Protein 7O7A (pdb70)

CATH classification: 2.160.20.10

B-factor: mean 33.19, std 10.13, range [16.26, 86.51]

Structure (mmCIF, N/CA/C/O backbone):
data_7O7A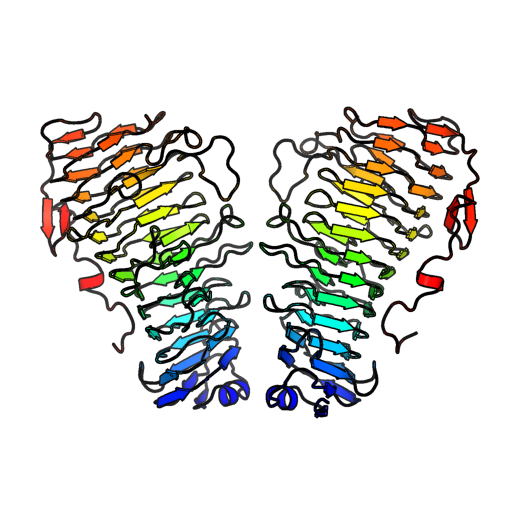
#
_entry.id   7O7A
#
_cell.length_a   81.290
_cell.length_b   47.290
_cell.length_c   116.730
_cell.angle_alpha   90.000
_cell.angle_beta   98.030
_cell.angle_gamma   90.000
#
_symmetry.space_group_name_H-M   'P 1 21 1'
#
loop_
_entity.id
_entity.type
_entity.pdbx_description
1 polymer 'Aliginate lyase'
2 water water
#
loop_
_atom_site.group_PDB
_atom_site.id
_atom_site.type_symbol
_atom_site.label_atom_id
_atom_site.label_alt_id
_atom_site.label_comp_id
_atom_site.label_asym_id
_atom_site.label_entity_id
_atom_site.label_seq_id
_atom_site.pdbx_PDB_ins_code
_atom_site.Cartn_x
_atom_site.Cartn_y
_atom_site.Cartn_z
_atom_site.occupancy
_atom_site.B_iso_or_equiv
_atom_site.auth_seq_id
_atom_site.auth_comp_id
_atom_site.auth_asym_id
_atom_site.auth_atom_id
_atom_site.pdbx_PDB_model_num
ATOM 1 N N . THR A 1 15 ? 123.694 22.794 39.350 1.00 56.81 37 THR A N 1
ATOM 2 C CA . THR A 1 15 ? 124.276 21.659 38.634 1.00 57.02 37 THR A CA 1
ATOM 3 C C . THR A 1 15 ? 123.725 20.311 39.210 1.00 56.77 37 THR A C 1
ATOM 4 O O . THR A 1 15 ? 122.895 20.325 40.128 1.00 57.15 37 THR A O 1
ATOM 8 N N . GLY A 1 16 ? 124.157 19.176 38.648 1.00 55.67 38 GLY A N 1
ATOM 9 C CA . GLY A 1 16 ? 123.711 17.860 39.099 1.00 54.91 38 GLY A CA 1
ATOM 10 C C . GLY A 1 16 ? 124.811 16.940 39.604 1.00 53.60 38 GLY A C 1
ATOM 11 O O . GLY A 1 16 ? 125.979 17.081 39.223 1.00 53.65 38 GLY A O 1
ATOM 12 N N . ASN A 1 17 ? 124.437 15.981 40.470 1.00 52.17 39 ASN A N 1
ATOM 13 C CA . ASN A 1 17 ? 125.364 15.009 41.047 1.00 51.14 39 ASN A CA 1
ATOM 14 C C . ASN A 1 17 ? 125.749 13.938 40.027 1.00 49.51 39 ASN A C 1
ATOM 15 O O . ASN A 1 17 ? 124.933 13.558 39.188 1.00 49.46 39 ASN A O 1
ATOM 20 N N . ILE A 1 18 ? 126.990 13.447 40.100 1.00 47.68 40 ILE A N 1
ATOM 21 C CA . ILE A 1 18 ? 127.456 12.409 39.190 1.00 46.44 40 ILE A CA 1
ATOM 22 C C . ILE A 1 18 ? 127.826 11.209 40.018 1.00 45.44 40 ILE A C 1
ATOM 23 O O . ILE A 1 18 ? 128.672 11.332 40.891 1.00 46.12 40 ILE A O 1
ATOM 28 N N . TYR A 1 19 ? 127.174 10.063 39.792 1.00 43.77 41 TYR A N 1
ATOM 29 C CA . TYR A 1 19 ? 127.444 8.840 40.542 1.00 42.58 41 TYR A CA 1
ATOM 30 C C . TYR A 1 19 ? 128.122 7.799 39.678 1.00 41.62 41 TYR A C 1
ATOM 31 O O . TYR A 1 19 ? 127.574 7.399 38.664 1.00 41.64 41 TYR A O 1
ATOM 40 N N . ASN A 1 20 ? 129.293 7.329 40.097 1.00 40.62 42 ASN A N 1
ATOM 41 C CA . ASN A 1 20 ? 130.035 6.310 39.365 1.00 39.84 42 ASN A CA 1
ATOM 42 C C . ASN A 1 20 ? 129.755 4.964 39.988 1.00 38.73 42 ASN A C 1
ATOM 43 O O . ASN A 1 20 ? 130.010 4.769 41.177 1.00 39.42 42 ASN A O 1
ATOM 48 N N . ILE A 1 21 ? 129.140 4.057 39.213 1.00 36.74 43 ILE A N 1
ATOM 49 C CA . ILE A 1 21 ? 128.742 2.740 39.699 1.00 35.40 43 ILE A CA 1
ATOM 50 C C . ILE A 1 21 ? 129.190 1.628 38.745 1.00 34.53 43 ILE A C 1
ATOM 51 O O . ILE A 1 21 ? 129.541 1.887 37.605 1.00 34.65 43 ILE A O 1
ATOM 56 N N . SER A 1 22 ? 129.133 0.387 39.201 1.00 34.05 44 SER A N 1
ATOM 57 C CA . SER A 1 22 ? 129.394 -0.797 38.389 1.00 34.61 44 SER A CA 1
ATOM 58 C C . SER A 1 22 ? 128.441 -1.941 38.780 1.00 35.45 44 SER A C 1
ATOM 59 O O . SER A 1 22 ? 128.727 -3.101 38.482 1.00 35.62 44 SER A O 1
ATOM 62 N N . SER A 1 23 ? 127.296 -1.623 39.422 1.00 35.97 45 SER A N 1
ATOM 63 C CA . SER A 1 23 ? 126.360 -2.638 39.852 1.00 37.66 45 SER A CA 1
ATOM 64 C C . SER A 1 23 ? 124.938 -2.119 39.945 1.00 39.33 45 SER A C 1
ATOM 65 O O . SER A 1 23 ? 124.701 -0.952 40.271 1.00 38.63 45 SER A O 1
ATOM 68 N N . ALA A 1 24 ? 123.985 -3.025 39.719 1.00 41.06 46 ALA A N 1
ATOM 69 C CA . ALA A 1 24 ? 122.565 -2.730 39.869 1.00 43.05 46 ALA A CA 1
ATOM 70 C C . ALA A 1 24 ? 122.250 -2.346 41.316 1.00 44.44 46 ALA A C 1
ATOM 71 O O . ALA A 1 24 ? 121.401 -1.499 41.552 1.00 45.32 46 ALA A O 1
ATOM 73 N N . ASN A 1 25 ? 122.973 -2.940 42.277 1.00 44.71 47 ASN A N 1
ATOM 74 C CA . ASN A 1 25 ? 122.861 -2.743 43.716 1.00 44.91 47 ASN A CA 1
ATOM 75 C C . ASN A 1 25 ? 123.267 -1.311 44.121 1.00 44.04 47 ASN A C 1
ATOM 76 O O . ASN A 1 25 ? 122.655 -0.730 45.021 1.00 44.35 47 ASN A O 1
ATOM 81 N N . GLU A 1 26 ? 124.284 -0.735 43.448 1.00 42.23 48 GLU A N 1
ATOM 82 C CA . GLU A 1 26 ? 124.685 0.644 43.709 1.00 40.73 48 GLU A CA 1
ATOM 83 C C . GLU A 1 26 ? 123.599 1.579 43.155 1.00 39.20 48 GLU A C 1
ATOM 84 O O . GLU A 1 26 ? 123.237 2.551 43.818 1.00 39.26 48 GLU A O 1
ATOM 90 N N . LEU A 1 27 ? 123.061 1.281 41.957 1.00 37.82 49 LEU A N 1
ATOM 91 C CA . LEU A 1 27 ? 121.986 2.080 41.367 1.00 37.24 49 LEU A CA 1
ATOM 92 C C . LEU A 1 27 ? 120.753 2.081 42.283 1.00 37.62 49 LEU A C 1
ATOM 93 O O . LEU A 1 27 ? 120.163 3.131 42.523 1.00 37.48 49 LEU A O 1
ATOM 98 N N . ASN A 1 28 ? 120.402 0.907 42.822 1.00 38.04 50 ASN A N 1
ATOM 99 C CA . ASN A 1 28 ? 119.264 0.728 43.713 1.00 38.87 50 ASN A CA 1
ATOM 100 C C . ASN A 1 28 ? 119.380 1.535 44.996 1.00 39.85 50 ASN A C 1
ATOM 101 O O . ASN A 1 28 ? 118.360 1.942 45.549 1.00 40.20 50 ASN A O 1
ATOM 106 N N . ALA A 1 29 ? 120.611 1.778 45.470 1.00 39.87 51 ALA A N 1
ATOM 107 C CA . ALA A 1 29 ? 120.823 2.544 46.690 1.00 40.57 51 ALA A CA 1
ATOM 108 C C . ALA A 1 29 ? 120.834 4.069 46.466 1.00 40.78 51 ALA A C 1
ATOM 109 O O . ALA A 1 29 ? 120.795 4.821 47.441 1.00 41.00 51 ALA A O 1
ATOM 111 N N . LEU A 1 30 ? 120.857 4.532 45.200 1.00 40.22 52 LEU A N 1
ATOM 112 C CA . LEU A 1 30 ? 120.858 5.961 44.924 1.00 40.02 52 LEU A CA 1
ATOM 113 C C . LEU A 1 30 ? 119.476 6.563 45.018 1.00 40.58 52 LEU A C 1
ATOM 114 O O . LEU A 1 30 ? 118.494 5.939 44.637 1.00 40.90 52 LEU A O 1
ATOM 119 N N . LYS A 1 31 ? 119.403 7.782 45.517 1.00 40.63 53 LYS A N 1
ATOM 120 C CA . LYS A 1 31 ? 118.169 8.543 45.586 1.00 41.12 53 LYS A CA 1
ATOM 121 C C . LYS A 1 31 ? 118.415 9.617 44.537 1.00 40.80 53 LYS A C 1
ATOM 122 O O . LYS A 1 31 ? 119.114 10.602 44.800 1.00 40.61 53 LYS A O 1
ATOM 124 N N . LEU A 1 32 ? 117.950 9.356 43.306 1.00 40.17 54 LEU A N 1
ATOM 125 C CA . LEU A 1 32 ? 118.196 10.253 42.193 1.00 40.21 54 LEU A CA 1
ATOM 126 C C . LEU A 1 32 ? 117.246 11.448 42.136 1.00 40.23 54 LEU A C 1
ATOM 127 O O . LEU A 1 32 ? 116.052 11.328 42.393 1.00 40.65 54 LEU A O 1
ATOM 132 N N . GLN A 1 33 ? 117.797 12.601 41.797 1.00 39.93 55 GLN A N 1
ATOM 133 C CA . GLN A 1 33 ? 117.073 13.863 41.681 1.00 40.58 55 GLN A CA 1
ATOM 134 C C . GLN A 1 33 ? 117.228 14.403 40.257 1.00 39.67 55 GLN A C 1
ATOM 135 O O . GLN A 1 33 ? 118.230 14.114 39.612 1.00 39.18 55 GLN A O 1
ATOM 141 N N . PRO A 1 34 ? 116.290 15.233 39.754 1.00 39.25 56 PRO A N 1
ATOM 142 C CA . PRO A 1 34 ? 116.459 15.803 38.404 1.00 38.93 56 PRO A CA 1
ATOM 143 C C . PRO A 1 34 ? 117.819 16.463 38.178 1.00 39.14 56 PRO A C 1
ATOM 144 O O . PRO A 1 34 ? 118.272 17.238 39.019 1.00 40.01 56 PRO A O 1
ATOM 148 N N . GLY A 1 35 ? 118.476 16.103 37.080 1.00 37.90 57 GLY A N 1
ATOM 149 C CA . GLY A 1 35 ? 119.785 16.642 36.734 1.00 37.78 57 GLY A CA 1
ATOM 150 C C . GLY A 1 35 ? 120.943 15.704 37.030 1.00 37.38 57 GLY A C 1
ATOM 151 O O . GLY A 1 35 ? 122.065 15.957 36.587 1.00 37.21 57 GLY A O 1
ATOM 152 N N . ASP A 1 36 ? 120.688 14.618 37.790 1.00 37.04 58 ASP A N 1
ATOM 153 C CA . ASP A 1 36 ? 121.724 13.641 38.140 1.00 37.68 58 ASP A CA 1
ATOM 154 C C . ASP A 1 36 ? 122.186 12.816 36.943 1.00 37.61 58 ASP A C 1
ATOM 155 O O . ASP A 1 36 ? 121.416 12.571 36.014 1.00 37.91 58 ASP A O 1
ATOM 160 N N . LYS A 1 37 ? 123.434 12.358 36.988 1.00 37.06 59 LYS A N 1
ATOM 161 C CA . LYS A 1 37 ? 123.964 11.484 35.953 1.00 37.17 59 LYS A CA 1
ATOM 162 C C . LYS A 1 37 ? 124.585 10.292 36.645 1.00 37.33 59 LYS A C 1
ATOM 163 O O . LYS A 1 37 ? 125.363 10.456 37.586 1.00 37.96 59 LYS A O 1
ATOM 169 N N . VAL A 1 38 ? 124.207 9.093 36.226 1.00 36.05 60 VAL A N 1
ATOM 170 C CA . VAL A 1 38 ? 124.745 7.874 36.787 1.00 35.12 60 VAL A CA 1
ATOM 171 C C . VAL A 1 38 ? 125.607 7.236 35.730 1.00 34.73 60 VAL A C 1
ATOM 172 O O . VAL A 1 38 ? 125.098 6.853 34.687 1.00 34.92 60 VAL A O 1
ATOM 176 N N . ILE A 1 39 ? 126.906 7.156 35.970 1.00 34.06 61 ILE A N 1
ATOM 177 C CA . ILE A 1 39 ? 127.836 6.584 35.014 1.00 34.54 61 ILE A CA 1
ATOM 178 C C . ILE A 1 39 ? 128.152 5.142 35.353 1.00 34.26 61 ILE A C 1
ATOM 179 O O . ILE A 1 39 ? 128.659 4.872 36.430 1.00 34.78 61 ILE A O 1
ATOM 184 N N . PHE A 1 40 ? 127.859 4.212 34.434 1.00 32.87 62 PHE A N 1
ATOM 185 C CA . PHE A 1 40 ? 128.136 2.809 34.646 1.00 31.76 62 PHE A CA 1
ATOM 186 C C . PHE A 1 40 ? 129.483 2.528 34.041 1.00 31.49 62 PHE A C 1
ATOM 187 O O . PHE A 1 40 ? 129.688 2.731 32.846 1.00 31.50 62 PHE A O 1
ATOM 195 N N . LYS A 1 41 ? 130.411 2.092 34.888 1.00 30.97 63 LYS A N 1
ATOM 196 C CA . LYS A 1 41 ? 131.787 1.853 34.530 1.00 31.31 63 LYS A CA 1
ATOM 197 C C . LYS A 1 41 ? 131.986 0.847 33.401 1.00 30.93 63 LYS A C 1
ATOM 198 O O . LYS A 1 41 ? 131.237 -0.114 33.247 1.00 31.06 63 LYS A O 1
ATOM 204 N N . LYS A 1 42 ? 133.015 1.094 32.617 1.00 30.60 64 LYS A N 1
ATOM 205 C CA . LYS A 1 42 ? 133.452 0.284 31.477 1.00 30.49 64 LYS A CA 1
ATOM 206 C C . LYS A 1 42 ? 133.746 -1.129 31.939 1.00 30.42 64 LYS A C 1
ATOM 207 O O . LYS A 1 42 ? 134.303 -1.310 33.017 1.00 30.40 64 LYS A O 1
ATOM 213 N N . GLY A 1 43 ? 133.346 -2.116 31.148 1.00 30.27 65 GLY A N 1
ATOM 214 C CA . GLY A 1 43 ? 133.587 -3.515 31.462 1.00 30.30 65 GLY A CA 1
ATOM 215 C C . GLY A 1 43 ? 132.476 -4.450 31.036 1.00 30.52 65 GLY A C 1
ATOM 216 O O . GLY A 1 43 ? 131.493 -4.015 30.436 1.00 30.72 65 GLY A O 1
ATOM 217 N N . ASN A 1 44 ? 132.640 -5.754 31.323 1.00 30.05 66 ASN A N 1
ATOM 218 C CA . ASN A 1 44 ? 131.665 -6.782 30.993 1.00 29.94 66 ASN A CA 1
ATOM 219 C C . ASN A 1 44 ? 131.079 -7.273 32.297 1.00 29.25 66 ASN A C 1
ATOM 220 O O . ASN A 1 44 ? 131.785 -7.879 33.106 1.00 29.47 66 ASN A O 1
ATOM 225 N N . TRP A 1 45 ? 129.794 -7.009 32.498 1.00 27.72 67 TRP A N 1
ATOM 226 C CA . TRP A 1 45 ? 129.099 -7.288 33.738 1.00 27.60 67 TRP A CA 1
ATOM 227 C C . TRP A 1 45 ? 128.003 -8.280 33.489 1.00 28.08 67 TRP A C 1
ATOM 228 O O . TRP A 1 45 ? 127.209 -8.081 32.571 1.00 28.43 67 TRP A O 1
ATOM 239 N N . LYS A 1 46 ? 127.966 -9.375 34.265 1.00 28.12 68 LYS A N 1
ATOM 240 C CA . LYS A 1 46 ? 126.972 -10.413 34.012 1.00 29.72 68 LYS A CA 1
ATOM 241 C C . LYS A 1 46 ? 125.831 -10.419 35.006 1.00 30.55 68 LYS A C 1
ATOM 242 O O . LYS A 1 46 ? 125.963 -9.873 36.107 1.00 31.16 68 LYS A O 1
ATOM 248 N N . ASN A 1 47 ? 124.676 -10.984 34.568 1.00 30.28 69 ASN A N 1
ATOM 249 C CA . ASN A 1 47 ? 123.446 -11.132 35.346 1.00 30.32 69 ASN A CA 1
ATOM 250 C C . ASN A 1 47 ? 123.009 -9.814 36.011 1.00 30.47 69 ASN A C 1
ATOM 251 O O . ASN A 1 47 ? 122.612 -9.803 37.176 1.00 30.65 69 ASN A O 1
ATOM 256 N N . GLN A 1 48 ? 123.094 -8.709 35.268 1.00 29.62 70 GLN A N 1
ATOM 257 C CA . GLN A 1 48 ? 122.739 -7.396 35.789 1.00 29.31 70 GLN A CA 1
ATOM 258 C C . GLN A 1 48 ? 121.245 -7.127 35.662 1.00 29.13 70 GLN A C 1
ATOM 259 O O . GLN A 1 48 ? 120.735 -7.053 34.549 1.00 29.35 70 GLN A O 1
ATOM 265 N N . GLN A 1 49 ? 120.558 -6.906 36.782 1.00 28.55 71 GLN A N 1
ATOM 266 C CA . GLN A 1 49 ? 119.136 -6.587 36.751 1.00 29.15 71 GLN A CA 1
ATOM 267 C C . GLN A 1 49 ? 118.970 -5.113 37.040 1.00 29.91 71 GLN A C 1
ATOM 268 O O . GLN A 1 49 ? 118.829 -4.719 38.194 1.00 30.07 71 GLN A O 1
ATOM 274 N N . ILE A 1 50 ? 119.036 -4.296 35.989 1.00 30.12 72 ILE A N 1
ATOM 275 C CA . ILE A 1 50 ? 119.029 -2.843 36.091 1.00 31.15 72 ILE A CA 1
ATOM 276 C C . ILE A 1 50 ? 117.641 -2.217 36.166 1.00 31.98 72 ILE A C 1
ATOM 277 O O . ILE A 1 50 ? 116.905 -2.256 35.189 1.00 32.20 72 ILE A O 1
ATOM 282 N N . ASN A 1 51 ? 117.317 -1.569 37.282 1.00 32.11 73 ASN A N 1
ATOM 283 C CA . ASN A 1 51 ? 116.022 -0.895 37.448 1.00 32.95 73 ASN A CA 1
ATOM 284 C C . ASN A 1 51 ? 116.277 0.602 37.537 1.00 32.67 73 ASN A C 1
ATOM 285 O O . ASN A 1 51 ? 116.661 1.112 38.594 1.00 33.08 73 ASN A O 1
ATOM 290 N N . PHE A 1 52 ? 116.122 1.301 36.420 1.00 31.57 74 PHE A N 1
ATOM 291 C CA . PHE A 1 52 ? 116.362 2.734 36.369 1.00 31.69 74 PHE A CA 1
ATOM 292 C C . PHE A 1 52 ? 115.042 3.418 36.741 1.00 32.50 74 PHE A C 1
ATOM 293 O O . PHE A 1 52 ? 114.231 3.742 35.883 1.00 31.45 74 PHE A O 1
ATOM 301 N N . LYS A 1 53 ? 114.797 3.542 38.046 1.00 33.66 75 LYS A N 1
ATOM 302 C CA . LYS A 1 53 ? 113.567 4.107 38.564 1.00 35.06 75 LYS A CA 1
ATOM 303 C C . LYS A 1 53 ? 113.906 5.413 39.210 1.00 36.24 75 LYS A C 1
ATOM 304 O O . LYS A 1 53 ? 114.522 5.449 40.274 1.00 36.46 75 LYS A O 1
ATOM 310 N N . ALA A 1 54 ? 113.552 6.495 38.525 1.00 36.47 76 ALA A N 1
ATOM 311 C CA . ALA A 1 54 ? 113.807 7.866 38.948 1.00 36.70 76 ALA A CA 1
ATOM 312 C C . ALA A 1 54 ? 112.844 8.800 38.176 1.00 36.97 76 ALA A C 1
ATOM 313 O O . ALA A 1 54 ? 112.173 8.362 37.237 1.00 37.27 76 ALA A O 1
ATOM 315 N N . ASN A 1 55 ? 112.735 10.063 38.592 1.00 36.60 77 ASN A N 1
ATOM 316 C CA . ASN A 1 55 ? 111.919 11.036 37.894 1.00 36.72 77 ASN A CA 1
ATOM 317 C C . ASN A 1 55 ? 112.723 12.317 37.695 1.00 36.03 77 ASN A C 1
ATOM 318 O O . ASN A 1 55 ? 113.177 12.930 38.649 1.00 36.77 77 ASN A O 1
ATOM 323 N N . GLY A 1 56 ? 112.949 12.667 36.448 1.00 34.52 78 GLY A N 1
ATOM 324 C CA . GLY A 1 56 ? 113.603 13.912 36.097 1.00 33.86 78 GLY A CA 1
ATOM 325 C C . GLY A 1 56 ? 112.551 14.932 35.702 1.00 32.80 78 GLY A C 1
ATOM 326 O O . GLY A 1 56 ? 111.356 14.749 35.948 1.00 32.20 78 GLY A O 1
ATOM 327 N N . THR A 1 57 ? 112.983 16.013 35.096 1.00 32.51 79 THR A N 1
ATOM 328 C CA . THR A 1 57 ? 112.101 17.056 34.572 1.00 33.56 79 THR A CA 1
ATOM 329 C C . THR A 1 57 ? 112.557 17.382 33.140 1.00 34.14 79 THR A C 1
ATOM 330 O O . THR A 1 57 ? 113.662 17.003 32.744 1.00 33.73 79 THR A O 1
ATOM 334 N N . LYS A 1 58 ? 111.732 18.115 32.368 1.00 35.24 80 LYS A N 1
ATOM 335 C CA . LYS A 1 58 ? 112.073 18.546 31.004 1.00 36.91 80 LYS A CA 1
ATOM 336 C C . LYS A 1 58 ? 113.416 19.265 30.957 1.00 38.50 80 LYS A C 1
ATOM 337 O O . LYS A 1 58 ? 114.279 18.970 30.124 1.00 39.19 80 LYS A O 1
ATOM 343 N N . GLU A 1 59 ? 113.605 20.156 31.924 1.00 38.84 81 GLU A N 1
ATOM 344 C CA . GLU A 1 59 ? 114.760 21.006 32.077 1.00 39.42 81 GLU A CA 1
ATOM 345 C C . GLU A 1 59 ? 115.969 20.223 32.572 1.00 39.27 81 GLU A C 1
ATOM 346 O O . GLU A 1 59 ? 117.073 20.427 32.081 1.00 39.38 81 GLU A O 1
ATOM 352 N N . LYS A 1 60 ? 115.754 19.305 33.518 1.00 39.10 82 LYS A N 1
ATOM 353 C CA . LYS A 1 60 ? 116.811 18.514 34.147 1.00 39.27 82 LYS A CA 1
ATOM 354 C C . LYS A 1 60 ? 116.559 16.996 34.075 1.00 39.26 82 LYS A C 1
ATOM 355 O O . LYS A 1 60 ? 116.073 16.395 35.041 1.00 39.20 82 LYS A O 1
ATOM 361 N N . PRO A 1 61 ? 116.912 16.349 32.957 1.00 38.67 83 PRO A N 1
ATOM 362 C CA . PRO A 1 61 ? 116.690 14.901 32.856 1.00 38.06 83 PRO A CA 1
ATOM 363 C C . PRO A 1 61 ? 117.654 14.091 33.719 1.00 37.55 83 PRO A C 1
ATOM 364 O O . PRO A 1 61 ? 118.747 14.563 34.038 1.00 38.04 83 PRO A O 1
ATOM 368 N N . VAL A 1 62 ? 117.250 12.868 34.107 1.00 36.16 84 VAL A N 1
ATOM 369 C CA . VAL A 1 62 ? 118.134 11.987 34.855 1.00 35.25 84 VAL A CA 1
ATOM 370 C C . VAL A 1 62 ? 118.759 11.029 33.837 1.00 34.25 84 VAL A C 1
ATOM 371 O O . VAL A 1 62 ? 118.027 10.345 33.125 1.00 33.53 84 VAL A O 1
ATOM 375 N N . VAL A 1 63 ? 120.103 11.011 33.740 1.00 33.65 85 VAL A N 1
ATOM 376 C CA . VAL A 1 63 ? 120.832 10.182 32.784 1.00 33.16 85 VAL A CA 1
ATOM 377 C C . VAL A 1 63 ? 121.505 8.990 33.462 1.00 32.87 85 VAL A C 1
ATOM 378 O O . VAL A 1 63 ? 121.955 9.098 34.596 1.00 33.53 85 VAL A O 1
ATOM 382 N N . LEU A 1 64 ? 121.538 7.845 32.766 1.00 31.06 86 LEU A N 1
ATOM 383 C CA . LEU A 1 64 ? 122.204 6.614 33.140 1.00 30.11 86 LEU A CA 1
ATOM 384 C C . LEU A 1 64 ? 123.012 6.333 31.884 1.00 29.99 86 LEU A C 1
ATOM 385 O O . LEU A 1 64 ? 122.446 6.035 30.826 1.00 29.56 86 LEU A O 1
ATOM 390 N N . ALA A 1 65 ? 124.318 6.563 31.959 1.00 30.03 87 ALA A N 1
ATOM 391 C CA . ALA A 1 65 ? 125.176 6.456 30.800 1.00 30.18 87 ALA A CA 1
ATOM 392 C C . ALA A 1 65 ? 126.346 5.536 31.003 1.00 30.90 87 ALA A C 1
ATOM 393 O O . ALA A 1 65 ? 126.878 5.448 32.097 1.00 30.98 87 ALA A O 1
ATOM 395 N N . ALA A 1 66 ? 126.769 4.872 29.931 1.00 30.91 88 ALA A N 1
ATOM 396 C CA . ALA A 1 66 ? 127.966 4.056 29.960 1.00 31.64 88 ALA A CA 1
ATOM 397 C C . ALA A 1 66 ? 129.161 5.023 30.015 1.00 31.93 88 ALA A C 1
ATOM 398 O O . ALA A 1 66 ? 129.148 6.066 29.342 1.00 32.08 88 ALA A O 1
ATOM 400 N N . GLU A 1 67 ? 130.220 4.651 30.763 1.00 31.64 89 GLU A N 1
ATOM 401 C CA . GLU A 1 67 ? 131.458 5.430 30.903 1.00 31.54 89 GLU A CA 1
ATOM 402 C C . GLU A 1 67 ? 132.014 5.831 29.533 1.00 31.70 89 GLU A C 1
ATOM 403 O O . GLU A 1 67 ? 132.356 6.988 29.292 1.00 32.32 89 GLU A O 1
ATOM 409 N N . LYS A 1 68 ? 132.008 4.877 28.619 1.00 31.10 90 LYS A N 1
ATOM 410 C CA . LYS A 1 68 ? 132.404 5.025 27.232 1.00 30.96 90 LYS A CA 1
ATOM 411 C C . LYS A 1 68 ? 131.380 4.195 26.475 1.00 31.06 90 LYS A C 1
ATOM 412 O O . LYS A 1 68 ? 131.216 3.011 26.761 1.00 31.20 90 LYS A O 1
ATOM 415 N N . GLY A 1 69 ? 130.647 4.818 25.565 1.00 30.98 91 GLY A N 1
ATOM 416 C CA . GLY A 1 69 ? 129.612 4.152 24.783 1.00 31.13 91 GLY A CA 1
ATOM 417 C C . GLY A 1 69 ? 130.076 2.878 24.106 1.00 31.01 91 GLY A C 1
ATOM 418 O O . GLY A 1 69 ? 131.176 2.831 23.552 1.00 31.01 91 GLY A O 1
ATOM 419 N N . GLY A 1 70 ? 129.287 1.821 24.257 1.00 30.69 92 GLY A N 1
ATOM 420 C CA . GLY A 1 70 ? 129.615 0.517 23.694 1.00 31.03 92 GLY A CA 1
ATOM 421 C C . GLY A 1 70 ? 130.679 -0.272 24.422 1.00 31.42 92 GLY A C 1
ATOM 422 O O . GLY A 1 70 ? 131.048 -1.366 23.986 1.00 31.34 92 GLY A O 1
ATOM 423 N N . GLU A 1 71 ? 131.165 0.253 25.553 1.00 31.34 93 GLU A N 1
ATOM 424 C CA . GLU A 1 71 ? 132.189 -0.436 26.334 1.00 31.33 93 GLU A CA 1
ATOM 425 C C . GLU A 1 71 ? 131.676 -0.960 27.688 1.00 30.71 93 GLU A C 1
ATOM 426 O O . GLU A 1 71 ? 132.452 -1.543 28.447 1.00 30.86 93 GLU A O 1
ATOM 432 N N . THR A 1 72 ? 130.386 -0.741 27.998 1.00 29.44 94 THR A N 1
ATOM 433 C CA . THR A 1 72 ? 129.737 -1.263 29.183 1.00 29.03 94 THR A CA 1
ATOM 434 C C . THR A 1 72 ? 128.803 -2.315 28.621 1.00 28.82 94 THR A C 1
ATOM 435 O O . THR A 1 72 ? 127.793 -1.976 27.998 1.00 28.87 94 THR A O 1
ATOM 439 N N . ILE A 1 73 ? 129.188 -3.579 28.765 1.00 28.39 95 ILE A N 1
ATOM 440 C CA . ILE A 1 73 ? 128.496 -4.728 28.216 1.00 29.09 95 ILE A CA 1
ATOM 441 C C . ILE A 1 73 ? 127.780 -5.483 29.319 1.00 29.63 95 ILE A C 1
ATOM 442 O O . ILE A 1 73 ? 128.390 -5.772 30.346 1.00 29.39 95 ILE A O 1
ATOM 447 N N . PHE A 1 74 ? 126.503 -5.816 29.101 1.00 29.35 96 PHE A N 1
ATOM 448 C CA . PHE A 1 74 ? 125.692 -6.601 30.016 1.00 29.42 96 PHE A CA 1
ATOM 449 C C . PHE A 1 74 ? 125.508 -7.953 29.370 1.00 28.95 96 PHE A C 1
ATOM 450 O O . PHE A 1 74 ? 124.890 -8.076 28.312 1.00 28.25 96 PHE A O 1
ATOM 458 N N . SER A 1 75 ? 126.100 -8.965 29.985 1.00 28.54 97 SER A N 1
ATOM 459 C CA . SER A 1 75 ? 126.058 -10.327 29.488 1.00 28.11 97 SER A CA 1
ATOM 460 C C . SER A 1 75 ? 125.242 -11.237 30.436 1.00 27.18 97 SER A C 1
ATOM 461 O O . SER A 1 75 ? 124.704 -10.767 31.446 1.00 26.47 97 SER A O 1
ATOM 464 N N . GLY A 1 76 ? 125.138 -12.518 30.093 1.00 26.50 98 GLY A N 1
ATOM 465 C CA . GLY A 1 76 ? 124.374 -13.462 30.893 1.00 27.09 98 GLY A CA 1
ATOM 466 C C . GLY A 1 76 ? 122.908 -13.106 30.911 1.00 27.40 98 GLY A C 1
ATOM 467 O O . GLY A 1 76 ? 122.380 -12.656 29.895 1.00 28.03 98 GLY A O 1
ATOM 468 N N . ASN A 1 77 ? 122.267 -13.220 32.067 1.00 26.56 99 ASN A N 1
ATOM 469 C CA . ASN A 1 77 ? 120.860 -12.872 32.185 1.00 26.98 99 ASN A CA 1
ATOM 470 C C . ASN A 1 77 ? 120.706 -11.472 32.732 1.00 26.44 99 ASN A C 1
ATOM 471 O O . ASN A 1 77 ? 120.445 -11.287 33.919 1.00 26.82 99 ASN A O 1
ATOM 476 N N . SER A 1 78 ? 120.878 -10.484 31.848 1.00 25.18 100 SER A N 1
ATOM 477 C CA . SER A 1 78 ? 120.753 -9.070 32.166 1.00 24.60 100 SER A CA 1
ATOM 478 C C . SER A 1 78 ? 119.501 -8.482 31.490 1.00 24.51 100 SER A C 1
ATOM 479 O O . SER A 1 78 ? 119.140 -8.861 30.364 1.00 23.90 100 SER A O 1
ATOM 482 N N . ASN A 1 79 ? 118.833 -7.573 32.201 1.00 24.16 101 ASN A N 1
ATOM 483 C CA . ASN A 1 79 ? 117.636 -6.894 31.723 1.00 25.15 101 ASN A CA 1
ATOM 484 C C . ASN A 1 79 ? 117.657 -5.444 32.238 1.00 25.93 101 ASN A C 1
ATOM 485 O O . ASN A 1 79 ? 118.239 -5.153 33.280 1.00 26.07 101 ASN A O 1
ATOM 490 N N . LEU A 1 80 ? 116.993 -4.551 31.517 1.00 25.91 102 LEU A N 1
ATOM 491 C CA . LEU A 1 80 ? 116.910 -3.149 31.881 1.00 26.29 102 LEU A CA 1
ATOM 492 C C . LEU A 1 80 ? 115.460 -2.736 31.924 1.00 26.06 102 LEU A C 1
ATOM 493 O O . LEU A 1 80 ? 114.688 -3.063 31.024 1.00 25.93 102 LEU A O 1
ATOM 498 N N . LYS A 1 81 ? 115.099 -1.984 32.957 1.00 25.62 103 LYS A N 1
ATOM 499 C CA . LYS A 1 81 ? 113.780 -1.419 33.113 1.00 25.78 103 LYS A CA 1
ATOM 500 C C . LYS A 1 81 ? 113.944 0.089 33.285 1.00 26.07 103 LYS A C 1
ATOM 501 O O . LYS A 1 81 ? 114.735 0.530 34.115 1.00 26.56 103 LYS A O 1
ATOM 507 N N . ILE A 1 82 ? 113.231 0.876 32.487 1.00 25.49 104 ILE A N 1
ATOM 508 C CA . ILE A 1 82 ? 113.230 2.330 32.570 1.00 26.30 104 ILE A CA 1
ATOM 509 C C . ILE A 1 82 ? 111.867 2.660 33.159 1.00 27.57 104 ILE A C 1
ATOM 510 O O . ILE A 1 82 ? 110.851 2.317 32.566 1.00 27.19 104 ILE A O 1
ATOM 515 N N . ASP A 1 83 ? 111.841 3.256 34.361 1.00 28.59 105 ASP A N 1
ATOM 516 C CA . ASP A 1 83 ? 110.595 3.478 35.070 1.00 29.50 105 ASP A CA 1
ATOM 517 C C . ASP A 1 83 ? 110.499 4.879 35.661 1.00 31.02 105 ASP A C 1
ATOM 518 O O . ASP A 1 83 ? 110.848 5.087 36.822 1.00 31.59 105 ASP A O 1
ATOM 523 N N . GLY A 1 84 ? 110.014 5.824 34.867 1.00 31.35 106 GLY A N 1
ATOM 524 C CA . GLY A 1 84 ? 109.861 7.193 35.333 1.00 32.52 106 GLY A CA 1
ATOM 525 C C . GLY A 1 84 ? 109.731 8.207 34.226 1.00 33.69 106 GLY A C 1
ATOM 526 O O . GLY A 1 84 ? 109.555 7.846 33.065 1.00 34.45 106 GLY A O 1
ATOM 527 N N . ASN A 1 85 ? 109.839 9.478 34.573 1.00 33.36 107 ASN A N 1
ATOM 528 C CA . ASN A 1 85 ? 109.708 10.541 33.595 1.00 33.57 107 ASN A CA 1
ATOM 529 C C . ASN A 1 85 ? 111.020 11.233 33.345 1.00 32.70 107 ASN A C 1
ATOM 530 O O . ASN A 1 85 ? 111.850 11.317 34.234 1.00 33.26 107 ASN A O 1
ATOM 535 N N . TRP A 1 86 ? 111.227 11.679 32.125 1.00 31.67 108 TRP A N 1
ATOM 536 C CA . TRP A 1 86 ? 112.425 12.412 31.747 1.00 31.40 108 TRP A CA 1
ATOM 537 C C . TRP A 1 86 ? 113.738 11.710 32.102 1.00 31.21 108 TRP A C 1
ATOM 538 O O . TRP A 1 86 ? 114.646 12.329 32.670 1.00 31.16 108 TRP A O 1
ATOM 549 N N . LEU A 1 87 ? 113.829 10.414 31.745 1.00 30.59 109 LEU A N 1
ATOM 550 C CA . LEU A 1 87 ? 115.004 9.566 31.953 1.00 30.22 109 LEU A CA 1
ATOM 551 C C . LEU A 1 87 ? 115.721 9.342 30.625 1.00 29.90 109 LEU A C 1
ATOM 552 O O . LEU A 1 87 ? 115.077 9.309 29.581 1.00 30.26 109 LEU A O 1
ATOM 557 N N . VAL A 1 88 ? 117.047 9.181 30.654 1.00 28.98 110 VAL A N 1
ATOM 558 C CA . VAL A 1 88 ? 117.821 8.915 29.457 1.00 28.84 110 VAL A CA 1
ATOM 559 C C . VAL A 1 88 ? 118.829 7.797 29.738 1.00 28.30 110 VAL A C 1
ATOM 560 O O . VAL A 1 88 ? 119.639 7.906 30.660 1.00 28.21 110 VAL A O 1
ATOM 564 N N . VAL A 1 89 ? 118.788 6.737 28.933 1.00 27.26 111 VAL A N 1
ATOM 565 C CA . VAL A 1 89 ? 119.737 5.637 28.999 1.00 27.47 111 VAL A CA 1
ATOM 566 C C . VAL A 1 89 ? 120.631 5.766 27.759 1.00 27.61 111 VAL A C 1
ATOM 567 O O . VAL A 1 89 ? 120.126 5.981 26.664 1.00 27.26 111 VAL A O 1
ATOM 571 N N . ASP A 1 90 ? 121.947 5.715 27.941 1.00 27.75 112 ASP A N 1
ATOM 572 C CA . ASP A 1 90 ? 122.866 5.973 26.850 1.00 28.00 112 ASP A CA 1
ATOM 573 C C . ASP A 1 90 ? 124.144 5.128 26.863 1.00 27.77 112 ASP A C 1
ATOM 574 O O . ASP A 1 90 ? 124.848 5.114 27.858 1.00 27.16 112 ASP A O 1
ATOM 579 N N . GLY A 1 91 ? 124.434 4.469 25.739 1.00 27.47 113 GLY A N 1
ATOM 580 C CA . GLY A 1 91 ? 125.673 3.727 25.520 1.00 27.74 113 GLY A CA 1
ATOM 581 C C . GLY A 1 91 ? 125.818 2.296 25.993 1.00 28.11 113 GLY A C 1
ATOM 582 O O . GLY A 1 91 ? 126.950 1.803 26.069 1.00 28.80 113 GLY A O 1
ATOM 583 N N . PHE A 1 92 ? 124.713 1.593 26.257 1.00 27.61 114 PHE A N 1
ATOM 584 C CA . PHE A 1 92 ? 124.791 0.220 26.774 1.00 28.11 114 PHE A CA 1
ATOM 585 C C . PHE A 1 92 ? 124.709 -0.874 25.727 1.00 26.96 114 PHE A C 1
ATOM 586 O O . PHE A 1 92 ? 124.083 -0.680 24.701 1.00 26.72 114 PHE A O 1
ATOM 594 N N . VAL A 1 93 ? 125.324 -2.031 25.983 1.00 26.05 115 VAL A N 1
ATOM 595 C CA . VAL A 1 93 ? 125.276 -3.154 25.031 1.00 25.78 115 VAL A CA 1
ATOM 596 C C . VAL A 1 93 ? 124.832 -4.419 25.741 1.00 25.88 115 VAL A C 1
ATOM 597 O O . VAL A 1 93 ? 125.390 -4.760 26.770 1.00 26.51 115 VAL A O 1
ATOM 601 N N . PHE A 1 94 ? 123.852 -5.129 25.193 1.00 25.26 116 PHE A N 1
ATOM 602 C CA . PHE A 1 94 ? 123.441 -6.425 25.710 1.00 25.22 116 PHE A CA 1
ATOM 603 C C . PHE A 1 94 ? 123.886 -7.457 24.663 1.00 25.44 116 PHE A C 1
ATOM 604 O O . PHE A 1 94 ? 123.485 -7.385 23.512 1.00 25.28 116 PHE A O 1
ATOM 612 N N . LYS A 1 95 ? 124.737 -8.380 25.048 1.00 25.32 117 LYS A N 1
ATOM 613 C CA . LYS A 1 95 ? 125.200 -9.463 24.175 1.00 25.77 117 LYS A CA 1
ATOM 614 C C . LYS A 1 95 ? 125.726 -10.603 25.069 1.00 27.00 117 LYS A C 1
ATOM 615 O O . LYS A 1 95 ? 125.837 -10.420 26.286 1.00 26.72 117 LYS A O 1
ATOM 621 N N . ASP A 1 96 ? 126.049 -11.770 24.469 1.00 27.83 118 ASP A N 1
ATOM 622 C CA . ASP A 1 96 ? 126.604 -12.941 25.147 1.00 28.54 118 ASP A CA 1
ATOM 623 C C . ASP A 1 96 ? 125.730 -13.370 26.323 1.00 28.98 118 ASP A C 1
ATOM 624 O O . ASP A 1 96 ? 126.205 -13.651 27.416 1.00 28.89 118 ASP A O 1
ATOM 629 N N . GLY A 1 97 ? 124.438 -13.367 26.084 1.00 28.75 119 GLY A N 1
ATOM 630 C CA . GLY A 1 97 ? 123.462 -13.735 27.088 1.00 27.97 119 GLY A CA 1
ATOM 631 C C . GLY A 1 97 ? 122.075 -13.798 26.515 1.00 27.10 119 GLY A C 1
ATOM 632 O O . GLY A 1 97 ? 121.896 -13.857 25.297 1.00 27.03 119 GLY A O 1
ATOM 633 N N . PHE A 1 98 ? 121.095 -13.786 27.400 1.00 26.32 120 PHE A N 1
ATOM 634 C CA . PHE A 1 98 ? 119.682 -13.884 27.060 1.00 26.69 120 PHE A CA 1
ATOM 635 C C . PHE A 1 98 ? 118.844 -13.557 28.309 1.00 26.46 120 PHE A C 1
ATOM 636 O O . PHE A 1 98 ? 119.369 -13.532 29.431 1.00 26.12 120 PHE A O 1
ATOM 644 N N . SER A 1 99 ? 117.552 -13.310 28.113 1.00 25.75 121 SER A N 1
ATOM 645 C CA . SER A 1 99 ? 116.664 -13.061 29.228 1.00 25.82 121 SER A CA 1
ATOM 646 C C . SER A 1 99 ? 116.024 -14.376 29.630 1.00 25.64 121 SER A C 1
ATOM 647 O O . SER A 1 99 ? 115.607 -15.148 28.774 1.00 24.76 121 SER A O 1
ATOM 650 N N . GLU A 1 100 ? 115.888 -14.605 30.939 1.00 26.02 122 GLU A N 1
ATOM 651 C CA . GLU A 1 100 ? 115.203 -15.792 31.424 1.00 26.98 122 GLU A CA 1
ATOM 652 C C . GLU A 1 100 ? 113.679 -15.641 31.351 1.00 28.15 122 GLU A C 1
ATOM 653 O O . GLU A 1 100 ? 112.980 -16.654 31.390 1.00 28.14 122 GLU A O 1
ATOM 659 N N . LYS A 1 101 ? 113.154 -14.395 31.255 1.00 28.35 123 LYS A N 1
ATOM 660 C CA . LYS A 1 101 ? 111.708 -14.199 31.208 1.00 29.04 123 LYS A CA 1
ATOM 661 C C . LYS A 1 101 ? 111.284 -12.837 30.654 1.00 28.69 123 LYS A C 1
ATOM 662 O O . LYS A 1 101 ? 110.520 -12.785 29.698 1.00 29.40 123 LYS A O 1
ATOM 668 N N . ALA A 1 102 ? 111.714 -11.748 31.290 1.00 27.55 124 ALA A N 1
ATOM 669 C CA . ALA A 1 102 ? 111.291 -10.397 30.921 1.00 27.45 124 ALA A CA 1
ATOM 670 C C . ALA A 1 102 ? 111.824 -9.941 29.561 1.00 26.43 124 ALA A C 1
ATOM 671 O O . ALA A 1 102 ? 112.805 -10.489 29.074 1.00 26.77 124 ALA A O 1
ATOM 673 N N . ASP A 1 103 ? 111.201 -8.919 28.959 1.00 25.19 125 ASP A N 1
ATOM 674 C CA . ASP A 1 103 ? 111.723 -8.300 27.741 1.00 25.26 125 ASP A CA 1
ATOM 675 C C . ASP A 1 103 ? 113.078 -7.654 28.091 1.00 25.43 125 ASP A C 1
ATOM 676 O O . ASP A 1 103 ? 113.275 -7.218 29.239 1.00 25.76 125 ASP A O 1
ATOM 681 N N . VAL A 1 104 ? 114.058 -7.728 27.176 1.00 24.94 126 VAL A N 1
ATOM 682 C CA . VAL A 1 104 ? 115.412 -7.233 27.472 1.00 24.44 126 VAL A CA 1
ATOM 683 C C . VAL A 1 104 ? 115.425 -5.786 28.011 1.00 24.45 126 VAL A C 1
ATOM 684 O O . VAL A 1 104 ? 115.991 -5.527 29.067 1.00 24.00 126 VAL A O 1
ATOM 688 N N . ILE A 1 105 ? 114.734 -4.881 27.318 1.00 24.26 127 ILE A N 1
ATOM 689 C CA . ILE A 1 105 ? 114.626 -3.470 27.706 1.00 23.95 127 ILE A CA 1
ATOM 690 C C . ILE A 1 105 ? 113.166 -3.147 27.754 1.00 24.73 127 ILE A C 1
ATOM 691 O O . ILE A 1 105 ? 112.452 -3.410 26.791 1.00 25.23 127 ILE A O 1
ATOM 696 N N . LEU A 1 106 ? 112.712 -2.570 28.854 1.00 24.76 128 LEU A N 1
ATOM 697 C CA . LEU A 1 106 ? 111.309 -2.272 29.031 1.00 24.91 128 LEU A CA 1
ATOM 698 C C . LEU A 1 106 ? 111.104 -0.871 29.505 1.00 24.07 128 LEU A C 1
ATOM 699 O O . LEU A 1 106 ? 111.779 -0.427 30.441 1.00 24.64 128 LEU A O 1
ATOM 704 N N . PHE A 1 107 ? 110.149 -0.188 28.891 1.00 22.48 129 PHE A N 1
ATOM 705 C CA . PHE A 1 107 ? 109.694 1.122 29.318 1.00 22.08 129 PHE A CA 1
ATOM 706 C C . PHE A 1 107 ? 108.381 0.808 29.998 1.00 23.36 129 PHE A C 1
ATOM 707 O O . PHE A 1 107 ? 107.517 0.171 29.389 1.00 23.48 129 PHE A O 1
ATOM 715 N N . THR A 1 108 ? 108.229 1.199 31.258 1.00 24.27 130 THR A N 1
ATOM 716 C CA . THR A 1 108 ? 107.000 0.911 31.997 1.00 25.67 130 THR A CA 1
ATOM 717 C C . THR A 1 108 ? 105.838 1.787 31.540 1.00 27.47 130 THR A C 1
ATOM 718 O O . THR A 1 108 ? 106.050 2.824 30.907 1.00 27.70 130 THR A O 1
ATOM 722 N N . LYS A 1 109 ? 104.606 1.375 31.868 1.00 28.30 131 LYS A N 1
ATOM 723 C CA . LYS A 1 109 ? 103.396 2.123 31.525 1.00 29.78 131 LYS A CA 1
ATOM 724 C C . LYS A 1 109 ? 103.363 3.500 32.189 1.00 30.55 131 LYS A C 1
ATOM 725 O O . LYS A 1 109 ? 102.687 4.390 31.684 1.00 30.75 131 LYS A O 1
ATOM 731 N N . SER A 1 110 ? 104.091 3.665 33.313 1.00 30.49 132 SER A N 1
ATOM 732 C CA . SER A 1 110 ? 104.227 4.919 34.061 1.00 31.04 132 SER A CA 1
ATOM 733 C C . SER A 1 110 ? 105.418 5.755 33.575 1.00 30.09 132 SER A C 1
ATOM 734 O O . SER A 1 110 ? 105.823 6.680 34.274 1.00 30.42 132 SER A O 1
ATOM 737 N N . THR A 1 111 ? 105.982 5.430 32.411 1.00 28.69 133 THR A N 1
ATOM 738 C CA . THR A 1 111 ? 107.142 6.104 31.868 1.00 28.87 133 THR A CA 1
ATOM 739 C C . THR A 1 111 ? 106.755 7.084 30.798 1.00 29.45 133 THR A C 1
ATOM 740 O O . THR A 1 111 ? 106.023 6.728 29.884 1.00 30.08 133 THR A O 1
ATOM 744 N N . SER A 1 112 ? 107.239 8.322 30.904 1.00 29.12 134 SER A N 1
ATOM 745 C CA . SER A 1 112 ? 106.955 9.340 29.909 1.00 29.54 134 SER A CA 1
ATOM 746 C C . SER A 1 112 ? 108.146 10.190 29.636 1.00 29.61 134 SER A C 1
ATOM 747 O O . SER A 1 112 ? 108.974 10.376 30.518 1.00 31.00 134 SER A O 1
ATOM 750 N N . ASN A 1 113 ? 108.253 10.703 28.406 1.00 29.05 135 ASN A N 1
ATOM 751 C CA . ASN A 1 113 ? 109.343 11.574 27.972 1.00 29.12 135 ASN A CA 1
ATOM 752 C C . ASN A 1 113 ? 110.711 11.001 28.260 1.00 29.11 135 ASN A C 1
ATOM 753 O O . ASN A 1 113 ? 111.639 11.728 28.610 1.00 29.66 135 ASN A O 1
ATOM 758 N N . SER A 1 114 ? 110.830 9.681 28.128 1.00 28.06 136 SER A N 1
ATOM 759 C CA . SER A 1 114 ? 112.074 8.998 28.396 1.00 27.09 136 SER A CA 1
ATOM 760 C C . SER A 1 114 ? 112.687 8.462 27.126 1.00 26.42 136 SER A C 1
ATOM 761 O O . SER A 1 114 ? 112.012 8.374 26.094 1.00 26.00 136 SER A O 1
ATOM 764 N N . ARG A 1 115 ? 113.986 8.168 27.176 1.00 26.27 137 ARG A N 1
ATOM 765 C CA . ARG A 1 115 ? 114.702 7.826 25.976 1.00 27.03 137 ARG A CA 1
ATOM 766 C C . ARG A 1 115 ? 115.826 6.869 26.206 1.00 27.55 137 ARG A C 1
ATOM 767 O O . ARG A 1 115 ? 116.511 6.958 27.209 1.00 28.00 137 ARG A O 1
ATOM 775 N N . ILE A 1 116 ? 116.037 5.962 25.252 1.00 27.58 138 ILE A N 1
ATOM 776 C CA . ILE A 1 116 ? 117.205 5.093 25.239 1.00 27.29 138 ILE A CA 1
ATOM 777 C C . ILE A 1 116 ? 117.937 5.396 23.927 1.00 27.00 138 ILE A C 1
ATOM 778 O O . ILE A 1 116 ? 117.320 5.453 22.860 1.00 26.92 138 ILE A O 1
ATOM 783 N N . THR A 1 117 ? 119.231 5.676 24.021 1.00 26.53 139 THR A N 1
ATOM 784 C CA . THR A 1 117 ? 120.032 6.052 22.872 1.00 26.68 139 THR A CA 1
ATOM 785 C C . THR A 1 117 ? 121.396 5.372 22.888 1.00 25.88 139 THR A C 1
ATOM 786 O O . THR A 1 117 ? 121.858 4.927 23.937 1.00 25.71 139 THR A O 1
ATOM 790 N N . ASN A 1 118 ? 122.020 5.238 21.709 1.00 25.37 140 ASN A N 1
ATOM 791 C CA . ASN A 1 118 ? 123.346 4.633 21.574 1.00 24.98 140 ASN A CA 1
ATOM 792 C C . ASN A 1 118 ? 123.477 3.261 22.248 1.00 24.44 140 ASN A C 1
ATOM 793 O O . ASN A 1 118 ? 124.519 2.959 22.825 1.00 25.11 140 ASN A O 1
ATOM 798 N N . SER A 1 119 ? 122.432 2.448 22.186 1.00 22.94 141 SER A N 1
ATOM 799 C CA . SER A 1 119 ? 122.435 1.158 22.857 1.00 23.49 141 SER A CA 1
ATOM 800 C C . SER A 1 119 ? 122.251 -0.019 21.897 1.00 23.72 141 SER A C 1
ATOM 801 O O . SER A 1 119 ? 121.734 0.167 20.807 1.00 24.36 141 SER A O 1
ATOM 804 N N . SER A 1 120 ? 122.702 -1.215 22.276 1.00 23.10 142 SER A N 1
ATOM 805 C CA . SER A 1 120 ? 122.601 -2.370 21.386 1.00 23.37 142 SER A CA 1
ATOM 806 C C . SER A 1 120 ? 122.120 -3.611 22.070 1.00 23.21 142 SER A C 1
ATOM 807 O O . SER A 1 120 ? 122.383 -3.807 23.246 1.00 22.91 142 SER A O 1
ATOM 810 N N . ILE A 1 121 ? 121.408 -4.458 21.322 1.00 22.85 143 ILE A N 1
ATOM 811 C CA . ILE A 1 121 ? 121.035 -5.787 21.752 1.00 22.92 143 ILE A CA 1
ATOM 812 C C . ILE A 1 121 ? 121.506 -6.660 20.593 1.00 22.96 143 ILE A C 1
ATOM 813 O O . ILE A 1 121 ? 121.055 -6.471 19.457 1.00 23.31 143 ILE A O 1
ATOM 818 N N . ILE A 1 122 ? 122.482 -7.536 20.845 1.00 22.36 144 ILE A N 1
ATOM 819 C CA . ILE A 1 122 ? 123.083 -8.334 19.783 1.00 23.78 144 ILE A CA 1
ATOM 820 C C . ILE A 1 122 ? 123.055 -9.811 20.095 1.00 25.29 144 ILE A C 1
ATOM 821 O O . ILE A 1 122 ? 123.658 -10.220 21.081 1.00 27.68 144 ILE A O 1
ATOM 826 N N . ASN A 1 123 ? 122.361 -10.617 19.266 1.00 24.23 145 ASN A N 1
ATOM 827 C CA . ASN A 1 123 ? 122.245 -12.075 19.384 1.00 23.82 145 ASN A CA 1
ATOM 828 C C . ASN A 1 123 ? 121.944 -12.516 20.831 1.00 23.40 145 ASN A C 1
ATOM 829 O O . ASN A 1 123 ? 122.447 -13.534 21.290 1.00 23.10 145 ASN A O 1
ATOM 834 N N . TYR A 1 124 ? 121.100 -11.755 21.529 1.00 22.58 146 TYR A N 1
ATOM 835 C CA . TYR A 1 124 ? 120.746 -11.989 22.923 1.00 22.35 146 TYR A CA 1
ATOM 836 C C . TYR A 1 124 ? 119.592 -13.006 22.995 1.00 22.14 146 TYR A C 1
ATOM 837 O O . TYR A 1 124 ? 118.493 -12.735 23.485 1.00 21.64 146 TYR A O 1
ATOM 846 N N . ASN A 1 125 ? 119.868 -14.172 22.439 1.00 22.41 147 ASN A N 1
ATOM 847 C CA . ASN A 1 125 ? 118.921 -15.220 22.181 1.00 23.12 147 ASN A CA 1
ATOM 848 C C . ASN A 1 125 ? 118.793 -16.273 23.233 1.00 24.44 147 ASN A C 1
ATOM 849 O O . ASN A 1 125 ? 119.779 -16.855 23.694 1.00 24.09 147 ASN A O 1
ATOM 854 N N . HIS A 1 126 ? 117.546 -16.615 23.524 1.00 25.71 148 HIS A N 1
ATOM 855 C CA . HIS A 1 126 ? 117.251 -17.682 24.460 1.00 27.17 148 HIS A CA 1
ATOM 856 C C . HIS A 1 126 ? 117.664 -19.001 23.800 1.00 29.08 148 HIS A C 1
ATOM 857 O O . HIS A 1 126 ? 117.391 -19.192 22.607 1.00 29.14 148 HIS A O 1
ATOM 864 N N . PRO A 1 127 ? 118.322 -19.917 24.539 1.00 30.24 149 PRO A N 1
ATOM 865 C CA . PRO A 1 127 ? 118.653 -21.233 23.954 1.00 31.03 149 PRO A CA 1
ATOM 866 C C . PRO A 1 127 ? 117.435 -21.938 23.334 1.00 31.33 149 PRO A C 1
ATOM 867 O O . PRO A 1 127 ? 117.601 -22.702 22.402 1.00 32.25 149 PRO A O 1
ATOM 871 N N . ASP A 1 128 ? 116.216 -21.659 23.831 1.00 30.59 150 ASP A N 1
ATOM 872 C CA . ASP A 1 128 ? 114.972 -22.229 23.294 1.00 30.31 150 ASP A CA 1
ATOM 873 C C . ASP A 1 128 ? 114.313 -21.251 22.302 1.00 29.64 150 ASP A C 1
ATOM 874 O O . ASP A 1 128 ? 113.773 -20.215 22.693 1.00 29.06 150 ASP A O 1
ATOM 879 N N . LYS A 1 129 ? 114.316 -21.627 21.025 1.00 29.13 151 LYS A N 1
ATOM 880 C CA . LYS A 1 129 ? 113.754 -20.852 19.923 1.00 29.08 151 LYS A CA 1
ATOM 881 C C . LYS A 1 129 ? 112.276 -20.501 20.125 1.00 29.47 151 LYS A C 1
ATOM 882 O O . LYS A 1 129 ? 111.802 -19.516 19.574 1.00 29.31 151 LYS A O 1
ATOM 884 N N . THR A 1 130 ? 111.539 -21.336 20.866 1.00 29.11 152 THR A N 1
ATOM 885 C CA . THR A 1 130 ? 110.113 -21.145 21.097 1.00 29.07 152 THR A CA 1
ATOM 886 C C . THR A 1 130 ? 109.803 -20.265 22.335 1.00 28.69 152 THR A C 1
ATOM 887 O O . THR A 1 130 ? 108.640 -20.020 22.624 1.00 29.21 152 THR A O 1
ATOM 891 N N . PHE A 1 131 ? 110.821 -19.821 23.063 1.00 28.33 153 PHE A N 1
ATOM 892 C CA . PHE A 1 131 ? 110.666 -18.997 24.264 1.00 28.48 153 PHE A CA 1
ATOM 893 C C . PHE A 1 131 ? 110.458 -17.527 23.889 1.00 27.56 153 PHE A C 1
ATOM 894 O O . PHE A 1 131 ? 111.356 -16.892 23.336 1.00 26.72 153 PHE A O 1
ATOM 902 N N . ASP A 1 132 ? 109.313 -16.969 24.269 1.00 27.52 154 ASP A N 1
ATOM 903 C CA . ASP A 1 132 ? 108.960 -15.608 23.891 1.00 27.53 154 ASP A CA 1
ATOM 904 C C . A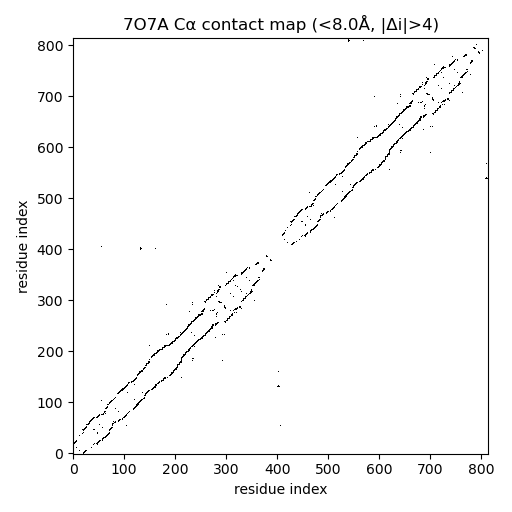SP A 1 132 ? 109.341 -14.501 24.865 1.00 26.45 154 ASP A C 1
ATOM 905 O O . ASP A 1 132 ? 108.840 -14.438 25.974 1.00 27.08 154 ASP A O 1
ATOM 910 N N . TYR A 1 133 ? 110.121 -13.550 24.368 1.00 24.26 155 TYR A N 1
ATOM 911 C CA . TYR A 1 133 ? 110.372 -12.259 24.977 1.00 22.62 155 TYR A CA 1
ATOM 912 C C . TYR A 1 133 ? 110.720 -11.274 23.858 1.00 22.13 155 TYR A C 1
ATOM 913 O O . TYR A 1 133 ? 111.172 -11.670 22.769 1.00 22.35 155 TYR A O 1
ATOM 922 N N . LYS A 1 134 ? 110.432 -10.009 24.087 1.00 21.35 156 LYS A N 1
ATOM 923 C CA . LYS A 1 134 ? 110.770 -8.972 23.106 1.00 20.14 156 LYS A CA 1
ATOM 924 C C . LYS A 1 134 ? 112.106 -8.369 23.531 1.00 20.77 156 LYS A C 1
ATOM 925 O O . LYS A 1 134 ? 112.520 -8.499 24.689 1.00 20.78 156 LYS A O 1
ATOM 931 N N . TRP A 1 135 ? 112.802 -7.735 22.596 1.00 20.72 157 TRP A N 1
ATOM 932 C CA . TRP A 1 135 ? 114.064 -7.090 22.912 1.00 20.79 157 TRP A CA 1
ATOM 933 C C . TRP A 1 135 ? 113.794 -5.689 23.447 1.00 22.14 157 TRP A C 1
ATOM 934 O O . TRP A 1 135 ? 114.440 -5.284 24.397 1.00 22.56 157 TRP A O 1
ATOM 945 N N . LEU A 1 136 ? 112.774 -4.989 22.907 1.00 22.30 158 LEU A N 1
ATOM 946 C CA . LEU A 1 136 ? 112.427 -3.684 23.450 1.00 22.38 158 LEU A CA 1
ATOM 947 C C . LEU A 1 136 ? 110.938 -3.529 23.443 1.00 22.64 158 LEU A C 1
ATOM 948 O O . LEU A 1 136 ? 110.303 -3.781 22.418 1.00 22.78 158 LEU A O 1
ATOM 953 N N . SER A 1 137 ? 110.375 -3.146 24.598 1.00 22.00 159 SER A N 1
ATOM 954 C CA . SER A 1 137 ? 108.950 -2.946 24.746 1.00 22.35 159 SER A CA 1
ATOM 955 C C . SER A 1 137 ? 108.704 -1.537 25.177 1.00 22.51 159 SER A C 1
ATOM 956 O O . SER A 1 137 ? 109.257 -1.088 26.177 1.00 21.69 159 SER A O 1
ATOM 959 N N . LEU A 1 138 ? 107.849 -0.846 24.440 1.00 22.65 160 LEU A N 1
ATOM 960 C CA . LEU A 1 138 ? 107.484 0.528 24.751 1.00 22.91 160 LEU A CA 1
ATOM 961 C C . LEU A 1 138 ? 106.094 0.577 25.326 1.00 23.46 160 LEU A C 1
ATOM 962 O O . LEU A 1 138 ? 105.138 0.068 24.740 1.00 23.11 160 LEU A O 1
ATOM 967 N N . ASN A 1 139 ? 105.981 1.211 26.477 1.00 23.73 161 ASN A N 1
ATOM 968 C CA . ASN A 1 139 ? 104.717 1.521 27.115 1.00 23.55 161 ASN A CA 1
ATOM 969 C C . ASN A 1 139 ? 104.753 3.044 27.471 1.00 23.86 161 ASN A C 1
ATOM 970 O O . ASN A 1 139 ? 105.766 3.711 27.221 1.00 23.71 161 ASN A O 1
ATOM 975 N N . GLY A 1 140 ? 103.667 3.589 28.028 1.00 23.95 162 GLY A N 1
ATOM 976 C CA . GLY A 1 140 ? 103.647 4.991 28.440 1.00 24.02 162 GLY A CA 1
ATOM 977 C C . GLY A 1 140 ? 103.528 5.959 27.286 1.00 25.11 162 GLY A C 1
ATOM 978 O O . GLY A 1 140 ? 102.906 5.633 26.274 1.00 24.76 162 GLY A O 1
ATOM 979 N N . GLU A 1 141 ? 104.060 7.187 27.443 1.00 26.45 163 GLU A N 1
ATOM 980 C CA . GLU A 1 141 ? 103.899 8.207 26.404 1.00 28.02 163 GLU A CA 1
ATOM 981 C C . GLU A 1 141 ? 105.146 9.006 26.117 1.00 28.33 163 GLU A C 1
ATOM 982 O O . GLU A 1 141 ? 105.951 9.251 26.999 1.00 28.67 163 GLU A O 1
ATOM 988 N N . ASN A 1 142 ? 105.266 9.476 24.883 1.00 28.29 164 ASN A N 1
ATOM 989 C CA . ASN A 1 142 ? 106.354 10.310 24.395 1.00 27.74 164 ASN A CA 1
ATOM 990 C C . ASN A 1 142 ? 107.718 9.747 24.708 1.00 27.38 164 ASN A C 1
ATOM 991 O O . ASN A 1 142 ? 108.627 10.492 25.043 1.00 27.62 164 ASN A O 1
ATOM 996 N N . ASN A 1 143 ? 107.875 8.428 24.553 1.00 26.19 165 ASN A N 1
ATOM 997 C CA . ASN A 1 143 ? 109.170 7.789 24.764 1.00 24.51 165 ASN A CA 1
ATOM 998 C C . ASN A 1 143 ? 109.892 7.649 23.428 1.00 23.73 165 ASN A C 1
ATOM 999 O O . ASN A 1 143 ? 109.260 7.591 22.383 1.00 24.06 165 ASN A O 1
ATOM 1004 N N . ARG A 1 144 ? 111.209 7.588 23.468 1.00 23.12 166 ARG A N 1
ATOM 1005 C CA . ARG A 1 144 ? 112.013 7.565 22.262 1.00 22.94 166 ARG A CA 1
ATOM 1006 C C . ARG A 1 144 ? 113.088 6.483 22.259 1.00 22.54 166 ARG A C 1
ATOM 1007 O O . ARG A 1 144 ? 113.819 6.297 23.226 1.00 22.44 166 ARG A O 1
ATOM 1015 N N . VAL A 1 145 ? 113.190 5.776 21.148 1.00 22.33 167 VAL A N 1
ATOM 1016 C CA . VAL A 1 145 ? 114.239 4.788 20.924 1.00 21.80 167 VAL A CA 1
ATOM 1017 C C . VAL A 1 145 ? 115.048 5.320 19.728 1.00 21.90 167 VAL A C 1
ATOM 1018 O O . VAL A 1 14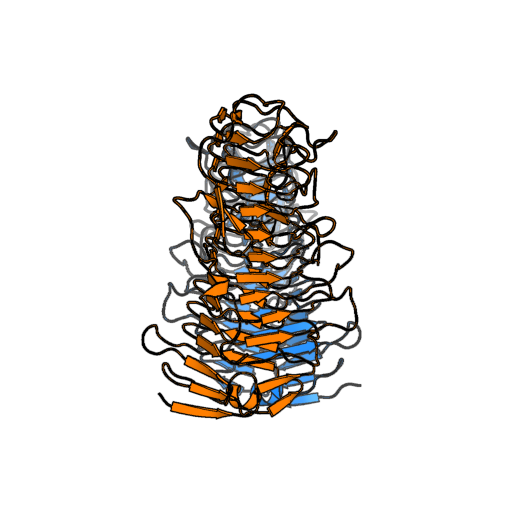5 ? 114.519 5.357 18.620 1.00 21.64 167 VAL A O 1
ATOM 1022 N N . ASP A 1 146 ? 116.299 5.763 19.951 1.00 22.42 168 ASP A N 1
ATOM 1023 C CA . ASP A 1 146 ? 117.082 6.301 18.845 1.00 23.88 168 ASP A CA 1
ATOM 1024 C C . ASP A 1 146 ? 118.535 5.904 18.847 1.00 24.72 168 ASP A C 1
ATOM 1025 O O . ASP A 1 146 ? 119.097 5.624 19.891 1.00 25.69 168 ASP A O 1
ATOM 1030 N N . HIS A 1 147 ? 119.138 5.835 17.662 1.00 24.70 169 HIS A N 1
ATOM 1031 C CA . HIS A 1 147 ? 120.556 5.495 17.516 1.00 24.98 169 HIS A CA 1
ATOM 1032 C C . HIS A 1 147 ? 120.919 4.178 18.222 1.00 24.09 169 HIS A C 1
ATOM 1033 O O . HIS A 1 147 ? 121.944 4.068 18.876 1.00 24.36 169 HIS A O 1
ATOM 1040 N N . CYS A 1 148 ? 120.030 3.204 18.131 1.00 23.43 170 CYS A N 1
ATOM 1041 C CA . CYS A 1 148 ? 120.257 1.892 18.723 1.00 23.27 170 CYS A CA 1
ATOM 1042 C C . CYS A 1 148 ? 120.467 0.835 17.635 1.00 23.71 170 CYS A C 1
ATOM 1043 O O . CYS A 1 148 ? 120.204 1.093 16.460 1.00 23.73 170 CYS A O 1
ATOM 1046 N N . ASP A 1 149 ? 120.991 -0.337 18.028 1.00 23.89 171 ASP A N 1
ATOM 1047 C CA . ASP A 1 149 ? 121.272 -1.459 17.138 1.00 23.88 171 ASP A CA 1
ATOM 1048 C C . ASP A 1 149 ? 120.581 -2.679 17.722 1.00 24.34 171 ASP A C 1
ATOM 1049 O O . ASP A 1 149 ? 120.916 -3.068 18.830 1.00 24.91 171 ASP A O 1
ATOM 1054 N N . PHE A 1 150 ? 119.626 -3.287 16.993 1.00 23.14 172 PHE A N 1
ATOM 1055 C CA . PHE A 1 150 ? 118.981 -4.499 17.460 1.00 23.35 172 PHE A CA 1
ATOM 1056 C C . PHE A 1 150 ? 119.219 -5.528 16.367 1.00 23.17 172 PHE A C 1
ATOM 1057 O O . PHE A 1 150 ? 118.606 -5.426 15.290 1.00 23.06 172 PHE A O 1
ATOM 1065 N N . THR A 1 151 ? 120.084 -6.529 16.631 1.00 22.32 173 THR A N 1
ATOM 1066 C CA . THR A 1 151 ? 120.418 -7.505 15.582 1.00 22.40 173 THR A CA 1
ATOM 1067 C C . THR A 1 151 ? 120.519 -8.978 16.011 1.00 23.08 173 THR A C 1
ATOM 1068 O O . THR A 1 151 ? 121.166 -9.285 17.007 1.00 23.64 173 THR A O 1
ATOM 1072 N N . GLY A 1 152 ? 119.949 -9.868 15.188 1.00 22.66 174 GLY A N 1
ATOM 1073 C CA . GLY A 1 152 ? 120.131 -11.309 15.272 1.00 22.46 174 GLY A CA 1
ATOM 1074 C C . GLY A 1 152 ? 119.203 -12.139 16.128 1.00 22.23 174 GLY A C 1
ATOM 1075 O O . GLY A 1 152 ? 119.623 -13.196 16.606 1.00 21.57 174 GLY A O 1
ATOM 1076 N N . LYS A 1 153 ? 117.939 -11.700 16.299 1.00 21.85 175 LYS A N 1
ATOM 1077 C CA . LYS A 1 153 ? 116.966 -12.413 17.125 1.00 21.64 175 LYS A CA 1
ATOM 1078 C C . LYS A 1 153 ? 116.545 -13.695 16.457 1.00 23.11 175 LYS A C 1
ATOM 1079 O O . LYS A 1 153 ? 116.084 -13.678 15.318 1.00 23.18 175 LYS A O 1
ATOM 1085 N N . THR A 1 154 ? 116.736 -14.821 17.147 1.00 23.69 176 THR A N 1
ATOM 1086 C CA . THR A 1 154 ? 116.407 -16.148 16.600 1.00 24.96 176 THR A CA 1
ATOM 1087 C C . THR A 1 154 ? 115.236 -16.835 17.296 1.00 25.46 176 THR A C 1
ATOM 1088 O O . THR A 1 154 ? 114.760 -17.869 16.819 1.00 26.59 176 THR A O 1
ATOM 1092 N N . HIS A 1 155 ? 114.768 -16.269 18.408 1.00 23.99 177 HIS A N 1
ATOM 1093 C CA . HIS A 1 155 ? 113.712 -16.873 19.184 1.00 23.23 177 HIS A CA 1
ATOM 1094 C C . HIS A 1 155 ? 112.378 -16.100 19.067 1.00 23.38 177 HIS A C 1
ATOM 1095 O O . HIS A 1 155 ? 112.334 -14.958 18.608 1.00 23.81 177 HIS A O 1
ATOM 1102 N N . GLN A 1 156 ? 111.292 -16.765 19.432 1.00 23.04 178 GLN A N 1
ATOM 1103 C CA . GLN A 1 156 ? 109.926 -16.271 19.416 1.00 23.56 178 GLN A CA 1
ATOM 1104 C C . GLN A 1 156 ? 109.767 -14.845 19.945 1.00 24.36 178 GLN A C 1
ATOM 1105 O O . GLN A 1 156 ? 110.364 -14.500 20.961 1.00 24.83 178 GLN A O 1
ATOM 1111 N N . GLY A 1 157 ? 108.963 -14.032 19.259 1.00 24.09 179 GLY A N 1
ATOM 1112 C CA . GLY A 1 157 ? 108.694 -12.680 19.721 1.00 24.29 179 GLY A CA 1
ATOM 1113 C C . GLY A 1 157 ? 109.212 -11.576 18.827 1.00 23.91 179 GLY A C 1
ATOM 1114 O O . GLY A 1 157 ? 110.330 -11.643 18.311 1.00 23.94 179 GLY A O 1
ATOM 1115 N N . THR A 1 158 ? 108.387 -10.548 18.641 1.00 23.02 180 THR A N 1
ATOM 1116 C CA . THR A 1 158 ? 108.735 -9.361 17.850 1.00 22.59 180 THR A CA 1
ATOM 1117 C C . THR A 1 158 ? 109.982 -8.679 18.488 1.00 21.27 180 THR A C 1
ATOM 1118 O O . THR A 1 158 ? 110.111 -8.670 19.715 1.00 21.88 180 THR A O 1
ATOM 1122 N N . THR A 1 159 ? 110.906 -8.157 17.683 1.00 20.69 181 THR A N 1
ATOM 1123 C CA . THR A 1 159 ? 112.099 -7.496 18.221 1.00 19.76 181 THR A CA 1
ATOM 1124 C C . THR A 1 159 ? 111.717 -6.278 19.110 1.00 19.82 181 THR A C 1
ATOM 1125 O O . THR A 1 159 ? 112.088 -6.226 20.275 1.00 20.44 181 THR A O 1
ATOM 1129 N N . LEU A 1 160 ? 110.951 -5.349 18.567 1.00 19.23 182 LEU A N 1
ATOM 1130 C CA . LEU A 1 160 ? 110.553 -4.142 19.263 1.00 18.99 182 LEU A CA 1
ATOM 1131 C C . LEU A 1 160 ? 109.074 -4.036 19.165 1.00 18.44 182 LEU A C 1
ATOM 1132 O O . LEU A 1 160 ? 108.558 -4.057 18.054 1.00 18.68 182 LEU A O 1
ATOM 1137 N N . VAL A 1 161 ? 108.370 -3.876 20.307 1.00 17.89 183 VAL A N 1
ATOM 1138 C CA . VAL A 1 161 ? 106.921 -3.748 20.320 1.00 18.36 183 VAL A CA 1
ATOM 1139 C C . VAL A 1 161 ? 106.461 -2.423 20.957 1.00 18.67 183 VAL A C 1
ATOM 1140 O O . VAL A 1 161 ? 106.975 -2.016 21.995 1.00 17.64 183 VAL A O 1
ATOM 1144 N N . VAL A 1 162 ? 105.415 -1.814 20.395 1.00 19.53 184 VAL A N 1
ATOM 1145 C CA . VAL A 1 162 ? 104.757 -0.682 21.041 1.00 19.91 184 VAL A CA 1
ATOM 1146 C C . VAL A 1 162 ? 103.473 -1.276 21.616 1.00 20.50 184 VAL A C 1
ATOM 1147 O O . VAL A 1 162 ? 102.658 -1.782 20.851 1.00 19.79 184 VAL A O 1
ATOM 1151 N N . TRP A 1 163 ? 103.339 -1.319 22.946 1.00 22.37 185 TRP A N 1
ATOM 1152 C CA . TRP A 1 163 ? 102.117 -1.854 23.555 1.00 25.39 185 TRP A CA 1
ATOM 1153 C C . TRP A 1 163 ? 101.109 -0.716 23.651 1.00 25.00 185 TRP A C 1
ATOM 1154 O O . TRP A 1 163 ? 101.414 0.318 24.223 1.00 26.13 185 TRP A O 1
ATOM 1165 N N . LEU A 1 164 ? 99.952 -0.870 23.030 1.00 23.95 186 LEU A N 1
ATOM 1166 C CA . LEU A 1 164 ? 98.922 0.146 23.042 1.00 23.73 186 LEU A CA 1
ATOM 1167 C C . LEU A 1 164 ? 98.190 0.198 24.371 1.00 25.00 186 LEU A C 1
ATOM 1168 O O . LEU A 1 164 ? 98.067 -0.811 25.070 1.00 25.28 186 LEU A O 1
ATOM 1173 N N . ASP A 1 165 ? 97.671 1.372 24.700 1.00 25.79 187 ASP A N 1
ATOM 1174 C CA . ASP A 1 165 ? 96.857 1.612 25.888 1.00 27.47 187 ASP A CA 1
ATOM 1175 C C . ASP A 1 165 ? 95.684 2.564 25.472 1.00 27.42 187 ASP A C 1
ATOM 1176 O O . ASP A 1 165 ? 95.524 2.852 24.269 1.00 27.13 187 ASP A O 1
ATOM 1181 N N . GLU A 1 166 ? 94.847 3.029 26.434 1.00 26.75 188 GLU A N 1
ATOM 1182 C CA . GLU A 1 166 ? 93.685 3.859 26.113 1.00 26.50 188 GLU A CA 1
ATOM 1183 C C . GLU A 1 166 ? 94.004 5.241 25.525 1.00 27.14 188 GLU A C 1
ATOM 1184 O O . GLU A 1 166 ? 93.127 5.847 24.912 1.00 28.34 188 GLU A O 1
ATOM 1190 N N . LYS A 1 167 ? 95.219 5.743 25.702 1.00 26.20 189 LYS A N 1
ATOM 1191 C CA . LYS A 1 167 ? 95.615 7.035 25.152 1.00 26.53 189 LYS A CA 1
ATOM 1192 C C . LYS A 1 167 ? 96.732 6.819 24.126 1.00 26.04 189 LYS A C 1
ATOM 1193 O O . LYS A 1 167 ? 97.541 5.896 24.283 1.00 25.23 189 LYS A O 1
ATOM 1196 N N . PRO A 1 168 ? 96.821 7.670 23.078 1.00 25.62 190 PRO A N 1
ATOM 1197 C CA . PRO A 1 168 ? 97.923 7.506 22.113 1.00 25.23 190 PRO A CA 1
ATOM 1198 C C . PRO A 1 168 ? 99.282 7.687 22.809 1.00 25.36 190 PRO A C 1
ATOM 1199 O O . PRO A 1 168 ? 99.400 8.377 23.853 1.00 25.13 190 PRO A O 1
ATOM 1203 N N . ASN A 1 169 ? 100.294 7.001 22.286 1.00 24.91 191 ASN A N 1
ATOM 1204 C CA . ASN A 1 169 ? 101.609 7.047 22.910 1.00 24.81 191 ASN A CA 1
ATOM 1205 C C . ASN A 1 169 ? 102.479 8.135 22.375 1.00 25.13 191 ASN A C 1
ATOM 1206 O O . ASN A 1 169 ? 103.308 8.656 23.117 1.00 26.04 191 ASN A O 1
ATOM 1211 N N . HIS A 1 170 ? 102.384 8.424 21.084 1.00 24.65 192 HIS A N 1
ATOM 1212 C CA . HIS A 1 170 ? 103.268 9.407 20.449 1.00 24.75 192 HIS A CA 1
ATOM 1213 C C . HIS A 1 170 ? 104.744 9.030 20.600 1.00 24.77 192 HIS A C 1
ATOM 1214 O O . HIS A 1 170 ? 105.582 9.919 20.730 1.00 25.96 192 HIS A O 1
ATOM 1221 N N . HIS A 1 171 ? 105.062 7.724 20.610 1.00 23.63 193 HIS A N 1
ATOM 1222 C CA . HIS A 1 171 ? 106.455 7.289 20.706 1.00 23.18 193 HIS A CA 1
ATOM 1223 C C . HIS A 1 171 ? 107.229 7.610 19.423 1.00 23.11 193 HIS A C 1
ATOM 1224 O O . HIS A 1 171 ? 106.634 7.754 18.348 1.00 23.81 193 HIS A O 1
ATOM 1231 N N . GLN A 1 172 ? 108.548 7.696 19.533 1.00 22.18 194 GLN A N 1
ATOM 1232 C CA . GLN A 1 172 ? 109.392 7.955 18.384 1.00 22.47 194 GLN A CA 1
ATOM 1233 C C . GLN A 1 172 ? 110.509 6.924 18.282 1.00 22.08 194 GLN A C 1
ATOM 1234 O O . GLN A 1 172 ? 111.284 6.744 19.217 1.00 22.19 194 GLN A O 1
ATOM 1240 N N . ILE A 1 173 ? 110.557 6.211 17.163 1.00 21.62 195 ILE A N 1
ATOM 1241 C CA . ILE A 1 173 ? 111.571 5.193 16.919 1.00 21.62 195 ILE A CA 1
ATOM 1242 C C . ILE A 1 173 ? 112.366 5.722 15.728 1.00 22.57 195 ILE A C 1
ATOM 1243 O O . ILE A 1 173 ? 111.841 5.759 14.617 1.00 23.19 195 ILE A O 1
ATOM 1248 N N . ASP A 1 174 ? 113.579 6.265 15.981 1.00 22.87 196 ASP A N 1
ATOM 1249 C CA . ASP A 1 174 ? 114.325 6.916 14.900 1.00 23.79 196 ASP A CA 1
ATOM 1250 C C . ASP A 1 174 ? 115.816 6.645 14.869 1.00 24.58 196 ASP A C 1
ATOM 1251 O O . ASP A 1 174 ? 116.434 6.421 15.902 1.00 25.04 196 ASP A O 1
ATOM 1256 N N . HIS A 1 175 ? 116.392 6.648 13.678 1.00 24.57 197 HIS A N 1
ATOM 1257 C CA . HIS A 1 175 ? 117.836 6.486 13.479 1.00 24.42 197 HIS A CA 1
ATOM 1258 C C . HIS A 1 175 ? 118.419 5.212 14.056 1.00 22.74 197 HIS A C 1
ATOM 1259 O O . HIS A 1 175 ? 119.598 5.182 14.403 1.00 22.83 197 HIS A O 1
ATOM 1266 N N . ASN A 1 176 ? 117.615 4.150 14.114 1.00 20.98 198 ASN A N 1
ATOM 1267 C CA . ASN A 1 176 ? 118.103 2.878 14.634 1.00 20.59 198 ASN A CA 1
ATOM 1268 C C . ASN A 1 176 ? 118.495 1.960 13.485 1.00 20.32 198 ASN A C 1
ATOM 1269 O O . ASN A 1 176 ? 117.948 2.059 12.388 1.00 21.43 198 ASN A O 1
ATOM 1274 N N . TYR A 1 177 ? 119.399 1.046 13.751 1.00 20.21 199 TYR A N 1
ATOM 1275 C CA . TYR A 1 177 ? 119.784 -0.019 12.831 1.00 21.29 199 TYR A CA 1
ATOM 1276 C C . TYR A 1 177 ? 119.181 -1.329 13.361 1.00 22.58 199 TYR A C 1
ATOM 1277 O O . TYR A 1 177 ? 119.603 -1.824 14.416 1.00 22.73 199 TYR A O 1
ATOM 1286 N N . PHE A 1 178 ? 118.239 -1.916 12.616 1.00 21.81 200 PHE A N 1
ATOM 1287 C CA . PHE A 1 178 ? 117.695 -3.234 12.931 1.00 21.60 200 PHE A CA 1
ATOM 1288 C C . PHE A 1 178 ? 118.416 -4.169 11.936 1.00 21.76 200 PHE A C 1
ATOM 1289 O O . PHE A 1 178 ? 118.085 -4.185 10.758 1.00 21.81 200 PHE A O 1
ATOM 1297 N N . GLY A 1 179 ? 119.414 -4.888 12.411 1.00 21.86 201 GLY A N 1
ATOM 1298 C CA . GLY A 1 179 ? 120.205 -5.773 11.571 1.00 22.49 201 GLY A CA 1
ATOM 1299 C C . GLY A 1 179 ? 119.596 -7.120 11.294 1.00 23.91 201 GLY A C 1
ATOM 1300 O O . GLY A 1 179 ? 118.431 -7.382 11.616 1.00 23.94 201 GLY A O 1
ATOM 1301 N N . PRO A 1 180 ? 120.382 -7.976 10.618 1.00 24.41 202 PRO A N 1
ATOM 1302 C CA . PRO A 1 180 ? 119.870 -9.278 10.202 1.00 24.95 202 PRO A CA 1
ATOM 1303 C C . PRO A 1 180 ? 119.074 -10.050 11.242 1.00 26.27 202 PRO A C 1
ATOM 1304 O O . PRO A 1 180 ? 119.519 -10.208 12.365 1.00 27.20 202 PRO A O 1
ATOM 1308 N N . ARG A 1 181 ? 117.866 -10.447 10.885 1.00 26.37 203 ARG A N 1
ATOM 1309 C CA . ARG A 1 181 ? 117.019 -11.242 11.755 1.00 26.32 203 ARG A CA 1
ATOM 1310 C C . ARG A 1 181 ? 116.663 -12.463 10.931 1.00 26.99 203 ARG A C 1
ATOM 1311 O O . ARG A 1 181 ? 115.951 -12.343 9.934 1.00 26.39 203 ARG A O 1
ATOM 1319 N N . PRO A 1 182 ? 117.120 -13.650 11.347 1.00 27.71 204 PRO A N 1
ATOM 1320 C CA . PRO A 1 182 ? 116.812 -14.852 10.560 1.00 27.96 204 PRO A CA 1
ATOM 1321 C C . PRO A 1 182 ? 115.346 -15.247 10.622 1.00 28.15 204 PRO A C 1
ATOM 1322 O O . PRO A 1 182 ? 114.627 -14.891 11.567 1.00 27.87 204 PRO A O 1
ATOM 1326 N N . ALA A 1 183 ? 114.911 -16.023 9.618 1.00 28.39 205 ALA A N 1
ATOM 1327 C CA . ALA A 1 183 ? 113.552 -16.559 9.500 1.00 29.17 205 ALA A CA 1
ATOM 1328 C C . ALA A 1 183 ? 113.202 -17.350 10.753 1.00 30.17 205 ALA A C 1
ATOM 1329 O O . ALA A 1 183 ? 113.956 -18.245 11.138 1.00 29.88 205 ALA A O 1
ATOM 1331 N N . LEU A 1 184 ? 112.109 -16.970 11.428 1.00 30.36 206 LEU A N 1
ATOM 1332 C CA . LEU A 1 184 ? 111.691 -17.642 12.651 1.00 31.16 206 LEU A CA 1
ATOM 1333 C C . LEU A 1 184 ? 110.994 -18.974 12.351 1.00 32.66 206 LEU A C 1
ATOM 1334 O O . LEU A 1 184 ? 111.160 -19.930 13.098 1.00 33.32 206 LEU A O 1
ATOM 1339 N N . GLY A 1 185 ? 110.259 -19.049 11.246 1.00 33.22 207 GLY A N 1
ATOM 1340 C CA . GLY A 1 185 ? 109.555 -20.273 10.877 1.00 33.91 207 GLY A CA 1
ATOM 1341 C C . GLY A 1 185 ? 108.104 -20.307 11.315 1.00 34.92 207 GLY A C 1
ATOM 1342 O O . GLY A 1 185 ? 107.336 -21.172 10.887 1.00 35.53 207 GLY A O 1
ATOM 1343 N N . VAL A 1 186 ? 107.726 -19.390 12.213 1.00 34.78 208 VAL A N 1
ATOM 1344 C CA . VAL A 1 186 ? 106.372 -19.234 12.717 1.00 34.62 208 VAL A CA 1
ATOM 1345 C C . VAL A 1 186 ? 106.085 -17.725 12.838 1.00 34.17 208 VAL A C 1
ATOM 1346 O O 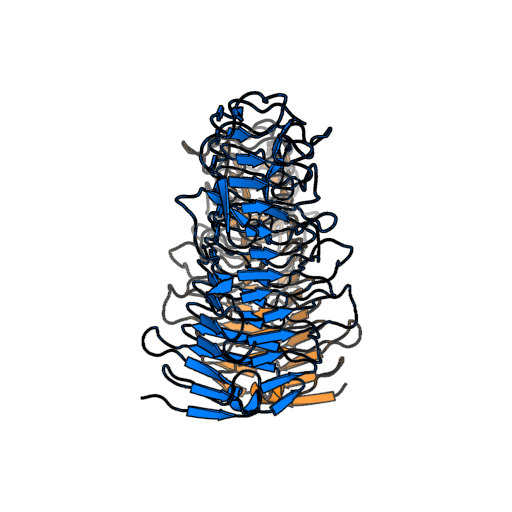. VAL A 1 186 ? 106.993 -16.896 12.672 1.00 34.59 208 VAL A O 1
ATOM 1350 N N . ASN A 1 187 ? 104.822 -17.359 13.089 1.00 32.95 209 ASN A N 1
ATOM 1351 C CA . ASN A 1 187 ? 104.435 -15.968 13.273 1.00 31.93 209 ASN A CA 1
ATOM 1352 C C . ASN A 1 187 ? 105.002 -15.433 14.604 1.00 30.76 209 ASN A C 1
ATOM 1353 O O . ASN A 1 187 ? 105.242 -16.198 15.547 1.00 30.97 209 ASN A O 1
ATOM 1355 N N . GLY A 1 188 ? 105.219 -14.123 14.664 1.00 29.12 210 GLY A N 1
ATOM 1356 C CA . GLY A 1 188 ? 105.822 -13.480 15.825 1.00 28.23 210 GLY A CA 1
ATOM 1357 C C . GLY A 1 188 ? 107.304 -13.204 15.623 1.00 27.45 210 GLY A C 1
ATOM 1358 O O . GLY A 1 188 ? 108.085 -13.224 16.569 1.00 28.06 210 GLY A O 1
ATOM 1359 N N . GLY A 1 189 ? 107.699 -12.943 14.383 1.00 25.76 211 GLY A N 1
ATOM 1360 C CA . GLY A 1 189 ? 109.082 -12.643 14.053 1.00 25.16 211 GLY A CA 1
ATOM 1361 C C . GLY A 1 189 ? 109.223 -11.272 13.425 1.00 24.09 211 GLY A C 1
ATOM 1362 O O . GLY A 1 189 ? 110.158 -11.029 12.668 1.00 24.61 211 GLY A O 1
ATOM 1363 N N . GLU A 1 190 ? 108.298 -10.352 13.742 1.00 22.67 212 GLU A N 1
ATOM 1364 C CA . GLU A 1 190 ? 108.337 -8.993 13.217 1.00 21.58 212 GLU A CA 1
ATOM 1365 C C . GLU A 1 190 ? 109.500 -8.229 13.825 1.00 21.17 212 GLU A C 1
ATOM 1366 O O . GLU A 1 190 ? 109.972 -8.557 14.922 1.00 21.32 212 GLU A O 1
ATOM 1372 N N . THR A 1 191 ? 109.956 -7.188 13.120 1.00 20.28 213 THR A N 1
ATOM 1373 C CA . THR A 1 191 ? 110.965 -6.315 13.680 1.00 20.33 213 THR A CA 1
ATOM 1374 C C . THR A 1 191 ? 110.263 -5.285 14.573 1.00 19.89 213 THR A C 1
ATOM 1375 O O . THR A 1 191 ? 110.692 -5.024 15.700 1.00 19.65 213 THR A O 1
ATOM 1379 N N . ILE A 1 192 ? 109.181 -4.686 14.070 1.00 19.82 214 ILE A N 1
ATOM 1380 C CA . ILE A 1 192 ? 108.410 -3.706 14.848 1.00 20.75 214 ILE A CA 1
ATOM 1381 C C . ILE A 1 192 ? 106.944 -4.064 14.736 1.00 20.65 214 ILE A C 1
ATOM 1382 O O . ILE A 1 192 ? 106.463 -4.225 13.627 1.00 20.42 214 ILE A O 1
ATOM 1387 N N . ARG A 1 193 ? 106.226 -4.172 15.868 1.00 20.67 215 ARG A N 1
ATOM 1388 C CA . ARG A 1 193 ? 104.775 -4.401 15.896 1.00 20.55 215 ARG A CA 1
ATOM 1389 C C . ARG A 1 193 ? 104.216 -3.260 16.718 1.00 20.79 215 ARG A C 1
ATOM 1390 O O . ARG A 1 193 ? 104.699 -3.037 17.827 1.00 20.44 215 ARG A O 1
ATOM 1398 N N . ILE A 1 194 ? 103.263 -2.497 16.150 1.00 20.75 216 ILE A N 1
ATOM 1399 C CA . ILE A 1 194 ? 102.643 -1.367 16.829 1.00 21.32 216 ILE A CA 1
ATOM 1400 C C . ILE A 1 194 ? 101.201 -1.694 17.098 1.00 21.98 216 ILE A C 1
ATOM 1401 O O . ILE A 1 194 ? 100.341 -1.484 16.245 1.00 22.32 216 ILE A O 1
ATOM 1406 N N . GLY A 1 195 ? 100.942 -2.244 18.273 1.00 22.33 217 GLY A N 1
ATOM 1407 C CA . GLY A 1 195 ? 99.591 -2.630 18.640 1.00 22.74 217 GLY A CA 1
ATOM 1408 C C . GLY A 1 195 ? 99.325 -4.106 18.404 1.00 23.82 217 GLY A C 1
ATOM 1409 O O . GLY A 1 195 ? 100.216 -4.874 18.025 1.00 24.27 217 GLY A O 1
ATOM 1410 N N . THR A 1 196 ? 98.115 -4.515 18.737 1.00 23.38 218 THR A N 1
ATOM 1411 C CA . THR A 1 196 ? 97.588 -5.865 18.589 1.00 23.70 218 THR A CA 1
ATOM 1412 C C . THR A 1 196 ? 96.125 -5.697 18.111 1.00 24.38 218 THR A C 1
ATOM 1413 O O . THR A 1 196 ? 95.569 -4.583 18.175 1.00 24.96 218 THR A O 1
ATOM 1417 N N . SER A 1 197 ? 95.495 -6.776 17.644 1.00 24.06 219 SER A N 1
ATOM 1418 C CA A SER A 1 197 ? 94.119 -6.723 17.156 0.84 24.88 219 SER A CA 1
ATOM 1419 C CA B SER A 1 197 ? 94.113 -6.726 17.163 0.16 24.73 219 SER A CA 1
ATOM 1420 C C . SER A 1 197 ? 93.145 -6.116 18.183 1.00 25.17 219 SER A C 1
ATOM 1421 O O . SER A 1 197 ? 92.297 -5.303 17.812 1.00 25.61 219 SER A O 1
ATOM 1426 N N . THR A 1 198 ? 93.290 -6.476 19.467 1.00 24.92 220 THR A N 1
ATOM 1427 C CA . THR A 1 198 ? 92.434 -5.944 20.532 1.00 24.91 220 THR A CA 1
ATOM 1428 C C . THR A 1 198 ? 92.464 -4.417 20.602 1.00 24.44 220 THR A C 1
ATOM 1429 O O . THR A 1 198 ? 91.417 -3.790 20.769 1.00 23.73 220 THR A O 1
ATOM 1433 N N . TRP A 1 199 ? 93.662 -3.824 20.410 1.00 24.23 221 TRP A N 1
ATOM 1434 C CA . TRP A 1 199 ? 93.865 -2.382 20.446 1.00 24.44 221 TRP A CA 1
ATOM 1435 C C . TRP A 1 199 ? 93.923 -1.713 19.060 1.00 25.02 221 TRP A C 1
ATOM 1436 O O . TRP A 1 199 ? 94.311 -0.547 18.978 1.00 25.86 221 TRP A O 1
ATOM 1447 N N . SER A 1 200 ? 93.553 -2.428 17.989 1.00 24.31 222 SER A N 1
ATOM 1448 C CA . SER A 1 200 ? 93.694 -1.932 16.628 1.00 24.89 222 SER A CA 1
ATOM 1449 C C . SER A 1 200 ? 92.832 -0.746 16.282 1.00 25.47 222 SER A C 1
ATOM 1450 O O . SER A 1 200 ? 93.258 0.068 15.465 1.00 25.92 222 SER A O 1
ATOM 1453 N N . MET A 1 201 ? 91.673 -0.590 16.927 1.00 25.57 223 MET A N 1
ATOM 1454 C CA . MET A 1 201 ? 90.836 0.589 16.688 1.00 26.22 223 MET A CA 1
ATOM 1455 C C . MET A 1 201 ? 91.246 1.816 17.536 1.00 27.10 223 MET A C 1
ATOM 1456 O O . MET A 1 201 ? 90.638 2.880 17.409 1.00 28.25 223 MET A O 1
ATOM 1461 N N . HIS A 1 202 ? 92.290 1.692 18.366 1.00 26.68 224 HIS A N 1
ATOM 1462 C CA . HIS A 1 202 ? 92.778 2.817 19.167 1.00 26.54 224 HIS A CA 1
ATOM 1463 C C . HIS A 1 202 ? 93.856 3.610 18.407 1.00 26.52 224 HIS A C 1
ATOM 1464 O O . HIS A 1 202 ? 94.564 3.047 17.561 1.00 26.45 224 HIS A O 1
ATOM 1471 N N . ASP A 1 203 ? 93.991 4.906 18.718 1.00 26.10 225 ASP A N 1
ATOM 1472 C CA . ASP A 1 203 ? 95.027 5.740 18.118 1.00 26.58 225 ASP A CA 1
ATOM 1473 C C . ASP A 1 203 ? 96.332 5.514 18.853 1.00 26.00 225 ASP A C 1
ATOM 1474 O O . ASP A 1 203 ? 96.345 5.400 20.071 1.00 25.88 225 ASP A O 1
ATOM 1479 N N . SER A 1 204 ? 97.432 5.411 18.109 1.00 25.16 226 SER A N 1
ATOM 1480 C CA . SER A 1 204 ? 98.733 5.176 18.693 1.00 24.05 226 SER A CA 1
ATOM 1481 C C . SER A 1 204 ? 99.626 6.382 18.456 1.00 24.10 226 SER A C 1
ATOM 1482 O O . SER A 1 204 ? 100.323 6.835 19.373 1.00 24.70 226 SER A O 1
ATOM 1485 N N . TYR A 1 205 ? 99.631 6.893 17.213 1.00 23.81 227 TYR A N 1
ATOM 1486 C CA . TYR A 1 205 ? 100.454 8.032 16.816 1.00 24.06 227 TYR A CA 1
ATOM 1487 C C . TYR A 1 205 ? 101.934 7.777 16.966 1.00 24.03 227 TYR A C 1
ATOM 1488 O O . TYR A 1 205 ? 102.666 8.669 17.372 1.00 25.51 227 TYR A O 1
ATOM 1497 N N . THR A 1 206 ? 102.400 6.566 16.634 1.00 23.28 228 THR A N 1
ATOM 1498 C CA . THR A 1 206 ? 103.831 6.246 16.739 1.00 22.72 228 THR A CA 1
ATOM 1499 C C . THR A 1 206 ? 104.557 6.697 15.497 1.00 22.72 228 THR A C 1
ATOM 1500 O O . THR A 1 206 ? 104.047 6.495 14.409 1.00 23.05 228 THR A O 1
ATOM 1504 N N . LEU A 1 207 ? 105.761 7.273 15.642 1.00 22.42 229 LEU A N 1
ATOM 1505 C CA . LEU A 1 207 ? 106.532 7.678 14.494 1.00 22.13 229 LEU A CA 1
ATOM 1506 C C . LEU A 1 207 ? 107.715 6.748 14.358 1.00 21.81 229 LEU A C 1
ATOM 1507 O O . LEU A 1 207 ? 108.439 6.556 15.332 1.00 22.45 229 LEU A O 1
ATOM 1512 N N . VAL A 1 208 ? 107.870 6.106 13.169 1.00 20.84 230 VAL A N 1
ATOM 1513 C CA . VAL A 1 208 ? 108.986 5.207 12.843 1.00 19.86 230 VAL A CA 1
ATOM 1514 C C . VAL A 1 208 ? 109.699 5.917 11.699 1.00 19.99 230 VAL A C 1
ATOM 1515 O O . VAL A 1 208 ? 109.172 5.959 10.601 1.00 20.60 230 VAL A O 1
ATOM 1519 N N . GLU A 1 209 ? 110.865 6.527 11.965 1.00 20.65 231 GLU A N 1
ATOM 1520 C CA . GLU A 1 209 ? 111.523 7.373 10.986 1.00 22.43 231 GLU A CA 1
ATOM 1521 C C . GLU A 1 209 ? 113.030 7.195 10.856 1.00 23.46 231 GLU A C 1
ATOM 1522 O O . GLU A 1 209 ? 113.718 7.046 11.850 1.00 24.10 231 GLU A O 1
ATOM 1528 N N . ASN A 1 210 ? 113.548 7.223 9.626 1.00 23.55 232 ASN A N 1
ATOM 1529 C CA . ASN A 1 210 ? 114.983 7.178 9.393 1.00 24.33 232 ASN A CA 1
ATOM 1530 C C . ASN A 1 210 ? 115.704 5.983 10.012 1.00 23.35 232 ASN A C 1
ATOM 1531 O O . ASN A 1 210 ? 116.837 6.112 10.482 1.00 23.31 232 ASN A O 1
ATOM 1536 N N . ASN A 1 211 ? 115.045 4.833 10.042 1.00 21.88 233 ASN A N 1
ATOM 1537 C CA . ASN A 1 211 ? 115.666 3.620 10.554 1.00 21.17 233 ASN A CA 1
ATOM 1538 C C . ASN A 1 211 ? 116.142 2.790 9.360 1.00 20.79 233 ASN A C 1
ATOM 1539 O O . ASN A 1 211 ? 115.683 2.967 8.230 1.00 20.85 233 ASN A O 1
ATOM 1544 N N . ILE A 1 212 ? 117.073 1.884 9.610 1.00 20.54 234 ILE A N 1
ATOM 1545 C CA . ILE A 1 212 ? 117.510 0.926 8.608 1.00 20.40 234 ILE A CA 1
ATOM 1546 C C . ILE A 1 212 ? 117.037 -0.432 9.122 1.00 20.73 234 ILE A C 1
ATOM 1547 O O . ILE A 1 212 ? 117.216 -0.732 10.305 1.00 21.09 234 ILE A O 1
ATOM 1552 N N . PHE A 1 213 ? 116.394 -1.211 8.260 1.00 19.64 235 PHE A N 1
ATOM 1553 C CA . PHE A 1 213 ? 115.966 -2.577 8.519 1.00 20.03 235 PHE A CA 1
ATOM 1554 C C . PHE A 1 213 ? 116.790 -3.340 7.492 1.00 21.36 235 PHE A C 1
ATOM 1555 O O . PHE A 1 213 ? 116.565 -3.179 6.296 1.00 22.13 235 PHE A O 1
ATOM 1563 N N . ASP A 1 214 ? 117.843 -4.028 7.932 1.00 22.03 236 ASP A N 1
ATOM 1564 C CA . ASP A 1 214 ? 118.778 -4.715 7.020 1.00 22.35 236 ASP A CA 1
ATOM 1565 C C . ASP A 1 214 ? 118.657 -6.222 7.164 1.00 23.72 236 ASP A C 1
ATOM 1566 O O . ASP A 1 214 ? 119.143 -6.766 8.146 1.00 24.19 236 ASP A O 1
ATOM 1571 N N . LYS A 1 215 ? 118.073 -6.897 6.168 1.00 23.49 237 LYS A N 1
ATOM 1572 C CA . LYS A 1 215 ? 117.913 -8.341 6.159 1.00 22.83 237 LYS A CA 1
ATOM 1573 C C . LYS A 1 215 ? 117.033 -8.827 7.317 1.00 22.89 237 LYS A C 1
ATOM 1574 O O . LYS A 1 215 ? 117.319 -9.853 7.946 1.00 22.16 237 LYS A O 1
ATOM 1580 N N . CYS A 1 216 ? 115.949 -8.069 7.593 1.00 22.78 238 CYS A N 1
ATOM 1581 C CA . CYS A 1 216 ? 114.996 -8.433 8.617 1.00 22.98 238 CYS A CA 1
ATOM 1582 C C . CYS A 1 216 ? 114.067 -9.415 7.971 1.00 23.37 238 CYS A C 1
ATOM 1583 O O . CYS A 1 216 ? 113.164 -9.023 7.235 1.00 23.78 238 CYS A O 1
ATOM 1586 N N . ASP A 1 217 ? 114.337 -10.705 8.191 1.00 23.43 239 ASP A N 1
ATOM 1587 C CA . ASP A 1 217 ? 113.647 -11.825 7.548 1.00 23.89 239 ASP A CA 1
ATOM 1588 C C . ASP A 1 217 ? 112.866 -12.707 8.517 1.00 24.38 239 ASP A C 1
ATOM 1589 O O . ASP A 1 217 ? 112.603 -13.868 8.182 1.00 25.00 239 ASP A O 1
ATOM 1594 N N . GLY A 1 218 ? 112.568 -12.203 9.717 1.00 23.92 240 GLY A N 1
ATOM 1595 C CA . GLY A 1 218 ? 111.891 -12.973 10.758 1.00 24.21 240 GLY A CA 1
ATOM 1596 C C . GLY A 1 218 ? 110.573 -13.584 10.352 1.00 25.14 240 GLY A C 1
ATOM 1597 O O . GLY A 1 218 ? 110.244 -14.705 10.754 1.00 25.99 240 GLY A O 1
ATOM 1598 N N . GLU A 1 219 ? 109.811 -12.864 9.535 1.00 25.03 241 GLU A N 1
ATOM 1599 C CA . GLU A 1 219 ? 108.530 -13.353 9.046 1.00 25.32 241 GLU A CA 1
ATOM 1600 C C . GLU A 1 219 ? 107.993 -12.430 7.940 1.00 26.39 241 GLU A C 1
ATOM 1601 O O . GLU A 1 219 ? 108.698 -11.527 7.486 1.00 26.78 241 GLU A O 1
ATOM 1607 N N . MET A 1 220 ? 106.744 -12.693 7.501 1.00 26.57 242 MET A N 1
ATOM 1608 C CA . MET A 1 220 ? 105.980 -11.998 6.493 1.00 27.06 242 MET A CA 1
ATOM 1609 C C . MET A 1 220 ? 105.947 -10.514 6.749 1.00 25.55 242 MET A C 1
ATOM 1610 O O . MET A 1 220 ? 106.098 -9.738 5.819 1.00 25.93 242 MET A O 1
ATOM 1615 N N . GLU A 1 221 ? 105.759 -10.105 7.998 1.00 24.56 243 GLU A N 1
ATOM 1616 C CA . GLU A 1 221 ? 105.719 -8.689 8.334 1.00 24.12 243 GLU A CA 1
ATOM 1617 C C . GLU A 1 221 ? 107.019 -8.223 8.964 1.00 23.87 243 GLU A C 1
ATOM 1618 O O . GLU A 1 221 ? 107.424 -8.750 9.999 1.00 24.45 243 GLU A O 1
ATOM 1624 N N . ILE A 1 222 ? 107.665 -7.219 8.357 1.00 22.56 244 ILE A N 1
ATOM 1625 C CA . ILE A 1 222 ? 108.841 -6.596 8.935 1.00 22.28 244 ILE A CA 1
ATOM 1626 C C . ILE A 1 222 ? 108.287 -5.590 9.975 1.00 22.66 244 ILE A C 1
ATOM 1627 O O . ILE A 1 222 ? 108.772 -5.537 11.107 1.00 22.57 244 ILE A O 1
ATOM 1632 N N . ILE A 1 223 ? 107.306 -4.755 9.546 1.00 21.60 245 ILE A N 1
ATOM 1633 C CA . ILE A 1 223 ? 106.589 -3.829 10.385 1.00 21.63 245 ILE A CA 1
ATOM 1634 C C . ILE A 1 223 ? 105.139 -4.249 10.280 1.00 22.17 245 ILE A C 1
ATOM 1635 O O . ILE A 1 223 ? 104.595 -4.373 9.168 1.00 22.04 245 ILE A O 1
ATOM 1640 N N . SER A 1 224 ? 104.521 -4.517 11.431 1.00 21.42 246 SER A N 1
ATOM 1641 C CA . SER A 1 224 ? 103.114 -4.851 11.474 1.00 20.46 246 SER A CA 1
ATOM 1642 C C . SER A 1 224 ? 102.384 -3.729 12.226 1.00 20.32 246 SER A C 1
ATOM 1643 O O . SER A 1 224 ? 102.537 -3.588 13.455 1.00 20.20 246 SER A O 1
ATOM 1646 N N . LEU A 1 225 ? 101.600 -2.942 11.508 1.00 20.15 247 LEU A N 1
ATOM 1647 C CA . LEU A 1 225 ? 100.790 -1.886 12.108 1.00 21.12 247 LEU A CA 1
ATOM 1648 C C . LEU A 1 225 ? 99.463 -2.490 12.519 1.00 21.64 247 LEU A C 1
ATOM 1649 O O . LEU A 1 225 ? 98.797 -3.101 11.698 1.00 21.49 247 LEU A O 1
ATOM 1654 N N . LYS A 1 226 ? 99.075 -2.329 13.784 1.00 21.80 248 LYS A N 1
ATOM 1655 C CA . LYS A 1 226 ? 97.854 -2.925 14.352 1.00 22.16 248 LYS A CA 1
ATOM 1656 C C . LYS A 1 226 ? 97.208 -1.940 15.345 1.00 22.75 248 LYS A C 1
ATOM 1657 O O . LYS A 1 226 ? 96.865 -2.303 16.465 1.00 23.46 248 LYS A O 1
ATOM 1663 N N . SER A 1 227 ? 97.113 -0.684 14.928 1.00 22.76 249 SER A N 1
ATOM 1664 C CA . SER A 1 227 ? 96.545 0.475 15.645 1.00 22.72 249 SER A CA 1
ATOM 1665 C C . SER A 1 227 ? 96.476 1.651 14.618 1.00 23.12 249 SER A C 1
ATOM 1666 O O . SER A 1 227 ? 96.897 1.477 13.467 1.00 22.75 249 SER A O 1
ATOM 1669 N N . GLY A 1 228 ? 95.934 2.810 15.012 1.00 22.82 250 GLY A N 1
ATOM 1670 C CA . GLY A 1 228 ? 95.764 3.910 14.074 1.00 23.14 250 GLY A CA 1
ATOM 1671 C C . GLY A 1 228 ? 96.680 5.099 14.225 1.00 23.30 250 GLY A C 1
ATOM 1672 O O . GLY A 1 228 ? 97.406 5.215 15.213 1.00 23.51 250 GLY A O 1
ATOM 1673 N N . HIS A 1 229 ? 96.671 5.975 13.203 1.00 23.06 251 HIS A N 1
ATOM 1674 C CA . HIS A 1 229 ? 97.423 7.236 13.154 1.00 22.34 251 HIS A CA 1
ATOM 1675 C C . HIS A 1 229 ? 98.933 7.097 13.364 1.00 21.85 251 HIS A C 1
ATOM 1676 O O . HIS A 1 229 ? 99.573 7.990 13.914 1.00 21.14 251 HIS A O 1
ATOM 1683 N N . ASN A 1 230 ? 99.511 6.008 12.857 1.00 21.58 252 ASN A N 1
ATOM 1684 C CA . ASN A 1 230 ? 100.946 5.766 12.927 1.00 21.41 252 ASN A CA 1
ATOM 1685 C C . ASN A 1 230 ? 101.592 6.264 11.626 1.00 21.93 252 ASN A C 1
ATOM 1686 O O . ASN A 1 230 ? 100.948 6.255 10.577 1.00 21.35 252 ASN A O 1
ATOM 1691 N N . THR A 1 231 ? 102.858 6.685 11.692 1.00 22.46 253 THR A N 1
ATOM 1692 C CA . THR A 1 231 ? 103.571 7.104 10.491 1.00 23.51 253 THR A CA 1
ATOM 1693 C C . THR A 1 231 ? 104.880 6.366 10.360 1.00 23.27 253 THR A C 1
ATOM 1694 O O . THR A 1 231 ? 105.697 6.421 11.268 1.00 24.20 253 THR A O 1
ATOM 1698 N N . VAL A 1 232 ? 105.078 5.664 9.240 1.00 22.16 254 VAL A N 1
ATOM 1699 C CA . VAL A 1 232 ? 106.329 4.978 8.893 1.00 21.21 254 VAL A CA 1
ATOM 1700 C C . VAL A 1 232 ? 106.930 5.834 7.758 1.00 22.18 254 VAL A C 1
ATOM 1701 O O . VAL A 1 232 ? 106.488 5.750 6.615 1.00 22.68 254 VAL A O 1
ATOM 1705 N N . ASN A 1 233 ? 107.897 6.698 8.100 1.00 22.51 255 ASN A N 1
ATOM 1706 C CA . ASN A 1 233 ? 108.451 7.682 7.177 1.00 23.07 255 ASN A CA 1
ATOM 1707 C C . ASN A 1 233 ? 109.948 7.649 6.971 1.00 23.38 255 ASN A C 1
ATOM 1708 O O . ASN A 1 233 ? 110.701 7.672 7.924 1.00 23.56 255 ASN A O 1
ATOM 1713 N N . ASN A 1 234 ? 110.374 7.694 5.719 1.00 24.02 256 ASN A N 1
ATOM 1714 C CA . ASN A 1 234 ? 111.784 7.832 5.376 1.00 24.33 256 ASN A CA 1
ATOM 1715 C C . ASN A 1 234 ? 112.719 6.776 6.004 1.00 24.46 256 ASN A C 1
ATOM 1716 O O . ASN A 1 234 ? 113.770 7.125 6.501 1.00 25.65 256 ASN A O 1
ATOM 1721 N N . ASN A 1 235 ? 112.346 5.496 5.973 1.00 23.38 257 ASN A N 1
ATOM 1722 C CA . ASN A 1 235 ? 113.183 4.391 6.450 1.00 22.60 257 ASN A CA 1
ATOM 1723 C C . ASN A 1 235 ? 113.730 3.613 5.238 1.00 21.88 257 ASN A C 1
ATOM 1724 O O . ASN A 1 235 ? 113.161 3.684 4.161 1.00 21.42 257 ASN A O 1
ATOM 1729 N N . LEU A 1 236 ? 114.760 2.784 5.450 1.00 22.02 258 LEU A N 1
ATOM 1730 C CA . LEU A 1 236 ? 115.304 1.897 4.418 1.00 21.77 258 LEU A CA 1
ATOM 1731 C C . LEU A 1 236 ? 115.035 0.466 4.882 1.00 22.95 258 LEU A C 1
ATOM 1732 O O . LEU A 1 236 ? 115.384 0.122 6.004 1.00 22.60 258 LEU A O 1
ATOM 1737 N N . PHE A 1 237 ? 114.478 -0.367 3.986 1.00 23.33 259 PHE A N 1
ATOM 1738 C CA . PHE A 1 237 ? 114.228 -1.789 4.164 1.00 23.51 259 PHE A CA 1
ATOM 1739 C C . PHE A 1 237 ? 115.078 -2.460 3.074 1.00 24.53 259 PHE A C 1
ATOM 1740 O O . PHE A 1 237 ? 114.645 -2.596 1.936 1.00 25.00 259 PHE A O 1
ATOM 1748 N N . TYR A 1 238 ? 116.307 -2.822 3.418 1.00 24.67 260 TYR A N 1
ATOM 1749 C CA . TYR A 1 238 ? 117.271 -3.383 2.475 1.00 24.80 260 TYR A CA 1
ATOM 1750 C C . TYR A 1 238 ? 117.366 -4.897 2.562 1.00 24.51 260 TYR A C 1
ATOM 1751 O O . TYR A 1 238 ? 117.737 -5.437 3.615 1.00 25.50 260 TYR A O 1
ATOM 1760 N N . GLU A 1 239 ? 117.061 -5.571 1.454 1.00 23.01 261 GLU A N 1
ATOM 1761 C CA . GLU A 1 239 ? 117.080 -7.022 1.332 1.00 23.00 261 GLU A CA 1
ATOM 1762 C C . GLU A 1 239 ? 116.291 -7.728 2.443 1.00 23.32 261 GLU A C 1
ATOM 1763 O O . GLU A 1 239 ? 116.753 -8.722 2.998 1.00 23.08 261 GLU A O 1
ATOM 1769 N N . CYS A 1 240 ? 115.083 -7.219 2.737 1.00 23.87 262 CYS A N 1
ATOM 1770 C CA . CYS A 1 240 ? 114.205 -7.764 3.769 1.00 25.02 262 CYS A CA 1
ATOM 1771 C C . CYS A 1 240 ? 113.230 -8.750 3.202 1.00 26.38 262 CYS A C 1
ATOM 1772 O O . CYS A 1 240 ? 112.421 -8.409 2.335 1.00 26.79 262 CYS A O 1
ATOM 1775 N N . ASP A 1 241 ? 113.267 -9.975 3.725 1.00 26.82 263 ASP A N 1
ATOM 1776 C CA . ASP A 1 241 ? 112.368 -11.028 3.314 1.00 27.20 263 ASP A CA 1
ATOM 1777 C C . ASP A 1 241 ? 111.097 -10.806 4.128 1.00 27.10 263 ASP A C 1
ATOM 1778 O O . ASP A 1 241 ? 110.905 -11.394 5.187 1.00 27.30 263 ASP A O 1
ATOM 1783 N N . GLY A 1 242 ? 110.242 -9.948 3.601 1.00 26.55 264 GLY A N 1
ATOM 1784 C CA . GLY A 1 242 ? 108.994 -9.561 4.241 1.00 26.20 264 GLY A CA 1
ATOM 1785 C C . GLY A 1 242 ? 108.386 -8.333 3.592 1.00 26.43 264 GLY A C 1
ATOM 1786 O O . GLY A 1 242 ? 108.821 -7.897 2.518 1.00 26.31 264 GLY A O 1
ATOM 1787 N N . THR A 1 243 ? 107.384 -7.749 4.262 1.00 25.68 265 THR A N 1
ATOM 1788 C CA . THR A 1 243 ? 106.620 -6.606 3.774 1.00 25.68 265 THR A CA 1
ATOM 1789 C C . THR A 1 243 ? 106.402 -5.572 4.913 1.00 24.75 265 THR A C 1
ATOM 1790 O O . THR A 1 243 ? 106.643 -5.870 6.083 1.00 24.50 265 THR A O 1
ATOM 1794 N N . VAL A 1 244 ? 105.940 -4.369 4.566 1.00 24.40 266 VAL A N 1
ATOM 1795 C CA . VAL A 1 244 ? 105.524 -3.377 5.532 1.00 24.37 266 VAL A CA 1
ATOM 1796 C C . VAL A 1 244 ? 104.018 -3.515 5.474 1.00 25.13 266 VAL A C 1
ATOM 1797 O O . VAL A 1 244 ? 103.407 -3.153 4.460 1.00 25.36 266 VAL A O 1
ATOM 1801 N N . THR A 1 245 ? 103.424 -4.123 6.503 1.00 24.44 267 THR A N 1
ATOM 1802 C CA . THR A 1 245 ? 101.992 -4.386 6.500 1.00 24.75 267 THR A CA 1
ATOM 1803 C C . THR A 1 245 ? 101.115 -3.457 7.379 1.00 25.44 267 THR A C 1
ATOM 1804 O O . THR A 1 245 ? 101.302 -3.369 8.603 1.00 25.30 267 THR A O 1
ATOM 1808 N N . PHE A 1 246 ? 100.080 -2.858 6.748 1.00 24.72 268 PHE A N 1
ATOM 1809 C CA . PHE A 1 246 ? 99.033 -2.112 7.432 1.00 23.76 268 PHE A CA 1
ATOM 1810 C C . PHE A 1 246 ? 98.132 -3.304 7.854 1.00 23.54 268 PHE A C 1
ATOM 1811 O O . PHE A 1 246 ? 97.296 -3.721 7.053 1.00 23.64 268 PHE A O 1
ATOM 1819 N N . ARG A 1 247 ? 98.385 -3.953 9.014 1.00 22.54 269 ARG A N 1
ATOM 1820 C CA . ARG A 1 247 ? 97.658 -5.190 9.361 1.00 22.03 269 ARG A CA 1
ATOM 1821 C C . ARG A 1 247 ? 96.282 -4.949 9.926 1.00 22.13 269 ARG A C 1
ATOM 1822 O O . ARG A 1 247 ? 95.294 -5.464 9.392 1.00 22.23 269 ARG A O 1
ATOM 1830 N N . HIS A 1 248 ? 96.194 -4.142 10.992 1.00 21.90 270 HIS A N 1
ATOM 1831 C CA . HIS A 1 248 ? 94.911 -3.764 11.568 1.00 21.99 270 HIS A CA 1
ATOM 1832 C C . HIS A 1 248 ? 94.939 -2.268 11.864 1.00 21.65 270 HIS A C 1
ATOM 1833 O O . HIS A 1 248 ? 96.000 -1.718 12.084 1.00 21.73 270 HIS A O 1
ATOM 1840 N N . GLY A 1 249 ? 93.780 -1.623 11.857 1.00 21.47 271 GLY A N 1
ATOM 1841 C CA . GLY A 1 249 ? 93.701 -0.205 12.149 1.00 22.56 271 GLY A CA 1
ATOM 1842 C C . GLY A 1 249 ? 93.564 0.662 10.918 1.00 23.66 271 GLY A C 1
ATOM 1843 O O . GLY A 1 249 ? 93.682 0.189 9.782 1.00 23.89 271 GLY A O 1
ATOM 1844 N N . ASN A 1 250 ? 93.294 1.935 11.150 1.00 23.88 272 ASN A N 1
ATOM 1845 C CA . ASN A 1 250 ? 92.994 2.911 10.111 1.00 24.70 272 ASN A CA 1
ATOM 1846 C C . ASN A 1 250 ? 93.840 4.169 10.216 1.00 24.92 272 ASN A C 1
ATOM 1847 O O . ASN A 1 250 ? 94.487 4.368 11.224 1.00 25.35 272 ASN A O 1
ATOM 1852 N N . TYR A 1 251 ? 93.839 5.025 9.169 1.00 25.46 273 TYR A N 1
ATOM 1853 C CA . TYR A 1 251 ? 94.566 6.295 9.163 1.00 26.00 273 TYR A CA 1
ATOM 1854 C C . TYR A 1 251 ? 96.078 6.169 9.384 1.00 24.59 273 TYR A C 1
ATOM 1855 O O . TYR A 1 251 ? 96.692 7.059 9.985 1.00 23.55 273 TYR A O 1
ATOM 1864 N N . ASN A 1 252 ? 96.692 5.095 8.869 1.00 24.20 274 ASN A N 1
ATOM 1865 C CA . ASN A 1 252 ? 98.147 4.953 8.954 1.00 23.86 274 ASN A CA 1
ATOM 1866 C C . ASN A 1 252 ? 98.796 5.536 7.699 1.00 25.32 274 ASN A C 1
ATOM 1867 O O . ASN A 1 252 ? 98.156 5.648 6.651 1.00 26.10 274 ASN A O 1
ATOM 1872 N N . THR A 1 253 ? 100.058 5.936 7.808 1.00 25.17 275 THR A N 1
ATOM 1873 C CA . THR A 1 253 ? 100.798 6.491 6.687 1.00 24.87 275 THR A CA 1
ATOM 1874 C C . THR A 1 253 ? 102.118 5.745 6.510 1.00 24.46 275 THR A C 1
ATOM 1875 O O . THR A 1 253 ? 102.855 5.545 7.477 1.00 24.05 275 THR A O 1
ATOM 1879 N N . VAL A 1 254 ? 102.406 5.317 5.272 1.00 23.82 276 VAL A N 1
ATOM 1880 C CA . VAL A 1 254 ? 103.684 4.689 4.933 1.00 23.34 276 VAL A CA 1
ATOM 1881 C C . VAL A 1 254 ? 104.210 5.527 3.791 1.00 24.19 276 VAL A C 1
ATOM 1882 O O . VAL A 1 254 ? 103.707 5.446 2.667 1.00 25.14 276 VAL A O 1
ATOM 1886 N N . SER A 1 255 ? 105.151 6.399 4.109 1.00 23.54 277 SER A N 1
ATOM 1887 C CA . SER A 1 255 ? 105.638 7.377 3.174 1.00 24.06 277 SER A CA 1
ATOM 1888 C C . SER A 1 255 ? 107.146 7.571 3.096 1.00 23.86 277 SER A C 1
ATOM 1889 O O . SER A 1 255 ? 107.840 7.519 4.091 1.00 23.40 277 SER A O 1
ATOM 1892 N N . ASN A 1 256 ? 107.640 7.868 1.888 1.00 24.64 278 ASN A N 1
ATOM 1893 C CA . ASN A 1 256 ? 109.036 8.242 1.627 1.00 24.48 278 ASN A CA 1
ATOM 1894 C C . ASN A 1 256 ? 110.066 7.174 1.984 1.00 24.53 278 ASN A C 1
ATOM 1895 O O . ASN A 1 256 ? 111.237 7.499 2.151 1.00 25.65 278 ASN A O 1
ATOM 1900 N N . ASN A 1 257 ? 109.648 5.908 2.096 1.00 23.78 279 ASN A N 1
ATOM 1901 C CA . ASN A 1 257 ? 110.565 4.823 2.444 1.00 23.33 279 ASN A CA 1
ATOM 1902 C C . ASN A 1 257 ? 111.226 4.211 1.211 1.00 24.49 279 ASN A C 1
ATOM 1903 O O . ASN A 1 257 ? 110.647 4.191 0.137 1.00 25.69 279 ASN A O 1
ATOM 1908 N N . TYR A 1 258 ? 112.387 3.621 1.397 1.00 24.53 280 TYR A N 1
ATOM 1909 C CA . TYR A 1 258 ? 113.116 2.951 0.333 1.00 25.04 280 TYR A CA 1
ATOM 1910 C C . TYR A 1 258 ? 113.069 1.501 0.686 1.00 25.87 280 TYR A C 1
ATOM 1911 O O . TYR A 1 258 ? 113.690 1.106 1.670 1.00 25.83 280 TYR A O 1
ATOM 1920 N N . ILE A 1 259 ? 112.299 0.715 -0.064 1.00 25.91 281 ILE A N 1
ATOM 1921 C CA . ILE A 1 259 ? 112.239 -0.721 0.112 1.00 26.08 281 ILE A CA 1
ATOM 1922 C C . ILE A 1 259 ? 113.052 -1.276 -1.036 1.00 26.83 281 ILE A C 1
ATOM 1923 O O . ILE A 1 259 ? 112.569 -1.396 -2.164 1.00 27.23 281 ILE A O 1
ATOM 1928 N N . LEU A 1 260 ? 114.325 -1.513 -0.772 1.00 26.81 282 LEU A N 1
ATOM 1929 C CA . LEU A 1 260 ? 115.249 -1.974 -1.804 1.00 26.46 282 LEU A CA 1
ATOM 1930 C C . LEU A 1 260 ? 115.535 -3.460 -1.644 1.00 27.12 282 LEU A C 1
ATOM 1931 O O . LEU A 1 260 ? 116.306 -3.848 -0.776 1.00 27.20 282 LEU A O 1
ATOM 1936 N N . GLY A 1 261 ? 114.855 -4.276 -2.439 1.00 27.64 283 GLY A N 1
ATOM 1937 C CA . GLY A 1 261 ? 114.997 -5.718 -2.370 1.00 28.37 283 GLY A CA 1
ATOM 1938 C C . GLY A 1 261 ? 116.304 -6.234 -2.932 1.00 29.21 283 GLY A C 1
ATOM 1939 O O . GLY A 1 261 ? 116.739 -7.311 -2.540 1.00 29.82 283 GLY A O 1
ATOM 1940 N N . ASN A 1 262 ? 116.922 -5.488 -3.879 1.00 28.54 284 ASN A N 1
ATOM 1941 C CA . ASN A 1 262 ? 118.158 -5.887 -4.550 1.00 29.00 284 ASN A CA 1
ATOM 1942 C C . ASN A 1 262 ? 118.051 -7.251 -5.265 1.00 29.27 284 ASN A C 1
ATOM 1943 O O . ASN A 1 262 ? 119.056 -7.962 -5.417 1.00 29.55 284 ASN A O 1
ATOM 1948 N N . GLY A 1 263 ? 116.835 -7.608 -5.689 1.00 28.33 285 GLY A N 1
ATOM 1949 C CA . GLY A 1 263 ? 116.560 -8.870 -6.371 1.00 28.29 285 GLY A CA 1
ATOM 1950 C C . GLY A 1 263 ? 116.414 -10.075 -5.456 1.00 28.57 285 GLY A C 1
ATOM 1951 O O . GLY A 1 263 ? 116.177 -11.190 -5.929 1.00 28.74 285 GLY A O 1
ATOM 1952 N N . LYS A 1 264 ? 116.552 -9.871 -4.138 1.00 28.22 286 LYS A N 1
ATOM 1953 C CA . LYS A 1 264 ? 116.529 -10.957 -3.170 1.00 27.91 286 LYS A CA 1
ATOM 1954 C C . LYS A 1 264 ? 115.183 -11.679 -3.128 1.00 28.55 286 LYS A C 1
ATOM 1955 O O . LYS A 1 264 ? 114.127 -11.050 -3.129 1.00 27.90 286 LYS A O 1
ATOM 1961 N N . LYS A 1 265 ? 115.251 -13.015 -3.127 1.00 28.67 287 LYS A N 1
ATOM 1962 C CA . LYS A 1 265 ? 114.106 -13.911 -3.078 1.00 29.84 287 LYS A CA 1
ATOM 1963 C C . LYS A 1 265 ? 113.060 -13.520 -2.020 1.00 29.88 287 LYS A C 1
ATOM 1964 O O . LYS A 1 265 ? 113.391 -13.351 -0.853 1.00 29.73 287 LYS A O 1
ATOM 1970 N N . ASN A 1 266 ? 111.810 -13.381 -2.465 1.00 29.89 288 ASN A N 1
ATOM 1971 C CA . ASN A 1 266 ? 110.621 -13.070 -1.685 1.00 30.47 288 ASN A CA 1
ATOM 1972 C C . ASN A 1 266 ? 110.636 -11.726 -0.970 1.00 29.74 288 ASN A C 1
ATOM 1973 O O . ASN A 1 2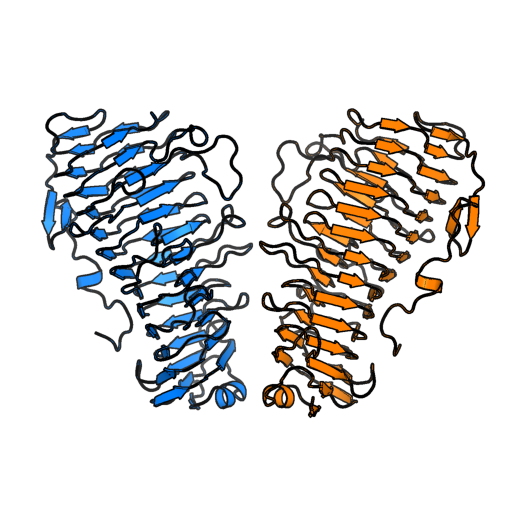66 ? 109.854 -11.550 -0.036 1.00 30.52 288 ASN A O 1
ATOM 1978 N N . THR A 1 267 ? 111.425 -10.740 -1.443 1.00 28.21 289 THR A N 1
ATOM 1979 C CA . THR A 1 267 ? 111.375 -9.394 -0.860 1.00 27.45 289 THR A CA 1
ATOM 1980 C C . THR A 1 267 ? 110.024 -8.793 -1.298 1.00 27.11 289 THR A C 1
ATOM 1981 O O . THR A 1 267 ? 109.695 -8.849 -2.480 1.00 26.50 289 THR A O 1
ATOM 1985 N N . GLY A 1 268 ? 109.233 -8.307 -0.346 1.00 26.57 290 GLY A N 1
ATOM 1986 C CA . GLY A 1 268 ? 107.922 -7.743 -0.647 1.00 26.52 290 GLY A CA 1
ATOM 1987 C C . GLY A 1 268 ? 107.839 -6.251 -0.394 1.00 26.70 290 GLY A C 1
ATOM 1988 O O . GLY A 1 268 ? 108.787 -5.648 0.123 1.00 26.92 290 GLY A O 1
ATOM 1989 N N . GLY A 1 269 ? 106.703 -5.655 -0.738 1.00 25.91 291 GLY A N 1
ATOM 1990 C CA . GLY A 1 269 ? 106.548 -4.213 -0.599 1.00 25.70 291 GLY A CA 1
ATOM 1991 C C . GLY A 1 269 ? 105.648 -3.787 0.533 1.00 25.02 291 GLY A C 1
ATOM 1992 O O . GLY A 1 269 ? 105.800 -4.238 1.670 1.00 24.11 291 GLY A O 1
ATOM 1993 N N . ILE A 1 270 ? 104.682 -2.929 0.210 1.00 24.85 292 ILE A N 1
ATOM 1994 C CA . ILE A 1 270 ? 103.706 -2.399 1.162 1.00 24.38 292 ILE A CA 1
ATOM 1995 C C . ILE A 1 270 ? 102.336 -3.067 0.994 1.00 25.01 292 ILE A C 1
ATOM 1996 O O . ILE A 1 270 ? 101.693 -2.908 -0.044 1.00 25.93 292 ILE A O 1
ATOM 2001 N N . ARG A 1 271 ? 101.884 -3.805 2.010 1.00 23.93 293 ARG A N 1
ATOM 2002 C CA . ARG A 1 271 ? 100.591 -4.462 1.973 1.00 23.53 293 ARG A CA 1
ATOM 2003 C C . ARG A 1 271 ? 99.549 -3.634 2.760 1.00 23.84 293 ARG A C 1
ATOM 2004 O O . ARG A 1 271 ? 99.733 -3.345 3.935 1.00 23.07 293 ARG A O 1
ATOM 2012 N N . ILE A 1 272 ? 98.448 -3.301 2.098 1.00 24.81 294 ILE A N 1
ATOM 2013 C CA . ILE A 1 272 ? 97.368 -2.460 2.590 1.00 25.82 294 ILE A CA 1
ATOM 2014 C C . ILE A 1 272 ? 96.118 -3.228 2.977 1.00 26.95 294 ILE A C 1
ATOM 2015 O O . ILE A 1 272 ? 95.540 -3.961 2.166 1.00 27.26 294 ILE A O 1
ATOM 2020 N N . ILE A 1 273 ? 95.705 -3.062 4.246 1.00 26.89 295 ILE A N 1
ATOM 2021 C CA . ILE A 1 273 ? 94.479 -3.599 4.799 1.00 27.47 295 ILE A CA 1
ATOM 2022 C C . ILE A 1 273 ? 93.835 -2.452 5.609 1.00 27.95 295 ILE A C 1
ATOM 2023 O O . ILE A 1 273 ? 94.555 -1.709 6.279 1.00 27.91 295 ILE A O 1
ATOM 2028 N N . GLY A 1 274 ? 92.509 -2.322 5.566 1.00 27.54 296 GLY A N 1
ATOM 2029 C CA . GLY A 1 274 ? 91.840 -1.291 6.357 1.00 27.75 296 GLY A CA 1
ATOM 2030 C C . GLY A 1 274 ? 91.619 0.042 5.683 1.00 27.11 296 GLY A C 1
ATOM 2031 O O . GLY A 1 274 ? 91.887 0.213 4.488 1.00 27.27 296 GLY A O 1
ATOM 2032 N N . GLU A 1 275 ? 91.169 1.016 6.476 1.00 26.35 297 GLU A N 1
ATOM 2033 C CA . GLU A 1 275 ? 90.670 2.295 5.986 1.00 26.02 297 GLU A CA 1
ATOM 2034 C C . GLU A 1 275 ? 91.556 3.516 6.095 1.00 26.17 297 GLU A C 1
ATOM 2035 O O . GLU A 1 275 ? 92.393 3.632 6.996 1.00 26.82 297 GLU A O 1
ATOM 2041 N N . ASN A 1 276 ? 91.323 4.462 5.166 1.00 25.27 298 ASN A N 1
ATOM 2042 C CA . ASN A 1 276 ? 91.954 5.779 5.141 1.00 25.55 298 ASN A CA 1
ATOM 2043 C C . ASN A 1 276 ? 93.487 5.766 5.286 1.00 25.36 298 ASN A C 1
ATOM 2044 O O . ASN A 1 276 ? 94.059 6.640 5.934 1.00 25.74 298 ASN A O 1
ATOM 2049 N N . HIS A 1 277 ? 94.152 4.825 4.611 1.00 24.99 299 HIS A N 1
ATOM 2050 C CA . HIS A 1 277 ? 95.602 4.736 4.640 1.00 25.02 299 HIS A CA 1
ATOM 2051 C C . HIS A 1 277 ? 96.232 5.522 3.506 1.00 26.09 299 HIS A C 1
ATOM 2052 O O . HIS A 1 277 ? 95.682 5.556 2.404 1.00 26.46 299 HIS A O 1
ATOM 2059 N N . LYS A 1 278 ? 97.392 6.140 3.767 1.00 26.38 300 LYS A N 1
ATOM 2060 C CA . LYS A 1 278 ? 98.158 6.901 2.780 1.00 26.92 300 LYS A CA 1
ATOM 2061 C C . LYS A 1 278 ? 99.503 6.213 2.521 1.00 28.16 300 LYS A C 1
ATOM 2062 O O . LYS A 1 278 ? 100.243 5.904 3.459 1.00 28.55 300 LYS A O 1
ATOM 2068 N N . VAL A 1 279 ? 99.783 5.922 1.249 1.00 28.05 301 VAL A N 1
ATOM 2069 C CA . VAL A 1 279 ? 101.022 5.309 0.801 1.00 27.52 301 VAL A CA 1
ATOM 2070 C C . VAL A 1 279 ? 101.575 6.271 -0.255 1.00 27.80 301 VAL A C 1
ATOM 2071 O O . VAL A 1 279 ? 101.054 6.306 -1.376 1.00 27.62 301 VAL A O 1
ATOM 2075 N N . PHE A 1 280 ? 102.610 7.060 0.098 1.00 27.69 302 PHE A N 1
ATOM 2076 C CA . PHE A 1 280 ? 103.115 8.036 -0.846 1.00 28.41 302 PHE A CA 1
ATOM 2077 C C . PHE A 1 280 ? 104.615 8.254 -0.803 1.00 28.50 302 PHE A C 1
ATOM 2078 O O . PHE A 1 280 ? 105.237 8.174 0.248 1.00 28.85 302 PHE A O 1
ATOM 2086 N N . GLY A 1 281 ? 105.179 8.591 -1.953 1.00 27.96 303 GLY A N 1
ATOM 2087 C CA . GLY A 1 281 ? 106.595 8.903 -2.061 1.00 27.97 303 GLY A CA 1
ATOM 2088 C C . GLY A 1 281 ? 107.568 7.759 -1.823 1.00 27.30 303 GLY A C 1
ATOM 2089 O O . GLY A 1 281 ? 108.757 8.016 -1.661 1.00 27.58 303 GLY A O 1
ATOM 2090 N N . ASN A 1 282 ? 107.094 6.503 -1.758 1.00 26.80 304 ASN A N 1
ATOM 2091 C CA . ASN A 1 282 ? 107.998 5.364 -1.529 1.00 27.12 304 ASN A CA 1
ATOM 2092 C C . ASN A 1 282 ? 108.755 4.924 -2.803 1.00 28.17 304 ASN A C 1
ATOM 2093 O O . ASN A 1 282 ? 108.211 4.999 -3.904 1.00 28.19 304 ASN A O 1
ATOM 2098 N N . TYR A 1 283 ? 109.986 4.422 -2.633 1.00 28.02 305 TYR A N 1
ATOM 2099 C CA . TYR A 1 283 ? 110.809 3.857 -3.704 1.00 28.61 305 TYR A CA 1
ATOM 2100 C C . TYR A 1 283 ? 110.789 2.346 -3.448 1.00 28.61 305 TYR A C 1
ATOM 2101 O O . TYR A 1 283 ? 111.390 1.883 -2.483 1.00 28.51 305 TYR A O 1
ATOM 2110 N N . LEU A 1 284 ? 110.038 1.601 -4.256 1.00 28.81 306 LEU A N 1
ATOM 2111 C CA . LEU A 1 284 ? 109.786 0.167 -4.113 1.00 29.63 306 LEU A CA 1
ATOM 2112 C C . LEU A 1 284 ? 110.479 -0.563 -5.257 1.00 32.14 306 LEU A C 1
ATOM 2113 O O . LEU A 1 284 ? 109.864 -0.840 -6.301 1.00 32.84 306 LEU A O 1
ATOM 2118 N N . GLN A 1 285 ? 111.776 -0.862 -5.071 1.00 32.38 307 GLN A N 1
ATOM 2119 C CA . GLN A 1 285 ? 112.570 -1.397 -6.158 1.00 33.19 307 GLN A CA 1
ATOM 2120 C C . GLN A 1 285 ? 113.327 -2.709 -5.853 1.00 33.00 307 GLN A C 1
ATOM 2121 O O . GLN A 1 285 ? 113.690 -2.965 -4.711 1.00 34.19 307 GLN A O 1
ATOM 2127 N N . GLY A 1 286 ? 113.525 -3.531 -6.891 1.00 31.36 308 GLY A N 1
ATOM 2128 C CA . GLY A 1 286 ? 114.237 -4.807 -6.813 1.00 30.47 308 GLY A CA 1
ATOM 2129 C C . GLY A 1 286 ? 113.503 -5.869 -6.027 1.00 29.84 308 GLY A C 1
ATOM 2130 O O . GLY A 1 286 ? 114.119 -6.728 -5.395 1.00 29.69 308 GLY A O 1
ATOM 2131 N N . LEU A 1 287 ? 112.189 -5.798 -6.033 1.00 29.07 309 LEU A N 1
ATOM 2132 C CA . LEU A 1 287 ? 111.348 -6.683 -5.268 1.00 29.55 309 LEU A CA 1
ATOM 2133 C C . LEU A 1 287 ? 111.023 -7.941 -6.013 1.00 30.69 309 LEU A C 1
ATOM 2134 O O . LEU A 1 287 ? 110.674 -7.894 -7.188 1.00 31.35 309 LEU A O 1
ATOM 2139 N N . ASP A 1 288 ? 111.150 -9.074 -5.339 1.00 30.47 310 ASP A N 1
ATOM 2140 C CA . ASP A 1 288 ? 110.886 -10.374 -5.927 1.00 31.13 310 ASP A CA 1
ATOM 2141 C C . ASP A 1 288 ? 109.484 -10.955 -5.594 1.00 31.52 310 ASP A C 1
ATOM 2142 O O . ASP A 1 288 ? 109.118 -12.023 -6.100 1.00 32.25 310 ASP A O 1
ATOM 2147 N N . GLY A 1 289 ? 108.715 -10.267 -4.761 1.00 30.82 311 GLY A N 1
ATOM 2148 C CA . GLY A 1 289 ? 107.406 -10.750 -4.341 1.00 31.00 311 GLY A CA 1
ATOM 2149 C C . GLY A 1 289 ? 106.237 -10.527 -5.274 1.00 30.92 311 GLY A C 1
ATOM 2150 O O . GLY A 1 289 ? 106.251 -9.632 -6.119 1.00 31.94 311 GLY A O 1
ATOM 2151 N N . SER A 1 290 ? 105.214 -11.344 -5.109 1.00 30.89 312 SER A N 1
ATOM 2152 C CA . SER A 1 290 ? 103.978 -11.269 -5.878 1.00 31.57 312 SER A CA 1
ATOM 2153 C C . SER A 1 290 ? 102.769 -11.538 -4.955 1.00 31.39 312 SER A C 1
ATOM 2154 O O . SER A 1 290 ? 102.938 -12.050 -3.841 1.00 31.36 312 SER A O 1
ATOM 2157 N N . GLY A 1 291 ? 101.570 -11.160 -5.399 1.00 30.62 313 GLY A N 1
ATOM 2158 C CA . GLY A 1 291 ? 100.360 -11.319 -4.605 1.00 30.48 313 GLY A CA 1
ATOM 2159 C C . GLY A 1 291 ? 100.427 -10.464 -3.353 1.00 29.89 313 GLY A C 1
ATOM 2160 O O . GLY A 1 291 ? 100.559 -9.237 -3.431 1.00 29.38 313 GLY A O 1
ATOM 2161 N N . LEU A 1 292 ? 100.415 -11.123 -2.193 1.00 29.58 314 LEU A N 1
ATOM 2162 C CA . LEU A 1 292 ? 100.538 -10.434 -0.905 1.00 29.96 314 LEU A CA 1
ATOM 2163 C C . LEU A 1 292 ? 101.888 -9.725 -0.730 1.00 29.05 314 LEU A C 1
ATOM 2164 O O . LEU A 1 292 ? 101.999 -8.820 0.094 1.00 29.52 314 LEU A O 1
ATOM 2169 N N . ARG A 1 293 ? 102.899 -10.109 -1.526 1.00 27.85 315 ARG A N 1
ATOM 2170 C CA . ARG A 1 293 ? 104.238 -9.527 -1.487 1.00 27.25 315 ARG A CA 1
ATOM 2171 C C . ARG A 1 293 ? 104.524 -8.599 -2.670 1.00 27.95 315 ARG A C 1
ATOM 2172 O O . ARG A 1 293 ? 105.666 -8.240 -2.873 1.00 27.71 315 ARG A O 1
ATOM 2180 N N . ALA A 1 294 ? 103.494 -8.170 -3.441 1.00 28.20 316 ALA A N 1
ATOM 2181 C CA . ALA A 1 294 ? 103.690 -7.215 -4.547 1.00 28.36 316 ALA A CA 1
ATOM 2182 C C . ALA A 1 294 ? 104.225 -5.898 -3.982 1.00 28.67 316 ALA A C 1
ATOM 2183 O O . ALA A 1 294 ? 104.062 -5.648 -2.779 1.00 29.44 316 ALA A O 1
ATOM 2185 N N . ALA A 1 295 ? 104.837 -5.037 -4.817 1.00 28.01 317 ALA A N 1
ATOM 2186 C CA . ALA A 1 295 ? 105.369 -3.755 -4.343 1.00 28.62 317 ALA A CA 1
ATOM 2187 C C . ALA A 1 295 ? 104.284 -2.907 -3.639 1.00 29.22 317 ALA A C 1
ATOM 2188 O O . ALA A 1 295 ? 104.551 -2.272 -2.618 1.00 29.72 317 ALA A O 1
ATOM 2190 N N . ILE A 1 296 ? 103.060 -2.946 -4.163 1.00 29.11 318 ILE A N 1
ATOM 2191 C CA . ILE A 1 296 ? 101.889 -2.341 -3.532 1.00 29.64 318 ILE A CA 1
ATOM 2192 C C . ILE A 1 296 ? 100.806 -3.389 -3.593 1.00 30.28 318 ILE A C 1
ATOM 2193 O O . ILE A 1 296 ? 100.340 -3.733 -4.674 1.00 30.83 318 ILE A O 1
ATOM 2198 N N . SER A 1 297 ? 100.450 -3.955 -2.448 1.00 30.05 319 SER A N 1
ATOM 2199 C CA . SER A 1 297 ? 99.450 -5.007 -2.384 1.00 30.89 319 SER A CA 1
ATOM 2200 C C . SER A 1 297 ? 98.196 -4.483 -1.662 1.00 31.36 319 SER A C 1
ATOM 2201 O O . SER A 1 297 ? 98.309 -4.010 -0.546 1.00 31.93 319 SER A O 1
ATOM 2204 N N . ILE A 1 298 ? 97.023 -4.494 -2.309 1.00 30.72 320 ILE A N 1
ATOM 2205 C CA . ILE A 1 298 ? 95.805 -3.945 -1.720 1.00 31.01 320 ILE A CA 1
ATOM 2206 C C . ILE A 1 298 ? 94.862 -5.093 -1.504 1.00 32.02 320 ILE A C 1
ATOM 2207 O O . ILE A 1 298 ? 94.165 -5.482 -2.428 1.00 32.53 320 ILE A O 1
ATOM 2212 N N . MET A 1 299 ? 94.826 -5.634 -0.293 1.00 31.55 321 MET A N 1
ATOM 2213 C CA . MET A 1 299 ? 94.095 -6.836 0.038 1.00 32.45 321 MET A CA 1
ATOM 2214 C C . MET A 1 299 ? 92.576 -6.832 -0.131 1.00 33.43 321 MET A C 1
ATOM 2215 O O . MET A 1 299 ? 91.898 -5.813 0.016 1.00 33.18 321 MET A O 1
ATOM 2220 N N . SER A 1 300 ? 92.060 -8.034 -0.378 1.00 33.98 322 SER A N 1
ATOM 2221 C CA . SER A 1 300 ? 90.648 -8.371 -0.316 1.00 35.21 322 SER A CA 1
ATOM 2222 C C . SER A 1 300 ? 90.360 -8.571 1.192 1.00 36.03 322 SER A C 1
ATOM 2223 O O . SER A 1 300 ? 91.294 -8.777 1.991 1.00 35.56 322 SER A O 1
ATOM 2226 N N . ALA A 1 301 ? 89.071 -8.563 1.581 1.00 36.50 323 ALA A N 1
ATOM 2227 C CA . ALA A 1 301 ? 88.726 -8.688 2.990 1.00 37.32 323 ALA A CA 1
ATOM 2228 C C . ALA A 1 301 ? 87.391 -9.426 3.267 1.00 38.18 323 ALA A C 1
ATOM 2229 O O . ALA A 1 301 ? 86.657 -9.710 2.326 1.00 38.63 323 ALA A O 1
ATOM 2231 N N . LEU A 1 302 ? 87.101 -9.774 4.546 1.00 37.94 324 LEU A N 1
ATOM 2232 C CA . LEU A 1 302 ? 85.853 -10.410 4.966 1.00 38.80 324 LEU A CA 1
ATOM 2233 C C . LEU A 1 302 ? 84.740 -9.352 5.031 1.00 39.32 324 LEU A C 1
ATOM 2234 O O . LEU A 1 302 ? 85.027 -8.162 5.174 1.00 39.64 324 LEU A O 1
ATOM 2239 N N . GLU A 1 303 ? 83.468 -9.795 5.005 1.00 39.23 325 GLU A N 1
ATOM 2240 C CA . GLU A 1 303 ? 82.307 -8.915 5.074 1.00 39.48 325 GLU A CA 1
ATOM 2241 C C . GLU A 1 303 ? 82.024 -8.389 6.481 1.00 38.97 325 GLU A C 1
ATOM 2242 O O . GLU A 1 303 ? 81.715 -7.202 6.644 1.00 39.46 325 GLU A O 1
ATOM 2248 N N . LYS A 1 304 ? 82.052 -9.272 7.491 1.00 37.83 326 LYS A N 1
ATOM 2249 C CA . LYS A 1 304 ? 81.782 -8.858 8.873 1.00 37.51 326 LYS A CA 1
ATOM 2250 C C . LYS A 1 304 ? 82.950 -9.345 9.733 1.00 36.97 326 LYS A C 1
ATOM 2251 O O . LYS A 1 304 ? 82.827 -10.358 10.427 1.00 37.55 326 LYS A O 1
ATOM 2254 N N . PRO A 1 305 ? 84.132 -8.712 9.617 1.00 35.69 327 PRO A N 1
ATOM 2255 C CA . PRO A 1 305 ? 85.295 -9.246 10.322 1.00 35.16 327 PRO A CA 1
ATOM 2256 C C . PRO A 1 305 ? 85.363 -8.950 11.801 1.00 34.42 327 PRO A C 1
ATOM 2257 O O . PRO A 1 305 ? 84.865 -7.933 12.276 1.00 34.48 327 PRO A O 1
ATOM 2261 N N . GLN A 1 306 ? 85.990 -9.868 12.524 1.00 33.43 328 GLN A N 1
ATOM 2262 C CA . GLN A 1 306 ? 86.361 -9.683 13.917 1.00 33.17 328 GLN A CA 1
ATOM 2263 C C . GLN A 1 306 ? 87.694 -8.866 13.835 1.00 32.22 328 GLN A C 1
ATOM 2264 O O . GLN A 1 306 ? 88.340 -8.860 12.781 1.00 31.79 328 GLN A O 1
ATOM 2270 N N . LEU A 1 307 ? 88.107 -8.183 14.925 1.00 31.74 329 LEU A N 1
ATOM 2271 C CA . LEU A 1 307 ? 89.310 -7.331 14.915 1.00 31.65 329 LEU A CA 1
ATOM 2272 C C . LEU A 1 307 ? 90.601 -8.025 14.444 1.00 31.75 329 LEU A C 1
ATOM 2273 O O . LEU A 1 307 ? 91.471 -7.372 13.858 1.00 31.93 329 LEU A O 1
ATOM 2278 N N . HIS A 1 308 ? 90.713 -9.334 14.652 1.00 31.49 330 HIS A N 1
ATOM 2279 C CA . HIS A 1 308 ? 91.918 -10.073 14.252 1.00 31.52 330 HIS A CA 1
ATOM 2280 C C . HIS A 1 308 ? 91.900 -10.602 12.830 1.00 31.52 330 HIS A C 1
ATOM 2281 O O . HIS A 1 308 ? 92.823 -11.320 12.460 1.00 32.13 330 HIS A O 1
ATOM 2288 N N . GLU A 1 309 ? 90.857 -10.307 12.049 1.00 30.91 331 GLU A N 1
ATOM 2289 C CA . GLU A 1 309 ? 90.721 -10.831 10.696 1.00 30.72 331 GLU A CA 1
ATOM 2290 C C . GLU A 1 309 ? 91.197 -9.813 9.632 1.00 31.11 331 GLU A C 1
ATOM 2291 O O . GLU A 1 309 ? 92.317 -9.340 9.759 1.00 30.90 331 GLU A O 1
ATOM 2297 N N . TYR A 1 310 ? 90.420 -9.519 8.568 1.00 30.94 332 TYR A N 1
ATOM 2298 C CA . TYR A 1 310 ? 90.862 -8.599 7.516 1.00 31.07 332 TYR A CA 1
ATOM 2299 C C . TYR A 1 310 ? 89.739 -7.601 7.240 1.00 31.07 332 TYR A C 1
ATOM 2300 O O . TYR A 1 310 ? 88.617 -8.012 6.954 1.00 31.71 332 TYR A O 1
ATOM 2309 N N . PHE A 1 311 ? 90.017 -6.300 7.392 1.00 30.33 333 PHE A N 1
ATOM 2310 C CA . PHE A 1 311 ? 89.023 -5.248 7.190 1.00 30.40 333 PHE A CA 1
ATOM 2311 C C . PHE A 1 311 ? 89.158 -4.662 5.804 1.00 31.20 333 PHE A C 1
ATOM 2312 O O . PHE A 1 311 ? 90.275 -4.507 5.315 1.00 31.02 333 PHE A O 1
ATOM 2320 N N . GLN A 1 312 ? 88.021 -4.413 5.137 1.00 31.74 334 GLN A N 1
ATOM 2321 C CA . GLN A 1 312 ? 87.979 -3.925 3.756 1.00 32.26 334 GLN A CA 1
ATOM 2322 C C . GLN A 1 312 ? 88.794 -2.673 3.557 1.00 32.71 334 GLN A C 1
ATOM 2323 O O . GLN A 1 312 ? 88.723 -1.762 4.379 1.00 33.68 334 GLN A O 1
ATOM 2329 N N . VAL A 1 313 ? 89.591 -2.640 2.489 1.00 31.88 335 VAL A N 1
ATOM 2330 C CA . VAL A 1 313 ? 90.392 -1.479 2.151 1.00 31.89 335 VAL A CA 1
ATOM 2331 C C . VAL A 1 313 ? 89.457 -0.417 1.623 1.00 32.05 335 VAL A C 1
ATOM 2332 O O . VAL A 1 313 ? 88.812 -0.619 0.604 1.00 31.94 335 VAL A O 1
ATOM 2336 N N . ILE A 1 314 ? 89.317 0.681 2.363 1.00 31.74 336 ILE A N 1
ATOM 2337 C CA . ILE A 1 314 ? 88.455 1.780 1.995 1.00 31.28 336 ILE A CA 1
ATOM 2338 C C . ILE A 1 314 ? 89.313 3.035 1.909 1.00 31.74 336 ILE A C 1
ATOM 2339 O O . ILE A 1 314 ? 90.167 3.274 2.775 1.00 32.81 336 ILE A O 1
ATOM 2344 N N . ASN A 1 315 ? 89.107 3.826 0.859 1.00 30.57 337 ASN A N 1
ATOM 2345 C CA . ASN A 1 315 ? 89.806 5.086 0.646 1.00 30.29 337 ASN A CA 1
ATOM 2346 C C . ASN A 1 315 ? 91.356 5.019 0.785 1.00 29.97 337 ASN A C 1
ATOM 2347 O O . ASN A 1 315 ? 91.950 5.879 1.456 1.00 29.65 337 ASN A O 1
ATOM 2352 N N . PRO A 1 316 ? 92.047 4.050 0.133 1.00 29.62 338 PRO A N 1
ATOM 2353 C CA . PRO A 1 316 ? 93.517 4.099 0.150 1.00 30.01 338 PRO A CA 1
ATOM 2354 C C . PRO A 1 316 ? 93.968 5.249 -0.758 1.00 30.90 338 PRO A C 1
ATOM 2355 O O . PRO A 1 316 ? 93.391 5.453 -1.817 1.00 31.20 338 PRO A O 1
ATOM 2359 N N . GLN A 1 317 ? 94.959 6.029 -0.335 1.00 31.04 339 GLN A N 1
ATOM 2360 C CA . GLN A 1 317 ? 95.478 7.136 -1.132 1.00 31.39 339 GLN A CA 1
ATOM 2361 C C . GLN A 1 317 ? 96.932 6.843 -1.494 1.00 30.78 339 GLN A C 1
ATOM 2362 O O . GLN A 1 317 ? 97.852 7.125 -0.716 1.00 30.36 339 GLN A O 1
ATOM 2368 N N . ILE A 1 318 ? 97.118 6.217 -2.666 1.00 30.52 340 ILE A N 1
ATOM 2369 C CA . ILE A 1 318 ? 98.401 5.710 -3.167 1.00 30.75 340 ILE A CA 1
ATOM 2370 C C . ILE A 1 318 ? 98.939 6.625 -4.267 1.00 32.19 340 ILE A C 1
ATOM 2371 O O . ILE A 1 318 ? 98.478 6.548 -5.414 1.00 32.75 340 ILE A O 1
ATOM 2376 N N . VAL A 1 319 ? 99.901 7.502 -3.914 1.00 32.28 341 VAL A N 1
ATOM 2377 C CA . VAL A 1 319 ? 100.413 8.550 -4.795 1.00 33.34 341 VAL A CA 1
ATOM 2378 C C . VAL A 1 319 ? 101.940 8.685 -4.823 1.00 33.61 341 VAL A C 1
ATOM 2379 O O . VAL A 1 319 ? 102.566 8.702 -3.782 1.00 33.26 341 VAL A O 1
ATOM 2383 N N . GLY A 1 320 ? 102.510 8.942 -5.998 1.00 33.75 342 GLY A N 1
ATOM 2384 C CA . GLY A 1 320 ? 103.926 9.264 -6.123 1.00 33.57 342 GLY A CA 1
ATOM 2385 C C . GLY A 1 320 ? 104.928 8.198 -5.732 1.00 33.09 342 GLY A C 1
ATOM 2386 O O . GLY A 1 320 ? 106.044 8.527 -5.333 1.00 33.26 342 GLY A O 1
ATOM 2387 N N . ASN A 1 321 ? 104.552 6.930 -5.845 1.00 32.44 343 ASN A N 1
ATOM 2388 C CA . ASN A 1 321 ? 105.459 5.835 -5.512 1.00 31.67 343 ASN A CA 1
ATOM 2389 C C . ASN A 1 321 ? 106.189 5.393 -6.761 1.00 32.93 343 ASN A C 1
ATOM 2390 O O . ASN A 1 321 ? 105.565 5.233 -7.807 1.00 33.21 343 ASN A O 1
ATOM 2395 N N . ILE A 1 322 ? 107.507 5.176 -6.654 1.00 33.18 344 ILE A N 1
ATOM 2396 C CA . ILE A 1 322 ? 108.293 4.722 -7.786 1.00 33.74 344 ILE A CA 1
ATOM 2397 C C . ILE A 1 322 ? 108.630 3.259 -7.630 1.00 34.19 344 ILE A C 1
ATOM 2398 O O . ILE A 1 322 ? 109.420 2.876 -6.763 1.00 34.83 344 ILE A O 1
ATOM 2403 N N . ILE A 1 323 ? 107.995 2.441 -8.449 1.00 33.50 345 ILE A N 1
ATOM 2404 C CA . ILE A 1 323 ? 108.190 1.011 -8.483 1.00 33.39 345 ILE A CA 1
ATOM 2405 C C . ILE A 1 323 ? 109.099 0.696 -9.672 1.00 35.10 345 ILE A C 1
ATOM 2406 O O . ILE A 1 323 ? 108.857 1.183 -10.779 1.00 34.98 345 ILE A O 1
ATOM 2411 N N . ALA A 1 324 ? 110.179 -0.069 -9.435 1.00 35.59 346 ALA A N 1
ATOM 2412 C CA . ALA A 1 324 ? 111.116 -0.423 -10.497 1.00 35.78 346 ALA A CA 1
ATOM 2413 C C . ALA A 1 324 ? 111.765 -1.776 -10.269 1.00 36.38 346 ALA A C 1
ATOM 2414 O O . ALA A 1 324 ? 111.867 -2.230 -9.128 1.00 36.54 346 ALA A O 1
ATOM 2416 N N . ASP A 1 325 ? 112.199 -2.432 -11.362 1.00 36.52 347 ASP A N 1
ATOM 2417 C CA . ASP A 1 325 ? 112.971 -3.679 -11.323 1.00 36.66 347 ASP A CA 1
ATOM 2418 C C . ASP A 1 325 ? 112.374 -4.738 -10.414 1.00 36.23 347 ASP A C 1
ATOM 2419 O O . ASP A 1 325 ? 113.097 -5.432 -9.689 1.00 36.11 347 ASP A O 1
ATOM 2424 N N . SER A 1 326 ? 111.054 -4.866 -10.454 1.00 35.22 348 SER A N 1
ATOM 2425 C CA . SER A 1 326 ? 110.366 -5.793 -9.584 1.00 35.32 348 SER A CA 1
ATOM 2426 C C . SER A 1 326 ? 109.599 -6.859 -10.342 1.00 36.24 348 SER A C 1
ATOM 2427 O O . SER A 1 326 ? 109.418 -6.755 -11.554 1.00 37.09 348 SER A O 1
ATOM 2430 N N . LYS A 1 327 ? 109.206 -7.920 -9.650 1.00 36.11 349 LYS A N 1
ATOM 2431 C CA . LYS A 1 327 ? 108.436 -8.993 -10.248 1.00 37.11 349 LYS A CA 1
ATOM 2432 C C . LYS A 1 327 ? 106.986 -8.546 -10.457 1.00 38.10 349 LYS A C 1
ATOM 2433 O O . LYS A 1 327 ? 106.367 -8.897 -11.469 1.00 38.60 349 LYS A O 1
ATOM 2437 N N . GLU A 1 328 ? 106.430 -7.791 -9.493 1.00 37.43 350 GLU A N 1
ATOM 2438 C CA . GLU A 1 328 ? 105.034 -7.380 -9.555 1.00 37.07 350 GLU A CA 1
ATOM 2439 C C . GLU A 1 328 ? 104.834 -6.014 -8.902 1.00 37.22 350 GLU A C 1
ATOM 2440 O O . GLU A 1 328 ? 105.247 -5.795 -7.759 1.00 37.09 350 GLU A O 1
ATOM 2446 N N . GLY A 1 329 ? 104.219 -5.101 -9.643 1.00 36.78 351 GLY A N 1
ATOM 2447 C CA . GLY A 1 329 ? 103.992 -3.749 -9.167 1.00 36.90 351 GLY A CA 1
ATOM 2448 C C . GLY A 1 329 ? 102.835 -3.668 -8.197 1.00 36.84 351 GLY A C 1
ATOM 2449 O O . GLY A 1 329 ? 103.021 -3.809 -6.986 1.00 36.28 351 GLY A O 1
ATOM 2450 N N . ILE A 1 330 ? 101.625 -3.463 -8.725 1.00 36.67 352 ILE A N 1
ATOM 2451 C CA . ILE A 1 330 ? 100.437 -3.382 -7.880 1.00 36.81 352 ILE A CA 1
ATOM 2452 C C . ILE A 1 330 ? 99.577 -4.618 -8.013 1.00 37.26 352 ILE A C 1
ATOM 2453 O O . ILE A 1 330 ? 99.388 -5.115 -9.114 1.00 37.71 352 ILE A O 1
ATOM 2458 N N . ASP A 1 331 ? 99.034 -5.104 -6.901 1.00 37.26 353 ASP A N 1
ATOM 2459 C CA . ASP A 1 331 ? 98.075 -6.196 -6.923 1.00 37.97 353 ASP A CA 1
ATOM 2460 C C . ASP A 1 331 ? 96.792 -5.711 -6.216 1.00 38.14 353 ASP A C 1
ATOM 2461 O O . ASP A 1 331 ? 96.794 -5.470 -5.007 1.00 37.88 353 ASP A O 1
ATOM 2466 N N . ILE A 1 332 ? 95.708 -5.533 -6.982 1.00 38.05 354 ILE A N 1
ATOM 2467 C CA . ILE A 1 332 ? 94.444 -5.063 -6.423 1.00 38.10 354 ILE A CA 1
ATOM 2468 C C . ILE A 1 332 ? 93.578 -6.249 -6.116 1.00 37.89 354 ILE A C 1
ATOM 2469 O O . ILE A 1 332 ? 93.247 -7.002 -7.017 1.00 38.61 354 ILE A O 1
ATOM 2474 N N . GLY A 1 333 ? 93.227 -6.417 -4.854 1.00 36.39 355 GLY A N 1
ATOM 2475 C CA . GLY A 1 333 ? 92.409 -7.532 -4.399 1.00 35.72 355 GLY A CA 1
ATOM 2476 C C . GLY A 1 333 ? 93.194 -8.752 -3.972 1.00 34.72 355 GLY A C 1
ATOM 2477 O O . GLY A 1 333 ? 92.615 -9.822 -3.821 1.00 33.83 355 GLY A O 1
ATOM 2478 N N . ALA A 1 334 ? 94.521 -8.602 -3.753 1.00 34.75 356 ALA A N 1
ATOM 2479 C CA . ALA A 1 334 ? 95.421 -9.683 -3.335 1.00 35.08 356 ALA A CA 1
ATOM 2480 C C . ALA A 1 334 ? 94.894 -10.418 -2.103 1.00 35.33 356 ALA A C 1
ATOM 2481 O O . ALA A 1 334 ? 94.351 -9.801 -1.192 1.00 34.75 356 ALA A O 1
ATOM 2483 N N . GLY A 1 335 ? 95.015 -11.732 -2.110 1.00 35.99 357 GLY A N 1
ATOM 2484 C CA . GLY A 1 335 ? 94.526 -12.553 -1.009 1.00 37.54 357 GLY A CA 1
ATOM 2485 C C . GLY A 1 335 ? 93.077 -12.990 -1.137 1.00 38.93 357 GLY A C 1
ATOM 2486 O O . GLY A 1 335 ? 92.549 -13.661 -0.239 1.00 38.86 357 GLY A O 1
ATOM 2487 N N . LYS A 1 336 ? 92.419 -12.647 -2.261 1.00 39.89 358 LYS A N 1
ATOM 2488 C CA . LYS A 1 336 ? 91.028 -13.040 -2.493 1.00 41.20 358 LYS A CA 1
ATOM 2489 C C . LYS A 1 336 ? 90.838 -14.557 -2.430 1.00 42.59 358 LYS A C 1
ATOM 2490 O O . LYS A 1 336 ? 91.674 -15.302 -2.934 1.00 42.56 358 LYS A O 1
ATOM 2492 N N . ASN A 1 337 ? 89.752 -14.994 -1.775 1.00 43.56 359 ASN A N 1
ATOM 2493 C CA . ASN A 1 337 ? 89.330 -16.386 -1.621 1.00 44.92 359 ASN A CA 1
ATOM 2494 C C . ASN A 1 337 ? 87.802 -16.453 -1.262 1.00 46.50 359 ASN A C 1
ATOM 2495 O O . ASN A 1 337 ? 87.094 -15.471 -1.496 1.00 46.89 359 ASN A O 1
ATOM 2500 N N . GLU A 1 338 ? 87.285 -17.590 -0.757 1.00 47.23 360 GLU A N 1
ATOM 2501 C CA . GLU A 1 338 ? 85.863 -17.717 -0.441 1.00 48.51 360 GLU A CA 1
ATOM 2502 C C . GLU A 1 338 ? 85.461 -16.791 0.701 1.00 49.40 360 GLU A C 1
ATOM 2503 O O . GLU A 1 338 ? 84.433 -16.120 0.616 1.00 49.90 360 GLU A O 1
ATOM 2509 N N . LYS A 1 339 ? 86.286 -16.722 1.751 1.00 49.27 361 LYS A N 1
ATOM 2510 C CA . LYS A 1 339 ? 86.012 -15.847 2.884 1.00 49.38 361 LYS A CA 1
ATOM 2511 C C . LYS A 1 339 ? 86.322 -14.384 2.544 1.00 49.07 361 LYS A C 1
ATOM 2512 O O . LYS A 1 339 ? 85.472 -13.512 2.752 1.00 49.60 361 LYS A O 1
ATOM 2514 N N . ARG A 1 340 ? 87.524 -14.111 2.017 1.00 48.04 362 ARG A N 1
ATOM 2515 C CA . ARG A 1 340 ? 87.925 -12.755 1.663 1.00 47.68 362 ARG A CA 1
ATOM 2516 C C . ARG A 1 340 ? 87.472 -12.419 0.255 1.00 48.06 362 ARG A C 1
ATOM 2517 O O . ARG A 1 340 ? 88.263 -12.527 -0.680 1.00 48.40 362 ARG A O 1
ATOM 2525 N N . MET A 1 341 ? 86.197 -12.005 0.109 1.00 47.86 363 MET A N 1
ATOM 2526 C CA . MET A 1 341 ? 85.578 -11.642 -1.168 1.00 47.89 363 MET A CA 1
ATOM 2527 C C . MET A 1 341 ? 85.447 -10.122 -1.357 1.00 46.21 363 MET A C 1
ATOM 2528 O O . MET A 1 341 ? 85.286 -9.673 -2.488 1.00 46.15 363 MET A O 1
ATOM 2533 N N . LEU A 1 342 ? 85.480 -9.330 -0.265 1.00 44.68 364 LEU A N 1
ATOM 2534 C CA . LEU A 1 342 ? 85.328 -7.874 -0.371 1.00 43.60 364 LEU A CA 1
ATOM 2535 C C . LEU A 1 342 ? 86.509 -7.196 -1.038 1.00 42.40 364 LEU A C 1
ATOM 2536 O O . LEU A 1 342 ? 87.628 -7.265 -0.549 1.00 42.00 364 LEU A O 1
ATOM 2541 N N . PRO A 1 343 ? 86.251 -6.466 -2.125 1.00 41.62 365 PRO A N 1
ATOM 2542 C CA . PRO A 1 343 ? 87.346 -5.792 -2.824 1.00 40.88 365 PRO A CA 1
ATOM 2543 C C . PRO A 1 343 ? 87.644 -4.408 -2.257 1.00 40.36 365 PRO A C 1
ATOM 2544 O O . PRO A 1 343 ? 86.798 -3.790 -1.608 1.00 40.69 365 PRO A O 1
ATOM 2548 N N . PRO A 1 344 ? 88.835 -3.859 -2.559 1.00 39.20 366 PRO A N 1
ATOM 2549 C CA . PRO A 1 344 ? 89.123 -2.471 -2.144 1.00 38.70 366 PRO A CA 1
ATOM 2550 C C . PRO A 1 344 ? 88.088 -1.489 -2.727 1.00 38.57 366 PRO A C 1
ATOM 2551 O O . PRO A 1 344 ? 87.537 -1.753 -3.792 1.00 38.25 366 PRO A O 1
ATOM 2555 N N . LYS A 1 345 ? 87.801 -0.382 -2.027 1.00 38.14 367 LYS A N 1
ATOM 2556 C CA . LYS A 1 345 ? 86.840 0.593 -2.516 1.00 38.17 367 LYS A CA 1
ATOM 2557 C C . LYS A 1 345 ? 87.251 2.018 -2.203 1.00 38.13 367 LYS A C 1
ATOM 2558 O O . LYS A 1 345 ? 87.982 2.239 -1.242 1.00 38.55 367 LYS A O 1
ATOM 2564 N N . ASP A 1 346 ? 86.806 2.978 -3.045 1.00 37.46 368 ASP A N 1
ATOM 2565 C CA A ASP A 1 346 ? 87.101 4.398 -2.883 0.84 38.02 368 ASP A CA 1
ATOM 2566 C CA B ASP A 1 346 ? 87.098 4.404 -2.897 0.16 37.81 368 ASP A CA 1
ATOM 2567 C C . ASP A 1 346 ? 88.620 4.699 -2.982 1.00 37.79 368 ASP A C 1
ATOM 2568 O O . ASP A 1 346 ? 89.390 3.825 -3.352 1.00 38.67 368 ASP A O 1
ATOM 2577 N N . GLY A 1 347 ? 89.034 5.930 -2.709 1.00 36.64 369 GLY A N 1
ATOM 2578 C CA . GLY A 1 347 ? 90.433 6.315 -2.762 1.00 37.05 369 GLY A CA 1
ATOM 2579 C C . GLY A 1 347 ? 90.971 6.466 -4.168 1.00 37.30 369 GLY A C 1
ATOM 2580 O O . GLY A 1 347 ? 90.200 6.483 -5.139 1.00 37.57 369 GLY A O 1
ATOM 2581 N N . PHE A 1 348 ? 92.298 6.579 -4.290 1.00 36.67 370 PHE A N 1
ATOM 2582 C CA . PHE A 1 348 ? 92.920 6.723 -5.603 1.00 37.08 370 PHE A CA 1
ATOM 2583 C C . PHE A 1 348 ? 94.292 6.054 -5.699 1.00 37.39 370 PHE A C 1
ATOM 2584 O O . PHE A 1 348 ? 95.007 5.942 -4.702 1.00 37.36 370 PHE A O 1
ATOM 2592 N N . LEU A 1 349 ? 94.642 5.612 -6.908 1.00 37.02 371 LEU A N 1
ATOM 2593 C CA . LEU A 1 349 ? 95.926 5.020 -7.252 1.00 37.16 371 LEU A CA 1
ATOM 2594 C C . LEU A 1 349 ? 96.400 5.899 -8.389 1.00 38.15 371 LEU A C 1
ATOM 2595 O O . LEU A 1 349 ? 96.050 5.657 -9.550 1.00 38.87 371 LEU A O 1
ATOM 2600 N N . LYS A 1 350 ? 97.112 6.977 -8.058 1.00 38.03 372 LYS A N 1
ATOM 2601 C CA . LYS A 1 350 ? 97.499 7.943 -9.072 1.00 38.06 372 LYS A CA 1
ATOM 2602 C C . LYS A 1 350 ? 98.895 8.496 -8.923 1.00 38.22 372 LYS A C 1
ATOM 2603 O O . LYS A 1 350 ? 99.465 8.455 -7.846 1.00 38.23 372 LYS A O 1
ATOM 2608 N N . ASN A 1 351 ? 99.461 8.986 -10.041 1.00 38.34 373 ASN A N 1
ATOM 2609 C CA . ASN A 1 351 ? 100.790 9.584 -10.131 1.00 38.42 373 ASN A CA 1
ATOM 2610 C C . ASN A 1 351 ? 101.912 8.657 -9.654 1.00 37.28 373 ASN A C 1
ATOM 2611 O O . ASN A 1 351 ? 102.889 9.113 -9.085 1.00 36.16 373 ASN A O 1
ATOM 2616 N N . ASN A 1 352 ? 101.757 7.357 -9.880 1.00 37.57 374 ASN A N 1
ATOM 2617 C CA . ASN A 1 352 ? 102.785 6.375 -9.540 1.00 37.92 374 ASN A CA 1
ATOM 2618 C C . ASN A 1 352 ? 103.611 6.063 -10.812 1.00 39.34 374 ASN A C 1
ATOM 2619 O O . ASN A 1 352 ? 103.191 6.397 -11.918 1.00 39.21 374 ASN A O 1
ATOM 2624 N N . TYR A 1 353 ? 104.779 5.428 -10.657 1.00 40.03 375 TYR A N 1
ATOM 2625 C CA . TYR A 1 353 ? 105.615 5.073 -11.793 1.00 40.98 375 TYR A CA 1
ATOM 2626 C C . TYR A 1 353 ? 105.976 3.609 -11.675 1.00 42.25 375 TYR A C 1
ATOM 2627 O O . TYR A 1 353 ? 106.497 3.223 -10.643 1.00 42.94 375 TYR A O 1
ATOM 2636 N N . VAL A 1 354 ? 105.687 2.782 -12.690 1.00 42.40 376 VAL A N 1
ATOM 2637 C CA . VAL A 1 354 ? 106.029 1.358 -12.668 1.00 43.33 376 VAL A CA 1
ATOM 2638 C C . VAL A 1 354 ? 106.913 0.975 -13.875 1.00 44.48 376 VAL A C 1
ATOM 2639 O O . VAL A 1 354 ? 106.409 0.828 -14.992 1.00 44.33 376 VAL A O 1
ATOM 2643 N N . ILE A 1 355 ? 108.231 0.827 -13.654 1.00 44.91 377 ILE A N 1
ATOM 2644 C CA . ILE A 1 355 ? 109.139 0.466 -14.740 1.00 46.06 377 ILE A CA 1
ATOM 2645 C C . ILE A 1 355 ? 109.875 -0.863 -14.506 1.00 46.80 377 ILE A C 1
ATOM 2646 O O . ILE A 1 355 ? 110.059 -1.282 -13.363 1.00 47.09 377 ILE A O 1
ATOM 2651 N N . ASN A 1 356 ? 110.267 -1.537 -15.609 1.00 46.44 378 ASN A N 1
ATOM 2652 C CA . ASN A 1 356 ? 111.012 -2.797 -15.623 1.00 46.06 378 ASN A CA 1
ATOM 2653 C C . ASN A 1 356 ? 110.432 -3.833 -14.662 1.00 45.01 378 ASN A C 1
ATOM 2654 O O . ASN A 1 356 ? 111.168 -4.485 -13.925 1.00 44.90 378 ASN A O 1
ATOM 2659 N N . THR A 1 357 ? 109.102 -3.981 -14.691 1.00 43.98 379 THR A N 1
ATOM 2660 C CA . THR A 1 357 ? 108.358 -4.854 -13.812 1.00 43.94 379 THR A CA 1
ATOM 2661 C C . THR A 1 357 ? 107.582 -5.924 -14.599 1.00 45.80 379 THR A C 1
ATOM 2662 O O . THR A 1 357 ? 106.741 -5.589 -15.434 1.00 46.69 379 THR A O 1
ATOM 2666 N N . ARG A 1 358 ? 107.870 -7.215 -14.350 1.00 46.17 380 ARG A N 1
ATOM 2667 C CA . ARG A 1 358 ? 107.252 -8.331 -15.072 1.00 47.05 380 ARG A CA 1
ATOM 2668 C C . ARG A 1 358 ? 105.714 -8.225 -15.187 1.00 47.62 380 ARG A C 1
ATOM 2669 O O . ARG A 1 358 ? 105.167 -8.377 -16.283 1.00 48.03 380 ARG A O 1
ATOM 2671 N N . THR A 1 359 ? 105.030 -7.921 -14.075 1.00 47.03 381 THR A N 1
ATOM 2672 C CA . THR A 1 359 ? 103.589 -7.716 -14.079 1.00 46.78 381 THR A CA 1
ATOM 2673 C C . THR A 1 359 ? 103.351 -6.363 -13.447 1.00 46.04 381 THR A C 1
ATOM 2674 O O . THR A 1 359 ? 103.531 -6.229 -12.240 1.00 46.68 381 THR A O 1
ATOM 2678 N N . VAL A 1 360 ? 103.016 -5.344 -14.255 1.00 44.77 382 VAL A N 1
ATOM 2679 C CA . VAL A 1 360 ? 102.803 -3.979 -13.772 1.00 43.69 382 VAL A CA 1
ATOM 2680 C C . VAL A 1 360 ? 101.642 -3.917 -12.796 1.00 43.17 382 VAL A C 1
ATOM 2681 O O . VAL A 1 360 ? 101.813 -3.424 -11.687 1.00 43.38 382 VAL A O 1
ATOM 2685 N N . ILE A 1 361 ? 100.470 -4.417 -13.200 1.00 42.46 383 ILE A N 1
ATOM 2686 C CA . ILE A 1 361 ? 99.312 -4.397 -12.340 1.00 42.52 383 ILE A CA 1
ATOM 2687 C C . ILE A 1 361 ? 98.466 -5.633 -12.563 1.00 42.55 383 ILE A C 1
ATOM 2688 O O . ILE A 1 361 ? 98.156 -5.999 -13.694 1.00 43.25 383 ILE A O 1
ATOM 2693 N N . LYS A 1 362 ? 98.181 -6.324 -11.463 1.00 41.84 384 LYS A N 1
ATOM 2694 C CA . LYS A 1 362 ? 97.374 -7.528 -11.388 1.00 41.92 384 LYS A CA 1
ATOM 2695 C C . LYS A 1 362 ? 96.063 -7.179 -10.634 1.00 42.30 384 LYS A C 1
ATOM 2696 O O . LYS A 1 362 ? 96.097 -6.404 -9.671 1.00 42.64 384 LYS A O 1
ATOM 2702 N N . THR A 1 363 ? 94.917 -7.726 -11.065 1.00 41.61 385 THR A N 1
ATOM 2703 C CA . THR A 1 363 ? 93.656 -7.484 -10.370 1.00 41.94 385 THR A CA 1
ATOM 2704 C C . THR A 1 363 ? 93.013 -8.814 -10.013 1.00 42.03 385 THR A C 1
ATOM 2705 O O . THR A 1 363 ? 92.514 -9.516 -10.891 1.00 42.66 385 THR A O 1
ATOM 2709 N N . GLU A 1 364 ? 93.092 -9.198 -8.741 1.00 40.97 386 GLU A N 1
ATOM 2710 C CA . GLU A 1 364 ? 92.481 -10.429 -8.251 1.00 41.09 386 GLU A CA 1
ATOM 2711 C C . GLU A 1 364 ? 91.017 -10.225 -7.817 1.00 42.17 386 GLU A C 1
ATOM 2712 O O . GLU A 1 364 ? 90.293 -11.203 -7.633 1.00 42.78 386 GLU A O 1
ATOM 2718 N N . ASN A 1 365 ? 90.591 -8.961 -7.629 1.00 42.29 387 ASN A N 1
ATOM 2719 C CA . ASN A 1 365 ? 89.254 -8.598 -7.193 1.00 42.47 387 ASN A CA 1
ATOM 2720 C C . ASN A 1 365 ? 89.037 -7.184 -7.666 1.00 43.02 387 ASN A C 1
ATOM 2721 O O . ASN A 1 365 ? 89.726 -6.286 -7.203 1.00 43.20 387 ASN A O 1
ATOM 2726 N N . GLU A 1 366 ? 88.124 -6.981 -8.626 1.00 43.30 388 GLU A N 1
ATOM 2727 C CA . GLU A 1 366 ? 87.855 -5.653 -9.176 1.00 43.71 388 GLU A CA 1
ATOM 2728 C C . GLU A 1 366 ? 87.371 -4.697 -8.092 1.00 43.39 388 GLU A C 1
ATOM 2729 O O . GLU A 1 366 ? 86.402 -4.989 -7.395 1.00 43.39 388 GLU A O 1
ATOM 2735 N N . PRO A 1 367 ? 88.068 -3.564 -7.919 1.00 43.14 389 PRO A N 1
ATOM 2736 C CA . PRO A 1 367 ? 87.668 -2.604 -6.888 1.00 43.03 389 PRO A CA 1
ATOM 2737 C C . PRO A 1 367 ? 86.413 -1.807 -7.252 1.00 43.15 389 PRO A C 1
ATOM 2738 O O . PRO A 1 367 ? 85.932 -1.874 -8.386 1.00 43.57 389 PRO A O 1
ATOM 2742 N N . GLU A 1 368 ? 85.895 -1.014 -6.293 1.00 42.40 390 GLU A N 1
ATOM 2743 C CA . GLU A 1 368 ? 84.717 -0.181 -6.513 1.00 41.72 390 GLU A CA 1
ATOM 2744 C C . GLU A 1 368 ? 85.065 1.272 -6.247 1.00 41.28 390 GLU A C 1
ATOM 2745 O O . GLU A 1 368 ? 85.373 1.614 -5.125 1.00 41.39 390 GLU A O 1
ATOM 2751 N N . GLY A 1 369 ? 84.980 2.125 -7.254 1.00 40.85 391 GLY A N 1
ATOM 2752 C CA . GLY A 1 369 ? 85.222 3.551 -7.084 1.00 40.92 391 GLY A CA 1
ATOM 2753 C C . GLY A 1 369 ? 86.655 3.941 -6.797 1.00 40.93 391 GLY A C 1
ATOM 2754 O O . GLY A 1 369 ? 86.910 5.042 -6.305 1.00 40.93 391 GLY A O 1
ATOM 2755 N N . LEU A 1 370 ? 87.603 3.057 -7.110 1.00 40.82 392 LEU A N 1
ATOM 2756 C CA . LEU A 1 370 ? 89.016 3.346 -6.908 1.00 41.31 392 LEU A CA 1
ATOM 2757 C C . LEU A 1 370 ? 89.503 4.045 -8.168 1.00 41.73 392 LEU A C 1
ATOM 2758 O O . LEU A 1 370 ? 89.539 3.425 -9.230 1.00 42.32 392 LEU A O 1
ATOM 2763 N N . LEU A 1 371 ? 89.814 5.342 -8.071 1.00 41.21 393 LEU A N 1
ATOM 2764 C CA . LEU A 1 371 ? 90.267 6.132 -9.211 1.00 41.50 393 LEU A CA 1
ATOM 2765 C C . LEU A 1 371 ? 91.717 5.800 -9.589 1.00 41.94 393 LEU A C 1
ATOM 2766 O O . LEU A 1 371 ? 92.636 6.079 -8.827 1.00 41.58 393 LEU A O 1
ATOM 2771 N N . ILE A 1 372 ? 91.922 5.222 -10.772 1.00 42.25 394 ILE A N 1
ATOM 2772 C CA . ILE A 1 372 ? 93.259 4.900 -11.255 1.00 42.81 394 ILE A CA 1
ATOM 2773 C C . ILE A 1 372 ? 93.576 5.850 -12.417 1.00 43.68 394 ILE A C 1
ATOM 2774 O O . ILE A 1 372 ? 92.906 5.788 -13.446 1.00 43.47 394 ILE A O 1
ATOM 2779 N N . GLU A 1 373 ? 94.538 6.771 -12.234 1.00 44.15 395 GLU A N 1
ATOM 2780 C CA . GLU A 1 373 ? 94.877 7.726 -13.291 1.00 44.99 395 GLU A CA 1
ATOM 2781 C C . GLU A 1 373 ? 96.296 8.280 -13.185 1.00 44.50 395 GLU A C 1
ATOM 2782 O O . GLU A 1 373 ? 96.855 8.314 -12.106 1.00 44.13 395 GLU A O 1
ATOM 2788 N N . ASN A 1 374 ? 96.862 8.723 -14.317 1.00 44.32 396 ASN A N 1
ATOM 2789 C CA . ASN A 1 374 ? 98.180 9.345 -14.429 1.00 44.59 396 ASN A CA 1
ATOM 2790 C C . ASN A 1 374 ? 99.337 8.527 -13.835 1.00 44.28 396 ASN A C 1
ATOM 2791 O O . ASN A 1 374 ? 100.278 9.101 -13.292 1.00 44.00 396 ASN A O 1
ATOM 2796 N N . ASN A 1 375 ? 99.296 7.204 -13.994 1.00 44.27 397 ASN A N 1
ATOM 2797 C CA . ASN A 1 375 ? 100.367 6.334 -13.536 1.00 45.27 397 ASN A CA 1
ATOM 2798 C C . ASN A 1 375 ? 101.299 6.019 -14.727 1.00 46.61 397 ASN A C 1
ATOM 2799 O O . ASN A 1 375 ? 100.875 5.358 -15.661 1.00 46.98 397 ASN A O 1
ATOM 2804 N N . GLN A 1 376 ? 102.552 6.488 -14.707 1.00 46.88 398 GLN A N 1
ATOM 2805 C CA . GLN A 1 376 ? 103.474 6.258 -15.822 1.00 47.52 398 GLN A CA 1
ATOM 2806 C C . GLN A 1 376 ? 104.119 4.864 -15.796 1.00 48.13 398 GLN A C 1
ATOM 2807 O O . GLN A 1 376 ? 104.587 4.425 -14.752 1.00 47.95 398 GLN A O 1
ATOM 2813 N N . THR A 1 377 ? 104.124 4.158 -16.932 1.00 48.30 399 THR A N 1
ATOM 2814 C CA . THR A 1 377 ? 104.726 2.828 -17.025 1.00 49.14 399 THR A CA 1
ATOM 2815 C C . THR A 1 377 ? 105.443 2.629 -18.368 1.00 50.40 399 THR A C 1
ATOM 2816 O O . THR A 1 377 ? 105.146 3.326 -19.343 1.00 50.52 399 THR A O 1
ATOM 2820 N N . ASP A 1 378 ? 106.408 1.703 -18.408 1.00 50.58 400 ASP A N 1
ATOM 2821 C CA . ASP A 1 378 ? 107.083 1.382 -19.663 1.00 51.47 400 ASP A CA 1
ATOM 2822 C C . ASP A 1 378 ? 106.558 0.076 -20.284 1.00 52.68 400 ASP A C 1
ATOM 2823 O O . ASP A 1 378 ? 107.182 -0.453 -21.201 1.00 53.18 400 ASP A O 1
ATOM 2828 N N . ALA A 1 379 ? 105.412 -0.436 -19.789 1.00 53.05 401 ALA A N 1
ATOM 2829 C CA . ALA A 1 379 ? 104.774 -1.641 -20.289 1.00 54.20 401 ALA A CA 1
ATOM 2830 C C . ALA A 1 379 ? 104.294 -1.409 -21.720 1.00 55.25 401 ALA A C 1
ATOM 2831 O O . ALA A 1 379 ? 103.840 -0.309 -22.045 1.00 55.72 401 ALA A O 1
ATOM 2833 N N . SER A 1 380 ? 104.447 -2.423 -22.587 1.00 55.40 402 SER A N 1
ATOM 2834 C CA . SER A 1 380 ? 104.040 -2.319 -23.985 1.00 56.18 402 SER A CA 1
ATOM 2835 C C . SER A 1 380 ? 102.523 -2.167 -24.074 1.00 56.74 402 SER A C 1
ATOM 2836 O O . SER A 1 380 ? 102.030 -1.342 -24.842 1.00 57.30 402 SER A O 1
ATOM 2838 N N . SER A 1 381 ? 101.785 -2.939 -23.270 1.00 56.39 403 SER A N 1
ATOM 2839 C CA . SER A 1 381 ? 100.332 -2.857 -23.254 1.00 56.74 403 SER A CA 1
ATOM 2840 C C . SER A 1 381 ? 99.924 -2.061 -22.027 1.00 56.75 403 SER A C 1
ATOM 2841 O O . SER A 1 381 ? 99.938 -2.588 -20.912 1.00 56.97 403 SER A O 1
ATOM 2844 N N . LEU A 1 382 ? 99.626 -0.770 -22.234 1.00 56.18 404 LEU A N 1
ATOM 2845 C CA . LEU A 1 382 ? 99.265 0.171 -21.181 1.00 55.85 404 LEU A CA 1
ATOM 2846 C C . LEU A 1 382 ? 97.998 -0.250 -20.472 1.00 55.11 404 LEU A C 1
ATOM 2847 O O . LEU A 1 382 ? 96.947 -0.395 -21.098 1.00 55.50 404 LEU A O 1
ATOM 2852 N N . PRO A 1 383 ? 98.086 -0.493 -19.157 1.00 53.83 405 PRO A N 1
ATOM 2853 C CA . PRO A 1 383 ? 96.882 -0.898 -18.417 1.00 52.97 405 PRO A CA 1
ATOM 2854 C C . PRO A 1 383 ? 95.900 0.252 -18.212 1.00 52.13 405 PRO A C 1
ATOM 2855 O O . PRO A 1 383 ? 96.270 1.416 -18.330 1.00 51.78 405 PRO A O 1
ATOM 2859 N N . LYS A 1 384 ? 94.640 -0.073 -17.888 1.00 52.08 406 LYS A N 1
ATOM 2860 C CA . LYS A 1 384 ? 93.611 0.934 -17.614 1.00 52.88 406 LYS A CA 1
ATOM 2861 C C . LYS A 1 384 ? 94.053 1.870 -16.478 1.00 53.25 406 LYS A C 1
ATOM 2862 O O . LYS A 1 384 ? 94.329 1.411 -15.370 1.00 53.24 406 LYS A O 1
ATOM 2864 N N . GLY A 1 385 ? 94.191 3.150 -16.797 1.00 53.34 407 GLY A N 1
ATOM 2865 C CA . GLY A 1 385 ? 94.627 4.157 -15.835 1.00 53.66 407 GLY A CA 1
ATOM 2866 C C . GLY A 1 385 ? 96.118 4.442 -15.853 1.00 53.92 407 GLY A C 1
ATOM 2867 O O . GLY A 1 385 ? 96.624 5.159 -14.988 1.00 53.87 407 GLY A O 1
ATOM 2868 N N . PHE A 1 386 ? 96.839 3.892 -16.838 1.00 54.15 408 PHE A N 1
ATOM 2869 C CA . PHE A 1 386 ? 98.271 4.113 -16.952 1.00 54.99 408 PHE A CA 1
ATOM 2870 C C . PHE A 1 386 ? 98.624 4.850 -18.244 1.00 56.05 408 PHE A C 1
ATOM 2871 O O . PHE A 1 386 ? 97.934 4.718 -19.252 1.00 56.35 408 PHE A O 1
ATOM 2879 N N . THR A 1 387 ? 99.681 5.652 -18.191 1.00 56.58 409 THR A N 1
ATOM 2880 C CA . THR A 1 387 ? 100.192 6.451 -19.298 1.00 57.82 409 THR A CA 1
ATOM 2881 C C . THR A 1 387 ? 101.662 6.041 -19.622 1.00 58.74 409 THR A C 1
ATOM 2882 O O . THR A 1 387 ? 102.197 5.140 -18.972 1.00 58.90 409 THR A O 1
ATOM 2886 N N . LYS A 1 388 ? 102.302 6.660 -20.638 1.00 58.98 410 LYS A N 1
ATOM 2887 C CA . LYS A 1 388 ? 103.682 6.323 -20.994 1.00 59.72 410 LYS A CA 1
ATOM 2888 C C . LYS A 1 388 ? 104.670 7.231 -20.285 1.00 60.25 410 LYS A C 1
ATOM 2889 O O . LYS A 1 388 ? 104.411 8.425 -20.145 1.00 59.63 410 LYS A O 1
ATOM 2891 N N . VAL A 1 389 ? 105.802 6.651 -19.832 1.00 61.20 411 VAL A N 1
ATOM 2892 C CA . VAL A 1 389 ? 106.873 7.353 -19.123 1.00 62.56 411 VAL A CA 1
ATOM 2893 C C . VAL A 1 389 ? 107.479 8.476 -19.962 1.00 63.68 411 VAL A C 1
ATOM 2894 O O . VAL A 1 389 ? 108.026 8.238 -21.038 1.00 64.00 411 VAL A O 1
ATOM 2898 N N . GLY A 1 390 ? 107.363 9.689 -19.448 1.00 64.04 412 GLY A N 1
ATOM 2899 C CA . GLY A 1 390 ? 107.883 10.889 -20.085 1.00 64.78 412 GLY A CA 1
ATOM 2900 C C . GLY A 1 390 ? 108.474 11.863 -19.083 1.00 65.22 412 GLY A C 1
ATOM 2901 O O . GLY A 1 390 ? 109.347 12.664 -19.431 1.00 65.27 412 GLY A O 1
ATOM 2902 N N . SER A 1 391 ? 107.998 11.809 -17.823 1.00 65.18 413 SER A N 1
ATOM 2903 C CA . SER A 1 391 ? 108.516 12.656 -16.759 1.00 65.55 413 SER A CA 1
ATOM 2904 C C . SER A 1 391 ? 109.807 12.031 -16.279 1.00 65.62 413 SER A C 1
ATOM 2905 O O . SER A 1 391 ? 109.766 11.080 -15.498 1.00 65.92 413 SER A O 1
ATOM 2908 N N . ASP A 1 392 ? 110.951 12.553 -16.753 1.00 65.04 414 ASP A N 1
ATOM 2909 C CA . ASP A 1 392 ? 112.306 12.080 -16.460 1.00 65.15 414 ASP A CA 1
ATOM 2910 C C . ASP A 1 392 ? 112.490 11.288 -15.140 1.00 64.86 414 ASP A C 1
ATOM 2911 O O . ASP A 1 392 ? 112.325 11.832 -14.046 1.00 65.30 414 ASP A O 1
ATOM 2913 N N . LEU A 1 393 ? 112.787 9.987 -15.270 1.00 63.79 415 LEU A N 1
ATOM 2914 C CA . LEU A 1 393 ? 113.085 9.103 -14.151 1.00 62.94 415 LEU A CA 1
ATOM 2915 C C . LEU A 1 393 ? 114.584 8.813 -14.224 1.00 62.79 415 LEU A C 1
ATOM 2916 O O . LEU A 1 393 ? 115.017 8.004 -15.043 1.00 62.86 415 LEU A O 1
ATOM 2921 N N . VAL A 1 394 ? 115.370 9.526 -13.414 1.00 62.56 416 VAL A N 1
ATOM 2922 C CA . VAL A 1 394 ? 116.821 9.398 -13.291 1.00 62.63 416 VAL A CA 1
ATOM 2923 C C . VAL A 1 394 ? 117.189 8.263 -12.290 1.00 63.07 416 VAL A C 1
ATOM 2924 O O . VAL A 1 394 ? 116.295 7.681 -11.677 1.00 63.27 416 VAL A O 1
ATOM 2926 N N . LYS A 1 395 ? 118.490 7.927 -12.137 1.00 62.69 417 LYS A N 1
ATOM 2927 C CA . LYS A 1 395 ? 118.891 6.864 -11.210 1.00 62.14 417 LYS A CA 1
ATOM 2928 C C . LYS A 1 395 ? 120.156 7.208 -10.456 1.00 61.03 417 LYS A C 1
ATOM 2929 O O . LYS A 1 395 ? 121.247 6.877 -10.908 1.00 61.43 417 LYS A O 1
ATOM 2931 N N . SER A 1 396 ? 120.012 7.886 -9.308 1.00 59.33 418 SER A N 1
ATOM 2932 C CA . SER A 1 396 ? 121.139 8.262 -8.470 1.00 57.85 418 SER A CA 1
ATOM 2933 C C . SER A 1 396 ? 121.183 7.364 -7.219 1.00 56.62 418 SER A C 1
ATOM 2934 O O . SER A 1 396 ? 120.212 7.309 -6.455 1.00 56.65 418 SER A O 1
ATOM 2936 N N . ASP A 1 397 ? 122.322 6.663 -7.028 1.00 54.74 419 ASP A N 1
ATOM 2937 C CA . ASP A 1 397 ? 122.590 5.751 -5.915 1.00 53.26 419 ASP A CA 1
ATOM 2938 C C . ASP A 1 397 ? 121.811 4.460 -6.032 1.00 51.92 419 ASP A C 1
ATOM 2939 O O . ASP A 1 397 ? 121.322 3.938 -5.036 1.00 51.59 419 ASP A O 1
ATOM 2944 N N . GLY A 1 398 ? 121.700 3.957 -7.258 1.00 51.21 420 GLY A N 1
ATOM 2945 C CA . GLY A 1 398 ? 120.952 2.739 -7.545 1.00 51.07 420 GLY A CA 1
ATOM 2946 C C . GLY A 1 398 ? 119.454 2.849 -7.309 1.00 50.39 420 GLY A C 1
ATOM 2947 O O . GLY A 1 398 ? 118.745 1.841 -7.330 1.00 51.04 420 GLY A O 1
ATOM 2948 N N . ILE A 1 399 ? 118.954 4.063 -7.070 1.00 49.25 421 ILE A N 1
ATOM 2949 C CA . ILE A 1 399 ? 117.533 4.279 -6.830 1.00 48.51 421 ILE A CA 1
ATOM 2950 C C . ILE A 1 399 ? 116.925 5.129 -7.944 1.00 48.53 421 ILE A C 1
ATOM 2951 O O . ILE A 1 399 ? 117.342 6.263 -8.155 1.00 48.30 421 ILE A O 1
ATOM 2956 N N . TRP A 1 400 ? 115.956 4.564 -8.665 1.00 48.67 422 TRP A N 1
ATOM 2957 C CA . TRP A 1 400 ? 115.223 5.258 -9.713 1.00 49.53 422 TRP A CA 1
ATOM 2958 C C . TRP A 1 400 ? 114.392 6.356 -9.042 1.00 49.31 422 TRP A C 1
ATOM 2959 O O . TRP A 1 400 ? 113.452 6.058 -8.297 1.00 49.57 422 TRP A O 1
ATOM 2970 N N . GLN A 1 401 ? 114.800 7.613 -9.235 1.00 48.32 423 GLN A N 1
ATOM 2971 C CA . GLN A 1 401 ? 114.139 8.789 -8.674 1.00 47.98 423 GLN A CA 1
ATOM 2972 C C . GLN A 1 401 ? 113.627 9.732 -9.791 1.00 48.17 423 GLN A C 1
ATOM 2973 O O . GLN A 1 401 ? 114.025 9.578 -10.942 1.00 48.45 423 GLN A O 1
ATOM 2979 N N . LYS A 1 402 ? 112.784 10.725 -9.457 1.00 47.54 424 LYS A N 1
ATOM 2980 C CA . LYS A 1 402 ? 112.354 11.733 -10.435 1.00 47.54 424 LYS A CA 1
ATOM 2981 C C . LYS A 1 402 ? 113.504 12.728 -10.521 1.00 47.02 424 LYS A C 1
ATOM 2982 O O . LYS A 1 402 ? 113.951 13.203 -9.485 1.00 47.18 424 LYS A O 1
ATOM 2988 N N . LYS A 1 403 ? 113.983 13.050 -11.736 1.00 46.14 425 LYS A N 1
ATOM 2989 C CA . LYS A 1 403 ? 115.123 13.949 -11.946 1.00 45.43 425 LYS A CA 1
ATOM 2990 C C . LYS A 1 403 ? 115.145 15.226 -11.077 1.00 44.47 425 LYS A C 1
ATOM 2991 O O . LYS A 1 403 ? 116.201 15.547 -10.532 1.00 45.05 425 LYS A O 1
ATOM 2993 N N . ASN A 1 404 ? 114.022 15.949 -10.935 1.00 43.21 426 ASN A N 1
ATOM 2994 C CA . ASN A 1 404 ? 114.017 17.183 -10.131 1.00 42.66 426 ASN A CA 1
ATOM 2995 C C . ASN A 1 404 ? 113.814 16.951 -8.610 1.00 41.54 426 ASN A C 1
ATOM 2996 O O . ASN A 1 404 ? 113.934 17.886 -7.832 1.00 41.15 426 ASN A O 1
ATOM 3001 N N . ASP A 1 405 ? 113.463 15.723 -8.207 1.00 41.06 427 ASP A N 1
ATOM 3002 C CA . ASP A 1 405 ? 113.267 15.316 -6.805 1.00 41.07 427 ASP A CA 1
ATOM 3003 C C . ASP A 1 405 ? 114.466 14.489 -6.277 1.00 40.29 427 ASP A C 1
ATOM 3004 O O . ASP A 1 405 ? 114.338 13.830 -5.244 1.00 40.08 427 ASP A O 1
ATOM 3009 N N . VAL A 1 406 ? 115.596 14.450 -7.016 1.00 39.51 428 VAL A N 1
ATOM 3010 C CA . VAL A 1 406 ? 116.751 13.668 -6.621 1.00 38.19 428 VAL A CA 1
ATOM 3011 C C . VAL A 1 406 ? 117.327 14.192 -5.314 1.00 36.98 428 VAL A C 1
ATOM 3012 O O . VAL A 1 406 ? 117.470 15.396 -5.118 1.00 37.40 428 VAL A O 1
ATOM 3016 N N . LYS A 1 407 ? 117.522 13.283 -4.365 1.00 35.64 429 LYS A N 1
ATOM 3017 C CA . LYS A 1 407 ? 118.072 13.627 -3.064 1.00 34.24 429 LYS A CA 1
ATOM 3018 C C . LYS A 1 407 ? 119.018 12.525 -2.602 1.00 31.79 429 LYS A C 1
ATOM 3019 O O . LYS A 1 407 ? 118.953 11.399 -3.103 1.00 31.56 429 LYS A O 1
ATOM 3025 N N . THR A 1 408 ? 119.940 12.868 -1.700 1.00 29.92 430 THR A N 1
ATOM 3026 C CA . THR A 1 408 ? 120.877 11.908 -1.137 1.00 28.53 430 THR A CA 1
ATOM 3027 C C . THR A 1 408 ? 120.094 11.123 -0.106 1.00 28.12 430 THR A C 1
ATOM 3028 O O . THR A 1 408 ? 119.566 11.710 0.829 1.00 28.28 430 THR A O 1
ATOM 3032 N N . PRO A 1 409 ? 119.992 9.808 -0.258 1.00 28.24 431 PRO A N 1
ATOM 3033 C CA . PRO A 1 409 ? 119.260 8.995 0.737 1.00 28.70 431 PRO A CA 1
ATOM 3034 C C . PRO A 1 409 ? 119.774 9.188 2.157 1.00 29.19 431 PRO A C 1
ATOM 3035 O O . PRO A 1 409 ? 120.984 9.286 2.363 1.00 29.74 431 PRO A O 1
ATOM 3039 N N . PHE A 1 410 ? 118.860 9.319 3.120 1.00 28.78 432 PHE A N 1
ATOM 3040 C CA . PHE A 1 410 ? 119.190 9.613 4.515 1.00 28.32 432 PHE A CA 1
ATOM 3041 C C . PHE A 1 410 ? 120.337 8.759 5.103 1.00 27.62 432 PHE A C 1
ATOM 3042 O O . PHE A 1 410 ? 121.147 9.297 5.857 1.00 27.18 432 PHE A O 1
ATOM 3050 N N . TRP A 1 411 ? 120.441 7.466 4.738 1.00 27.38 433 TRP A N 1
ATOM 3051 C CA . TRP A 1 411 ? 121.492 6.612 5.308 1.00 28.00 433 TRP A CA 1
ATOM 3052 C C . TRP A 1 411 ? 122.909 6.908 4.807 1.00 28.47 433 TRP A C 1
ATOM 3053 O O . TRP A 1 411 ? 123.885 6.423 5.401 1.00 28.71 433 TRP A O 1
ATOM 3064 N N . LYS A 1 412 ? 123.028 7.623 3.690 1.00 28.70 434 LYS A N 1
ATOM 3065 C CA . LYS A 1 412 ? 124.346 7.979 3.181 1.00 29.50 434 LYS A CA 1
ATOM 3066 C C . LYS A 1 412 ? 124.927 9.222 3.884 1.00 29.51 434 LYS A C 1
ATOM 3067 O O . LYS A 1 412 ? 126.128 9.453 3.784 1.00 29.49 434 LYS A O 1
ATOM 3073 N N . LYS A 1 413 ? 124.089 10.021 4.577 1.00 29.08 435 LYS A N 1
ATOM 3074 C CA . LYS A 1 413 ? 124.545 11.260 5.210 1.00 29.59 435 LYS A CA 1
ATOM 3075 C C . LYS A 1 413 ? 124.105 11.448 6.650 1.00 30.72 435 LYS A C 1
ATOM 3076 O O . LYS A 1 413 ? 124.162 12.563 7.181 1.00 30.90 435 LYS A O 1
ATOM 3082 N N . GLU A 1 414 ? 123.650 10.373 7.286 1.00 30.97 436 GLU A N 1
ATOM 3083 C CA . GLU A 1 414 ? 123.243 10.399 8.678 1.00 31.45 436 GLU A CA 1
ATOM 3084 C C . GLU A 1 414 ? 123.818 9.203 9.387 1.00 31.04 436 GLU A C 1
ATOM 3085 O O . GLU A 1 414 ? 123.991 8.130 8.804 1.00 30.44 436 GLU A O 1
ATOM 3091 N N . LYS A 1 415 ? 124.139 9.398 10.649 1.00 31.37 437 LYS A N 1
ATOM 3092 C CA . LYS A 1 415 ? 124.652 8.335 11.487 1.00 31.99 437 LYS A CA 1
ATOM 3093 C C . LYS A 1 415 ? 123.460 7.505 11.972 1.00 31.08 437 LYS A C 1
ATOM 3094 O O . LYS A 1 415 ? 122.646 8.007 12.742 1.00 31.84 437 LYS A O 1
ATOM 3100 N N . ILE A 1 416 ? 123.324 6.273 11.490 1.00 29.66 438 ILE A N 1
ATOM 3101 C CA . ILE A 1 416 ? 122.251 5.360 11.918 1.00 28.81 438 ILE A CA 1
ATOM 3102 C C . ILE A 1 416 ? 122.864 4.334 12.891 1.00 28.24 438 ILE A C 1
ATOM 3103 O O . ILE A 1 416 ? 123.979 3.869 12.660 1.00 27.60 438 ILE A O 1
ATOM 3108 N N . GLY A 1 417 ? 122.161 4.005 13.980 1.00 27.89 439 GLY A N 1
ATOM 3109 C CA . GLY A 1 417 ? 122.724 3.126 15.005 1.00 27.77 439 GLY A CA 1
ATOM 3110 C C . GLY A 1 417 ? 123.548 3.913 16.019 1.00 28.17 439 GLY A C 1
ATOM 3111 O O . GLY A 1 417 ? 123.624 5.145 15.940 1.00 28.05 439 GLY A O 1
ATOM 3112 N N . PRO A 1 418 ? 124.179 3.247 17.013 1.00 28.30 440 PRO A N 1
ATOM 3113 C CA . PRO A 1 418 ? 124.938 3.996 18.037 1.00 28.83 440 PRO A CA 1
ATOM 3114 C C . PRO A 1 418 ? 126.050 4.906 17.512 1.00 29.62 440 PRO A C 1
ATOM 3115 O O . PRO A 1 418 ? 126.729 4.562 16.547 1.00 29.10 440 PRO A O 1
ATOM 3119 N N . GLU A 1 419 ? 126.218 6.089 18.139 1.00 30.42 441 GLU A N 1
ATOM 3120 C CA . GLU A 1 419 ? 127.242 7.058 17.724 1.00 31.63 441 GLU A CA 1
ATOM 3121 C C . GLU A 1 419 ? 128.647 6.488 17.831 1.00 32.89 441 GLU A C 1
ATOM 3122 O O . GLU A 1 419 ? 129.505 6.855 17.028 1.00 33.85 441 GLU A O 1
ATOM 3124 N N . TRP A 1 420 ? 128.888 5.586 18.800 1.00 32.73 442 TRP A N 1
ATOM 3125 C CA . TRP A 1 420 ? 130.199 4.967 18.996 1.00 33.81 442 TRP A CA 1
ATOM 3126 C C . TRP A 1 420 ? 130.510 3.831 18.020 1.00 37.11 442 TRP A C 1
ATOM 3127 O O . TRP A 1 420 ? 131.625 3.319 18.040 1.00 37.11 442 TRP A O 1
ATOM 3138 N N . ASN A 1 421 ? 129.527 3.384 17.224 1.00 40.09 443 ASN A N 1
ATOM 3139 C CA . ASN A 1 421 ? 129.636 2.228 16.325 1.00 43.28 443 ASN A CA 1
ATOM 3140 C C . ASN A 1 421 ? 129.732 2.596 14.830 1.00 46.26 443 ASN A C 1
ATOM 3141 O O . ASN A 1 421 ? 129.153 3.588 14.395 1.00 46.90 443 ASN A O 1
ATOM 3146 N N . ASN A 1 422 ? 130.432 1.769 14.038 1.00 47.85 444 ASN A N 1
ATOM 3147 C CA . ASN A 1 422 ? 130.576 1.987 12.597 1.00 49.48 444 ASN A CA 1
ATOM 3148 C C . ASN A 1 422 ? 130.711 0.643 11.865 1.00 50.50 444 ASN A C 1
ATOM 3149 O O . ASN A 1 422 ? 131.544 0.491 10.970 1.00 50.91 444 ASN A O 1
ATOM 3151 N N . GLY B 1 16 ? 111.798 -26.610 52.819 1.00 48.40 38 GLY B N 1
ATOM 3152 C CA . GLY B 1 16 ? 112.725 -25.575 52.381 1.00 48.83 38 GLY B CA 1
ATOM 3153 C C . GLY B 1 16 ? 113.342 -24.812 53.534 1.00 49.08 38 GLY B C 1
ATOM 3154 O O . GLY B 1 16 ? 113.278 -25.261 54.682 1.00 49.74 38 GLY B O 1
ATOM 3155 N N . ASN B 1 17 ? 113.943 -23.657 53.247 1.00 48.33 39 ASN B N 1
ATOM 3156 C CA . ASN B 1 17 ? 114.573 -22.846 54.280 1.00 48.75 39 ASN B CA 1
ATOM 3157 C C . ASN B 1 17 ? 113.663 -21.760 54.810 1.00 49.45 39 ASN B C 1
ATOM 3158 O O . ASN B 1 17 ? 112.876 -21.202 54.057 1.00 50.01 39 ASN B O 1
ATOM 3163 N N . ILE B 1 18 ? 113.819 -21.403 56.090 1.00 49.29 40 ILE B N 1
ATOM 3164 C CA . ILE B 1 18 ? 113.041 -20.332 56.686 1.00 49.49 40 ILE B CA 1
ATOM 3165 C C . ILE B 1 18 ? 113.932 -19.122 56.807 1.00 49.95 40 ILE B C 1
ATOM 3166 O O . ILE B 1 18 ? 114.854 -19.117 57.617 1.00 50.55 40 ILE B O 1
ATOM 3171 N N . TYR B 1 19 ? 113.690 -18.105 55.992 1.00 49.74 41 TYR B N 1
ATOM 3172 C CA . TYR B 1 19 ? 114.474 -16.883 56.018 1.00 50.11 41 TYR B CA 1
ATOM 3173 C C . TYR B 1 19 ? 113.743 -15.841 56.838 1.00 50.49 41 TYR B C 1
ATOM 3174 O O . TYR B 1 19 ? 112.584 -15.576 56.558 1.00 50.85 41 TYR B O 1
ATOM 3183 N N . ASN B 1 20 ? 114.393 -15.252 57.845 1.00 50.18 42 ASN B N 1
ATOM 3184 C CA . ASN B 1 20 ? 113.752 -14.230 58.663 1.00 50.22 42 ASN B CA 1
ATOM 3185 C C . ASN B 1 20 ? 114.236 -12.859 58.253 1.00 50.10 42 ASN B C 1
ATOM 3186 O O . ASN B 1 20 ? 115.439 -12.605 58.241 1.00 50.35 42 ASN B O 1
ATOM 3191 N N . ILE B 1 21 ? 113.304 -11.996 57.832 1.00 49.26 43 ILE B N 1
ATOM 3192 C CA . ILE B 1 21 ? 113.623 -10.645 57.384 1.00 48.77 43 ILE B CA 1
ATOM 3193 C C . ILE B 1 21 ? 112.773 -9.607 58.127 1.00 48.40 43 ILE B C 1
ATOM 3194 O O . ILE B 1 21 ? 111.760 -9.943 58.719 1.00 48.51 43 ILE B O 1
ATOM 3199 N N . SER B 1 22 ? 113.179 -8.351 58.071 1.00 48.26 44 SER B N 1
ATOM 3200 C CA . SER B 1 22 ? 112.456 -7.221 58.640 1.00 48.90 44 SER B CA 1
ATOM 3201 C C . SER B 1 22 ? 112.538 -5.989 57.719 1.00 48.96 44 SER B C 1
ATOM 3202 O O . SER B 1 22 ? 112.252 -4.878 58.160 1.00 48.99 44 SER B O 1
ATOM 3205 N N . SER B 1 23 ? 112.897 -6.186 56.437 1.00 48.92 45 SER B N 1
ATOM 3206 C CA . SER B 1 23 ? 113.057 -5.117 55.472 1.00 49.73 45 SER B CA 1
ATOM 3207 C C . SER B 1 23 ? 112.768 -5.625 54.066 1.00 50.26 45 SER B C 1
ATOM 3208 O O . SER B 1 23 ? 112.944 -6.806 53.785 1.00 50.32 45 SER B O 1
ATOM 3211 N N . ALA B 1 24 ? 112.351 -4.721 53.176 1.00 50.58 46 ALA B N 1
ATOM 3212 C CA . ALA B 1 24 ? 112.109 -5.054 51.779 1.00 51.25 46 ALA B CA 1
ATOM 3213 C C . ALA B 1 24 ? 113.448 -5.379 51.105 1.00 51.59 46 ALA B C 1
ATOM 3214 O O . ALA B 1 24 ? 113.529 -6.338 50.343 1.00 52.01 46 ALA B O 1
ATOM 3216 N N . ASN B 1 25 ? 114.503 -4.609 51.418 1.00 51.52 47 ASN B N 1
ATOM 3217 C CA . ASN B 1 25 ? 115.850 -4.811 50.883 1.00 51.76 47 ASN B CA 1
ATOM 3218 C C . ASN B 1 25 ? 116.417 -6.197 51.236 1.00 51.09 47 ASN B C 1
ATOM 3219 O O . ASN B 1 25 ? 117.133 -6.786 50.430 1.00 51.64 47 ASN B O 1
ATOM 3224 N N . GLU B 1 26 ? 116.060 -6.733 52.413 1.00 49.78 48 GLU B N 1
ATOM 3225 C CA . GLU B 1 26 ? 116.501 -8.055 52.848 1.00 48.92 48 GLU B CA 1
ATOM 3226 C C . GLU B 1 26 ? 115.918 -9.150 51.968 1.00 47.93 48 GLU B C 1
ATOM 3227 O O . GLU B 1 26 ? 116.591 -10.140 51.689 1.00 47.90 48 GLU B O 1
ATOM 3233 N N . LEU B 1 27 ? 114.655 -8.987 51.547 1.00 47.15 49 LEU B N 1
ATOM 3234 C CA . LEU B 1 27 ? 113.975 -9.950 50.683 1.00 46.29 49 LEU B CA 1
ATOM 3235 C C . LEU B 1 27 ? 114.673 -10.022 49.322 1.00 46.05 49 LEU B C 1
ATOM 3236 O O . LEU B 1 27 ? 114.859 -11.116 48.777 1.00 45.89 49 LEU B O 1
ATOM 3241 N N . ASN B 1 28 ? 115.070 -8.854 48.788 1.00 45.85 50 ASN B N 1
ATOM 3242 C CA . ASN B 1 28 ? 115.766 -8.728 47.508 1.00 46.28 50 ASN B CA 1
ATOM 3243 C C . ASN B 1 28 ? 117.097 -9.457 47.466 1.00 46.82 50 ASN B C 1
ATOM 3244 O O . ASN B 1 28 ? 117.489 -9.957 46.415 1.00 47.14 50 ASN B O 1
ATOM 3249 N N . ALA B 1 29 ? 117.780 -9.541 48.611 1.00 46.89 51 ALA B N 1
ATOM 3250 C CA . ALA B 1 29 ? 119.062 -10.229 48.722 1.00 47.45 51 ALA B CA 1
ATOM 3251 C C . ALA B 1 29 ? 118.948 -11.745 48.841 1.00 48.20 51 ALA B C 1
ATOM 3252 O O . ALA B 1 29 ? 119.981 -12.402 48.930 1.00 49.12 51 ALA B O 1
ATOM 3254 N N . LEU B 1 30 ? 117.730 -12.315 48.865 1.00 47.56 52 LEU B N 1
ATOM 3255 C CA . LEU B 1 30 ? 117.567 -13.765 49.002 1.00 47.69 52 LEU B CA 1
ATOM 3256 C C . LEU B 1 30 ? 117.372 -14.465 47.670 1.00 47.93 52 LEU B C 1
ATOM 3257 O O . LEU B 1 30 ? 116.604 -13.989 46.840 1.00 48.37 52 LEU B O 1
ATOM 3262 N N . LYS B 1 31 ? 118.010 -15.619 47.481 1.00 47.68 53 LYS B N 1
ATOM 3263 C CA . LYS B 1 31 ? 117.818 -16.415 46.268 1.00 48.16 53 LYS B CA 1
ATOM 3264 C C . LYS B 1 31 ? 116.817 -17.503 46.652 1.00 48.54 53 LYS B C 1
ATOM 3265 O O . LYS B 1 31 ? 117.194 -18.585 47.108 1.00 48.56 53 LYS B O 1
ATOM 3267 N N . LEU B 1 32 ? 115.532 -17.185 46.529 1.00 48.46 54 LEU B N 1
ATOM 3268 C CA . LEU B 1 32 ? 114.472 -18.085 46.947 1.00 48.65 54 LEU B CA 1
ATOM 3269 C C . LEU B 1 32 ? 114.244 -19.269 46.018 1.00 48.88 54 LEU B C 1
ATOM 3270 O O . LEU B 1 32 ? 114.192 -19.123 44.797 1.00 49.67 54 LEU B O 1
ATOM 3275 N N . GLN B 1 33 ? 114.079 -20.442 46.610 1.00 48.10 55 GLN B N 1
ATOM 3276 C CA . GLN B 1 33 ? 113.837 -21.693 45.897 1.00 47.74 55 GLN B CA 1
ATOM 3277 C C . GLN B 1 33 ? 112.454 -22.252 46.277 1.00 46.99 55 GLN B C 1
ATOM 3278 O O . GLN B 1 33 ? 111.912 -21.868 47.315 1.00 47.45 55 GLN B O 1
ATOM 3280 N N . PRO B 1 34 ? 111.867 -23.175 45.486 1.00 45.95 56 PRO B N 1
ATOM 3281 C CA . PRO B 1 34 ? 110.557 -23.731 45.867 1.00 45.37 56 PRO B CA 1
ATOM 3282 C C . PRO B 1 34 ? 110.555 -24.368 47.257 1.00 44.85 56 PRO B C 1
ATOM 3283 O O . PRO B 1 34 ? 111.492 -25.080 47.632 1.00 44.81 56 PRO B O 1
ATOM 3287 N N . GLY B 1 35 ? 109.522 -24.062 48.028 1.00 43.81 57 GLY B N 1
ATOM 3288 C CA . GLY B 1 35 ? 109.357 -24.612 49.368 1.00 43.22 57 GLY B CA 1
ATOM 3289 C C . GLY B 1 35 ? 109.863 -23.730 50.486 1.00 42.21 57 GLY B C 1
ATOM 3290 O O . GLY B 1 35 ? 109.589 -24.002 51.659 1.00 42.11 57 GLY B O 1
ATOM 3291 N N . ASP B 1 36 ? 110.630 -22.684 50.136 1.00 41.04 58 ASP B N 1
ATOM 3292 C CA . ASP B 1 36 ? 111.172 -21.755 51.112 1.00 40.77 58 ASP B CA 1
ATOM 3293 C C . ASP B 1 36 ? 110.079 -20.859 51.695 1.00 39.98 58 ASP B C 1
ATOM 3294 O O . ASP B 1 36 ? 109.050 -20.621 51.056 1.00 40.07 58 ASP B O 1
ATOM 3299 N N . LYS B 1 37 ? 110.332 -20.318 52.880 1.00 38.95 59 LYS B N 1
ATOM 3300 C CA . LYS B 1 37 ? 109.402 -19.421 53.523 1.00 38.74 59 LYS B CA 1
ATOM 3301 C C . LYS B 1 37 ? 110.161 -18.227 54.054 1.00 39.08 59 LYS B C 1
ATOM 3302 O O . LYS B 1 37 ? 111.169 -18.397 54.723 1.00 40.28 59 LYS B O 1
ATOM 3308 N N . VAL B 1 38 ? 109.698 -17.025 53.752 1.00 37.80 60 VAL B N 1
ATOM 3309 C CA . VAL B 1 38 ? 110.280 -15.799 54.256 1.00 37.41 60 VAL B CA 1
ATOM 3310 C C . VAL B 1 38 ? 109.328 -15.282 55.322 1.00 37.41 60 VAL B C 1
ATOM 3311 O O . VAL B 1 38 ? 108.123 -15.187 55.079 1.00 37.78 60 VAL B O 1
ATOM 3315 N N . ILE B 1 39 ? 109.846 -15.008 56.512 1.00 36.55 61 ILE B N 1
ATOM 3316 C CA . ILE B 1 39 ? 109.047 -14.518 57.609 1.00 36.82 61 ILE B CA 1
ATOM 3317 C C . ILE B 1 39 ? 109.365 -13.068 57.886 1.00 38.45 61 ILE B C 1
ATOM 3318 O O . ILE B 1 39 ? 110.477 -12.746 58.299 1.00 39.58 61 ILE B O 1
ATOM 3323 N N . PHE B 1 40 ? 108.403 -12.180 57.625 1.00 38.58 62 PHE B N 1
ATOM 3324 C CA . PHE B 1 40 ? 108.598 -10.769 57.894 1.00 39.11 62 PHE B CA 1
ATOM 3325 C C . PHE B 1 40 ? 108.264 -10.575 59.352 1.00 40.63 62 PHE B C 1
ATOM 3326 O O . PHE B 1 40 ? 107.194 -10.982 59.810 1.00 41.08 62 PHE B O 1
ATOM 3334 N N . LYS B 1 41 ? 109.210 -9.984 60.082 1.00 40.76 63 LYS B N 1
ATOM 3335 C CA . LYS B 1 41 ? 109.168 -9.710 61.509 1.00 41.17 63 LYS B CA 1
ATOM 3336 C C . LYS B 1 41 ? 107.969 -8.840 61.900 1.00 41.04 63 LYS B C 1
ATOM 3337 O O . LYS B 1 41 ? 107.644 -7.876 61.201 1.00 41.14 63 LYS B O 1
ATOM 3343 N N . LYS B 1 42 ? 107.354 -9.144 63.056 1.00 40.59 64 LYS B N 1
ATOM 3344 C CA . LYS B 1 42 ? 106.249 -8.354 63.596 1.00 40.94 64 LYS B CA 1
ATOM 3345 C C . LYS B 1 42 ? 106.705 -6.928 63.862 1.00 41.11 64 LYS B C 1
ATOM 3346 O O . LYS B 1 42 ? 107.844 -6.707 64.272 1.00 41.34 64 LYS B O 1
ATOM 3348 N N . GLY B 1 43 ? 105.820 -5.977 63.616 1.00 40.73 65 GLY B N 1
ATOM 3349 C CA . GLY B 1 43 ? 106.122 -4.570 63.818 1.00 40.74 65 GLY B CA 1
ATOM 3350 C C . GLY B 1 43 ? 105.506 -3.666 62.772 1.00 40.77 65 GLY B C 1
ATOM 3351 O O . GLY B 1 43 ? 104.777 -4.120 61.894 1.00 40.87 65 GLY B O 1
ATOM 3352 N N . ASN B 1 44 ? 105.774 -2.371 62.881 1.00 40.32 66 ASN B N 1
ATOM 3353 C CA . ASN B 1 44 ? 105.262 -1.371 61.963 1.00 39.94 66 ASN B CA 1
ATOM 3354 C C . ASN B 1 44 ? 106.418 -0.880 61.108 1.00 39.37 66 ASN B C 1
ATOM 3355 O O . ASN B 1 44 ? 107.251 -0.109 61.573 1.00 39.68 66 ASN B O 1
ATOM 3360 N N . TRP B 1 45 ? 106.464 -1.317 59.862 1.00 38.19 67 TRP B N 1
ATOM 3361 C CA . TRP B 1 45 ? 107.537 -0.970 58.944 1.00 37.88 67 TRP B CA 1
ATOM 3362 C C . TRP B 1 45 ? 107.086 0.088 57.951 1.00 37.04 67 TRP B C 1
ATOM 3363 O O . TRP B 1 45 ? 106.141 -0.132 57.206 1.00 36.40 67 TRP B O 1
ATOM 3374 N N . LYS B 1 46 ? 107.740 1.257 57.959 1.00 37.00 68 LYS B N 1
ATOM 3375 C CA . LYS B 1 46 ? 107.355 2.360 57.080 1.00 37.43 68 LYS B CA 1
ATOM 3376 C C . LYS B 1 46 ? 108.039 2.330 55.716 1.00 37.39 68 LYS B C 1
ATOM 3377 O O . LYS B 1 46 ? 109.164 1.856 55.597 1.00 37.35 68 LYS B O 1
ATOM 3379 N N . ASN B 1 47 ? 107.336 2.833 54.691 1.00 37.15 69 ASN B N 1
ATOM 3380 C CA . ASN B 1 47 ? 107.797 2.925 53.302 1.00 37.65 69 ASN B CA 1
ATOM 3381 C C . ASN B 1 47 ? 108.483 1.652 52.776 1.00 37.70 69 ASN B C 1
ATOM 3382 O O . ASN B 1 47 ? 109.614 1.708 52.275 1.00 38.31 69 ASN B O 1
ATOM 3387 N N . GLN B 1 48 ? 107.795 0.514 52.868 1.00 36.62 70 GLN B N 1
ATOM 3388 C CA . GLN B 1 48 ? 108.335 -0.742 52.378 1.00 36.52 70 GLN B CA 1
ATOM 3389 C C . GLN B 1 48 ? 107.905 -1.072 50.939 1.00 36.46 70 GLN B C 1
ATOM 3390 O O . GLN B 1 48 ? 106.742 -1.415 50.687 1.00 36.58 70 GLN B O 1
ATOM 3396 N N . GLN B 1 49 ? 108.850 -1.012 50.003 1.00 35.81 71 GLN B N 1
ATOM 3397 C CA . GLN B 1 49 ? 108.576 -1.368 48.617 1.00 35.99 71 GLN B CA 1
ATOM 3398 C C . GLN B 1 49 ? 108.904 -2.843 48.457 1.00 36.63 71 GLN B C 1
ATOM 3399 O O . GLN B 1 49 ? 110.036 -3.191 48.138 1.00 36.96 71 GLN B O 1
ATOM 3405 N N . ILE B 1 50 ? 107.919 -3.713 48.732 1.00 36.33 72 ILE B N 1
ATOM 3406 C CA . ILE B 1 50 ? 108.076 -5.165 48.710 1.00 36.53 72 ILE B CA 1
ATOM 3407 C C . ILE B 1 50 ? 107.972 -5.734 47.313 1.00 37.43 72 ILE B C 1
ATOM 3408 O O . ILE B 1 50 ? 106.919 -5.631 46.686 1.00 37.58 72 ILE B O 1
ATOM 3413 N N . ASN B 1 51 ? 109.037 -6.399 46.852 1.00 37.31 73 ASN B N 1
ATOM 3414 C CA . ASN B 1 51 ? 109.071 -7.019 45.538 1.00 37.97 73 ASN B CA 1
ATOM 3415 C C . ASN B 1 51 ? 109.274 -8.523 45.710 1.00 38.08 73 ASN B C 1
ATOM 3416 O O . ASN B 1 51 ? 110.402 -8.979 45.877 1.00 38.83 73 ASN B O 1
ATOM 3421 N N . PHE B 1 52 ? 108.185 -9.280 45.735 1.00 37.31 74 PHE B N 1
ATOM 3422 C CA . PHE B 1 52 ? 108.228 -10.722 45.924 1.00 37.59 74 PHE B CA 1
ATOM 3423 C C . PHE B 1 52 ? 108.362 -11.398 44.575 1.00 38.75 74 PHE B C 1
ATOM 3424 O O . PHE B 1 52 ? 107.371 -11.852 44.003 1.00 39.27 74 PHE B O 1
ATOM 3432 N N . LYS B 1 53 ? 109.596 -11.456 44.062 1.00 38.64 75 LYS B N 1
ATOM 3433 C CA . LYS B 1 53 ? 109.921 -12.078 42.785 1.00 39.10 75 LYS B CA 1
ATOM 3434 C C . LYS B 1 53 ? 110.612 -13.415 43.044 1.00 39.30 75 LYS B C 1
ATOM 3435 O O . LYS B 1 53 ? 111.768 -13.466 43.459 1.00 38.90 75 LYS B O 1
ATOM 3441 N N . ALA B 1 54 ? 109.877 -14.499 42.837 1.00 39.41 76 ALA B N 1
ATOM 3442 C CA . ALA B 1 54 ? 110.353 -15.854 43.086 1.00 39.71 76 ALA B CA 1
ATOM 3443 C C . ALA B 1 54 ? 109.495 -16.872 42.293 1.00 40.09 76 ALA B C 1
ATOM 3444 O O . ALA B 1 54 ? 108.447 -16.509 41.741 1.00 39.78 76 ALA B O 1
ATOM 3446 N N . ASN B 1 55 ? 109.938 -18.139 42.215 1.00 40.16 77 ASN B N 1
ATOM 3447 C CA . ASN B 1 55 ? 109.159 -19.177 41.559 1.00 40.45 77 ASN B CA 1
ATOM 3448 C C . ASN B 1 55 ? 109.103 -20.403 42.449 1.00 41.10 77 ASN B C 1
ATOM 3449 O O . ASN B 1 55 ? 110.118 -20.815 43.015 1.00 41.96 77 ASN B O 1
ATOM 3454 N N . GLY B 1 56 ? 107.916 -20.965 42.573 1.00 40.09 78 GLY B N 1
ATOM 3455 C CA . GLY B 1 56 ? 107.683 -22.180 43.326 1.00 39.73 78 GLY B CA 1
ATOM 3456 C C . GLY B 1 56 ? 107.062 -23.242 42.442 1.00 39.61 78 GLY B C 1
ATOM 3457 O O . GLY B 1 56 ? 106.989 -23.107 41.213 1.00 39.55 78 GLY B O 1
ATOM 3458 N N . THR B 1 57 ? 106.607 -24.311 43.063 1.00 39.33 79 THR B N 1
ATOM 3459 C CA . THR B 1 57 ? 105.940 -25.394 42.359 1.00 39.91 79 THR B CA 1
ATOM 3460 C C . THR B 1 57 ? 104.576 -25.676 43.018 1.00 40.51 79 THR B C 1
ATOM 3461 O O . THR B 1 57 ? 104.294 -25.168 44.098 1.00 40.48 79 THR B O 1
ATOM 3465 N N . LYS B 1 58 ? 103.735 -26.485 42.373 1.00 41.40 80 LYS B N 1
ATOM 3466 C CA . LYS B 1 58 ? 102.433 -26.882 42.898 1.00 43.22 80 LYS B CA 1
ATOM 3467 C C . LYS B 1 58 ? 102.581 -27.565 44.265 1.00 45.37 80 LYS B C 1
ATOM 3468 O O . LYS B 1 58 ? 101.790 -27.313 45.171 1.00 46.29 80 LYS B O 1
ATOM 3474 N N . GLU B 1 59 ? 103.642 -28.381 44.415 1.00 45.84 81 GLU B N 1
ATOM 3475 C CA . GLU B 1 59 ? 103.953 -29.195 45.583 1.00 46.55 81 GLU B CA 1
ATOM 3476 C C . GLU B 1 59 ? 104.675 -28.400 46.661 1.00 46.50 81 GLU B C 1
ATOM 3477 O O . GLU B 1 59 ? 104.444 -28.605 47.855 1.00 46.51 81 GLU B O 1
ATOM 3483 N N . LYS B 1 60 ? 105.584 -27.515 46.233 1.00 46.21 82 LYS B N 1
ATOM 3484 C CA . LYS B 1 60 ? 106.396 -26.695 47.120 1.00 46.26 82 LYS B CA 1
ATOM 3485 C C . LYS B 1 60 ? 106.328 -25.206 46.731 1.00 45.75 82 LYS B C 1
ATOM 3486 O O . LYS B 1 60 ? 107.204 -24.720 46.008 1.00 46.29 82 LYS B O 1
ATOM 3490 N N . PRO B 1 61 ? 105.351 -24.436 47.238 1.00 44.44 83 PRO B N 1
ATOM 3491 C CA . PRO B 1 61 ? 105.284 -23.006 46.884 1.00 43.20 83 PRO B CA 1
ATOM 3492 C C . PRO B 1 61 ? 106.242 -22.144 47.705 1.00 41.74 83 PRO B C 1
ATOM 3493 O O . PRO B 1 61 ? 106.726 -22.576 48.752 1.00 42.17 83 PRO B O 1
ATOM 3497 N N . VAL B 1 62 ? 106.524 -20.921 47.237 1.00 39.75 84 VAL B N 1
ATOM 3498 C CA . VAL B 1 62 ? 107.359 -19.994 47.993 1.00 38.54 84 VAL B CA 1
ATOM 3499 C C . VAL B 1 62 ? 106.393 -19.131 48.803 1.00 36.81 84 VAL B C 1
ATOM 3500 O O . VAL B 1 62 ? 105.453 -18.580 48.238 1.00 36.12 84 VAL B O 1
ATOM 3504 N N . VAL B 1 63 ? 106.594 -19.036 50.117 1.00 35.60 85 VAL B N 1
ATOM 3505 C CA . VAL B 1 63 ? 105.701 -18.290 50.990 1.00 35.04 85 VAL B CA 1
ATOM 3506 C C . VAL B 1 63 ? 106.371 -17.073 51.586 1.00 35.09 85 VAL B C 1
ATOM 3507 O O . VAL B 1 63 ? 107.485 -17.163 52.091 1.00 35.66 85 VAL B O 1
ATOM 3511 N N . LEU B 1 64 ? 105.702 -15.929 51.534 1.00 33.99 86 LEU B N 1
ATOM 3512 C CA . LEU B 1 64 ? 106.105 -14.720 52.223 1.00 33.83 86 LEU B CA 1
ATOM 3513 C C . LEU B 1 64 ? 105.012 -14.560 53.275 1.00 34.31 86 LEU B C 1
ATOM 3514 O O . LEU B 1 64 ? 103.833 -14.460 52.924 1.00 34.34 86 LEU B O 1
ATOM 3519 N N . ALA B 1 65 ? 105.365 -14.684 54.555 1.00 34.36 87 ALA B N 1
ATOM 3520 C CA . ALA B 1 65 ? 104.367 -14.620 55.619 1.00 34.77 87 ALA B CA 1
ATOM 3521 C C . ALA B 1 65 ? 104.760 -13.716 56.749 1.00 35.32 87 ALA B C 1
ATOM 3522 O O . ALA B 1 65 ? 105.949 -13.537 57.028 1.00 34.70 87 ALA B O 1
ATOM 3524 N N . ALA B 1 66 ? 103.746 -13.132 57.409 1.00 35.64 88 ALA B N 1
ATOM 3525 C CA . ALA B 1 66 ? 103.966 -12.298 58.575 1.00 36.65 88 ALA B CA 1
ATOM 3526 C C . ALA B 1 66 ? 104.294 -13.232 59.751 1.00 37.94 88 ALA B C 1
ATOM 3527 O O . ALA B 1 66 ? 103.754 -14.341 59.829 1.00 38.37 88 ALA B O 1
ATOM 3529 N N . GLU B 1 67 ? 105.169 -12.796 60.670 1.00 38.41 89 GLU B N 1
ATOM 3530 C CA . GLU B 1 67 ? 105.580 -13.602 61.828 1.00 39.32 89 GLU B CA 1
ATOM 3531 C C . GLU B 1 67 ? 104.375 -14.074 62.647 1.00 39.05 89 GLU B C 1
ATOM 3532 O O . GLU B 1 67 ? 104.289 -15.237 63.035 1.00 39.40 89 GLU B O 1
ATOM 3538 N N . LYS B 1 68 ? 103.424 -13.166 62.846 1.00 38.49 90 LYS B N 1
ATOM 3539 C CA . LYS B 1 68 ? 102.154 -13.394 63.517 1.00 38.51 90 LYS B CA 1
ATOM 3540 C C . LYS B 1 68 ? 101.132 -12.624 62.681 1.00 37.43 90 LYS B C 1
ATOM 3541 O O . LYS B 1 68 ? 101.268 -11.405 62.517 1.00 37.01 90 LYS B O 1
ATOM 3544 N N . GLY B 1 69 ? 100.147 -13.335 62.132 1.00 36.72 91 GLY B N 1
ATOM 3545 C CA . GLY B 1 69 ? 99.117 -12.748 61.276 1.00 36.95 91 GLY B CA 1
ATOM 3546 C C . GLY B 1 69 ? 98.504 -11.465 61.806 1.00 37.08 91 GLY B C 1
ATOM 3547 O O . GLY B 1 69 ? 98.154 -11.383 62.985 1.00 37.32 91 GLY B O 1
ATOM 3548 N N . GLY B 1 70 ? 98.510 -10.433 60.976 1.00 36.99 92 GLY B N 1
ATOM 3549 C CA . GLY B 1 70 ? 97.979 -9.125 61.334 1.00 37.53 92 GLY B CA 1
ATOM 3550 C C . GLY B 1 70 ? 98.874 -8.238 62.161 1.00 38.16 92 GLY B C 1
ATOM 3551 O O . GLY B 1 70 ? 98.500 -7.106 62.467 1.00 38.06 92 GLY B O 1
ATOM 3552 N N . GLU B 1 71 ? 100.066 -8.729 62.519 1.00 38.70 93 GLU B N 1
ATOM 3553 C CA . GLU B 1 71 ? 100.992 -7.940 63.330 1.00 39.17 93 GLU B CA 1
ATOM 3554 C C . GLU B 1 71 ? 102.219 -7.448 62.540 1.00 39.03 93 GLU B C 1
ATOM 3555 O O . GLU B 1 71 ? 103.173 -6.981 63.147 1.00 39.53 93 GLU B O 1
ATOM 3561 N N . THR B 1 72 ? 102.188 -7.531 61.194 1.00 38.05 94 THR B N 1
ATOM 3562 C CA . THR B 1 72 ? 103.234 -6.984 60.338 1.00 37.29 94 THR B CA 1
ATOM 3563 C C . THR B 1 72 ? 102.535 -5.922 59.520 1.00 36.56 94 THR B C 1
ATOM 3564 O O . THR B 1 72 ? 101.806 -6.228 58.573 1.00 36.87 94 THR B O 1
ATOM 3568 N N . ILE B 1 73 ? 102.703 -4.680 59.933 1.00 35.30 95 ILE B N 1
ATOM 3569 C CA . ILE B 1 73 ? 102.057 -3.559 59.295 1.00 34.82 95 ILE B CA 1
ATOM 3570 C C . ILE B 1 73 ? 103.022 -2.796 58.420 1.00 35.07 95 ILE B C 1
ATOM 3571 O O . ILE B 1 73 ? 104.169 -2.580 58.801 1.00 35.62 95 ILE B O 1
ATOM 3576 N N . PHE B 1 74 ? 102.567 -2.442 57.226 1.00 34.22 96 PHE B N 1
ATOM 3577 C CA . PHE B 1 74 ? 103.272 -1.631 56.258 1.00 34.09 96 PHE B CA 1
ATOM 3578 C C . PHE B 1 74 ? 102.564 -0.293 56.224 1.00 34.15 96 PHE B C 1
ATOM 3579 O O . PHE B 1 74 ? 101.416 -0.217 55.793 1.00 33.80 96 PHE B O 1
ATOM 3587 N N . SER B 1 75 ? 103.227 0.748 56.748 1.00 33.99 97 SER B N 1
ATOM 3588 C CA . SER B 1 75 ? 102.707 2.105 56.801 1.00 34.14 97 SER B CA 1
ATOM 3589 C C . SER B 1 75 ? 103.489 3.041 55.856 1.00 34.34 97 SER B C 1
ATOM 3590 O O . SER B 1 75 ? 104.404 2.597 55.159 1.00 34.53 97 SER B O 1
ATOM 3593 N N . GLY B 1 76 ? 103.076 4.301 55.767 1.00 34.34 98 GLY B N 1
ATOM 3594 C CA . GLY B 1 76 ? 103.699 5.253 54.863 1.00 35.00 98 GLY B CA 1
ATOM 3595 C C . GLY B 1 76 ? 103.468 4.853 53.424 1.00 35.56 98 GLY B C 1
ATOM 3596 O O . GLY B 1 76 ? 102.402 4.324 53.094 1.00 35.91 98 GLY B O 1
ATOM 3597 N N . ASN B 1 77 ? 104.476 5.057 52.561 1.00 35.03 99 ASN B N 1
ATOM 3598 C CA . ASN B 1 77 ? 104.354 4.683 51.158 1.00 35.01 99 ASN B CA 1
ATOM 3599 C C . ASN B 1 77 ? 104.914 3.295 50.931 1.00 34.66 99 ASN B C 1
ATOM 3600 O O . ASN B 1 77 ? 106.062 3.148 50.519 1.00 34.72 99 ASN B O 1
ATOM 3605 N N . SER B 1 78 ? 104.100 2.268 51.244 1.00 33.83 100 SER B N 1
ATOM 3606 C CA . SER B 1 78 ? 104.458 0.868 51.104 1.00 33.32 100 SER B CA 1
ATOM 3607 C C . SER B 1 78 ? 103.605 0.232 50.001 1.00 33.04 100 SER B C 1
ATOM 3608 O O . SER B 1 78 ? 102.403 0.497 49.905 1.00 33.39 100 SER B O 1
ATOM 3611 N N . ASN B 1 79 ? 104.219 -0.612 49.177 1.00 32.07 101 ASN B N 1
ATOM 3612 C CA . ASN B 1 79 ? 103.542 -1.316 48.091 1.00 31.69 101 ASN B CA 1
ATOM 3613 C C . ASN B 1 79 ? 104.038 -2.752 48.033 1.00 31.64 101 ASN B C 1
ATOM 3614 O O . ASN B 1 79 ? 105.137 -3.059 48.510 1.00 32.45 101 ASN B O 1
ATOM 3619 N N . LEU B 1 80 ? 103.236 -3.644 47.445 1.00 30.27 102 LEU B N 1
ATOM 3620 C CA . LEU B 1 80 ? 103.617 -5.030 47.284 1.00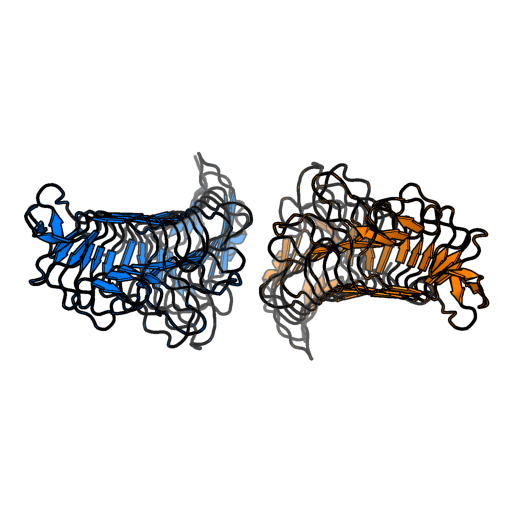 29.73 102 LEU B CA 1
ATOM 3621 C C . LEU B 1 80 ? 103.433 -5.442 45.837 1.00 29.33 102 LEU B C 1
ATOM 3622 O O . LEU B 1 80 ? 102.398 -5.171 45.236 1.00 28.94 102 LEU B O 1
ATOM 3627 N N . LYS B 1 81 ? 104.421 -6.134 45.296 1.00 29.34 103 LYS B N 1
ATOM 3628 C CA . LYS B 1 81 ? 104.350 -6.711 43.968 1.00 29.49 103 LYS B CA 1
ATOM 3629 C C . LYS B 1 81 ? 104.611 -8.190 44.110 1.00 28.97 103 LYS B C 1
ATOM 3630 O O . LYS B 1 81 ? 105.580 -8.591 44.747 1.00 29.57 103 LYS B O 1
ATOM 3636 N N . ILE B 1 82 ? 103.725 -8.998 43.561 1.00 28.11 104 ILE B N 1
ATOM 3637 C CA . ILE B 1 82 ? 103.832 -10.444 43.564 1.00 28.02 104 ILE B CA 1
ATOM 3638 C C . ILE B 1 82 ? 104.202 -10.808 42.146 1.00 28.68 104 ILE B C 1
ATOM 3639 O O . ILE B 1 82 ? 103.387 -10.614 41.239 1.00 27.93 104 ILE B O 1
ATOM 3644 N N . ASP B 1 83 ? 105.446 -11.281 41.937 1.00 29.47 105 ASP B N 1
ATOM 3645 C CA . ASP B 1 83 ? 105.941 -11.550 40.593 1.00 30.75 105 ASP B CA 1
ATOM 3646 C C . ASP B 1 83 ? 106.556 -12.924 40.412 1.00 31.43 105 ASP B C 1
ATOM 3647 O O . ASP B 1 83 ? 107.743 -13.115 40.650 1.00 31.79 105 ASP B O 1
ATOM 3652 N N . GLY B 1 84 ? 105.760 -13.857 39.930 1.00 31.37 106 GLY B N 1
ATOM 3653 C CA . GLY B 1 84 ? 106.233 -15.213 39.706 1.00 32.37 106 GLY B CA 1
ATOM 3654 C C . GLY B 1 84 ? 105.179 -16.266 39.931 1.00 32.87 106 GLY B C 1
ATOM 3655 O O . GLY B 1 84 ? 104.033 -15.942 40.237 1.00 33.78 106 GLY B O 1
ATOM 3656 N N . ASN B 1 85 ? 105.559 -17.527 39.805 1.00 32.35 107 ASN B N 1
ATOM 3657 C CA . ASN B 1 85 ? 104.617 -18.624 39.934 1.00 33.09 107 ASN B CA 1
ATOM 3658 C C . ASN B 1 85 ? 104.599 -19.285 41.288 1.00 32.52 107 ASN B C 1
ATOM 3659 O O . ASN B 1 85 ? 105.612 -19.342 41.969 1.00 32.28 107 ASN B O 1
ATOM 3664 N N . TRP B 1 86 ? 103.429 -19.803 41.671 1.00 32.15 108 TRP B N 1
ATOM 3665 C CA . TRP B 1 86 ? 103.218 -20.536 42.913 1.00 32.13 108 TRP B CA 1
ATOM 3666 C C . TRP B 1 86 ? 103.795 -19.836 44.140 1.00 32.03 108 TRP B C 1
ATOM 3667 O O . TRP B 1 86 ? 104.601 -20.412 44.868 1.00 32.52 108 TRP B O 1
ATOM 3678 N N . LEU B 1 87 ? 103.399 -18.581 44.343 1.00 31.33 109 LEU B N 1
ATOM 3679 C CA . LEU B 1 87 ? 103.817 -17.751 45.468 1.00 30.96 109 LEU B CA 1
ATOM 3680 C C . LEU B 1 87 ? 102.627 -17.530 46.393 1.00 30.73 109 LEU B C 1
ATOM 3681 O O . LEU B 1 87 ? 101.499 -17.435 45.918 1.00 31.05 109 LEU B O 1
ATOM 3686 N N . VAL B 1 88 ? 102.856 -17.453 47.700 1.00 30.12 110 VAL B N 1
ATOM 3687 C CA . VAL B 1 88 ? 101.768 -17.201 48.654 1.00 30.11 110 VAL B CA 1
ATOM 3688 C C . VAL B 1 88 ? 102.197 -16.064 49.561 1.00 30.08 110 VAL B C 1
ATOM 3689 O O . VAL B 1 88 ? 103.319 -16.088 50.066 1.00 30.33 110 VAL B O 1
ATOM 3693 N N . VAL B 1 89 ? 101.348 -15.047 49.724 1.00 29.40 111 VAL B N 1
ATOM 3694 C CA . VAL B 1 89 ? 101.564 -13.913 50.631 1.00 28.85 111 VAL B CA 1
ATOM 3695 C C . VAL B 1 89 ? 100.535 -14.069 51.751 1.00 28.92 111 VAL B C 1
ATOM 3696 O O . VAL B 1 89 ? 99.354 -14.312 51.470 1.00 28.72 111 VAL B O 1
ATOM 3700 N N . ASP B 1 90 ? 100.972 -13.984 53.010 1.00 28.78 112 ASP B N 1
ATOM 3701 C CA . ASP B 1 90 ? 100.067 -14.253 54.120 1.00 29.81 112 ASP B CA 1
ATOM 3702 C C . ASP B 1 90 ? 100.266 -13.363 55.346 1.00 30.29 112 ASP B C 1
ATOM 3703 O O . ASP B 1 90 ? 101.370 -13.259 55.852 1.00 30.50 112 ASP B O 1
ATOM 3708 N N . GLY B 1 91 ? 99.183 -12.764 55.826 1.00 30.30 113 GLY B N 1
ATOM 3709 C CA . GLY B 1 91 ? 99.150 -12.041 57.092 1.00 30.62 113 GLY B CA 1
ATOM 3710 C C . GLY B 1 91 ? 99.524 -10.584 57.171 1.00 30.83 113 GLY B C 1
ATOM 3711 O O . GLY B 1 91 ? 99.662 -10.054 58.280 1.00 30.99 113 GLY B O 1
ATOM 3712 N N . PHE B 1 92 ? 99.643 -9.908 56.025 1.00 30.46 114 PHE B N 1
ATOM 3713 C CA . PHE B 1 92 ? 100.093 -8.520 56.019 1.00 30.70 114 PHE B CA 1
ATOM 3714 C C . PHE B 1 92 ? 98.990 -7.503 56.160 1.00 30.22 114 PHE B C 1
ATOM 3715 O O . PHE B 1 92 ? 97.862 -7.770 55.796 1.00 30.39 114 PHE B O 1
ATOM 3723 N N . VAL B 1 93 ? 99.307 -6.338 56.717 1.00 29.27 115 VAL B N 1
ATOM 3724 C CA . VAL B 1 93 ? 98.341 -5.270 56.883 1.00 29.15 115 VAL B CA 1
ATOM 3725 C C . VAL B 1 93 ? 98.952 -4.009 56.318 1.00 29.38 115 VAL B C 1
ATOM 3726 O O . VAL B 1 93 ? 100.092 -3.688 56.628 1.00 30.01 115 VAL B O 1
ATOM 3730 N N . PHE B 1 94 ? 98.228 -3.323 55.452 1.00 28.83 116 PHE B N 1
ATOM 3731 C CA . PHE B 1 94 ? 98.648 -2.055 54.911 1.00 29.44 116 PHE B CA 1
ATOM 3732 C C . PHE B 1 94 ? 97.696 -1.030 55.511 1.00 30.33 116 PHE B C 1
ATOM 3733 O O . PHE B 1 94 ? 96.483 -1.086 55.280 1.00 30.19 116 PHE B O 1
ATOM 3741 N N . LYS B 1 95 ? 98.228 -0.114 56.295 1.00 31.02 117 LYS B N 1
ATOM 3742 C CA . LYS B 1 95 ? 97.432 0.945 56.905 1.00 32.76 117 LYS B CA 1
ATOM 3743 C C . LYS B 1 95 ? 98.306 2.124 57.317 1.00 34.40 117 LYS B C 1
ATOM 3744 O O . LYS B 1 95 ? 99.526 2.058 57.157 1.00 34.47 117 LYS B O 1
ATOM 3750 N N . ASP B 1 96 ? 97.694 3.235 57.755 1.00 35.52 118 ASP B N 1
ATOM 3751 C CA . ASP B 1 96 ? 98.421 4.434 58.171 1.00 37.09 118 ASP B CA 1
ATOM 3752 C C . ASP B 1 96 ? 99.350 4.952 57.069 1.00 37.73 118 ASP B C 1
ATOM 3753 O O . ASP B 1 96 ? 100.448 5.427 57.353 1.00 37.88 118 ASP B O 1
ATOM 3758 N N . GLY B 1 97 ? 98.915 4.829 55.823 1.00 37.50 119 GLY B N 1
ATOM 3759 C CA . GLY B 1 97 ? 99.708 5.278 54.693 1.00 37.66 119 GLY B CA 1
ATOM 3760 C C . GLY B 1 97 ? 98.926 5.448 53.417 1.00 37.69 119 GLY B C 1
ATOM 3761 O O . GLY B 1 97 ? 97.695 5.557 53.438 1.00 37.84 119 GLY B O 1
ATOM 3762 N N . PHE B 1 98 ? 99.648 5.490 52.300 1.00 37.39 120 PHE B N 1
ATOM 3763 C CA . PHE B 1 98 ? 99.095 5.642 50.958 1.00 37.62 120 PHE B CA 1
ATOM 3764 C C . PHE B 1 98 ? 100.141 5.313 49.893 1.00 37.21 120 PHE B C 1
ATOM 3765 O O . PHE B 1 98 ? 101.344 5.338 50.175 1.00 37.57 120 PHE B O 1
ATOM 3773 N N . SER B 1 99 ? 99.692 5.047 48.663 1.00 36.07 121 SER B N 1
ATOM 3774 C CA . SER B 1 99 ? 100.610 4.812 47.571 1.00 35.85 121 SER B CA 1
ATOM 3775 C C . SER B 1 99 ? 100.906 6.129 46.868 1.00 35.83 121 SER B C 1
ATOM 3776 O O . SER B 1 99 ? 100.019 6.964 46.700 1.00 35.78 121 SER B O 1
ATOM 3779 N N . GLU B 1 100 ? 102.159 6.319 46.455 1.00 35.59 122 GLU B N 1
ATOM 3780 C CA . GLU B 1 100 ? 102.541 7.526 45.723 1.00 35.48 122 GLU B CA 1
ATOM 3781 C C . GLU B 1 100 ? 102.174 7.469 44.244 1.00 35.13 122 GLU B C 1
ATOM 3782 O O . GLU B 1 100 ? 102.206 8.504 43.588 1.00 35.55 122 GLU B O 1
ATOM 3788 N N . LYS B 1 101 ? 101.871 6.272 43.701 1.00 34.35 123 LYS B N 1
ATOM 3789 C CA . LYS B 1 101 ? 101.538 6.117 42.288 1.00 33.53 123 LYS B CA 1
ATOM 3790 C C . LYS B 1 101 ? 100.979 4.723 41.981 1.00 32.04 123 LYS B C 1
ATOM 3791 O O . LYS B 1 101 ? 99.876 4.600 41.448 1.00 32.11 123 LYS B O 1
ATOM 3797 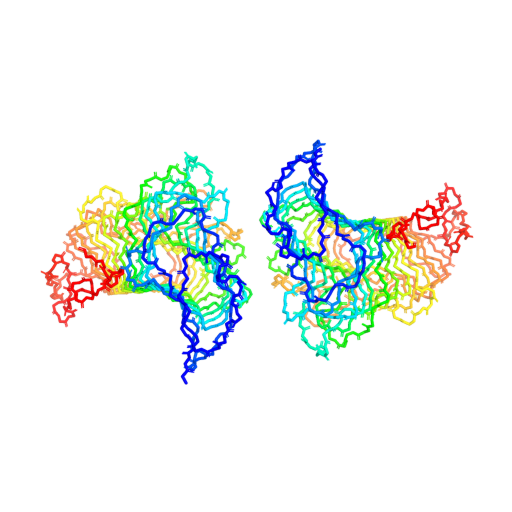N N . ALA B 1 102 ? 101.759 3.674 42.269 1.00 30.90 124 ALA B N 1
ATOM 3798 C CA . ALA B 1 102 ? 101.395 2.301 41.929 1.00 30.23 124 ALA B CA 1
ATOM 3799 C C . ALA B 1 102 ? 100.208 1.749 42.727 1.00 28.80 124 ALA B C 1
ATOM 3800 O O . ALA B 1 102 ? 99.850 2.308 43.759 1.00 28.26 124 ALA B O 1
ATOM 3802 N N . ASP B 1 103 ? 99.594 0.665 42.249 1.00 27.86 125 ASP B N 1
ATOM 3803 C CA . ASP B 1 103 ? 98.547 -0.018 42.990 1.00 27.59 125 ASP B CA 1
ATOM 3804 C C . ASP B 1 103 ? 99.163 -0.624 44.264 1.00 27.20 125 ASP B C 1
ATOM 3805 O O . ASP B 1 103 ? 100.360 -0.986 44.281 1.00 27.10 125 ASP B O 1
ATOM 3810 N N . VAL B 1 104 ? 98.377 -0.685 45.347 1.00 26.26 126 VAL B N 1
ATOM 3811 C CA . VAL B 1 104 ? 98.902 -1.172 46.626 1.00 25.59 126 VAL B CA 1
ATOM 3812 C C . VAL B 1 104 ? 99.419 -2.592 46.542 1.00 26.04 126 VAL B C 1
ATOM 3813 O O . VAL B 1 104 ? 100.574 -2.850 46.904 1.00 26.62 126 VAL B O 1
ATOM 3817 N N . ILE B 1 105 ? 98.604 -3.508 46.024 1.00 25.43 127 ILE B N 1
ATOM 3818 C CA . ILE B 1 105 ? 99.018 -4.896 45.870 1.00 25.19 127 ILE B CA 1
ATOM 3819 C C . ILE B 1 105 ? 98.844 -5.249 44.418 1.00 25.56 127 ILE B C 1
ATOM 3820 O O . ILE B 1 105 ? 97.756 -5.046 43.876 1.00 25.62 127 ILE B O 1
ATOM 3825 N N . LEU B 1 106 ? 99.897 -5.778 43.777 1.00 25.43 128 LEU B N 1
ATOM 3826 C CA . LEU B 1 106 ? 99.821 -6.088 42.369 1.00 26.54 128 LEU B CA 1
ATOM 3827 C C . LEU B 1 106 ? 100.354 -7.464 42.068 1.00 26.55 128 LEU B C 1
ATOM 3828 O O . LEU B 1 106 ? 101.417 -7.828 42.543 1.00 26.81 128 LEU B O 1
ATOM 3833 N N . PHE B 1 107 ? 99.613 -8.227 41.284 1.00 25.73 129 PHE B N 1
ATOM 3834 C CA . PHE B 1 107 ? 100.063 -9.494 40.752 1.00 25.34 129 PHE B CA 1
ATOM 3835 C C . PHE B 1 107 ? 100.472 -9.099 39.313 1.00 25.67 129 PHE B C 1
ATOM 3836 O O . PHE B 1 107 ? 99.628 -8.578 38.583 1.00 25.24 129 PHE B O 1
ATOM 3844 N N . THR B 1 108 ? 101.726 -9.343 38.888 1.00 26.03 130 THR B N 1
ATOM 3845 C CA . THR B 1 108 ? 102.142 -8.990 37.518 1.00 27.48 130 THR B CA 1
ATOM 3846 C C . THR B 1 108 ? 101.524 -9.930 36.463 1.00 28.11 130 THR B C 1
ATOM 3847 O O . THR B 1 108 ? 100.989 -10.965 36.821 1.00 28.25 130 THR B O 1
ATOM 3851 N N . LYS B 1 109 ? 101.623 -9.593 35.166 1.00 28.77 131 LYS B N 1
ATOM 3852 C CA . LYS B 1 109 ? 101.128 -10.449 34.082 1.00 29.92 131 LYS B CA 1
ATOM 3853 C C . LYS B 1 109 ? 101.843 -11.810 34.058 1.00 30.35 131 LYS B C 1
ATOM 3854 O O . LYS B 1 109 ? 101.247 -12.807 33.647 1.00 31.00 131 LYS B O 1
ATOM 3860 N N . SER B 1 110 ? 103.109 -11.861 34.507 1.00 30.09 132 SER B N 1
ATOM 3861 C CA . SER B 1 110 ? 103.887 -13.107 34.559 1.00 30.81 132 SER B CA 1
ATOM 3862 C C . SER B 1 110 ? 103.554 -13.975 35.777 1.00 30.85 132 SER B C 1
ATOM 3863 O O . SER B 1 110 ? 104.149 -15.036 35.939 1.00 31.24 132 SER B O 1
ATOM 3866 N N . THR B 1 111 ? 102.615 -13.548 36.624 1.00 30.11 133 THR B N 1
ATOM 3867 C CA . THR B 1 111 ? 102.274 -14.270 37.830 1.00 29.61 133 THR B CA 1
ATOM 3868 C C . THR B 1 111 ? 101.201 -15.271 37.594 1.00 30.34 133 THR B C 1
ATOM 3869 O O . THR B 1 111 ? 100.107 -14.913 37.153 1.00 30.57 133 THR B O 1
ATOM 3873 N N . SER B 1 112 ? 101.469 -16.517 37.965 1.00 30.09 134 SER B N 1
ATOM 3874 C CA . SER B 1 112 ? 100.502 -17.579 37.792 1.00 30.24 134 SER B CA 1
ATOM 3875 C C . SER B 1 112 ? 100.438 -18.443 39.043 1.00 29.60 134 SER B C 1
ATOM 3876 O O . SER B 1 112 ? 101.430 -18.558 39.757 1.00 29.33 134 SER B O 1
ATOM 3879 N N . ASN B 1 113 ? 99.254 -19.012 39.334 1.00 29.26 135 ASN B N 1
ATOM 3880 C CA . ASN B 1 113 ? 99.026 -19.893 40.482 1.00 29.33 135 ASN B CA 1
ATOM 3881 C C . ASN B 1 113 ? 99.491 -19.321 41.822 1.00 29.15 135 ASN B C 1
ATOM 3882 O O . ASN B 1 113 ? 99.979 -20.056 42.674 1.00 29.58 135 ASN B O 1
ATOM 3887 N N . SER B 1 114 ? 99.369 -18.002 41.999 1.00 28.36 136 SER B N 1
ATOM 3888 C CA . SER B 1 114 ? 99.797 -17.335 43.212 1.00 27.89 136 SER B CA 1
ATOM 3889 C C . SER B 1 114 ? 98.622 -16.813 44.030 1.00 27.35 136 SER B C 1
ATOM 3890 O O . SER B 1 114 ? 97.495 -16.744 43.542 1.00 27.57 136 SER B O 1
ATOM 3893 N N . ARG B 1 115 ? 98.869 -16.517 45.297 1.00 27.07 137 ARG B N 1
ATOM 3894 C CA . ARG B 1 115 ? 97.810 -16.214 46.223 1.00 27.14 137 ARG B CA 1
ATOM 3895 C C . ARG B 1 115 ? 98.184 -15.220 47.292 1.00 26.13 137 ARG B C 1
ATOM 3896 O O . ARG B 1 115 ? 99.321 -15.172 47.721 1.00 26.64 137 ARG B O 1
ATOM 3904 N N . ILE B 1 116 ? 97.216 -14.428 47.732 1.00 24.72 138 ILE B N 1
ATOM 3905 C CA . ILE B 1 116 ? 97.378 -13.546 48.875 1.00 24.34 138 ILE B CA 1
ATOM 3906 C C . ILE B 1 116 ? 96.222 -13.901 49.796 1.00 25.22 138 ILE B C 1
ATOM 3907 O O . ILE B 1 116 ? 95.062 -13.998 49.355 1.00 25.04 138 ILE B O 1
ATOM 3912 N N . THR B 1 117 ? 96.544 -14.196 51.042 1.00 25.45 139 THR B N 1
ATOM 3913 C CA . THR B 1 117 ? 95.566 -14.580 52.050 1.00 26.31 139 THR B CA 1
ATOM 3914 C C . THR B 1 117 ? 95.799 -13.836 53.367 1.00 27.38 139 THR B C 1
ATOM 3915 O O . THR B 1 117 ? 96.899 -13.307 53.602 1.00 27.96 139 THR B O 1
ATOM 3919 N N . ASN B 1 118 ? 94.752 -13.749 54.211 1.00 27.21 140 ASN B N 1
ATOM 3920 C CA . ASN B 1 118 ? 94.830 -13.129 55.540 1.00 27.47 140 ASN B CA 1
ATOM 3921 C C . ASN B 1 118 ? 95.504 -11.774 55.558 1.00 26.88 140 ASN B C 1
ATOM 3922 O O . ASN B 1 118 ? 96.185 -11.425 56.526 1.00 27.81 140 ASN B O 1
ATOM 3927 N N . SER B 1 119 ? 95.278 -10.987 54.514 1.00 25.33 141 SER B N 1
ATOM 3928 C CA . SER B 1 119 ? 95.881 -9.674 54.413 1.00 24.05 141 SER B CA 1
ATOM 3929 C C . SER B 1 119 ? 94.846 -8.562 54.386 1.00 24.32 141 SER B C 1
ATOM 3930 O O . SER B 1 119 ? 93.710 -8.807 54.026 1.00 24.23 141 SER B O 1
ATOM 3933 N N . SER B 1 120 ? 95.216 -7.346 54.804 1.00 24.30 142 SER B N 1
ATOM 3934 C CA . SER B 1 120 ? 94.275 -6.234 54.857 1.00 24.97 142 SER B CA 1
ATOM 3935 C C . SER B 1 120 ? 94.842 -4.952 54.320 1.00 25.08 142 SER B C 1
ATOM 3936 O O . SER B 1 120 ? 96.048 -4.751 54.388 1.00 25.29 142 SER B O 1
ATOM 3939 N N . ILE B 1 121 ? 93.967 -4.082 53.790 1.00 24.37 143 ILE B N 1
ATOM 3940 C CA . ILE B 1 121 ? 94.276 -2.734 53.326 1.00 24.35 143 ILE B CA 1
ATOM 3941 C C . ILE B 1 121 ? 93.195 -1.869 53.911 1.00 25.13 143 ILE B C 1
ATOM 3942 O O . ILE B 1 121 ? 92.032 -1.995 53.525 1.00 25.22 143 ILE B O 1
ATOM 3947 N N . ILE B 1 122 ? 93.552 -1.021 54.894 1.00 25.76 144 ILE B N 1
ATOM 3948 C CA . ILE B 1 122 ? 92.576 -0.215 55.628 1.00 26.90 144 ILE B CA 1
ATOM 3949 C C . ILE B 1 122 ? 92.865 1.279 55.570 1.00 28.29 144 ILE B C 1
ATOM 3950 O O . ILE B 1 122 ? 93.932 1.704 55.996 1.00 29.70 144 ILE B O 1
ATOM 3955 N N . ASN B 1 123 ? 91.909 2.082 55.075 1.00 27.85 145 ASN B N 1
ATOM 3956 C CA . ASN B 1 123 ? 91.997 3.535 54.951 1.00 28.17 145 ASN B CA 1
ATOM 3957 C C . ASN B 1 123 ? 93.362 4.019 54.403 1.00 28.85 145 ASN B C 1
ATOM 3958 O O . ASN B 1 123 ? 93.878 5.053 54.830 1.00 29.60 145 ASN B O 1
ATOM 3963 N N . TYR B 1 124 ? 93.917 3.272 53.440 1.00 27.70 146 TYR B N 1
ATOM 3964 C CA . TYR B 1 124 ? 95.200 3.497 52.789 1.00 27.52 146 TYR B CA 1
ATOM 3965 C C . TYR B 1 124 ? 94.999 4.499 51.659 1.00 27.18 146 TYR B C 1
ATOM 3966 O O . TYR B 1 124 ? 95.289 4.245 50.484 1.00 26.68 146 TYR B O 1
ATOM 3975 N N . ASN B 1 125 ? 94.503 5.644 52.041 1.00 27.27 147 ASN B N 1
ATOM 3976 C CA . ASN B 1 125 ? 94.065 6.690 51.163 1.00 28.80 147 ASN B CA 1
ATOM 3977 C C . ASN B 1 125 ? 95.078 7.755 50.826 1.00 31.19 147 ASN B C 1
ATOM 3978 O O . ASN B 1 125 ? 95.804 8.230 51.696 1.00 31.41 147 ASN B O 1
ATOM 3983 N N . HIS B 1 126 ? 95.029 8.220 49.572 1.00 32.51 148 HIS B N 1
ATOM 3984 C CA . HIS B 1 126 ? 95.862 9.323 49.131 1.00 34.05 148 HIS B CA 1
ATOM 3985 C C . HIS B 1 126 ? 95.231 10.630 49.663 1.00 35.41 148 HIS B C 1
ATOM 3986 O O . HIS B 1 126 ? 93.996 10.775 49.624 1.00 35.77 148 HIS B O 1
ATOM 3993 N N . PRO B 1 127 ? 96.033 11.611 50.133 1.00 35.74 149 PRO B N 1
ATOM 3994 C CA . PRO B 1 127 ? 95.433 12.891 50.569 1.00 36.28 149 PRO B CA 1
ATOM 3995 C C . PRO B 1 127 ? 94.626 13.578 49.457 1.00 36.32 149 PRO B C 1
ATOM 3996 O O . PRO B 1 127 ? 93.710 14.331 49.751 1.00 36.88 149 PRO B O 1
ATOM 4000 N N . ASP B 1 128 ? 94.913 13.262 48.178 1.00 35.50 150 ASP B N 1
ATOM 4001 C CA . ASP B 1 128 ? 94.182 13.815 47.057 1.00 35.40 150 ASP B CA 1
ATOM 4002 C C . ASP B 1 128 ? 93.120 12.814 46.576 1.00 35.63 150 ASP B C 1
ATOM 4003 O O . ASP B 1 128 ? 93.442 11.795 45.963 1.00 35.91 150 ASP B O 1
ATOM 4008 N N . LYS B 1 129 ? 91.851 13.148 46.821 1.00 34.84 151 LYS B N 1
ATOM 4009 C CA . LYS B 1 129 ? 90.658 12.390 46.457 1.00 34.32 151 LYS B CA 1
ATOM 4010 C C . LYS B 1 129 ? 90.634 12.005 44.951 1.00 32.94 151 LYS B C 1
ATOM 4011 O O . LYS B 1 129 ? 90.106 10.963 44.596 1.00 32.15 151 LYS B O 1
ATOM 4017 N N . THR B 1 130 ? 91.229 12.834 44.078 1.00 32.34 152 THR B N 1
ATOM 4018 C CA . THR B 1 130 ? 91.272 12.578 42.641 1.00 31.92 152 THR B CA 1
ATOM 4019 C C . THR B 1 130 ? 92.444 11.683 42.198 1.00 31.55 152 THR B C 1
ATOM 4020 O O . THR B 1 130 ? 92.502 11.329 41.020 1.00 31.65 152 THR B O 1
ATOM 4024 N N . PHE B 1 131 ? 93.398 11.371 43.091 1.00 31.28 153 PHE B N 1
ATOM 4025 C CA . PHE B 1 131 ? 94.551 10.561 42.695 1.00 31.78 153 PHE B CA 1
ATOM 4026 C C . PHE B 1 131 ? 94.182 9.069 42.599 1.00 31.49 153 PHE B C 1
ATOM 4027 O O . PHE B 1 131 ? 93.793 8.458 43.601 1.00 30.99 153 PHE B O 1
ATOM 4035 N N . ASP B 1 132 ? 94.347 8.496 41.387 1.00 30.99 154 ASP B N 1
ATOM 4036 C CA . ASP B 1 132 ? 93.963 7.137 41.031 1.00 29.94 154 ASP B CA 1
ATOM 4037 C C . ASP B 1 132 ? 95.023 6.083 41.199 1.00 28.71 154 ASP B C 1
ATOM 4038 O O . ASP B 1 132 ? 96.032 6.072 40.514 1.00 28.70 154 ASP B O 1
ATOM 4043 N N . TYR B 1 133 ? 94.709 5.110 42.037 1.00 27.20 155 TYR B N 1
ATOM 4044 C CA . TYR B 1 133 ? 95.421 3.852 42.175 1.00 26.11 155 TYR B CA 1
ATOM 4045 C C . TYR B 1 133 ? 94.422 2.836 42.741 1.00 24.93 155 TYR B C 1
ATOM 4046 O O . TYR B 1 133 ? 93.454 3.206 43.415 1.00 24.91 155 TYR B O 1
ATOM 4055 N N . LYS B 1 134 ? 94.624 1.575 42.424 1.00 23.27 156 LYS B N 1
ATOM 4056 C CA . LYS B 1 134 ? 93.754 0.510 42.912 1.00 22.36 156 LYS B CA 1
ATOM 4057 C C . LYS B 1 134 ? 94.429 -0.111 44.141 1.00 22.69 156 LYS B C 1
ATOM 4058 O O . LYS B 1 134 ? 95.648 -0.013 44.307 1.00 22.61 156 LYS B O 1
ATOM 4064 N N . TRP B 1 135 ? 93.643 -0.763 45.000 1.00 22.17 157 TRP B N 1
ATOM 4065 C CA . TRP B 1 135 ? 94.198 -1.401 46.174 1.00 22.41 157 TRP B CA 1
ATOM 4066 C C . TRP B 1 135 ? 94.718 -2.801 45.853 1.00 23.53 157 TRP B C 1
ATOM 4067 O O . TRP B 1 135 ? 95.770 -3.183 46.357 1.00 24.21 157 TRP B O 1
ATOM 4078 N N . LEU B 1 136 ? 94.053 -3.517 44.949 1.00 23.33 158 LEU B N 1
ATOM 4079 C CA . LEU B 1 136 ? 94.528 -4.810 44.497 1.00 23.26 158 LEU B CA 1
ATOM 4080 C C . LEU B 1 136 ? 94.308 -4.958 43.005 1.00 23.09 158 LEU B C 1
ATOM 4081 O O . LEU B 1 136 ? 93.205 -4.742 42.511 1.00 22.42 158 LEU B O 1
ATOM 4086 N N . SER B 1 137 ? 95.373 -5.297 42.283 1.00 23.04 159 SER B N 1
ATOM 4087 C CA . SER B 1 137 ? 95.292 -5.489 40.850 1.00 23.33 159 SER B CA 1
ATOM 4088 C C . SER B 1 137 ? 95.729 -6.875 40.512 1.00 22.39 159 SER B C 1
ATOM 4089 O O . SER B 1 137 ? 96.839 -7.289 40.844 1.00 21.82 159 SER B O 1
ATOM 4092 N N . LEU B 1 138 ? 94.852 -7.586 39.838 1.00 21.42 160 LEU B N 1
ATOM 4093 C CA . LEU B 1 138 ? 95.082 -8.919 39.379 1.00 22.07 160 LEU B CA 1
ATOM 4094 C C . LEU B 1 138 ? 95.403 -8.925 37.911 1.00 24.10 160 LEU B C 1
ATOM 4095 O O . LEU B 1 138 ? 94.675 -8.358 37.081 1.00 24.23 160 LEU B O 1
ATOM 4100 N N . ASN B 1 139 ? 96.533 -9.544 37.596 1.00 24.81 161 ASN B N 1
ATOM 4101 C CA . ASN B 1 139 ? 96.964 -9.837 36.237 1.00 26.21 161 ASN B CA 1
ATOM 4102 C C . ASN B 1 139 ? 97.378 -11.331 36.230 1.00 27.30 161 ASN B C 1
ATOM 4103 O O . ASN B 1 139 ? 97.340 -11.997 37.273 1.00 27.64 161 ASN B O 1
ATOM 4108 N N . GLY B 1 140 ? 97.736 -11.862 35.066 1.00 27.94 162 GLY B N 1
ATOM 4109 C CA . GLY B 1 140 ? 98.191 -13.242 34.965 1.00 28.10 162 GLY B CA 1
ATOM 4110 C C . GLY B 1 140 ? 97.106 -14.287 34.962 1.00 28.55 162 GLY B C 1
ATOM 4111 O O . GLY B 1 140 ? 95.989 -14.041 34.492 1.00 28.62 162 GLY B O 1
ATOM 4112 N N . GLU B 1 141 ? 97.443 -15.488 35.445 1.00 28.67 163 GLU B N 1
ATOM 4113 C CA . GLU B 1 141 ? 96.497 -16.593 35.401 1.00 29.26 163 GLU B CA 1
ATOM 4114 C C . GLU B 1 141 ? 96.401 -17.330 36.705 1.00 28.71 163 GLU B C 1
ATOM 4115 O O . GLU B 1 141 ? 97.408 -17.526 37.359 1.00 28.95 163 GLU B O 1
ATOM 4121 N N . ASN B 1 142 ? 95.212 -17.849 37.010 1.00 28.42 164 ASN B N 1
ATOM 4122 C CA . ASN B 1 142 ? 94.916 -18.695 38.162 1.00 28.58 164 ASN B CA 1
ATOM 4123 C C . ASN B 1 142 ? 95.430 -18.162 39.491 1.00 27.59 164 ASN B C 1
ATOM 4124 O O . ASN B 1 142 ? 95.948 -18.916 40.312 1.00 27.66 164 ASN B O 1
ATOM 4129 N N . ASN B 1 143 ? 95.213 -16.870 39.733 1.00 26.41 165 ASN B N 1
ATOM 4130 C CA . ASN B 1 143 ? 95.593 -16.249 40.989 1.00 24.98 165 ASN B CA 1
ATOM 4131 C C . ASN B 1 143 ? 94.395 -16.175 41.948 1.00 24.40 165 ASN B C 1
ATOM 4132 O O . ASN B 1 143 ? 93.240 -16.229 41.523 1.00 24.29 165 ASN B O 1
ATOM 4137 N N . ARG B 1 144 ? 94.680 -16.083 43.235 1.00 23.80 166 ARG B N 1
ATOM 4138 C CA . ARG B 1 144 ? 93.656 -16.110 44.254 1.00 23.43 166 ARG B CA 1
ATOM 4139 C C . ARG B 1 144 ? 93.824 -15.065 45.326 1.00 22.66 166 ARG B C 1
ATOM 4140 O O . ARG B 1 144 ? 94.910 -14.901 45.867 1.00 23.29 166 ARG B O 1
ATOM 4148 N N . VAL B 1 145 ? 92.736 -14.351 45.639 1.00 21.37 167 VAL B N 1
ATOM 4149 C CA . VAL B 1 145 ? 92.687 -13.356 46.700 1.00 20.69 167 VAL B CA 1
ATOM 4150 C C . VAL B 1 145 ? 91.651 -13.910 47.656 1.00 20.99 167 VAL B C 1
ATOM 4151 O O . VAL B 1 145 ? 90.498 -14.011 47.274 1.00 20.55 167 VAL B O 1
ATOM 4155 N N . ASP B 1 146 ? 92.056 -14.324 48.862 1.00 21.38 168 ASP B N 1
ATOM 4156 C CA . ASP B 1 146 ? 91.118 -14.910 49.812 1.00 21.74 168 ASP B CA 1
ATOM 4157 C C . ASP B 1 146 ? 91.377 -14.488 51.229 1.00 22.49 168 ASP B C 1
ATOM 4158 O O . ASP B 1 146 ? 92.509 -14.190 51.594 1.00 23.12 168 ASP B O 1
ATOM 4163 N N . HIS B 1 147 ? 90.327 -14.457 52.040 1.00 22.64 169 HIS B N 1
ATOM 4164 C CA . HIS B 1 147 ? 90.403 -14.128 53.459 1.00 22.93 169 HIS B CA 1
ATOM 4165 C C . HIS B 1 147 ? 91.098 -12.820 53.721 1.00 22.63 169 HIS B C 1
ATOM 4166 O O . HIS B 1 147 ? 91.920 -12.710 54.622 1.00 22.74 169 HIS B O 1
ATOM 4173 N N . CYS B 1 148 ? 90.842 -11.857 52.867 1.00 21.68 170 CYS B N 1
ATOM 4174 C CA . CYS B 1 148 ? 91.423 -10.544 52.990 1.00 21.27 170 CYS B CA 1
ATOM 4175 C C . CYS B 1 148 ? 90.366 -9.546 53.448 1.00 22.17 170 CYS B C 1
ATOM 4176 O O . CYS B 1 148 ? 89.180 -9.887 53.559 1.00 21.85 170 CYS B O 1
ATOM 4179 N N . ASP B 1 149 ? 90.798 -8.331 53.752 1.00 22.75 171 ASP B N 1
ATOM 4180 C CA . ASP B 1 149 ? 89.925 -7.250 54.188 1.00 23.21 171 ASP B CA 1
ATOM 4181 C C . ASP B 1 149 ? 90.388 -5.989 53.451 1.00 23.55 171 ASP B C 1
ATOM 4182 O O . ASP B 1 149 ? 91.537 -5.591 53.599 1.00 24.25 171 ASP B O 1
ATOM 4187 N N . PHE B 1 150 ? 89.502 -5.356 52.673 1.00 22.63 172 PHE B N 1
ATOM 4188 C CA . PHE B 1 150 ? 89.824 -4.118 51.958 1.00 22.10 172 PHE B CA 1
ATOM 4189 C C . PHE B 1 150 ? 88.723 -3.138 52.353 1.00 22.08 172 PHE B C 1
ATOM 4190 O O . PHE B 1 150 ? 87.566 -3.324 51.959 1.00 21.73 172 PHE B O 1
ATOM 4198 N N . THR B 1 151 ? 89.055 -2.125 53.177 1.00 21.98 173 THR B N 1
ATOM 4199 C CA . THR B 1 151 ? 88.044 -1.212 53.720 1.00 22.25 173 THR B CA 1
ATOM 4200 C C . THR B 1 151 ? 88.458 0.266 53.736 1.00 22.73 173 THR B C 1
ATOM 4201 O O . THR B 1 151 ? 89.568 0.591 54.157 1.00 23.04 173 THR B O 1
ATOM 4205 N N . GLY B 1 152 ? 87.512 1.136 53.386 1.00 22.60 174 GLY B N 1
ATOM 4206 C CA . GLY B 1 152 ? 87.591 2.587 53.539 1.00 23.18 174 GLY B CA 1
ATOM 4207 C C . GLY B 1 152 ? 88.238 3.413 52.458 1.00 24.07 174 GLY B C 1
ATOM 4208 O O . GLY B 1 152 ? 88.775 4.485 52.768 1.00 24.66 174 GLY B O 1
ATOM 4209 N N . LYS B 1 153 ? 88.200 2.949 51.195 1.00 23.09 175 LYS B N 1
ATOM 4210 C CA . LYS B 1 153 ? 88.813 3.699 50.092 1.00 23.59 175 LYS B CA 1
ATOM 4211 C C . LYS B 1 153 ? 88.066 4.972 49.789 1.00 25.14 175 LYS B C 1
ATOM 4212 O O . LYS B 1 153 ? 86.875 4.921 49.531 1.00 26.59 175 LYS B O 1
ATOM 4218 N N . THR B 1 154 ? 88.758 6.127 49.823 1.00 25.34 176 THR B N 1
ATOM 4219 C CA . THR B 1 154 ? 88.159 7.452 49.597 1.00 26.28 176 THR B CA 1
ATOM 4220 C C . THR B 1 154 ? 88.648 8.162 48.324 1.00 27.59 176 THR B C 1
ATOM 4221 O O . THR B 1 154 ? 88.124 9.224 47.970 1.00 28.35 176 THR B O 1
ATOM 4225 N N . HIS B 1 155 ? 89.645 7.590 47.638 1.00 27.17 177 HIS B N 1
ATOM 4226 C CA . HIS B 1 155 ? 90.191 8.219 46.454 1.00 27.22 177 HIS B CA 1
ATOM 4227 C C . HIS B 1 155 ? 89.847 7.452 45.170 1.00 27.74 177 HIS B C 1
ATOM 4228 O O . HIS B 1 155 ? 89.399 6.301 45.213 1.00 27.94 177 HIS B O 1
ATOM 4235 N N . GLN B 1 156 ? 90.035 8.126 44.029 1.00 26.90 178 GLN B N 1
ATOM 4236 C CA . GLN B 1 156 ? 89.780 7.612 42.696 1.00 26.71 178 GLN B CA 1
ATOM 4237 C C . GLN B 1 156 ? 90.337 6.190 42.459 1.00 26.12 178 GLN B C 1
ATOM 4238 O O . GLN B 1 156 ? 91.450 5.887 42.869 1.00 25.85 178 GLN B O 1
ATOM 4244 N N . GLY B 1 157 ? 89.559 5.355 41.771 1.00 25.57 179 GLY B N 1
ATOM 4245 C CA . GLY B 1 157 ? 89.977 4.010 41.418 1.00 24.62 179 GLY B CA 1
ATOM 4246 C C . GLY B 1 157 ? 89.223 2.916 42.138 1.00 23.83 179 GLY B C 1
ATOM 4247 O O . GLY B 1 157 ? 88.977 2.988 43.340 1.00 23.30 179 GLY B O 1
ATOM 4248 N N . THR B 1 158 ? 88.886 1.870 41.398 1.00 23.27 180 THR B N 1
ATOM 4249 C CA . THR B 1 158 ? 88.217 0.671 41.896 1.00 22.92 180 THR B CA 1
ATOM 4250 C C . THR B 1 158 ? 89.088 0.045 43.006 1.00 23.02 180 THR B C 1
ATOM 4251 O O . THR B 1 158 ? 90.314 0.145 42.926 1.00 23.96 180 THR B O 1
ATOM 4255 N N . THR B 1 159 ? 88.485 -0.585 44.021 1.00 22.26 181 THR B N 1
ATOM 4256 C CA . THR B 1 159 ? 89.272 -1.216 45.090 1.00 21.24 181 THR B CA 1
ATOM 4257 C C . THR B 1 159 ? 90.093 -2.402 44.558 1.00 21.55 181 THR B C 1
ATOM 4258 O O . THR B 1 159 ? 91.325 -2.446 44.723 1.00 22.60 181 THR B O 1
ATOM 4262 N N . LEU B 1 160 ? 89.431 -3.332 43.888 1.00 20.21 182 LEU B N 1
ATOM 4263 C CA . LEU B 1 160 ? 90.101 -4.514 43.354 1.00 19.95 182 LEU B CA 1
ATOM 4264 C C . LEU B 1 160 ? 89.778 -4.619 41.882 1.00 18.89 182 LEU B C 1
ATOM 4265 O O . LEU B 1 160 ? 88.607 -4.591 41.509 1.00 18.17 182 LEU B O 1
ATOM 4270 N N . VAL B 1 161 ? 90.804 -4.808 41.047 1.00 18.57 183 VAL B N 1
ATOM 4271 C CA . VAL B 1 161 ? 90.606 -4.871 39.623 1.00 20.02 183 VAL B CA 1
ATOM 4272 C C . VAL B 1 161 ? 91.147 -6.149 39.049 1.00 20.02 183 VAL B C 1
ATOM 4273 O O . VAL B 1 161 ? 92.246 -6.587 39.417 1.00 18.76 183 VAL B O 1
ATOM 4277 N N . VAL B 1 162 ? 90.392 -6.737 38.116 1.00 20.82 184 VAL B N 1
ATOM 4278 C CA . VAL B 1 162 ? 90.906 -7.855 37.350 1.00 22.40 184 VAL B CA 1
ATOM 4279 C C . VAL B 1 162 ? 91.213 -7.254 35.988 1.00 23.76 184 VAL B C 1
ATOM 4280 O O . VAL B 1 162 ? 90.294 -6.774 35.326 1.00 23.61 184 VAL B O 1
ATOM 4284 N N . TRP B 1 163 ? 92.499 -7.183 35.607 1.00 25.09 185 TRP B N 1
ATOM 4285 C CA . TRP B 1 163 ? 92.893 -6.651 34.301 1.00 27.26 185 TRP B CA 1
ATOM 4286 C C . TRP B 1 163 ? 92.888 -7.779 33.263 1.00 26.52 185 TRP B C 1
ATOM 4287 O O . TRP B 1 163 ? 93.603 -8.765 33.406 1.00 26.63 185 TRP B O 1
ATOM 4298 N N . LEU B 1 164 ? 92.053 -7.650 32.236 1.00 25.68 186 LEU B N 1
ATOM 4299 C CA . LEU B 1 164 ? 91.941 -8.659 31.191 1.00 25.30 186 LEU B CA 1
ATOM 4300 C C . LEU B 1 164 ? 93.149 -8.686 30.238 1.00 25.64 186 LEU B C 1
ATOM 4301 O O . LEU B 1 164 ? 93.778 -7.662 29.948 1.00 25.55 186 LEU B O 1
ATOM 4306 N N . ASP B 1 165 ? 93.429 -9.867 29.723 1.00 25.73 187 ASP B N 1
ATOM 4307 C CA . ASP B 1 165 ? 94.461 -10.106 28.719 1.00 25.99 187 ASP B CA 1
ATOM 4308 C C . ASP B 1 165 ? 93.871 -11.106 27.674 1.00 25.58 187 ASP B C 1
ATOM 4309 O O . ASP B 1 165 ? 92.678 -11.457 27.741 1.00 24.37 187 ASP B O 1
ATOM 4314 N N . GLU B 1 166 ? 94.676 -11.504 26.678 1.00 25.96 188 GLU B N 1
ATOM 4315 C CA . GLU B 1 166 ? 94.240 -12.350 25.571 1.00 26.47 188 GLU B CA 1
ATOM 4316 C C . GLU B 1 166 ? 93.779 -13.737 25.963 1.00 27.46 188 GLU B C 1
ATOM 4317 O O . GLU B 1 166 ? 93.064 -14.388 25.192 1.00 28.57 188 GLU B O 1
ATOM 4323 N N . LYS B 1 167 ? 94.151 -14.193 27.151 1.00 27.11 189 LYS B N 1
ATOM 4324 C CA . LYS B 1 167 ? 93.716 -15.496 27.641 1.00 27.21 189 LYS B CA 1
ATOM 4325 C C . LYS B 1 167 ? 92.879 -15.325 28.890 1.00 26.59 189 LYS B C 1
ATOM 4326 O O . LYS B 1 167 ? 93.164 -14.432 29.698 1.00 25.51 189 LYS B O 1
ATOM 4329 N N . PRO B 1 168 ? 91.847 -16.196 29.095 1.00 26.63 190 PRO B N 1
ATOM 4330 C CA . PRO B 1 168 ? 91.062 -16.113 30.347 1.00 26.27 190 PRO B CA 1
ATOM 4331 C C . PRO B 1 168 ? 91.976 -16.280 31.560 1.00 25.69 190 PRO B C 1
ATOM 4332 O O . PRO B 1 168 ? 92.952 -17.028 31.503 1.00 25.37 190 PRO B O 1
ATOM 4336 N N . ASN B 1 169 ? 91.689 -15.543 32.631 1.00 24.91 191 ASN B N 1
ATOM 4337 C CA . ASN B 1 169 ? 92.513 -15.594 33.824 1.00 24.36 191 ASN B CA 1
ATOM 4338 C C . ASN B 1 169 ? 92.082 -16.693 34.794 1.00 24.83 191 ASN B C 1
ATOM 4339 O O . ASN B 1 169 ? 92.938 -17.285 35.453 1.00 26.40 191 ASN B O 1
ATOM 4344 N N . HIS B 1 170 ? 90.782 -16.964 34.902 1.00 23.87 192 HIS B N 1
ATOM 4345 C CA . HIS B 1 170 ? 90.282 -17.952 35.870 1.00 24.16 192 HIS B CA 1
ATOM 4346 C C . HIS B 1 170 ? 90.670 -17.585 37.311 1.00 24.61 192 HIS B C 1
ATOM 4347 O O . HIS B 1 170 ? 90.934 -18.484 38.118 1.00 25.69 192 HIS B O 1
ATOM 4354 N N . HIS B 1 171 ? 90.747 -16.269 37.635 1.00 23.15 193 HIS B N 1
ATOM 4355 C CA . HIS B 1 171 ? 91.085 -15.861 38.994 1.00 22.09 193 HIS B CA 1
ATOM 4356 C C . HIS B 1 171 ? 89.991 -16.267 39.978 1.00 22.08 193 HIS B C 1
ATOM 4357 O O . HIS B 1 171 ? 88.838 -16.460 39.593 1.00 23.11 193 HIS B O 1
ATOM 4364 N N . GLN B 1 172 ? 90.356 -16.393 41.246 1.00 21.03 194 GLN B N 1
ATOM 4365 C CA . GLN B 1 172 ? 89.395 -16.704 42.286 1.00 20.92 194 GLN B CA 1
ATOM 4366 C C . GLN B 1 172 ? 89.491 -15.658 43.416 1.00 20.50 194 GLN B C 1
ATOM 4367 O O . GLN B 1 172 ? 90.561 -15.463 43.995 1.00 20.05 194 GLN B O 1
ATOM 4373 N N . ILE B 1 173 ? 88.391 -14.931 43.656 1.00 19.90 195 ILE B N 1
ATOM 4374 C CA . ILE B 1 173 ? 88.266 -13.913 44.719 1.00 19.53 195 ILE B CA 1
ATOM 4375 C C . ILE B 1 173 ? 87.213 -14.441 45.707 1.00 19.83 195 ILE B C 1
ATOM 4376 O O . ILE B 1 173 ? 86.012 -14.467 45.400 1.00 19.67 195 ILE B O 1
ATOM 4381 N N . ASP B 1 174 ? 87.674 -14.937 46.855 1.00 19.73 196 ASP B N 1
ATOM 4382 C CA . ASP B 1 174 ? 86.777 -15.611 47.790 1.00 20.48 196 ASP B CA 1
ATOM 4383 C C . ASP B 1 174 ? 87.033 -15.368 49.250 1.00 20.45 196 ASP B C 1
ATOM 4384 O O . ASP B 1 174 ? 88.157 -15.101 49.654 1.00 20.54 196 ASP B O 1
ATOM 4389 N N . HIS B 1 175 ? 85.975 -15.443 50.043 1.00 20.28 197 HIS B N 1
ATOM 4390 C CA . HIS B 1 175 ? 86.028 -15.313 51.484 1.00 20.60 197 HIS B CA 1
ATOM 4391 C C . HIS B 1 175 ? 86.638 -14.020 51.964 1.00 19.63 197 HIS B C 1
ATOM 4392 O O . HIS B 1 175 ? 87.221 -13.995 53.039 1.00 18.71 197 HIS B O 1
ATOM 4399 N N . ASN B 1 176 ? 86.522 -12.948 51.176 1.00 19.14 198 ASN B N 1
ATOM 4400 C CA . ASN B 1 176 ? 87.074 -11.648 51.577 1.00 18.88 198 ASN B CA 1
ATOM 4401 C C . ASN B 1 176 ? 85.986 -10.787 52.183 1.00 19.26 198 ASN B C 1
ATOM 4402 O O . ASN B 1 176 ? 84.811 -10.961 51.872 1.00 19.78 198 ASN B O 1
ATOM 4407 N N . TYR B 1 177 ? 86.383 -9.804 52.987 1.00 18.98 199 TYR B N 1
ATOM 4408 C CA . TYR B 1 177 ? 85.510 -8.796 53.560 1.00 19.14 199 TYR B CA 1
ATOM 4409 C C . TYR B 1 177 ? 85.850 -7.461 52.873 1.00 20.00 199 TYR B C 1
ATOM 4410 O O . TYR B 1 177 ? 86.963 -6.962 53.009 1.00 20.12 199 TYR B O 1
ATOM 4419 N N . PHE B 1 178 ? 84.923 -6.929 52.068 1.00 19.26 200 PHE B N 1
ATOM 4420 C CA . PHE B 1 178 ? 85.078 -5.643 51.424 1.00 19.05 200 PHE B CA 1
ATOM 4421 C C . PHE B 1 178 ? 84.240 -4.723 52.285 1.00 19.69 200 PHE B C 1
ATOM 4422 O O . PHE B 1 178 ? 83.027 -4.811 52.256 1.00 20.26 200 PHE B O 1
ATOM 4430 N N . GLY B 1 179 ? 84.891 -3.938 53.139 1.00 20.04 201 GLY B N 1
ATOM 4431 C CA . GLY B 1 179 ? 84.203 -3.092 54.104 1.00 19.99 201 GLY B CA 1
ATOM 4432 C C . GLY B 1 179 ? 83.690 -1.795 53.558 1.00 20.43 201 GLY B C 1
ATOM 4433 O O . GLY B 1 179 ? 83.767 -1.541 52.348 1.00 20.88 201 GLY B O 1
ATOM 4434 N N . PRO B 1 180 ? 83.164 -0.940 54.464 1.00 20.67 202 PRO B N 1
ATOM 4435 C CA . PRO B 1 180 ? 82.599 0.336 54.020 1.00 21.08 202 PRO B CA 1
ATOM 4436 C C . PRO B 1 180 ? 83.485 1.146 53.095 1.00 22.63 202 PRO B C 1
ATOM 4437 O O . PRO B 1 180 ? 84.677 1.303 53.344 1.00 22.77 202 PRO B O 1
ATOM 4441 N N . ARG B 1 181 ? 82.904 1.608 51.997 1.00 23.38 203 ARG B N 1
ATOM 4442 C CA . ARG B 1 181 ? 83.614 2.452 51.060 1.00 24.26 203 ARG B CA 1
ATOM 4443 C C . ARG B 1 181 ? 82.692 3.610 50.884 1.00 25.82 203 ARG B C 1
ATOM 4444 O O . ARG B 1 181 ? 81.589 3.412 50.399 1.00 25.95 203 ARG B O 1
ATOM 4452 N N . PRO B 1 182 ? 83.109 4.829 51.264 1.00 26.46 204 PRO B N 1
ATOM 4453 C CA . PRO B 1 182 ? 82.213 5.977 51.103 1.00 27.34 204 PRO B CA 1
ATOM 4454 C C . PRO B 1 182 ? 81.998 6.369 49.650 1.00 28.73 204 PRO B C 1
ATOM 4455 O O . PRO B 1 182 ? 82.775 5.984 48.768 1.00 29.36 204 PRO B O 1
ATOM 4459 N N . ALA B 1 183 ? 80.949 7.155 49.403 1.00 29.04 205 ALA B N 1
ATOM 4460 C CA . ALA B 1 183 ? 80.622 7.630 48.068 1.00 30.32 205 ALA B CA 1
ATOM 4461 C C . ALA B 1 183 ? 81.755 8.480 47.501 1.00 31.83 205 ALA B C 1
ATOM 4462 O O . ALA B 1 183 ? 82.273 9.371 48.175 1.00 32.37 205 ALA B O 1
ATOM 4464 N N . LEU B 1 184 ? 82.216 8.127 46.315 1.00 32.60 206 LEU B N 1
ATOM 4465 C CA . LEU B 1 184 ? 83.332 8.830 45.682 1.00 33.48 206 LEU B CA 1
ATOM 4466 C C . LEU B 1 184 ? 82.899 10.170 45.083 1.00 35.33 206 LEU B C 1
ATOM 4467 O O . LEU B 1 184 ? 83.661 11.130 45.094 1.00 36.24 206 LEU B O 1
ATOM 4472 N N . GLY B 1 185 ? 81.691 10.223 44.551 1.00 35.91 207 GLY B N 1
ATOM 4473 C CA . GLY B 1 185 ? 81.166 11.435 43.938 1.00 36.81 207 GLY B CA 1
ATOM 4474 C C . GLY B 1 185 ? 81.208 11.399 42.425 1.00 37.69 207 GLY B C 1
ATOM 4475 O O . GLY B 1 185 ? 80.474 12.132 41.762 1.00 38.69 207 GLY B O 1
ATOM 4476 N N . VAL B 1 186 ? 82.090 10.562 41.869 1.00 37.15 208 VAL B N 1
ATOM 4477 C CA . VAL B 1 186 ? 82.294 10.368 40.435 1.00 37.20 208 VAL B CA 1
ATOM 4478 C C . VAL B 1 186 ? 82.462 8.850 40.147 1.00 36.15 208 VAL B C 1
ATOM 4479 O O . VAL B 1 186 ? 82.581 8.037 41.076 1.00 35.69 208 VAL B O 1
ATOM 4483 N N . ASN B 1 187 ? 82.492 8.480 38.856 1.00 35.04 209 ASN B N 1
ATOM 4484 C CA . ASN B 1 187 ? 82.712 7.120 38.427 1.00 34.67 209 ASN B CA 1
ATOM 4485 C C . ASN B 1 187 ? 84.154 6.676 38.700 1.00 33.72 209 ASN B C 1
ATOM 4486 O O . ASN B 1 187 ? 85.078 7.487 38.701 1.00 33.67 209 ASN B O 1
ATOM 4491 N N . GLY B 1 188 ? 84.324 5.385 38.943 1.00 31.94 210 GLY B N 1
ATOM 4492 C CA . GLY B 1 188 ? 85.613 4.810 39.300 1.00 30.24 210 GLY B CA 1
ATOM 4493 C C . GLY B 1 188 ? 85.697 4.543 40.792 1.00 28.04 210 GLY B C 1
ATOM 4494 O O . GLY B 1 188 ? 86.763 4.659 41.389 1.00 28.57 210 GLY B O 1
ATOM 4495 N N . GLY B 1 189 ? 84.569 4.199 41.396 1.00 25.74 211 GLY B N 1
ATOM 4496 C CA . GLY B 1 189 ? 84.475 3.914 42.821 1.00 24.89 211 GLY B CA 1
ATOM 4497 C C . GLY B 1 189 ? 83.943 2.520 43.092 1.00 23.67 211 GLY B C 1
ATOM 4498 O O . GLY B 1 189 ? 83.362 2.275 44.143 1.00 22.92 211 GLY B O 1
ATOM 4499 N N . GLU B 1 190 ? 84.114 1.599 42.129 1.00 23.20 212 GLU B N 1
ATOM 4500 C CA . GLU B 1 190 ? 83.628 0.228 42.254 1.00 23.09 212 GLU B CA 1
ATOM 4501 C C . GLU B 1 190 ? 84.422 -0.526 43.294 1.00 23.16 212 GLU B C 1
ATOM 4502 O O . GLU B 1 190 ? 85.574 -0.181 43.572 1.00 24.40 212 GLU B O 1
ATOM 4508 N N . THR B 1 191 ? 83.835 -1.596 43.837 1.00 21.55 213 THR B N 1
ATOM 4509 C CA . THR B 1 191 ? 84.558 -2.464 44.735 1.00 19.86 213 THR B CA 1
ATOM 4510 C C . THR B 1 191 ? 85.362 -3.458 43.893 1.00 19.56 213 THR B C 1
ATOM 4511 O O . THR B 1 191 ? 86.553 -3.635 44.122 1.00 19.63 213 THR B O 1
ATOM 4515 N N . ILE B 1 192 ? 84.715 -4.100 42.909 1.00 19.48 214 ILE B N 1
ATOM 4516 C CA . ILE B 1 192 ? 85.399 -5.038 42.000 1.00 19.66 214 ILE B CA 1
ATOM 4517 C C . ILE B 1 192 ? 85.021 -4.708 40.583 1.00 19.20 214 ILE B C 1
ATOM 4518 O O . ILE B 1 192 ? 83.826 -4.592 40.271 1.00 19.20 214 ILE B O 1
ATOM 4523 N N . ARG B 1 193 ? 86.011 -4.577 39.704 1.00 19.54 215 ARG B N 1
ATOM 4524 C CA . ARG B 1 193 ? 85.739 -4.365 38.281 1.00 19.74 215 ARG B CA 1
ATOM 4525 C C . ARG B 1 193 ? 86.481 -5.477 37.547 1.00 19.85 215 ARG B C 1
ATOM 4526 O O . ARG B 1 193 ? 87.684 -5.632 37.752 1.00 19.45 215 ARG B O 1
ATOM 4534 N N . ILE B 1 194 ? 85.772 -6.268 36.728 1.00 19.46 216 ILE B N 1
ATOM 4535 C CA . ILE B 1 194 ? 86.411 -7.351 35.986 1.00 19.83 216 ILE B CA 1
ATOM 4536 C C . ILE B 1 194 ? 86.437 -6.972 34.514 1.00 20.86 216 ILE B C 1
ATOM 4537 O O . ILE B 1 194 ? 85.458 -7.169 33.802 1.00 20.81 216 ILE B O 1
ATOM 4542 N N . GLY B 1 195 ? 87.534 -6.373 34.091 1.00 21.16 217 GLY B N 1
ATOM 4543 C CA . GLY B 1 195 ? 87.680 -5.931 32.721 1.00 22.45 217 GLY B CA 1
ATOM 4544 C C . GLY B 1 195 ? 87.367 -4.465 32.533 1.00 23.80 217 GLY B C 1
ATOM 4545 O O . GLY B 1 195 ? 87.096 -3.731 33.502 1.00 24.05 217 GLY B O 1
ATOM 4546 N N . THR B 1 196 ? 87.473 -4.032 31.268 1.00 23.86 218 THR B N 1
ATOM 4547 C CA . THR B 1 196 ? 87.189 -2.687 30.769 1.00 24.42 218 THR B CA 1
ATOM 4548 C C . THR B 1 196 ? 86.486 -2.836 29.410 1.00 24.75 218 THR B C 1
ATOM 4549 O O . THR B 1 196 ? 86.483 -3.928 28.830 1.00 24.75 218 THR B O 1
ATOM 4553 N N . SER B 1 197 ? 85.896 -1.748 28.875 1.00 24.90 219 SER B N 1
ATOM 4554 C CA A SER B 1 197 ? 85.184 -1.805 27.601 0.85 25.24 219 SER B CA 1
ATOM 4555 C CA B SER B 1 197 ? 85.197 -1.798 27.590 0.15 25.12 219 SER B CA 1
ATOM 4556 C C . SER B 1 197 ? 86.046 -2.405 26.464 1.00 25.03 219 SER B C 1
ATOM 4557 O O . SER B 1 197 ? 85.536 -3.193 25.679 1.00 24.97 219 SER B O 1
ATOM 4562 N N . THR B 1 198 ? 87.349 -2.078 26.418 1.00 24.81 220 THR B N 1
ATOM 4563 C CA . THR B 1 198 ? 88.275 -2.598 25.394 1.00 25.22 220 THR B CA 1
ATOM 4564 C C . THR B 1 198 ? 88.375 -4.125 25.412 1.00 25.66 220 THR B C 1
ATOM 4565 O O . THR B 1 198 ? 88.436 -4.757 24.361 1.00 26.05 220 THR B O 1
ATOM 4569 N N . TRP B 1 199 ? 88.384 -4.718 26.603 1.00 25.62 221 TRP B N 1
ATOM 4570 C CA . TRP B 1 199 ? 88.502 -6.164 26.748 1.00 25.63 221 TRP B CA 1
ATOM 4571 C C . TRP B 1 199 ? 87.186 -6.865 27.031 1.00 26.26 221 TRP B C 1
ATOM 4572 O O . TRP B 1 199 ? 87.225 -8.035 27.417 1.00 27.12 221 TRP B O 1
ATOM 4583 N N . SER B 1 200 ? 86.036 -6.183 26.859 1.00 25.43 222 SER B N 1
ATOM 4584 C CA . SER B 1 200 ? 84.730 -6.734 27.230 1.00 25.48 222 SER B CA 1
ATOM 4585 C C . SER B 1 200 ? 84.268 -7.962 26.438 1.00 26.22 222 SER B C 1
ATOM 4586 O O . SER B 1 200 ? 83.520 -8.786 26.980 1.00 25.39 222 SER B O 1
ATOM 4589 N N . MET B 1 201 ? 84.726 -8.116 25.186 1.00 26.88 223 MET B N 1
ATOM 4590 C CA . MET B 1 201 ? 84.368 -9.301 24.397 1.00 27.52 223 MET B CA 1
ATOM 4591 C C . MET B 1 201 ? 85.308 -10.490 24.645 1.00 27.88 223 MET B C 1
ATOM 4592 O O . MET B 1 201 ? 85.095 -11.558 24.082 1.00 28.94 223 MET B O 1
ATOM 4597 N N . HIS B 1 202 ? 86.313 -10.336 25.517 1.00 26.55 224 HIS B N 1
ATOM 4598 C CA . HIS B 1 202 ? 87.208 -11.427 25.872 1.00 26.12 224 HIS B CA 1
ATOM 4599 C C . HIS B 1 202 ? 86.662 -12.209 27.064 1.00 26.25 224 HIS B C 1
ATOM 4600 O O . HIS B 1 202 ? 85.980 -11.651 27.924 1.00 25.79 224 HIS B O 1
ATOM 4607 N N . ASP B 1 203 ? 87.003 -13.489 27.141 1.00 27.12 225 ASP B N 1
ATOM 4608 C CA . ASP B 1 203 ? 86.598 -14.353 28.254 1.00 27.48 225 ASP B CA 1
ATOM 4609 C C . ASP B 1 203 ? 87.503 -14.107 29.432 1.00 27.01 225 ASP B C 1
ATOM 4610 O O . ASP B 1 203 ? 88.716 -13.979 29.270 1.00 27.60 225 ASP B O 1
ATOM 4615 N N . SER B 1 204 ? 86.932 -14.080 30.624 1.00 25.42 226 SER B N 1
ATOM 4616 C CA . SER B 1 204 ? 87.697 -13.806 31.830 1.00 23.86 226 SER B CA 1
ATOM 4617 C C . SER B 1 204 ? 87.663 -15.014 32.732 1.00 23.65 226 SER B C 1
ATOM 4618 O O . SER B 1 204 ? 88.707 -15.412 33.240 1.00 24.18 226 SER B O 1
ATOM 4621 N N . TYR B 1 205 ? 86.466 -15.625 32.920 1.00 23.76 227 TYR B N 1
ATOM 4622 C CA . TYR B 1 205 ? 86.252 -16.784 33.804 1.00 24.18 227 TYR B CA 1
ATOM 4623 C C . TYR B 1 205 ? 86.649 -16.514 35.248 1.00 24.12 227 TYR B C 1
ATOM 4624 O O . TYR B 1 205 ? 87.133 -17.411 35.918 1.00 24.63 227 TYR B O 1
ATOM 4633 N N . THR B 1 206 ? 86.460 -15.272 35.744 1.00 23.76 228 THR B N 1
ATOM 4634 C CA . THR B 1 206 ? 86.804 -14.971 37.140 1.00 22.69 228 THR B CA 1
ATOM 4635 C C . THR B 1 206 ? 85.697 -15.485 38.039 1.00 21.75 228 THR B C 1
ATOM 4636 O O . THR B 1 206 ? 84.538 -15.373 37.683 1.00 22.31 228 THR B O 1
ATOM 4640 N N . LEU B 1 207 ? 86.039 -16.015 39.207 1.00 21.23 229 LEU B N 1
ATOM 4641 C CA . LEU B 1 207 ? 85.050 -16.458 40.180 1.00 21.03 229 LEU B CA 1
ATOM 4642 C C . LEU B 1 207 ? 85.105 -15.519 41.420 1.00 21.07 229 LEU B C 1
ATOM 4643 O O . LEU B 1 207 ? 86.166 -15.357 42.017 1.00 21.70 229 LEU B O 1
ATOM 4648 N N . VAL B 1 208 ? 83.973 -14.859 41.759 1.00 20.07 230 VAL B N 1
ATOM 4649 C CA . VAL B 1 208 ? 83.802 -13.986 42.926 1.00 19.11 230 VAL B CA 1
ATOM 4650 C C . VAL B 1 208 ? 82.802 -14.748 43.789 1.00 18.79 230 VAL B C 1
ATOM 4651 O O . VAL B 1 208 ? 81.649 -14.908 43.401 1.00 18.25 230 VAL B O 1
ATOM 4655 N N . GLU B 1 209 ? 83.274 -15.319 44.898 1.00 18.99 231 GLU B N 1
ATOM 4656 C CA . GLU B 1 209 ? 82.480 -16.248 45.676 1.00 20.56 231 GLU B CA 1
ATOM 4657 C C . GLU B 1 209 ? 82.671 -16.161 47.171 1.00 21.65 231 GLU B C 1
ATOM 4658 O O . GLU B 1 209 ? 83.803 -16.105 47.646 1.00 21.62 231 GLU B O 1
ATOM 4664 N N . ASN B 1 210 ? 81.564 -16.224 47.920 1.00 21.92 232 ASN B N 1
ATOM 4665 C CA . ASN B 1 210 ? 81.629 -16.244 49.368 1.00 22.99 232 ASN B CA 1
ATOM 4666 C C . ASN B 1 210 ? 82.261 -15.000 49.989 1.00 21.75 232 ASN B C 1
ATOM 4667 O O . ASN B 1 210 ? 82.898 -15.117 51.040 1.00 22.70 232 ASN B O 1
ATOM 4672 N N . ASN B 1 211 ? 82.115 -13.819 49.359 1.00 19.72 233 ASN B N 1
ATOM 4673 C CA . ASN B 1 211 ? 82.665 -12.594 49.928 1.00 18.89 233 ASN B CA 1
ATOM 4674 C C . ASN B 1 211 ? 81.556 -11.794 50.590 1.00 18.54 233 ASN B C 1
ATOM 4675 O O . ASN B 1 211 ? 80.375 -11.918 50.236 1.00 17.90 233 ASN B O 1
ATOM 4680 N N . ILE B 1 212 ? 81.947 -10.912 51.515 1.00 17.90 234 ILE B N 1
ATOM 4681 C CA . ILE B 1 212 ? 81.010 -9.982 52.114 1.00 17.71 234 ILE B CA 1
ATOM 4682 C C . ILE B 1 212 ? 81.334 -8.600 51.540 1.00 18.34 234 ILE B C 1
ATOM 4683 O O . ILE B 1 212 ? 82.493 -8.181 51.561 1.00 18.89 234 ILE B O 1
ATOM 4688 N N . PHE B 1 213 ? 80.324 -7.897 51.034 1.00 17.36 235 PHE B N 1
ATOM 4689 C CA . PHE B 1 213 ? 80.471 -6.522 50.584 1.00 18.32 235 PHE B CA 1
ATOM 4690 C C . PHE B 1 213 ? 79.578 -5.771 51.569 1.00 19.81 235 PHE B C 1
ATOM 4691 O O . PHE B 1 213 ? 78.364 -5.987 51.602 1.00 20.30 235 PHE B O 1
ATOM 4699 N N . ASP B 1 214 ? 80.190 -5.025 52.476 1.00 19.70 236 ASP B N 1
ATOM 4700 C CA . ASP B 1 214 ? 79.454 -4.348 53.551 1.00 19.57 236 ASP B CA 1
ATOM 4701 C C . ASP B 1 214 ? 79.520 -2.853 53.403 1.00 20.05 236 ASP B C 1
ATOM 4702 O O . ASP B 1 214 ? 80.573 -2.267 53.665 1.00 20.41 236 ASP B O 1
ATOM 4707 N N . LYS B 1 215 ? 78.394 -2.220 53.060 1.00 19.48 237 LYS B N 1
ATOM 4708 C CA . LYS B 1 215 ? 78.323 -0.770 52.889 1.00 20.47 237 LYS B CA 1
ATOM 4709 C C . LYS B 1 215 ? 79.333 -0.253 51.876 1.00 20.96 237 LYS B C 1
ATOM 4710 O O . LYS B 1 215 ? 79.985 0.776 52.096 1.00 20.92 237 LYS B O 1
ATOM 4716 N N . CYS B 1 216 ? 79.457 -0.980 50.763 1.00 20.78 238 CYS B N 1
ATOM 4717 C CA . CYS B 1 216 ? 80.317 -0.583 49.670 1.00 21.29 238 CYS B CA 1
ATOM 4718 C C . CYS B 1 216 ? 79.496 0.389 48.865 1.00 22.16 238 CYS B C 1
ATOM 4719 O O . CYS B 1 216 ? 78.678 -0.022 48.043 1.00 22.72 238 CYS B O 1
ATOM 4722 N N . ASP B 1 217 ? 79.689 1.678 49.130 1.00 21.85 239 ASP B N 1
ATOM 4723 C CA . ASP B 1 217 ? 78.891 2.770 48.591 1.00 21.94 239 ASP B CA 1
ATOM 4724 C C . ASP B 1 217 ? 79.677 3.708 47.670 1.00 22.73 239 ASP B C 1
ATOM 4725 O O . ASP B 1 217 ? 79.257 4.842 47.510 1.00 22.97 239 ASP B O 1
ATOM 4730 N N . GLY B 1 218 ? 80.793 3.248 47.100 1.00 23.00 240 GLY B N 1
ATOM 4731 C CA . GLY B 1 218 ? 81.662 4.057 46.243 1.00 24.25 240 GLY B CA 1
ATOM 4732 C C . GLY B 1 218 ? 80.989 4.666 45.030 1.00 25.06 240 GLY B C 1
ATOM 4733 O O . GLY B 1 218 ? 81.237 5.821 44.671 1.00 25.84 240 GLY B O 1
ATOM 4734 N N . GLU B 1 219 ? 80.121 3.905 44.404 1.00 24.83 241 GLU B N 1
ATOM 4735 C CA . GLU B 1 219 ? 79.377 4.357 43.233 1.00 25.31 241 GLU B CA 1
ATOM 4736 C C . GLU B 1 219 ? 78.248 3.368 42.915 1.00 25.85 241 GLU B C 1
ATOM 4737 O O . GLU B 1 219 ? 78.011 2.434 43.683 1.00 26.26 241 GLU B O 1
ATOM 4743 N N . MET B 1 220 ? 77.507 3.634 41.822 1.00 25.48 242 MET B N 1
ATOM 4744 C CA . MET B 1 220 ? 76.386 2.859 41.316 1.00 25.45 242 MET B CA 1
ATOM 4745 C C . MET B 1 220 ? 76.760 1.373 41.148 1.00 23.18 242 MET B C 1
ATOM 4746 O O . MET B 1 220 ? 75.928 0.509 41.384 1.00 22.52 242 MET B O 1
ATOM 4751 N N . GLU B 1 221 ? 77.997 1.090 40.751 1.00 21.38 243 GLU B N 1
ATOM 4752 C CA . GLU B 1 221 ? 78.426 -0.281 40.544 1.00 20.62 243 GLU B CA 1
ATOM 4753 C C . GLU B 1 221 ? 79.300 -0.770 41.674 1.00 18.78 243 GLU B C 1
ATOM 4754 O O . GLU B 1 221 ? 80.416 -0.282 41.822 1.00 18.52 243 GLU B O 1
ATOM 4760 N N . ILE B 1 222 ? 78.771 -1.681 42.517 1.00 17.37 244 ILE B N 1
ATOM 4761 C CA . ILE B 1 222 ? 79.564 -2.322 43.571 1.00 17.61 244 ILE B CA 1
ATOM 4762 C C . ILE B 1 222 ? 80.514 -3.302 42.823 1.00 18.93 244 ILE B C 1
ATOM 4763 O O . ILE B 1 222 ? 81.703 -3.353 43.086 1.00 19.60 244 ILE B O 1
ATOM 4768 N N . ILE B 1 223 ? 79.953 -4.077 41.891 1.00 18.45 245 ILE B N 1
ATOM 4769 C CA . ILE B 1 223 ? 80.670 -4.980 41.022 1.00 18.56 245 ILE B CA 1
ATOM 4770 C C . ILE B 1 223 ? 80.295 -4.558 39.645 1.00 19.75 245 ILE B C 1
ATOM 4771 O O . ILE B 1 223 ? 79.104 -4.347 39.327 1.00 20.36 245 ILE B O 1
ATOM 4776 N N . SER B 1 224 ? 81.312 -4.412 38.815 1.00 19.70 246 SER B N 1
ATOM 4777 C CA . SER B 1 224 ? 81.115 -4.068 37.438 1.00 19.39 246 SER B CA 1
ATOM 4778 C C . SER B 1 224 ? 81.785 -5.173 36.592 1.00 18.84 246 SER B C 1
ATOM 4779 O O . SER B 1 224 ? 83.010 -5.272 36.556 1.00 18.77 246 SER B O 1
ATOM 4782 N N . LEU B 1 225 ? 80.986 -5.956 35.905 1.00 18.43 247 LEU B N 1
ATOM 4783 C CA . LEU B 1 225 ? 81.492 -6.988 35.002 1.00 19.28 247 LEU B CA 1
ATOM 4784 C C . LEU B 1 225 ? 81.622 -6.338 33.626 1.00 19.91 247 LEU B C 1
ATOM 4785 O O . LEU B 1 225 ? 80.649 -5.795 33.105 1.00 19.87 247 LEU B O 1
ATOM 4790 N N . LYS B 1 226 ? 82.823 -6.369 33.067 1.00 19.89 248 LYS B N 1
ATOM 4791 C CA . LYS B 1 226 ? 83.165 -5.772 31.780 1.00 20.21 248 LYS B CA 1
ATOM 4792 C C . LYS B 1 226 ? 84.055 -6.736 30.960 1.00 20.84 248 LYS B C 1
ATOM 4793 O O . LYS B 1 226 ? 85.077 -6.321 30.415 1.00 21.58 248 LYS B O 1
ATOM 4799 N N . SER B 1 227 ? 83.685 -8.023 30.962 1.00 20.46 249 SER B N 1
ATOM 4800 C CA . SER B 1 227 ? 84.290 -9.171 30.250 1.00 21.14 249 SER B CA 1
ATOM 4801 C C . SER B 1 227 ? 83.308 -10.372 30.333 1.00 21.73 249 SER B C 1
ATOM 4802 O O . SER B 1 227 ? 82.276 -10.266 30.992 1.00 22.15 249 SER B O 1
ATOM 4805 N N . GLY B 1 228 ? 83.619 -11.487 29.680 1.00 21.62 250 GLY B N 1
ATOM 4806 C CA . GLY B 1 228 ? 82.716 -12.625 29.627 1.00 21.70 250 GLY B CA 1
ATOM 4807 C C . GLY B 1 228 ? 83.049 -13.830 30.471 1.00 21.95 250 GLY B C 1
ATOM 4808 O O . GLY B 1 228 ? 84.168 -13.976 30.943 1.00 21.64 250 GLY B O 1
ATOM 4809 N N . HIS B 1 229 ? 82.037 -14.678 30.706 1.00 22.40 251 HIS B N 1
ATOM 4810 C CA . HIS B 1 229 ? 82.137 -15.948 31.445 1.00 22.68 251 HIS B CA 1
ATOM 4811 C C . HIS B 1 229 ? 82.572 -15.831 32.883 1.00 22.09 251 HIS B C 1
ATOM 4812 O O . HIS B 1 229 ? 83.168 -16.753 33.429 1.00 21.54 251 HIS B O 1
ATOM 4819 N N . ASN B 1 230 ? 82.195 -14.732 33.538 1.00 21.69 252 ASN B N 1
ATOM 4820 C CA . ASN B 1 230 ? 82.516 -14.537 34.946 1.00 21.11 252 ASN B CA 1
ATOM 4821 C C . ASN B 1 230 ? 81.379 -15.092 35.790 1.00 20.23 252 ASN B C 1
ATOM 4822 O O . ASN B 1 230 ? 80.236 -15.116 35.327 1.00 19.83 252 ASN B O 1
ATOM 4827 N N . THR B 1 231 ? 81.677 -15.492 37.027 1.00 19.59 253 THR B N 1
ATOM 4828 C CA . THR B 1 231 ? 80.666 -16.000 37.961 1.00 19.90 253 THR B CA 1
ATOM 4829 C C . THR B 1 231 ? 80.776 -15.299 39.292 1.00 19.32 253 THR B C 1
ATOM 4830 O O . THR B 1 231 ? 81.838 -15.339 39.933 1.00 19.80 253 THR B O 1
ATOM 4834 N N . VAL B 1 232 ? 79.693 -14.630 39.696 1.00 18.37 254 VAL B N 1
ATOM 4835 C CA . VAL B 1 232 ? 79.568 -13.967 40.978 1.00 18.03 254 VAL B CA 1
ATOM 4836 C C . VAL B 1 232 ? 78.529 -14.832 41.723 1.00 18.60 254 VAL B C 1
ATOM 4837 O O . VAL B 1 232 ? 77.310 -14.732 41.509 1.00 19.29 254 VAL B O 1
ATOM 4841 N N . ASN B 1 233 ? 79.033 -15.690 42.590 1.00 18.42 255 ASN B N 1
ATOM 4842 C CA . ASN B 1 233 ? 78.217 -16.682 43.263 1.00 18.54 255 ASN B CA 1
ATOM 4843 C C . ASN B 1 233 ? 78.299 -16.664 44.758 1.00 18.82 255 ASN B C 1
ATOM 4844 O O . ASN B 1 233 ? 79.386 -16.637 45.308 1.00 19.10 255 ASN B O 1
ATOM 4849 N N . ASN B 1 234 ? 77.146 -16.750 45.415 1.00 19.40 256 ASN B N 1
ATOM 4850 C CA . ASN B 1 234 ? 77.016 -16.937 46.869 1.00 20.49 256 ASN B CA 1
ATOM 4851 C C . ASN B 1 234 ? 77.771 -15.907 47.714 1.00 20.21 256 ASN B C 1
ATOM 4852 O O . ASN B 1 234 ? 78.536 -16.285 48.600 1.00 21.19 256 ASN B O 1
ATOM 4857 N N . ASN B 1 235 ? 77.605 -14.604 47.403 1.00 18.83 257 ASN B N 1
ATOM 4858 C CA . ASN B 1 235 ? 78.203 -13.492 48.139 1.00 18.01 257 ASN B CA 1
ATOM 4859 C C . ASN B 1 235 ? 77.114 -12.727 48.902 1.00 17.91 257 ASN B C 1
ATOM 4860 O O . ASN B 1 235 ? 75.950 -12.832 48.567 1.00 18.49 257 ASN B O 1
ATOM 4865 N N . LEU B 1 236 ? 77.505 -11.897 49.871 1.00 17.01 258 LEU B N 1
ATOM 4866 C CA . LEU B 1 236 ? 76.571 -11.050 50.591 1.00 17.90 258 LEU B CA 1
ATOM 4867 C C . LEU B 1 236 ? 76.858 -9.593 50.213 1.00 19.49 258 LEU B C 1
ATOM 4868 O O . LEU B 1 236 ? 78.006 -9.177 50.269 1.00 19.33 258 LEU B O 1
ATOM 4873 N N . PHE B 1 237 ? 75.814 -8.840 49.828 1.00 19.82 259 PHE B N 1
ATOM 4874 C CA . PHE B 1 237 ? 75.882 -7.411 49.544 1.00 20.48 259 PHE B CA 1
ATOM 4875 C C . PHE B 1 237 ? 74.972 -6.787 50.589 1.00 21.33 259 PHE B C 1
ATOM 4876 O O . PHE B 1 237 ? 73.769 -6.696 50.415 1.00 22.29 259 PHE B O 1
ATOM 4884 N N . TYR B 1 238 ? 75.554 -6.401 51.698 1.00 21.36 260 TYR B N 1
ATOM 4885 C CA . TYR B 1 238 ? 74.834 -5.883 52.850 1.00 21.24 260 TYR B CA 1
ATOM 4886 C C . TYR B 1 238 ? 74.877 -4.371 52.964 1.00 20.95 260 TYR B C 1
ATOM 4887 O O . TYR B 1 238 ? 75.942 -3.803 53.171 1.00 21.36 260 TYR B O 1
ATOM 4896 N N . GLU B 1 239 ? 73.711 -3.724 52.858 1.00 20.19 261 GLU B N 1
ATOM 4897 C CA . GLU B 1 239 ? 73.551 -2.275 52.983 1.00 19.33 261 GLU B CA 1
ATOM 4898 C C . GLU B 1 239 ? 74.453 -1.524 51.998 1.00 19.61 261 GLU B C 1
ATOM 4899 O O . GLU B 1 239 ? 75.092 -0.541 52.356 1.00 20.10 261 GLU B O 1
ATOM 4905 N N . CYS B 1 240 ? 74.546 -2.036 50.773 1.00 19.20 262 CYS B N 1
ATOM 4906 C CA . CYS B 1 240 ? 75.399 -1.463 49.738 1.00 19.26 262 CYS B CA 1
ATOM 4907 C C . CYS B 1 240 ? 74.636 -0.470 48.901 1.00 19.99 262 CYS B C 1
ATOM 4908 O O . CYS B 1 240 ? 73.655 -0.828 48.261 1.00 18.88 262 CYS B O 1
ATOM 4911 N N . ASP B 1 241 ? 75.162 0.739 48.791 1.00 22.14 263 ASP B N 1
ATOM 4912 C CA . ASP B 1 241 ? 74.525 1.796 47.995 1.00 23.37 263 ASP B CA 1
ATOM 4913 C C . ASP B 1 241 ? 75.046 1.663 46.590 1.00 23.31 263 ASP B C 1
ATOM 4914 O O . ASP B 1 241 ? 76.002 2.339 46.198 1.00 23.60 263 ASP B O 1
ATOM 4919 N N . GLY B 1 242 ? 74.423 0.756 45.856 1.00 23.00 264 GLY B N 1
ATOM 4920 C CA . GLY B 1 242 ? 74.799 0.413 44.495 1.00 22.92 264 GLY B CA 1
ATOM 4921 C C . GLY B 1 242 ? 74.150 -0.880 44.023 1.00 23.02 264 GLY B C 1
ATOM 4922 O O . GLY B 1 2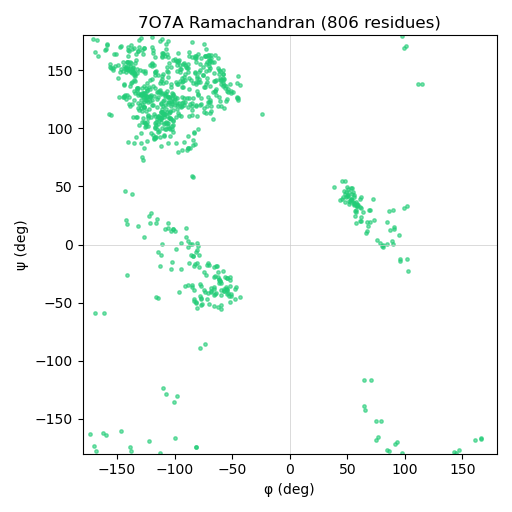42 ? 73.200 -1.368 44.641 1.00 23.28 264 GLY B O 1
ATOM 4923 N N . THR B 1 243 ? 74.641 -1.428 42.903 1.00 22.18 265 THR B N 1
ATOM 4924 C CA . THR B 1 243 ? 74.097 -2.615 42.241 1.00 22.52 265 THR B CA 1
ATOM 4925 C C . THR B 1 243 ? 75.223 -3.584 41.829 1.00 22.00 265 THR B C 1
ATOM 4926 O O . THR B 1 243 ? 76.406 -3.231 41.872 1.00 22.05 265 THR B O 1
ATOM 4930 N N . VAL B 1 244 ? 74.848 -4.802 41.427 1.00 21.08 266 VAL B N 1
ATOM 4931 C CA . VAL B 1 244 ? 75.741 -5.769 40.809 1.00 20.68 266 VAL B CA 1
ATOM 4932 C C . VAL B 1 244 ? 75.371 -5.633 39.340 1.00 20.85 266 VAL B C 1
ATOM 4933 O O . VAL B 1 244 ? 74.239 -5.931 38.961 1.00 20.97 266 VAL B O 1
ATOM 4937 N N . THR B 1 245 ? 76.250 -5.018 38.555 1.00 20.57 267 THR B N 1
ATOM 4938 C CA . THR B 1 245 ? 75.964 -4.738 37.162 1.00 20.56 267 THR B CA 1
ATOM 4939 C C . THR B 1 245 ? 76.739 -5.598 36.173 1.00 21.15 267 THR B C 1
ATOM 4940 O O . THR B 1 245 ? 77.977 -5.649 36.200 1.00 21.81 267 THR B O 1
ATOM 4944 N N . PHE B 1 246 ? 76.008 -6.214 35.240 1.00 20.52 268 PHE B N 1
ATOM 4945 C CA . PHE B 1 246 ? 76.589 -6.885 34.088 1.00 20.98 268 PHE B CA 1
ATOM 4946 C C . PHE B 1 246 ? 76.752 -5.676 33.158 1.00 21.46 268 PHE B C 1
ATOM 4947 O O . PHE B 1 246 ? 75.779 -5.295 32.514 1.00 22.33 268 PHE B O 1
ATOM 4955 N N . ARG B 1 247 ? 77.899 -4.983 33.201 1.00 20.63 269 ARG B N 1
ATOM 4956 C CA . ARG B 1 247 ? 78.084 -3.729 32.456 1.00 21.25 269 ARG B CA 1
ATOM 4957 C C . ARG B 1 247 ? 78.445 -3.942 30.997 1.00 22.20 269 ARG B C 1
ATOM 4958 O O . ARG B 1 247 ? 77.781 -3.385 30.120 1.00 23.74 269 ARG B O 1
ATOM 4966 N N . HIS B 1 248 ? 79.454 -4.770 30.729 1.00 21.94 270 HIS B N 1
ATOM 4967 C CA . HIS B 1 248 ? 79.866 -5.130 29.369 1.00 22.64 270 HIS B CA 1
ATOM 4968 C C . HIS B 1 248 ? 80.188 -6.629 29.353 1.00 22.63 270 HIS B C 1
ATOM 4969 O O . HIS B 1 248 ? 80.542 -7.205 30.383 1.00 22.96 270 HIS B O 1
ATOM 4976 N N . GLY B 1 249 ? 80.053 -7.248 28.192 1.00 22.05 271 GLY B N 1
ATOM 4977 C CA . GLY B 1 249 ? 80.350 -8.657 28.054 1.00 22.49 271 GLY B CA 1
ATOM 4978 C C . GLY B 1 249 ? 79.142 -9.557 28.083 1.00 23.49 271 GLY B C 1
ATOM 4979 O O . GLY B 1 249 ? 78.016 -9.128 28.363 1.00 23.26 271 GLY B O 1
ATOM 4980 N N . ASN B 1 250 ? 79.379 -10.816 27.733 1.00 24.12 272 ASN B N 1
ATOM 4981 C CA . ASN B 1 250 ? 78.317 -11.793 27.599 1.00 25.38 272 ASN B CA 1
ATOM 4982 C C . ASN B 1 250 ? 78.605 -13.027 28.426 1.00 25.38 272 ASN B C 1
ATOM 4983 O O . ASN B 1 250 ? 79.707 -13.168 28.937 1.00 25.66 272 ASN B O 1
ATOM 4988 N N . TYR B 1 251 ? 77.615 -13.906 28.577 1.00 25.45 273 TYR B N 1
ATOM 4989 C CA . TYR B 1 251 ? 77.766 -15.183 29.273 1.00 26.33 273 TYR B CA 1
ATOM 4990 C C . TYR B 1 251 ? 78.239 -15.070 30.720 1.00 25.02 273 TYR B C 1
ATOM 4991 O O . TYR B 1 251 ? 78.972 -15.930 31.194 1.00 25.37 273 TYR B O 1
ATOM 5000 N N . ASN B 1 252 ? 77.786 -14.036 31.443 1.00 24.06 274 ASN B N 1
ATOM 5001 C CA . ASN B 1 252 ? 78.117 -13.894 32.854 1.00 23.13 274 ASN B CA 1
ATOM 5002 C C . ASN B 1 252 ? 77.017 -14.538 33.728 1.00 22.43 274 ASN B C 1
ATOM 5003 O O . ASN B 1 252 ? 75.871 -14.658 33.285 1.00 22.18 274 ASN B O 1
ATOM 5008 N N . THR B 1 253 ? 77.368 -14.950 34.960 1.00 21.98 275 THR B N 1
ATOM 5009 C CA . THR B 1 253 ? 76.412 -15.537 35.904 1.00 22.37 275 THR B CA 1
ATOM 5010 C C . THR B 1 253 ? 76.416 -14.796 37.247 1.00 21.96 275 THR B C 1
ATOM 5011 O O . THR B 1 253 ? 77.478 -14.525 37.818 1.00 21.94 275 THR B O 1
ATOM 5015 N N . VAL B 1 254 ? 75.229 -14.427 37.733 1.00 20.86 276 VAL B N 1
ATOM 5016 C CA . VAL B 1 254 ? 75.112 -13.810 39.056 1.00 20.14 276 VAL B CA 1
ATOM 5017 C C . VAL B 1 254 ? 74.135 -14.727 39.764 1.00 20.91 276 VAL B C 1
ATOM 5018 O O . VAL B 1 254 ? 72.953 -14.759 39.415 1.00 21.91 276 VAL B O 1
ATOM 5022 N N . SER B 1 255 ? 74.653 -15.557 40.676 1.00 20.49 277 SER B N 1
ATOM 5023 C CA . SER B 1 255 ? 73.843 -16.591 41.293 1.00 20.99 277 SER B CA 1
ATOM 5024 C C . SER B 1 255 ? 73.984 -16.765 42.785 1.00 21.32 277 SER B C 1
ATOM 5025 O O . SER B 1 255 ? 75.041 -16.563 43.344 1.00 22.04 277 SER B O 1
ATOM 5028 N N . ASN B 1 256 ? 72.902 -17.183 43.436 1.00 21.08 278 ASN B N 1
ATOM 5029 C CA . ASN B 1 256 ? 72.916 -17.581 44.836 1.00 21.10 278 ASN B CA 1
ATOM 5030 C C . ASN B 1 256 ? 73.409 -16.508 45.822 1.00 20.69 278 ASN B C 1
ATOM 5031 O O . ASN B 1 256 ? 73.814 -16.845 46.939 1.00 20.85 278 ASN B O 1
ATOM 5036 N N . ASN B 1 257 ? 73.410 -15.239 45.391 1.00 19.53 279 ASN B N 1
ATOM 5037 C CA . ASN B 1 257 ? 73.874 -14.105 46.187 1.00 19.19 279 ASN B CA 1
ATOM 5038 C C . ASN B 1 257 ? 72.761 -13.599 47.085 1.00 19.33 279 ASN B C 1
ATOM 5039 O O . ASN B 1 257 ? 71.580 -13.866 46.854 1.00 18.83 279 ASN B O 1
ATOM 5044 N N . TYR B 1 258 ? 73.150 -12.853 48.117 1.00 19.56 280 TYR B N 1
ATOM 5045 C CA . TYR B 1 258 ? 72.212 -12.277 49.052 1.00 20.05 280 TYR B CA 1
ATOM 5046 C C . TYR B 1 258 ? 72.438 -10.799 48.978 1.00 20.92 280 TYR B C 1
ATOM 5047 O O . TYR B 1 258 ? 73.507 -10.355 49.353 1.00 21.22 280 TYR B O 1
ATOM 5056 N N . ILE B 1 259 ? 71.489 -10.047 48.413 1.00 20.96 281 ILE B N 1
ATOM 5057 C CA . ILE B 1 259 ? 71.593 -8.608 48.379 1.00 21.90 281 ILE B CA 1
ATOM 5058 C C . ILE B 1 259 ? 70.595 -8.116 49.403 1.00 22.48 281 ILE B C 1
ATOM 5059 O O . ILE B 1 259 ? 69.385 -8.130 49.163 1.00 22.10 281 ILE B O 1
ATOM 5064 N N . LEU B 1 260 ? 71.098 -7.729 50.567 1.00 22.89 282 LEU B N 1
ATOM 5065 C CA . LEU B 1 260 ? 70.240 -7.339 51.679 1.00 23.51 282 LEU B CA 1
ATOM 5066 C C . LEU B 1 260 ? 70.428 -5.868 52.017 1.00 24.80 282 LEU B C 1
ATOM 5067 O O . LEU B 1 260 ? 71.419 -5.466 52.645 1.00 25.12 282 LEU B O 1
ATOM 5072 N N . GLY B 1 261 ? 69.502 -5.059 51.520 1.00 25.01 283 GLY B N 1
ATOM 5073 C CA . GLY B 1 261 ? 69.555 -3.618 51.704 1.00 24.89 283 GLY B CA 1
ATOM 5074 C C . GLY B 1 261 ? 69.197 -3.146 53.091 1.00 24.76 283 GLY B C 1
ATOM 5075 O O . GLY B 1 261 ? 69.605 -2.057 53.500 1.00 24.63 283 GLY B O 1
ATOM 5076 N N . ASN B 1 262 ? 68.426 -3.954 53.830 1.00 24.31 284 ASN B N 1
ATOM 5077 C CA . ASN B 1 262 ? 67.939 -3.567 55.147 1.00 24.66 284 ASN B CA 1
ATOM 5078 C C . ASN B 1 262 ? 67.142 -2.257 55.117 1.00 24.23 284 ASN B C 1
ATOM 5079 O O . ASN B 1 262 ? 67.112 -1.559 56.114 1.00 25.34 284 ASN B O 1
ATOM 5084 N N . GLY B 1 263 ? 66.560 -1.913 53.971 1.00 22.96 285 GLY B N 1
ATOM 5085 C CA . GLY B 1 263 ? 65.784 -0.690 53.800 1.00 23.02 285 GLY B CA 1
ATOM 5086 C C . GLY B 1 263 ? 66.619 0.544 53.483 1.00 22.95 285 GLY B C 1
ATOM 5087 O O . GLY B 1 263 ? 66.065 1.628 53.323 1.00 23.61 285 GLY B O 1
ATOM 5088 N N . LYS B 1 264 ? 67.952 0.395 53.380 1.00 21.48 286 LYS B N 1
ATOM 5089 C CA . LYS B 1 264 ? 68.838 1.513 53.188 1.00 22.09 286 LYS B CA 1
ATOM 5090 C C . LYS B 1 264 ? 68.633 2.208 51.859 1.00 24.75 286 LYS B C 1
ATOM 5091 O O . LYS B 1 264 ? 68.545 1.569 50.808 1.00 25.29 286 LYS B O 1
ATOM 5097 N N . LYS B 1 265 ? 68.539 3.542 51.917 1.00 25.42 287 LYS B N 1
ATOM 5098 C CA . LYS B 1 265 ? 68.354 4.417 50.760 1.00 25.97 287 LYS B CA 1
ATOM 5099 C C . LYS B 1 265 ? 69.275 4.041 49.578 1.00 26.00 287 LYS B C 1
ATOM 5100 O O . LYS B 1 265 ? 70.481 3.862 49.746 1.00 26.21 287 LYS B O 1
ATOM 5103 N N . ASN B 1 266 ? 68.649 3.806 48.432 1.00 25.99 288 ASN B N 1
ATOM 5104 C CA . ASN B 1 266 ? 69.250 3.491 47.148 1.00 26.37 288 ASN B CA 1
ATOM 5105 C C . ASN B 1 266 ? 69.967 2.166 47.034 1.00 25.71 288 ASN B C 1
ATOM 5106 O O . ASN B 1 266 ? 70.699 1.977 46.059 1.00 26.25 288 ASN B O 1
ATOM 5111 N N . THR B 1 267 ? 69.694 1.202 47.934 1.00 24.33 289 THR B N 1
ATOM 5112 C CA . THR B 1 267 ? 70.266 -0.135 47.791 1.00 23.92 289 THR B CA 1
ATOM 5113 C C . THR B 1 267 ? 69.619 -0.778 46.547 1.00 24.26 289 THR B C 1
ATOM 5114 O O . THR B 1 267 ? 68.391 -0.864 46.441 1.00 24.63 289 THR B O 1
ATOM 5118 N N . GLY B 1 268 ? 70.442 -1.112 45.574 1.00 23.74 290 GLY B N 1
ATOM 5119 C CA . GLY B 1 268 ? 69.966 -1.688 44.329 1.00 23.65 290 GLY B CA 1
ATOM 5120 C C . GLY B 1 268 ? 70.259 -3.165 44.227 1.00 23.41 290 GLY B C 1
ATOM 5121 O O . GLY B 1 268 ? 70.934 -3.734 45.088 1.00 23.73 290 GLY B O 1
ATOM 5122 N N . GLY B 1 269 ? 69.764 -3.780 43.165 1.00 22.17 291 GLY B N 1
ATOM 5123 C CA . GLY B 1 269 ? 69.926 -5.212 42.992 1.00 21.39 291 GLY B CA 1
ATOM 5124 C C . GLY B 1 269 ? 70.871 -5.574 41.884 1.00 20.37 291 GLY B C 1
ATOM 5125 O O . GLY B 1 269 ? 72.036 -5.156 41.877 1.00 19.93 291 GLY B O 1
ATOM 5126 N N . ILE B 1 270 ? 70.369 -6.360 40.949 1.00 19.43 292 ILE B N 1
ATOM 5127 C CA . ILE B 1 270 ? 71.153 -6.850 39.824 1.00 19.36 292 ILE B CA 1
ATOM 5128 C C . ILE B 1 270 ? 70.720 -6.173 38.530 1.00 20.15 292 ILE B C 1
ATOM 5129 O O . ILE B 1 270 ? 69.559 -6.256 38.161 1.00 20.10 292 ILE B O 1
ATOM 5134 N N . ARG B 1 271 ? 71.640 -5.468 37.860 1.00 20.41 293 ARG B N 1
ATOM 5135 C CA . ARG B 1 271 ? 71.372 -4.752 36.609 1.00 19.47 293 ARG B CA 1
ATOM 5136 C C . ARG B 1 271 ? 71.980 -5.500 35.400 1.00 20.05 293 ARG B C 1
ATOM 5137 O O . ARG B 1 271 ? 73.191 -5.732 35.342 1.00 20.22 293 ARG B O 1
ATOM 5145 N N . ILE B 1 272 ? 71.124 -5.884 34.449 1.00 20.48 294 ILE B N 1
ATOM 5146 C CA . ILE B 1 272 ? 71.477 -6.683 33.292 1.00 21.86 294 ILE B CA 1
ATOM 5147 C C . ILE B 1 272 ? 71.599 -5.835 32.040 1.00 23.45 294 ILE B C 1
ATOM 5148 O O . ILE B 1 272 ? 70.754 -4.967 31.776 1.00 24.00 294 ILE B O 1
ATOM 5153 N N . ILE B 1 273 ? 72.720 -6.026 31.323 1.00 23.77 295 ILE B N 1
ATOM 5154 C CA . ILE B 1 273 ? 73.065 -5.421 30.041 1.00 24.33 295 ILE B CA 1
ATOM 5155 C C . ILE B 1 273 ? 73.829 -6.527 29.256 1.00 24.70 295 ILE B C 1
ATOM 5156 O O . ILE B 1 273 ? 74.655 -7.249 29.852 1.00 24.82 295 ILE B O 1
ATOM 5161 N N . GLY B 1 274 ? 73.552 -6.676 27.958 1.00 24.15 296 GLY B N 1
ATOM 5162 C CA . GLY B 1 274 ? 74.274 -7.665 27.161 1.00 24.67 296 GLY B CA 1
ATOM 5163 C C . GLY B 1 274 ? 73.611 -9.018 27.060 1.00 25.67 296 GLY B C 1
ATOM 5164 O O . GLY B 1 274 ? 72.488 -9.218 27.523 1.00 26.36 296 GLY B O 1
ATOM 5165 N N . GLU B 1 275 ? 74.340 -9.977 26.515 1.00 25.48 297 GLU B N 1
ATOM 5166 C CA . GLU B 1 275 ? 73.798 -11.253 26.094 1.00 26.00 297 GLU B CA 1
ATOM 5167 C C . GLU B 1 275 ? 74.114 -12.480 26.932 1.00 26.63 297 GLU B C 1
ATOM 5168 O O . GLU B 1 275 ? 75.160 -12.572 27.563 1.00 27.52 297 GLU B O 1
ATOM 5174 N N . ASN B 1 276 ? 73.206 -13.458 26.869 1.00 25.92 298 ASN B N 1
ATOM 5175 C CA . ASN B 1 276 ? 73.315 -14.778 27.488 1.00 26.16 298 ASN B CA 1
ATOM 5176 C C . ASN B 1 276 ? 73.746 -14.768 28.974 1.00 25.32 298 ASN B C 1
ATOM 5177 O O . ASN B 1 276 ? 74.513 -15.629 29.421 1.00 26.24 298 ASN B O 1
ATOM 5182 N N . HIS B 1 277 ? 73.165 -13.858 29.745 1.00 23.61 299 HIS B N 1
ATOM 5183 C CA . HIS B 1 277 ? 73.423 -13.773 31.171 1.00 22.87 299 HIS B CA 1
ATOM 5184 C C . HIS B 1 277 ? 72.407 -14.633 31.957 1.00 23.64 299 HIS B C 1
ATOM 5185 O O . HIS B 1 277 ? 71.258 -14.802 31.534 1.00 23.76 299 HIS B O 1
ATOM 5192 N N . LYS B 1 278 ? 72.854 -15.205 33.074 1.00 23.59 300 LYS B N 1
ATOM 5193 C CA . LYS B 1 278 ? 72.020 -16.025 33.946 1.00 24.21 300 LYS B CA 1
ATOM 5194 C C . LYS B 1 278 ? 72.022 -15.390 35.321 1.00 24.44 300 LYS B C 1
ATOM 5195 O O . LYS B 1 278 ? 73.086 -15.040 35.836 1.00 24.84 300 LYS B O 1
ATOM 5201 N N . VAL B 1 279 ? 70.830 -15.150 35.866 1.00 23.70 301 VAL B N 1
ATOM 5202 C CA . VAL B 1 279 ? 70.607 -14.542 37.169 1.00 23.52 301 VAL B CA 1
ATOM 5203 C C . VAL B 1 279 ? 69.706 -15.528 37.913 1.00 23.50 301 VAL B C 1
ATOM 5204 O O . VAL B 1 279 ? 68.517 -15.583 37.616 1.00 24.06 301 VAL B O 1
ATOM 5208 N N . PHE B 1 280 ? 70.261 -16.339 38.822 1.00 23.16 302 PHE B N 1
ATOM 5209 C CA . PHE B 1 280 ? 69.440 -17.342 39.504 1.00 23.85 302 PHE B CA 1
ATOM 5210 C C . PHE B 1 280 ? 69.752 -17.560 40.959 1.00 24.19 302 PHE B C 1
ATOM 5211 O O . PHE B 1 280 ? 70.895 -17.497 41.363 1.00 24.57 302 PHE B O 1
ATOM 5219 N N . GLY B 1 281 ? 68.728 -17.900 41.734 1.00 23.89 303 GLY B N 1
ATOM 5220 C CA . GLY B 1 281 ? 68.890 -18.254 43.143 1.00 23.29 303 GLY B CA 1
ATOM 5221 C C . GLY B 1 281 ? 69.302 -17.130 44.073 1.00 22.67 303 GLY B C 1
ATOM 5222 O O . GLY B 1 281 ? 69.759 -17.386 45.184 1.00 22.27 303 GLY B O 1
ATOM 5223 N N . ASN B 1 282 ? 69.171 -15.886 43.619 1.00 21.92 304 ASN B N 1
ATOM 5224 C CA . ASN B 1 282 ? 69.542 -14.732 44.414 1.00 21.91 304 ASN B CA 1
ATOM 5225 C C . ASN B 1 282 ? 68.416 -14.354 45.391 1.00 22.86 304 ASN B C 1
ATOM 5226 O O . ASN B 1 282 ? 67.241 -14.556 45.088 1.00 23.64 304 ASN B O 1
ATOM 5231 N N . TYR B 1 283 ? 68.785 -13.819 46.557 1.00 22.29 305 TYR B N 1
ATOM 5232 C CA . TYR B 1 283 ? 67.857 -13.347 47.582 1.00 22.92 305 TYR B CA 1
ATOM 5233 C C . TYR B 1 283 ? 68.042 -11.835 47.556 1.00 23.18 305 TYR B C 1
ATOM 5234 O O . TYR B 1 283 ? 69.108 -11.323 47.891 1.00 22.34 305 TYR B O 1
ATOM 5243 N N . LEU B 1 284 ? 67.038 -11.132 47.079 1.00 23.39 306 LEU B N 1
ATOM 5244 C CA . LEU B 1 284 ? 67.104 -9.693 46.841 1.00 23.46 306 LEU B CA 1
ATOM 5245 C C . LEU B 1 284 ? 66.067 -9.045 47.743 1.00 23.87 306 LEU B C 1
ATOM 5246 O O . LEU B 1 284 ? 64.879 -8.956 47.400 1.00 24.31 306 LEU B O 1
ATOM 5251 N N . GLN B 1 285 ? 66.500 -8.669 48.953 1.00 23.00 307 GLN B N 1
ATOM 5252 C CA . GLN B 1 285 ? 65.542 -8.268 49.970 1.00 22.64 307 GLN B CA 1
ATOM 5253 C C . GLN B 1 285 ? 65.881 -7.024 50.717 1.00 22.31 307 GLN B C 1
ATOM 5254 O O . GLN B 1 285 ? 67.041 -6.769 51.002 1.00 21.72 307 GLN B O 1
ATOM 5260 N N . GLY B 1 286 ? 64.837 -6.267 51.055 1.00 22.70 308 GLY B N 1
ATOM 5261 C CA . GLY B 1 286 ? 64.949 -4.994 51.757 1.00 22.57 308 GLY B CA 1
ATOM 5262 C C . GLY B 1 286 ? 65.564 -3.912 50.892 1.00 22.90 308 GLY B C 1
ATOM 5263 O O . GLY B 1 286 ? 66.275 -3.041 51.405 1.00 23.25 308 GLY B O 1
ATOM 5264 N N . LEU B 1 287 ? 65.372 -3.990 49.569 1.00 22.52 309 LEU B N 1
ATOM 5265 C CA . LEU B 1 287 ? 66.004 -3.029 48.646 1.00 23.07 309 LEU B CA 1
ATOM 5266 C C . LEU B 1 287 ? 65.197 -1.773 48.473 1.00 24.59 309 LEU B C 1
ATOM 5267 O O . LEU B 1 287 ? 63.966 -1.825 48.425 1.00 24.98 309 LEU B O 1
ATOM 5272 N N . ASP B 1 288 ? 65.871 -0.640 48.381 1.00 25.21 310 ASP B N 1
ATOM 5273 C CA . ASP B 1 288 ? 65.173 0.643 48.247 1.00 26.24 310 ASP B CA 1
ATOM 5274 C C . ASP B 1 288 ? 65.177 1.195 46.804 1.00 27.31 310 ASP B C 1
ATOM 5275 O O . ASP B 1 288 ? 64.392 2.083 46.490 1.00 27.84 310 ASP B O 1
ATOM 5280 N N . GLY B 1 289 ? 66.025 0.654 45.947 1.00 27.06 311 GLY B N 1
ATOM 5281 C CA . GLY B 1 289 ? 66.161 1.144 44.585 1.00 27.07 311 GLY B CA 1
ATOM 5282 C C . GLY B 1 289 ? 65.019 0.877 43.634 1.00 26.62 311 GLY B C 1
ATOM 5283 O O . GLY B 1 289 ? 64.162 0.021 43.872 1.00 26.59 311 GLY B O 1
ATOM 5284 N N . SER B 1 290 ? 65.021 1.620 42.545 1.00 26.23 312 SER B N 1
ATOM 5285 C CA . SER B 1 290 ? 64.063 1.486 41.466 1.00 27.26 312 SER B CA 1
ATOM 5286 C C . SER B 1 290 ? 64.722 1.955 40.167 1.00 27.19 312 SER B C 1
ATOM 5287 O O . SER B 1 290 ? 65.789 2.575 40.204 1.00 27.39 312 SER B O 1
ATOM 5290 N N . GLY B 1 291 ? 64.136 1.603 39.032 1.00 26.94 313 GLY B N 1
ATOM 5291 C CA . GLY B 1 291 ? 64.704 1.956 37.739 1.00 26.96 313 GLY B CA 1
ATOM 5292 C C . GLY B 1 291 ? 65.964 1.146 37.505 1.00 26.72 313 GLY B C 1
ATOM 5293 O O . GLY B 1 291 ? 65.906 -0.084 37.470 1.00 27.08 313 GLY B O 1
ATOM 5294 N N . LEU B 1 292 ? 67.116 1.818 37.392 1.00 25.89 314 LEU B N 1
ATOM 5295 C CA . LEU B 1 292 ? 68.398 1.121 37.232 1.00 25.74 314 LEU B CA 1
ATOM 5296 C C . LEU B 1 292 ? 68.835 0.394 38.514 1.00 24.96 314 LEU B C 1
ATOM 5297 O O . LEU B 1 292 ? 69.693 -0.480 38.451 1.00 24.38 314 LEU B O 1
ATOM 5302 N N . ARG B 1 293 ? 68.252 0.758 39.678 1.00 24.84 315 ARG B N 1
ATOM 5303 C CA . ARG B 1 293 ? 68.557 0.139 40.960 1.00 24.92 315 ARG B CA 1
ATOM 5304 C C . ARG B 1 293 ? 67.440 -0.793 41.444 1.00 25.46 315 ARG B C 1
ATOM 5305 O O . ARG B 1 293 ? 67.408 -1.124 42.623 1.00 25.74 315 ARG B O 1
ATOM 5313 N N . ALA B 1 294 ? 66.530 -1.242 40.547 1.00 24.90 316 ALA B N 1
ATOM 5314 C CA . ALA B 1 294 ? 65.482 -2.182 40.922 1.00 24.71 316 ALA B CA 1
ATOM 5315 C C . ALA B 1 294 ? 66.123 -3.513 41.336 1.00 24.93 316 ALA B C 1
ATOM 5316 O O . ALA B 1 294 ? 67.283 -3.760 40.979 1.00 26.20 316 ALA B O 1
ATOM 5318 N N . ALA B 1 295 ? 65.384 -4.407 42.048 1.00 23.65 317 ALA B N 1
ATOM 5319 C CA . ALA B 1 295 ? 65.939 -5.702 42.468 1.00 23.78 317 ALA B CA 1
ATOM 5320 C C . ALA B 1 295 ? 66.526 -6.469 41.261 1.00 23.67 317 ALA B C 1
ATOM 5321 O O . ALA B 1 295 ? 67.630 -6.992 41.348 1.00 23.13 317 ALA B O 1
ATOM 5323 N N . ILE B 1 296 ? 65.824 -6.436 40.120 1.00 23.59 318 ILE B N 1
ATOM 5324 C CA . ILE B 1 296 ? 66.327 -6.986 38.861 1.00 24.67 318 ILE B CA 1
ATOM 5325 C C . ILE B 1 296 ? 66.003 -5.976 37.784 1.00 25.97 318 ILE B C 1
ATOM 5326 O O . ILE B 1 296 ? 64.831 -5.792 37.460 1.00 26.40 318 ILE B O 1
ATOM 5331 N N . SER B 1 297 ? 67.031 -5.310 37.242 1.00 25.67 319 SER B N 1
ATOM 5332 C CA . SER B 1 297 ? 66.896 -4.285 36.216 1.00 27.54 319 SER B CA 1
ATOM 5333 C C . SER B 1 297 ? 67.333 -4.867 34.890 1.00 28.28 319 SER B C 1
ATOM 5334 O O . SER B 1 297 ? 68.410 -5.438 34.836 1.00 29.22 319 SER B O 1
ATOM 5337 N N . ILE B 1 298 ? 66.517 -4.779 33.848 1.00 27.85 320 ILE B N 1
ATOM 5338 C CA . ILE B 1 298 ? 66.880 -5.348 32.547 1.00 28.47 320 ILE B CA 1
ATOM 5339 C C . ILE B 1 298 ? 66.951 -4.198 31.590 1.00 29.56 320 ILE B C 1
ATOM 5340 O O . ILE B 1 298 ? 65.939 -3.815 31.044 1.00 29.45 320 ILE B O 1
ATOM 5345 N N . MET B 1 299 ? 68.131 -3.607 31.423 1.00 29.69 321 MET B N 1
ATOM 5346 C CA . MET B 1 299 ? 68.312 -2.385 30.665 1.00 30.94 321 MET B CA 1
ATOM 5347 C C . MET B 1 299 ? 67.932 -2.351 29.181 1.00 33.34 321 MET B C 1
ATOM 5348 O O . MET B 1 299 ? 68.055 -3.327 28.441 1.00 33.47 321 MET B O 1
ATOM 5353 N N . SER B 1 300 ? 67.519 -1.155 28.749 1.00 34.90 322 SER B N 1
ATOM 5354 C CA . SER B 1 300 ? 67.324 -0.845 27.348 1.00 36.93 322 SER B CA 1
ATOM 5355 C C . SER B 1 300 ? 68.729 -0.495 26.807 1.00 38.69 322 SER B C 1
ATOM 5356 O O . SER B 1 300 ? 69.635 -0.158 27.589 1.00 38.61 322 SER B O 1
ATOM 5359 N N . ALA B 1 301 ? 68.915 -0.554 25.476 1.00 39.54 323 ALA B N 1
ATOM 5360 C CA . ALA B 1 301 ? 70.237 -0.291 24.906 1.00 40.60 323 ALA B CA 1
ATOM 5361 C C . ALA B 1 301 ? 70.237 0.397 23.499 1.00 41.83 323 ALA B C 1
ATOM 5362 O O . ALA B 1 301 ? 69.174 0.574 22.912 1.00 41.84 323 ALA B O 1
ATOM 5364 N N . LEU B 1 302 ? 71.418 0.843 23.001 1.00 42.55 324 LEU B N 1
ATOM 5365 C CA . LEU B 1 302 ? 71.579 1.478 21.685 1.00 43.12 324 LEU B CA 1
ATOM 5366 C C . LEU B 1 302 ? 71.478 0.436 20.552 1.00 43.06 324 LEU B C 1
ATOM 5367 O O . LEU B 1 302 ? 71.676 -0.761 20.789 1.00 43.22 324 LEU B O 1
ATOM 5372 N N . GLU B 1 303 ? 71.232 0.893 19.306 1.00 42.57 325 GLU B N 1
ATOM 5373 C CA . GLU B 1 303 ? 71.130 -0.004 18.148 1.00 42.75 325 GLU B CA 1
ATOM 5374 C C . GLU B 1 303 ? 72.490 -0.488 17.612 1.00 42.47 325 GLU B C 1
ATOM 5375 O O . GLU B 1 303 ? 72.636 -1.663 17.273 1.00 42.81 325 GLU B O 1
ATOM 5381 N N . LYS B 1 304 ? 73.465 0.421 17.491 1.00 41.66 326 LYS B N 1
ATOM 5382 C CA . LYS B 1 304 ? 74.799 0.076 16.982 1.00 41.37 326 LYS B CA 1
ATOM 5383 C C . LYS B 1 304 ? 75.807 0.601 17.996 1.00 40.13 326 LYS B C 1
ATOM 5384 O O . LYS B 1 304 ? 76.399 1.674 17.812 1.00 40.22 326 LYS B O 1
ATOM 5386 N N . PRO B 1 305 ? 75.937 -0.100 19.138 1.00 38.40 327 PRO B N 1
ATOM 5387 C CA . PRO B 1 305 ? 76.808 0.419 20.186 1.00 37.13 327 PRO B CA 1
ATOM 5388 C C . PRO B 1 305 ? 78.269 0.100 19.973 1.00 35.51 327 PRO B C 1
ATOM 5389 O O . PRO B 1 305 ? 78.642 -0.936 19.418 1.00 35.00 327 PRO B O 1
ATOM 5393 N N . GLN B 1 306 ? 79.093 1.026 20.423 1.00 34.87 328 GLN B N 1
ATOM 5394 C CA . GLN B 1 306 ? 80.532 0.860 20.521 1.00 34.92 328 GLN B CA 1
ATOM 5395 C C . GLN B 1 306 ? 80.724 0.095 21.855 1.00 33.82 328 GLN B C 1
ATOM 5396 O O . GLN B 1 306 ? 79.820 0.083 22.694 1.00 33.65 328 GLN B O 1
ATOM 5402 N N . LEU B 1 307 ? 81.890 -0.523 22.059 1.00 32.70 329 LEU B N 1
ATOM 5403 C CA . LEU B 1 307 ? 82.161 -1.338 23.241 1.00 31.45 329 LEU B CA 1
ATOM 5404 C C . LEU B 1 307 ? 81.919 -0.627 24.584 1.00 30.46 329 LEU B C 1
ATOM 5405 O O . LEU B 1 307 ? 81.583 -1.293 25.564 1.00 30.56 329 LEU B O 1
ATOM 5410 N N . HIS B 1 308 ? 82.070 0.694 24.638 1.00 29.61 330 HIS B N 1
ATOM 5411 C CA . HIS B 1 308 ? 81.865 1.437 25.882 1.00 29.97 330 HIS B CA 1
ATOM 5412 C C . HIS B 1 308 ? 80.416 1.919 26.096 1.00 29.30 330 HIS B C 1
ATOM 5413 O O . HIS B 1 308 ? 80.172 2.667 27.039 1.00 29.47 330 HIS B O 1
ATOM 5420 N N . GLU B 1 309 ? 79.471 1.513 25.237 1.00 28.36 331 GLU B N 1
ATOM 5421 C CA . GLU B 1 309 ? 78.091 1.969 25.360 1.00 28.59 331 GLU B CA 1
ATOM 5422 C C . GLU B 1 309 ? 77.200 0.887 26.045 1.00 28.55 331 GLU B C 1
ATOM 5423 O O . GLU B 1 309 ? 77.619 0.355 27.067 1.00 27.62 331 GLU B O 1
ATOM 5429 N N . TYR B 1 310 ? 75.985 0.605 25.539 1.00 29.22 332 TYR B N 1
ATOM 5430 C CA . TYR B 1 310 ? 75.054 -0.362 26.115 1.00 29.58 332 TYR B CA 1
ATOM 5431 C C . TYR B 1 310 ? 74.649 -1.362 25.040 1.00 30.57 332 TYR B C 1
ATOM 5432 O O . TYR B 1 310 ? 74.200 -0.960 23.973 1.00 31.82 332 TYR B O 1
ATOM 5441 N N . PHE B 1 311 ? 74.839 -2.654 25.295 1.00 29.98 333 PHE B N 1
ATOM 5442 C CA . PHE B 1 311 ? 74.482 -3.684 24.327 1.00 29.97 333 PHE B CA 1
ATOM 5443 C C . PHE B 1 311 ? 73.125 -4.262 24.701 1.00 30.91 333 PHE B C 1
ATOM 5444 O O . PHE B 1 311 ? 72.830 -4.404 25.892 1.00 31.04 333 PHE B O 1
ATOM 5452 N N . GLN B 1 312 ? 72.272 -4.522 23.695 1.00 31.04 334 GLN B N 1
ATOM 5453 C CA . GLN B 1 312 ? 70.912 -5.037 23.903 1.00 31.44 334 GLN B CA 1
ATOM 5454 C C . GLN B 1 312 ? 70.877 -6.306 24.737 1.00 30.78 334 GLN B C 1
ATOM 5455 O O . GLN B 1 312 ? 71.637 -7.237 24.466 1.00 31.14 334 GLN B O 1
ATOM 5461 N N . VAL B 1 313 ? 69.998 -6.353 25.744 1.00 29.97 335 VAL B N 1
ATOM 5462 C CA . VAL B 1 313 ? 69.850 -7.560 26.561 1.00 29.73 335 VAL B CA 1
ATOM 5463 C C . VAL B 1 313 ? 69.217 -8.668 25.722 1.00 29.65 335 VAL B C 1
ATOM 5464 O O . VAL B 1 313 ? 68.081 -8.543 25.281 1.00 29.42 335 VAL B O 1
ATOM 5468 N N . ILE B 1 314 ? 69.976 -9.717 25.441 1.00 29.68 336 ILE B N 1
ATOM 5469 C CA . ILE B 1 314 ? 69.495 -10.828 24.631 1.00 29.79 336 ILE B CA 1
ATOM 5470 C C . ILE B 1 314 ? 69.594 -12.098 25.460 1.00 29.55 336 ILE B C 1
ATOM 5471 O O . ILE B 1 314 ? 70.607 -12.330 26.126 1.00 29.67 336 ILE B O 1
ATOM 5476 N N . ASN B 1 315 ? 68.531 -12.899 25.446 1.00 28.82 337 ASN B N 1
ATOM 5477 C CA . ASN B 1 315 ? 68.456 -14.182 26.131 1.00 28.86 337 ASN B CA 1
ATOM 5478 C C . ASN B 1 315 ? 68.861 -14.152 27.632 1.00 27.93 337 ASN B C 1
ATOM 5479 O O . ASN B 1 315 ? 69.646 -15.002 28.068 1.00 27.50 337 ASN B O 1
ATOM 5484 N N . PRO B 1 316 ? 68.353 -13.196 28.447 1.00 27.49 338 PRO B N 1
ATOM 5485 C CA . PRO B 1 316 ? 68.629 -13.278 29.898 1.00 27.03 338 PRO B CA 1
ATOM 5486 C C . PRO B 1 316 ? 67.816 -14.440 30.477 1.00 26.87 338 PRO B C 1
ATOM 5487 O O . PRO B 1 316 ? 66.682 -14.663 30.043 1.00 27.29 338 PRO B O 1
ATOM 5491 N N . GLN B 1 317 ? 68.390 -15.215 31.400 1.00 26.05 339 GLN B N 1
ATOM 5492 C CA . GLN B 1 317 ? 67.674 -16.325 32.025 1.00 26.39 339 GLN B CA 1
ATOM 5493 C C . GLN B 1 317 ? 67.615 -16.088 33.522 1.00 25.59 339 GLN B C 1
ATOM 5494 O O . GLN B 1 317 ? 68.576 -16.375 34.235 1.00 25.83 339 GLN B O 1
ATOM 5500 N N . ILE B 1 318 ? 66.496 -15.522 33.980 1.00 24.51 340 ILE B N 1
ATOM 5501 C CA . ILE B 1 318 ? 66.270 -15.080 35.360 1.00 24.43 340 ILE B CA 1
ATOM 5502 C C . ILE B 1 318 ? 65.307 -16.052 36.042 1.00 24.25 340 ILE B C 1
ATOM 5503 O O . ILE B 1 318 ? 64.111 -16.071 35.713 1.00 24.13 340 ILE B O 1
ATOM 5508 N N . VAL B 1 319 ? 65.838 -16.919 36.921 1.00 23.44 341 VAL B N 1
ATOM 5509 C CA . VAL B 1 319 ? 65.051 -17.999 37.523 1.00 23.84 341 VAL B CA 1
ATOM 5510 C C . VAL B 1 319 ? 65.310 -18.168 39.013 1.00 23.89 341 VAL B C 1
ATOM 5511 O O . VAL B 1 319 ? 66.444 -18.078 39.431 1.00 23.76 341 VAL B O 1
ATOM 5515 N N . GLY B 1 320 ? 64.305 -18.572 39.778 1.00 24.04 342 GLY B N 1
ATOM 5516 C CA . GLY B 1 320 ? 64.486 -18.918 41.186 1.00 24.72 342 GLY B CA 1
ATOM 5517 C C . GLY B 1 320 ? 64.979 -17.856 42.151 1.00 24.31 342 GLY B C 1
ATOM 5518 O O . GLY B 1 320 ? 65.519 -18.194 43.206 1.00 24.83 342 GLY B O 1
ATOM 5519 N N . ASN B 1 321 ? 64.830 -16.578 41.795 1.00 23.15 343 ASN B N 1
ATOM 5520 C CA . ASN B 1 321 ? 65.231 -15.498 42.679 1.00 22.92 343 ASN B CA 1
ATOM 5521 C C . ASN B 1 321 ? 64.090 -15.154 43.598 1.00 22.97 343 ASN B C 1
ATOM 5522 O O . ASN B 1 321 ? 62.933 -15.150 43.172 1.00 23.75 343 ASN B O 1
ATOM 5527 N N . ILE B 1 322 ? 64.410 -14.813 44.847 1.00 22.19 344 ILE B N 1
ATOM 5528 C CA . ILE B 1 322 ? 63.412 -14.417 45.808 1.00 23.02 344 ILE B CA 1
ATOM 5529 C C . ILE B 1 322 ? 63.592 -12.954 46.154 1.00 23.09 344 ILE B C 1
ATOM 5530 O O . ILE B 1 322 ? 64.548 -12.573 46.819 1.00 22.22 344 ILE B O 1
ATOM 5535 N N . ILE B 1 323 ? 62.660 -12.126 45.692 1.00 23.23 345 ILE B N 1
ATOM 5536 C CA . ILE B 1 323 ? 62.647 -10.697 45.959 1.00 22.24 345 ILE B CA 1
ATOM 5537 C C . ILE B 1 323 ? 61.650 -10.465 47.094 1.00 22.71 345 ILE B C 1
ATOM 5538 O O . ILE B 1 323 ? 60.507 -10.919 47.000 1.00 23.35 345 ILE B O 1
ATOM 5543 N N . ALA B 1 324 ? 62.070 -9.780 48.164 1.00 22.43 346 ALA B N 1
ATOM 5544 C CA . ALA B 1 324 ? 61.194 -9.556 49.306 1.00 23.47 346 ALA B CA 1
ATOM 5545 C C . ALA B 1 324 ? 61.394 -8.198 49.930 1.00 23.75 346 ALA B C 1
ATOM 5546 O O . ALA B 1 324 ? 62.479 -7.636 49.813 1.00 24.68 346 ALA B O 1
ATOM 5548 N N . ASP B 1 325 ? 60.342 -7.638 50.566 1.00 22.85 347 ASP B N 1
ATOM 5549 C CA . ASP B 1 325 ? 60.428 -6.366 51.318 1.00 22.92 347 ASP B CA 1
ATOM 5550 C C . ASP B 1 325 ? 61.167 -5.226 50.598 1.00 23.79 347 ASP B C 1
ATOM 5551 O O . ASP B 1 325 ? 61.956 -4.496 51.228 1.00 24.23 347 ASP B O 1
ATOM 5556 N N . SER B 1 326 ? 60.943 -5.078 49.283 1.00 23.38 348 SER B N 1
ATOM 5557 C CA . SER B 1 326 ? 61.650 -4.077 48.487 1.00 24.87 348 SER B CA 1
ATOM 5558 C C . SER B 1 326 ? 60.710 -3.057 47.830 1.00 26.38 348 SER B C 1
ATOM 5559 O O . SER B 1 326 ? 59.495 -3.240 47.828 1.00 26.85 348 SER B O 1
ATOM 5562 N N . LYS B 1 327 ? 61.261 -1.985 47.260 1.00 26.43 349 LYS B N 1
ATOM 5563 C CA . LYS B 1 327 ? 60.461 -0.966 46.591 1.00 27.08 349 LYS B CA 1
ATOM 5564 C C . LYS B 1 327 ? 60.002 -1.444 45.210 1.00 27.06 349 LYS B C 1
ATOM 5565 O O . LYS B 1 327 ? 58.830 -1.297 44.859 1.00 27.04 349 LYS B O 1
ATOM 5569 N N . GLU B 1 328 ? 60.921 -2.011 44.418 1.00 26.52 350 GLU B N 1
ATOM 5570 C CA . GLU B 1 328 ? 60.613 -2.401 43.051 1.00 26.42 350 GLU B CA 1
ATOM 5571 C C . GLU B 1 328 ? 61.305 -3.711 42.668 1.00 26.90 350 GLU B C 1
ATOM 5572 O O . GLU B 1 328 ? 62.529 -3.830 42.770 1.00 26.81 350 GLU B O 1
ATOM 5578 N N . GLY B 1 329 ? 60.509 -4.671 42.217 1.00 26.69 351 GLY B N 1
ATOM 5579 C CA . GLY B 1 329 ? 60.991 -5.988 41.853 1.00 27.37 351 GLY B CA 1
ATOM 5580 C C . GLY B 1 329 ? 61.759 -6.021 40.553 1.00 27.66 351 GLY B C 1
ATOM 5581 O O . GLY B 1 329 ? 62.987 -5.938 40.548 1.00 27.17 351 GLY B O 1
ATOM 5582 N N . ILE B 1 330 ? 61.035 -6.150 39.435 1.00 27.84 352 ILE B N 1
ATOM 5583 C CA . ILE B 1 330 ? 61.664 -6.241 38.133 1.00 28.30 352 ILE B CA 1
ATOM 5584 C C . ILE B 1 330 ? 61.358 -5.014 37.299 1.00 29.58 352 ILE B C 1
ATOM 5585 O O . ILE B 1 330 ? 60.194 -4.591 37.219 1.00 30.10 352 ILE B O 1
ATOM 5590 N N . ASP B 1 331 ? 62.386 -4.440 36.676 1.00 29.27 353 ASP B N 1
ATOM 5591 C CA . ASP B 1 331 ? 62.175 -3.321 35.775 1.00 30.13 353 ASP B CA 1
ATOM 5592 C C . ASP B 1 331 ? 62.618 -3.754 34.383 1.00 30.73 353 ASP B C 1
ATOM 5593 O O . ASP B 1 331 ? 63.816 -3.781 34.112 1.00 30.33 353 ASP B O 1
ATOM 5598 N N . ILE B 1 332 ? 61.654 -4.108 33.498 1.00 31.50 354 ILE B N 1
ATOM 5599 C CA . ILE B 1 332 ? 62.011 -4.509 32.139 1.00 32.74 354 ILE B CA 1
ATOM 5600 C C . ILE B 1 332 ? 62.150 -3.269 31.274 1.00 32.88 354 ILE B C 1
ATOM 5601 O O . ILE B 1 332 ? 61.200 -2.509 31.142 1.00 33.11 354 ILE B O 1
ATOM 5606 N N . GLY B 1 333 ? 63.314 -3.085 30.681 1.00 32.30 355 GLY B N 1
ATOM 5607 C CA . GLY B 1 333 ? 63.572 -1.946 29.816 1.00 32.57 355 GLY B CA 1
ATOM 5608 C C . GLY B 1 333 ? 64.133 -0.732 30.516 1.00 32.83 355 GLY B C 1
ATOM 5609 O O . GLY B 1 333 ? 64.197 0.337 29.911 1.00 32.88 355 GLY B O 1
ATOM 5610 N N . ALA B 1 334 ? 64.593 -0.886 31.779 1.00 33.14 356 ALA B N 1
ATOM 5611 C CA . ALA B 1 334 ? 65.175 0.204 32.570 1.00 34.10 356 ALA B CA 1
ATOM 5612 C C . ALA B 1 334 ? 66.191 1.080 31.803 1.00 35.14 356 ALA B C 1
ATOM 5613 O O . ALA B 1 334 ? 66.935 0.583 30.961 1.00 34.89 356 ALA B O 1
ATOM 5615 N N . GLY B 1 335 ? 66.199 2.367 32.106 1.00 36.21 357 GLY B N 1
ATOM 5616 C CA . GLY B 1 335 ? 67.106 3.325 31.490 1.00 38.53 357 GLY B CA 1
ATOM 5617 C C . GLY B 1 335 ? 66.743 3.800 30.094 1.00 41.09 357 GLY B C 1
ATOM 5618 O O . GLY B 1 335 ? 67.489 4.582 29.506 1.00 41.83 357 GLY B O 1
ATOM 5619 N N . LYS B 1 336 ? 65.616 3.333 29.536 1.00 42.28 358 LYS B N 1
ATOM 5620 C CA . LYS B 1 336 ? 65.182 3.725 28.195 1.00 43.86 358 LYS B CA 1
ATOM 5621 C C . LYS B 1 336 ? 65.105 5.258 28.012 1.00 45.46 358 LYS B C 1
ATOM 5622 O O . LYS B 1 336 ? 64.578 5.963 28.874 1.00 45.50 358 LYS B O 1
ATOM 5626 N N . ASN B 1 337 ? 65.700 5.766 26.921 1.00 46.44 359 ASN B N 1
ATOM 5627 C CA . ASN B 1 337 ? 65.661 7.186 26.582 1.00 47.85 359 ASN B CA 1
ATOM 5628 C C . ASN B 1 337 ? 65.629 7.357 25.030 1.00 49.40 359 ASN B C 1
ATOM 5629 O O . ASN B 1 337 ? 65.223 6.413 24.344 1.00 50.09 359 ASN B O 1
ATOM 5634 N N . GLU B 1 338 ? 65.986 8.534 24.473 1.00 49.78 360 GLU B N 1
ATOM 5635 C CA . GLU B 1 338 ? 65.974 8.725 23.021 1.00 50.59 360 GLU B CA 1
ATOM 5636 C C . GLU B 1 338 ? 67.068 7.897 22.357 1.00 51.06 360 GLU B C 1
ATOM 5637 O O . GLU B 1 338 ? 66.851 7.327 21.289 1.00 51.50 360 GLU B O 1
ATOM 5639 N N . LYS B 1 339 ? 68.230 7.790 23.011 1.00 50.80 361 LYS B N 1
ATOM 5640 C CA . LYS B 1 339 ? 69.337 6.997 22.499 1.00 50.51 361 LYS B CA 1
ATOM 5641 C C . LYS B 1 339 ? 69.099 5.495 22.720 1.00 49.54 361 LYS B C 1
ATOM 5642 O O . LYS B 1 339 ? 69.185 4.730 21.765 1.00 50.03 361 LYS B O 1
ATOM 5644 N N . ARG B 1 340 ? 68.786 5.077 23.963 1.00 48.28 362 ARG B N 1
ATOM 5645 C CA . ARG B 1 340 ? 68.560 3.670 24.300 1.00 47.52 362 ARG B CA 1
ATOM 5646 C C . ARG B 1 340 ? 67.106 3.267 24.101 1.00 47.14 362 ARG B C 1
ATOM 5647 O O . ARG B 1 340 ? 66.302 3.394 25.024 1.00 47.39 362 ARG B O 1
ATOM 5655 N N . MET B 1 341 ? 66.785 2.730 22.916 1.00 46.31 363 MET B N 1
ATOM 5656 C CA . MET B 1 341 ? 65.436 2.321 22.539 1.00 46.20 363 MET B CA 1
ATOM 5657 C C . MET B 1 341 ? 65.274 0.815 22.374 1.00 44.25 363 MET B C 1
ATOM 5658 O O . MET B 1 341 ? 64.140 0.342 22.363 1.00 44.12 363 MET B O 1
ATOM 5663 N N . LEU B 1 342 ? 66.375 0.062 22.204 1.00 42.73 364 LEU B N 1
ATOM 5664 C CA . LEU B 1 342 ? 66.276 -1.385 22.037 1.00 41.91 364 LEU B CA 1
ATOM 5665 C C . LEU B 1 342 ? 65.860 -2.056 23.326 1.00 41.43 364 LEU B C 1
ATOM 5666 O O . LEU B 1 342 ? 66.535 -1.926 24.344 1.00 41.47 364 LEU B O 1
ATOM 5671 N N . PRO B 1 343 ? 64.746 -2.806 23.291 1.00 40.46 365 PRO B N 1
ATOM 5672 C CA . PRO B 1 343 ? 64.288 -3.487 24.499 1.00 39.31 365 PRO B CA 1
ATOM 5673 C C . PRO B 1 343 ? 64.923 -4.867 24.676 1.00 38.27 365 PRO B C 1
ATOM 5674 O O . PRO B 1 343 ? 65.485 -5.432 23.728 1.00 38.44 365 PRO B O 1
ATOM 5678 N N . PRO B 1 344 ? 64.821 -5.463 25.887 1.00 36.72 366 PRO B N 1
ATOM 5679 C CA . PRO B 1 344 ? 65.340 -6.830 26.069 1.00 35.80 366 PRO B CA 1
ATOM 5680 C C . PRO B 1 344 ? 64.603 -7.825 25.164 1.00 35.13 366 PRO B C 1
ATOM 5681 O O . PRO B 1 344 ? 63.416 -7.657 24.906 1.00 35.12 366 PRO B O 1
ATOM 5685 N N . LYS B 1 345 ? 65.298 -8.849 24.683 1.00 34.17 367 LYS B N 1
ATOM 5686 C CA . LYS B 1 345 ? 64.693 -9.846 23.825 1.00 33.90 367 LYS B CA 1
ATOM 5687 C C . LYS B 1 345 ? 65.117 -11.251 24.170 1.00 34.14 367 LYS B C 1
ATOM 5688 O O . LYS B 1 345 ? 66.226 -11.462 24.652 1.00 34.56 367 LYS B O 1
ATOM 5691 N N . ASP B 1 346 ? 64.204 -12.213 23.947 1.00 33.23 368 ASP B N 1
ATOM 5692 C CA A ASP B 1 346 ? 64.427 -13.641 24.157 0.69 33.55 368 ASP B CA 1
ATOM 5693 C CA B ASP B 1 346 ? 64.449 -13.640 24.162 0.31 33.48 368 ASP B CA 1
ATOM 5694 C C . ASP B 1 346 ? 64.720 -13.993 25.642 1.00 33.19 368 ASP B C 1
ATOM 5695 O O . ASP B 1 346 ? 64.671 -13.128 26.509 1.00 33.21 368 ASP B O 1
ATOM 5704 N N . GLY B 1 347 ? 64.928 -15.270 25.932 1.00 32.34 369 GLY B N 1
ATOM 5705 C CA . GLY B 1 347 ? 65.170 -15.720 27.289 1.00 32.40 369 GLY B CA 1
ATOM 5706 C C . GLY B 1 347 ? 63.895 -15.762 28.106 1.00 32.81 369 GLY B C 1
ATOM 5707 O O . GLY B 1 347 ? 62.780 -15.690 27.562 1.00 32.62 369 GLY B O 1
ATOM 5708 N N . PHE B 1 348 ? 64.052 -15.872 29.426 1.00 32.49 370 PHE B N 1
ATOM 5709 C CA . PHE B 1 348 ? 62.893 -16.021 30.292 1.00 31.99 370 PHE B CA 1
ATOM 5710 C C . PHE B 1 348 ? 63.078 -15.462 31.697 1.00 31.14 370 PHE B C 1
ATOM 5711 O O . PHE B 1 348 ? 64.201 -15.204 32.133 1.00 30.84 370 PHE B O 1
ATOM 5719 N N . LEU B 1 349 ? 61.939 -15.290 32.386 1.00 30.02 371 LEU B N 1
ATOM 5720 C CA . LEU B 1 349 ? 61.781 -14.835 33.746 1.00 29.55 371 LEU B CA 1
ATOM 5721 C C . LEU B 1 349 ? 60.791 -15.813 34.368 1.00 29.39 371 LEU B C 1
ATOM 5722 O O . LEU B 1 349 ? 59.580 -15.661 34.199 1.00 29.76 371 LEU B O 1
ATOM 5727 N N . LYS B 1 350 ? 61.297 -16.865 35.003 1.00 28.99 372 LYS B N 1
ATOM 5728 C CA . LYS B 1 350 ? 60.420 -17.873 35.580 1.00 29.47 372 LYS B CA 1
ATOM 5729 C C . LYS B 1 350 ? 60.784 -18.310 36.968 1.00 28.90 372 LYS B C 1
ATOM 5730 O O . LYS B 1 350 ? 61.941 -18.213 37.347 1.00 28.90 372 LYS B O 1
ATOM 5736 N N . ASN B 1 351 ? 59.791 -18.832 37.716 1.00 27.95 373 ASN B N 1
ATOM 5737 C CA . ASN B 1 351 ? 59.962 -19.394 39.044 1.00 28.04 373 ASN B CA 1
ATOM 5738 C C . ASN B 1 351 ? 60.615 -18.438 40.037 1.00 27.42 373 ASN B C 1
ATOM 5739 O O . ASN B 1 351 ? 61.369 -18.873 40.904 1.00 27.51 373 ASN B O 1
ATOM 5744 N N . ASN B 1 352 ? 60.335 -17.147 39.899 1.00 26.34 374 ASN B N 1
ATOM 5745 C CA . ASN B 1 352 ? 60.821 -16.143 40.834 1.00 26.27 374 ASN B CA 1
ATOM 5746 C C . ASN B 1 352 ? 59.692 -15.835 41.819 1.00 26.93 374 ASN B C 1
ATOM 5747 O O . ASN B 1 352 ? 58.508 -16.003 41.503 1.00 26.97 374 ASN B O 1
ATOM 5752 N N . TYR B 1 353 ? 60.053 -15.314 42.982 1.00 26.52 375 TYR B N 1
ATOM 5753 C CA . TYR B 1 353 ? 59.097 -14.924 43.987 1.00 27.16 375 TYR B CA 1
ATOM 5754 C C . TYR B 1 353 ? 59.240 -13.460 44.243 1.00 27.06 375 TYR B C 1
ATOM 5755 O O . TYR B 1 353 ? 60.368 -12.982 44.419 1.00 27.12 375 TYR B O 1
ATOM 5764 N N . VAL B 1 354 ? 58.111 -12.741 44.345 1.00 25.79 376 VAL B N 1
ATOM 5765 C CA . VAL B 1 354 ? 58.139 -11.325 44.705 1.00 25.83 376 VAL B CA 1
ATOM 5766 C C . VAL B 1 354 ? 57.120 -11.134 45.829 1.00 26.79 376 VAL B C 1
ATOM 5767 O O . VAL B 1 354 ? 55.918 -11.192 45.572 1.00 26.68 376 VAL B O 1
ATOM 5771 N N . ILE B 1 355 ? 57.589 -11.009 47.083 1.00 27.14 377 ILE B N 1
ATOM 5772 C CA . ILE B 1 355 ? 56.713 -10.844 48.240 1.00 27.88 377 ILE B CA 1
ATOM 5773 C C . ILE B 1 355 ? 56.953 -9.495 48.921 1.00 28.13 377 ILE B C 1
ATOM 5774 O O . ILE B 1 355 ? 58.067 -8.951 48.863 1.00 27.52 377 ILE B O 1
ATOM 5779 N N . ASN B 1 356 ? 55.880 -8.923 49.513 1.00 28.27 378 ASN B N 1
ATOM 5780 C CA . ASN B 1 356 ? 55.846 -7.624 50.208 1.00 28.73 378 ASN B CA 1
ATOM 5781 C C . ASN B 1 356 ? 56.705 -6.552 49.508 1.00 28.99 378 ASN B C 1
ATOM 5782 O O . ASN B 1 356 ? 57.550 -5.913 50.135 1.00 28.75 378 ASN B O 1
ATOM 5787 N N . THR B 1 357 ? 56.521 -6.398 48.189 1.00 28.81 379 THR B N 1
ATOM 5788 C CA . THR B 1 357 ? 57.291 -5.449 47.389 1.00 28.83 379 THR B CA 1
ATOM 5789 C C . THR B 1 357 ? 56.317 -4.484 46.730 1.00 30.64 379 THR B C 1
ATOM 5790 O O . THR B 1 357 ? 55.361 -4.938 46.114 1.00 31.86 379 THR B O 1
ATOM 5794 N N . ARG B 1 358 ? 56.512 -3.169 46.890 1.00 31.03 380 ARG B N 1
ATOM 5795 C CA . ARG B 1 358 ? 55.573 -2.139 46.393 1.00 31.53 380 ARG B CA 1
ATOM 5796 C C . ARG B 1 358 ? 55.228 -2.218 44.886 1.00 31.40 380 ARG B C 1
ATOM 5797 O O . ARG B 1 358 ? 54.074 -1.989 44.511 1.00 31.71 380 ARG B O 1
ATOM 5799 N N . THR B 1 359 ? 56.196 -2.544 44.031 1.00 30.34 381 THR B N 1
ATOM 5800 C CA . THR B 1 359 ? 55.951 -2.685 42.596 1.00 29.98 381 THR B CA 1
ATOM 5801 C C . THR B 1 359 ? 56.552 -4.007 42.168 1.00 29.93 381 THR B C 1
ATOM 5802 O O . THR B 1 359 ? 57.767 -4.178 42.249 1.00 29.17 381 THR B O 1
ATOM 5806 N N . VAL B 1 360 ? 55.714 -4.943 41.724 1.00 29.76 382 VAL B N 1
ATOM 5807 C CA . VAL B 1 360 ? 56.191 -6.248 41.329 1.00 30.28 382 VAL B CA 1
ATOM 5808 C C . VAL B 1 360 ? 56.976 -6.149 40.045 1.00 31.00 382 VAL B C 1
ATOM 5809 O O . VAL B 1 360 ? 58.129 -6.589 39.985 1.00 30.15 382 VAL B O 1
ATOM 5813 N N . ILE B 1 361 ? 56.377 -5.512 39.033 1.00 31.67 383 ILE B N 1
ATOM 5814 C CA . ILE B 1 361 ? 57.032 -5.355 37.760 1.00 33.37 383 ILE B CA 1
ATOM 5815 C C . ILE B 1 361 ? 56.686 -4.016 37.141 1.00 34.48 383 ILE B C 1
ATOM 5816 O O . ILE B 1 361 ? 55.516 -3.618 37.079 1.00 34.79 383 ILE B O 1
ATOM 5821 N N . LYS B 1 362 ? 57.737 -3.280 36.776 1.00 34.89 384 LYS B N 1
ATOM 5822 C CA . LYS B 1 362 ? 57.690 -1.988 36.106 1.00 35.99 384 LYS B CA 1
ATOM 5823 C C . LYS B 1 362 ? 58.164 -2.240 34.679 1.00 37.74 384 LYS B C 1
ATOM 5824 O O . LYS B 1 362 ? 59.221 -2.853 34.492 1.00 38.49 384 LYS B O 1
ATOM 5830 N N . THR B 1 363 ? 57.391 -1.818 33.676 1.00 37.93 385 THR B N 1
ATOM 5831 C CA . THR B 1 363 ? 57.802 -2.019 32.286 1.00 38.60 385 THR B CA 1
ATOM 5832 C C . THR B 1 363 ? 58.061 -0.668 31.654 1.00 39.52 385 THR B C 1
ATOM 5833 O O . THR B 1 363 ? 57.129 0.114 31.482 1.00 40.01 385 THR B O 1
ATOM 5837 N N . GLU B 1 364 ? 59.330 -0.361 31.369 1.00 39.35 386 GLU B N 1
ATOM 5838 C CA . GLU B 1 364 ? 59.722 0.882 30.708 1.00 39.54 386 GLU B CA 1
ATOM 5839 C C . GLU B 1 364 ? 59.856 0.686 29.185 1.00 40.47 386 GLU B C 1
ATOM 5840 O O . GLU B 1 364 ? 59.814 1.669 28.444 1.00 41.01 386 GLU B O 1
ATOM 5846 N N . ASN B 1 365 ? 60.047 -0.568 28.726 1.00 40.36 387 ASN B N 1
ATOM 5847 C CA . ASN B 1 365 ? 60.198 -0.918 27.327 1.00 41.18 387 ASN B CA 1
ATOM 5848 C C . ASN B 1 365 ? 59.778 -2.361 27.170 1.00 41.64 387 ASN B C 1
ATOM 5849 O O . ASN B 1 365 ? 60.468 -3.236 27.684 1.00 41.93 387 ASN B O 1
ATOM 5854 N N . GLU B 1 366 ? 58.634 -2.618 26.483 1.00 41.63 388 GLU B N 1
ATOM 5855 C CA . GLU B 1 366 ? 58.097 -3.967 26.261 1.00 41.99 388 GLU B CA 1
ATOM 5856 C C . GLU B 1 366 ? 59.112 -4.891 25.624 1.00 41.99 388 GLU B C 1
ATOM 5857 O O . GLU B 1 366 ? 59.642 -4.585 24.559 1.00 42.47 388 GLU B O 1
ATOM 5859 N N . PRO B 1 367 ? 59.379 -6.040 26.252 1.00 41.50 389 PRO B N 1
ATOM 5860 C CA . PRO B 1 367 ? 60.371 -6.962 25.695 1.00 41.48 389 PRO B CA 1
ATOM 5861 C C . PRO B 1 367 ? 59.866 -7.796 24.524 1.00 41.83 389 PRO B C 1
ATOM 5862 O O . PRO B 1 367 ? 58.668 -8.072 24.417 1.00 42.26 389 PRO B O 1
ATOM 5866 N N . GLU B 1 368 ? 60.791 -8.253 23.673 1.00 40.98 390 GLU B N 1
ATOM 5867 C CA . GLU B 1 368 ? 60.428 -9.059 22.518 1.00 40.63 390 GLU B CA 1
ATOM 5868 C C . GLU B 1 368 ? 60.732 -10.517 22.744 1.00 40.15 390 GLU B C 1
ATOM 5869 O O . GLU B 1 368 ? 61.890 -10.899 22.708 1.00 40.42 390 GLU B O 1
ATOM 5875 N N . GLY B 1 369 ? 59.708 -11.336 22.922 1.00 39.50 391 GLY B N 1
ATOM 5876 C CA . GLY B 1 369 ? 59.902 -12.773 23.088 1.00 39.27 391 GLY B CA 1
ATOM 5877 C C . GLY B 1 369 ? 60.480 -13.201 24.422 1.00 38.80 391 GLY B C 1
ATOM 5878 O O . GLY B 1 369 ? 61.007 -14.311 24.543 1.00 38.33 391 GLY B O 1
ATOM 5879 N N . LEU B 1 370 ? 60.363 -12.344 25.443 1.00 38.98 392 LEU B N 1
ATOM 5880 C CA . LEU B 1 370 ? 60.821 -12.701 26.787 1.00 39.32 392 LEU B CA 1
ATOM 5881 C C . LEU B 1 370 ? 59.687 -13.458 27.462 1.00 38.59 392 LEU B C 1
ATOM 5882 O O . LEU B 1 370 ? 58.643 -12.878 27.749 1.00 39.07 392 LEU B O 1
ATOM 5887 N N . LEU B 1 371 ? 59.880 -14.750 27.695 1.00 37.35 393 LEU B N 1
ATOM 5888 C CA . LEU B 1 371 ? 58.869 -15.585 28.332 1.00 36.49 393 LEU B CA 1
ATOM 5889 C C . LEU B 1 371 ? 58.778 -15.292 29.847 1.00 35.20 393 LEU B C 1
ATOM 5890 O O . LEU B 1 371 ? 59.739 -15.529 30.571 1.00 34.71 393 LEU B O 1
ATOM 5895 N N . ILE B 1 372 ? 57.623 -14.817 30.326 1.00 33.84 394 ILE B N 1
ATOM 5896 C CA . ILE B 1 372 ? 57.416 -14.578 31.752 1.00 33.26 394 ILE B CA 1
ATOM 5897 C C . ILE B 1 372 ? 56.385 -15.597 32.229 1.00 33.43 394 ILE B C 1
ATOM 5898 O O . ILE B 1 372 ? 55.242 -15.558 31.761 1.00 33.82 394 ILE B O 1
ATOM 5903 N N . GLU B 1 373 ? 56.781 -16.540 33.102 1.00 32.67 395 GLU B N 1
ATOM 5904 C CA . GLU B 1 373 ? 55.851 -17.574 33.550 1.00 33.04 395 GLU B CA 1
ATOM 5905 C C . GLU B 1 373 ? 56.198 -18.183 34.881 1.00 32.11 395 GLU B C 1
ATOM 5906 O O . GLU B 1 373 ? 57.363 -18.229 35.248 1.00 31.83 395 GLU B O 1
ATOM 5912 N N . ASN B 1 374 ? 55.174 -18.666 35.593 1.00 31.55 396 ASN B N 1
ATOM 5913 C CA . ASN B 1 374 ? 55.271 -19.348 36.881 1.00 32.49 396 ASN B CA 1
ATOM 5914 C C . ASN B 1 374 ? 56.045 -18.565 37.937 1.00 32.58 396 ASN B C 1
ATOM 5915 O O . ASN B 1 374 ? 56.800 -19.143 38.713 1.00 32.77 396 ASN B O 1
ATOM 5920 N N . ASN B 1 375 ? 55.847 -17.249 37.971 1.00 31.82 397 ASN B N 1
ATOM 5921 C CA . ASN B 1 375 ? 56.444 -16.410 39.009 1.00 30.86 397 ASN B CA 1
ATOM 5922 C C . ASN B 1 375 ? 55.365 -16.269 40.090 1.00 31.39 397 ASN B C 1
ATOM 5923 O O . ASN B 1 375 ? 54.192 -16.212 39.745 1.00 32.41 397 ASN B O 1
ATOM 5928 N N . GLN B 1 376 ? 55.721 -16.301 41.371 1.00 30.51 398 GLN B N 1
ATOM 5929 C CA . GLN B 1 376 ? 54.725 -16.206 42.442 1.00 30.33 398 GLN B CA 1
ATOM 5930 C C . GLN B 1 376 ? 54.821 -14.889 43.186 1.00 30.36 398 GLN B C 1
ATOM 5931 O O . GLN B 1 376 ? 55.919 -14.412 43.469 1.00 30.79 398 GLN B O 1
ATOM 5937 N N . THR B 1 377 ? 53.676 -14.306 43.511 1.00 29.70 399 THR B N 1
ATOM 5938 C CA . THR B 1 377 ? 53.628 -13.058 44.241 1.00 30.41 399 THR B CA 1
ATOM 5939 C C . THR B 1 377 ? 52.451 -12.983 45.191 1.00 31.74 399 THR B C 1
ATOM 5940 O O . THR B 1 377 ? 51.439 -13.659 44.988 1.00 32.03 399 THR B O 1
ATOM 5944 N N . ASP B 1 378 ? 52.568 -12.136 46.221 1.00 32.11 400 ASP B N 1
ATOM 5945 C CA . ASP B 1 378 ? 51.464 -11.904 47.150 1.00 33.16 400 ASP B CA 1
ATOM 5946 C C . ASP B 1 378 ? 50.603 -10.680 46.763 1.00 34.18 400 ASP B C 1
ATOM 5947 O O . ASP B 1 378 ? 49.662 -10.361 47.479 1.00 34.32 400 ASP B O 1
ATOM 5952 N N . ALA B 1 379 ? 50.929 -10.003 45.639 1.00 35.00 401 ALA B N 1
ATOM 5953 C CA . ALA B 1 379 ? 50.221 -8.839 45.127 1.00 36.32 401 ALA B CA 1
ATOM 5954 C C . ALA B 1 379 ? 48.782 -9.197 44.691 1.00 38.43 401 ALA B C 1
ATOM 5955 O O . ALA B 1 379 ? 48.567 -10.263 44.111 1.00 38.64 401 ALA B O 1
ATOM 5957 N N . SER B 1 380 ? 47.809 -8.304 44.969 1.00 39.37 402 SER B N 1
ATOM 5958 C CA . SER B 1 380 ? 46.402 -8.510 44.596 1.00 40.71 402 SER B CA 1
ATOM 5959 C C . SER B 1 380 ? 46.239 -8.453 43.080 1.00 40.66 402 SER B C 1
ATOM 5960 O O . SER B 1 380 ? 45.482 -9.233 42.514 1.00 41.17 402 SER B O 1
ATOM 5963 N N . SER B 1 381 ? 46.942 -7.524 42.420 1.00 40.17 403 SER B N 1
ATOM 5964 C CA . SER B 1 381 ? 46.881 -7.408 40.966 1.00 39.87 403 SER B CA 1
ATOM 5965 C C . SER B 1 381 ? 48.043 -8.200 40.412 1.00 39.33 403 SER B C 1
ATOM 5966 O O . SER B 1 381 ? 49.202 -7.887 40.701 1.00 39.90 403 SER B O 1
ATOM 5969 N N . LEU B 1 382 ? 47.738 -9.225 39.632 1.00 37.80 404 LEU B N 1
ATOM 5970 C CA . LEU B 1 382 ? 48.753 -10.094 39.083 1.00 36.63 404 LEU B CA 1
ATOM 5971 C C . LEU B 1 382 ? 49.143 -9.711 37.690 1.00 36.60 404 LEU B C 1
ATOM 5972 O O . LEU B 1 382 ? 48.312 -9.752 36.782 1.00 37.23 404 LEU B O 1
ATOM 5977 N N . PRO B 1 383 ? 50.431 -9.419 37.471 1.00 35.55 405 PRO B N 1
ATOM 5978 C CA . PRO B 1 383 ? 50.895 -9.234 36.093 1.00 34.98 405 PRO B CA 1
ATOM 5979 C C . PRO B 1 383 ? 50.891 -10.598 35.375 1.00 34.49 405 PRO B C 1
ATOM 5980 O O . PRO B 1 383 ? 50.894 -11.658 36.016 1.00 33.85 405 PRO B O 1
ATOM 5984 N N . LYS B 1 384 ? 50.896 -10.594 34.031 1.00 34.35 406 LYS B N 1
ATOM 5985 C CA . LYS B 1 384 ? 50.949 -11.840 33.253 1.00 34.59 406 LYS B CA 1
ATOM 5986 C C . LYS B 1 384 ? 52.235 -12.609 33.612 1.00 34.75 406 LYS B C 1
ATOM 5987 O O . LYS B 1 384 ? 53.282 -11.993 33.800 1.00 35.56 406 LYS B O 1
ATOM 5990 N N . GLY B 1 385 ? 52.128 -13.919 33.759 1.00 33.77 407 GLY B N 1
ATOM 5991 C CA . GLY B 1 385 ? 53.260 -14.740 34.164 1.00 32.99 407 GLY B CA 1
ATOM 5992 C C . GLY B 1 385 ? 53.386 -14.896 35.668 1.00 31.68 407 GLY B C 1
ATOM 5993 O O . GLY B 1 385 ? 54.305 -15.571 36.145 1.00 32.10 407 GLY B O 1
ATOM 5994 N N . PHE B 1 386 ? 52.467 -14.283 36.431 1.00 30.19 408 PHE B N 1
ATOM 5995 C CA . PHE B 1 386 ? 52.454 -14.374 37.872 1.00 29.85 408 PHE B CA 1
ATOM 5996 C C . PHE B 1 386 ? 51.217 -15.107 38.435 1.00 30.05 408 PHE B C 1
ATOM 5997 O O . PHE B 1 386 ? 50.140 -15.039 37.870 1.00 29.42 408 PHE B O 1
ATOM 6005 N N . THR B 1 387 ? 51.401 -15.834 39.542 1.00 30.92 409 THR B N 1
ATOM 6006 C CA . THR B 1 387 ? 50.364 -16.552 40.286 1.00 32.79 409 THR B CA 1
ATOM 6007 C C . THR B 1 387 ? 50.486 -16.195 41.803 1.00 32.95 409 THR B C 1
ATOM 6008 O O . THR B 1 387 ? 51.497 -15.616 42.227 1.00 32.55 409 THR B O 1
ATOM 6012 N N . LYS B 1 388 ? 49.492 -16.586 42.621 1.00 32.39 410 LYS B N 1
ATOM 6013 C CA . LYS B 1 388 ? 49.566 -16.393 44.061 1.00 33.07 410 LYS B CA 1
ATOM 6014 C C . LYS B 1 388 ? 50.678 -17.285 44.639 1.00 34.17 410 LYS B C 1
ATOM 6015 O O . LYS B 1 388 ? 51.043 -18.294 44.027 1.00 34.50 410 LYS B O 1
ATOM 6017 N N . VAL B 1 389 ? 51.209 -16.930 45.817 1.00 34.69 411 VAL B N 1
ATOM 6018 C CA . VAL B 1 389 ? 52.243 -17.741 46.456 1.00 35.56 411 VAL B CA 1
ATOM 6019 C C . VAL B 1 389 ? 51.641 -19.078 46.928 1.00 37.65 411 VAL B C 1
ATOM 6020 O O . VAL B 1 389 ? 50.754 -19.100 47.789 1.00 38.28 411 VAL B O 1
ATOM 6024 N N . GLY B 1 390 ? 52.106 -20.168 46.328 1.00 38.09 412 GLY B N 1
ATOM 6025 C CA . GLY B 1 390 ? 51.658 -21.506 46.665 1.00 38.85 412 GLY B CA 1
ATOM 6026 C C . GLY B 1 390 ? 52.588 -22.178 47.653 1.00 39.67 412 GLY B C 1
ATOM 6027 O O . GLY B 1 390 ? 52.130 -22.826 48.601 1.00 40.46 412 GLY B O 1
ATOM 6028 N N . SER B 1 391 ? 53.909 -21.997 47.467 1.00 39.05 413 SER B N 1
ATOM 6029 C CA . SER B 1 391 ? 54.874 -22.634 48.366 1.00 38.91 413 SER B CA 1
ATOM 6030 C C . SER B 1 391 ? 55.078 -21.906 49.698 1.00 37.47 413 SER B C 1
ATOM 6031 O O . SER B 1 391 ? 55.036 -20.681 49.777 1.00 36.97 413 SER B O 1
ATOM 6034 N N . ASP B 1 392 ? 55.295 -22.699 50.743 1.00 36.24 414 ASP B N 1
ATOM 6035 C CA . ASP B 1 392 ? 55.578 -22.229 52.082 1.00 35.88 414 ASP B CA 1
ATOM 6036 C C . ASP B 1 392 ? 56.931 -21.541 52.077 1.00 35.47 414 ASP B C 1
ATOM 6037 O O . ASP B 1 392 ? 57.904 -22.085 51.550 1.00 35.20 414 ASP B O 1
ATOM 6042 N N . LEU B 1 393 ? 56.981 -20.347 52.649 1.00 34.90 415 LEU B N 1
ATOM 6043 C CA . LEU B 1 393 ? 58.205 -19.584 52.793 1.00 34.92 415 LEU B CA 1
ATOM 6044 C C . LEU B 1 393 ? 58.439 -19.353 54.266 1.00 35.22 415 LEU B C 1
ATOM 6045 O O . LEU B 1 393 ? 57.487 -19.150 55.022 1.00 35.43 415 LEU B O 1
ATOM 6050 N N . VAL B 1 394 ? 59.701 -19.395 54.682 1.00 34.88 416 VAL B N 1
ATOM 6051 C CA . VAL B 1 394 ? 60.079 -19.110 56.054 1.00 35.53 416 VAL B CA 1
ATOM 6052 C C . VAL B 1 394 ? 61.153 -18.018 56.059 1.00 35.56 416 VAL B C 1
ATOM 6053 O O . VAL B 1 394 ? 61.924 -17.892 55.106 1.00 35.41 416 VAL B O 1
ATOM 6057 N N . LYS B 1 395 ? 61.179 -17.203 57.116 1.00 35.12 417 LYS B N 1
ATOM 6058 C CA . LYS B 1 395 ? 62.184 -16.168 57.262 1.00 35.32 417 LYS B CA 1
ATOM 6059 C C . LYS B 1 395 ? 63.180 -16.746 58.248 1.00 35.73 417 LYS B C 1
ATOM 6060 O O . LYS B 1 395 ? 62.931 -16.715 59.456 1.00 36.75 417 LYS B O 1
ATOM 6066 N N . SER B 1 396 ? 64.260 -17.330 57.735 1.00 34.60 418 SER B N 1
ATOM 6067 C CA . SER B 1 396 ? 65.295 -18.004 58.513 1.00 34.38 418 SER B CA 1
ATOM 6068 C C . SER B 1 396 ? 66.612 -17.214 58.377 1.00 34.31 418 SER B C 1
ATOM 6069 O O . SER B 1 396 ? 67.012 -16.869 57.254 1.00 33.09 418 SER B O 1
ATOM 6072 N N . ASP B 1 397 ? 67.228 -16.854 59.537 1.00 34.67 419 ASP B N 1
ATOM 6073 C CA . ASP B 1 397 ? 68.435 -16.018 59.609 1.00 35.14 419 ASP B CA 1
ATOM 6074 C C . ASP B 1 397 ? 68.224 -14.637 58.969 1.00 35.37 419 ASP B C 1
ATOM 6075 O O . ASP B 1 397 ? 69.136 -14.098 58.341 1.00 36.87 419 ASP B O 1
ATOM 6080 N N . GLY B 1 398 ? 67.017 -14.110 59.089 1.00 34.15 420 GLY B N 1
ATOM 6081 C CA . GLY B 1 398 ? 66.636 -12.820 58.537 1.00 33.97 420 GLY B CA 1
ATOM 6082 C C . GLY B 1 398 ? 66.274 -12.803 57.061 1.00 32.86 420 GLY B C 1
ATOM 6083 O O . GLY B 1 398 ? 65.872 -11.766 56.537 1.00 33.21 420 GLY B O 1
ATOM 6084 N N . ILE B 1 399 ? 66.371 -13.942 56.381 1.00 31.39 421 ILE B N 1
ATOM 6085 C CA . ILE B 1 399 ? 66.124 -14.016 54.932 1.00 29.89 421 ILE B CA 1
ATOM 6086 C C . ILE B 1 399 ? 64.908 -14.877 54.564 1.00 29.53 421 ILE B C 1
ATOM 6087 O O . ILE B 1 399 ? 64.755 -15.981 55.095 1.00 29.74 421 ILE B O 1
ATOM 6092 N N . TRP B 1 400 ? 64.023 -14.349 53.699 1.00 28.97 422 TRP B N 1
ATOM 6093 C CA . TRP B 1 400 ? 62.858 -15.072 53.192 1.00 29.00 422 TRP B CA 1
ATOM 6094 C C . TRP B 1 400 ? 63.335 -16.131 52.215 1.00 27.82 422 TRP B C 1
ATOM 6095 O O . TRP B 1 400 ? 63.998 -15.822 51.214 1.00 27.60 422 TRP B O 1
ATOM 6106 N N . GLN B 1 401 ? 63.043 -17.391 52.540 1.00 26.53 423 GLN B N 1
ATOM 6107 C CA . GLN B 1 401 ? 63.460 -18.547 51.758 1.00 26.02 423 GLN B CA 1
ATOM 6108 C C . GLN B 1 401 ? 62.280 -19.528 51.565 1.00 26.29 423 GLN B C 1
ATOM 6109 O O . GLN B 1 401 ? 61.300 -19.462 52.302 1.00 25.63 423 GLN B O 1
ATOM 6115 N N . LYS B 1 402 ? 62.393 -20.467 50.612 1.00 26.25 424 LYS B N 1
ATOM 6116 C CA . LYS B 1 402 ? 61.380 -21.509 50.443 1.00 26.84 424 LYS B CA 1
ATOM 6117 C C . LYS B 1 402 ? 61.592 -22.462 51.618 1.00 27.47 424 LYS B C 1
ATOM 6118 O O . LYS B 1 402 ? 62.734 -22.805 51.906 1.00 27.25 424 LYS B O 1
ATOM 6124 N N . LYS B 1 403 ? 60.523 -22.889 52.285 1.00 27.68 425 LYS B N 1
ATOM 6125 C CA . LYS B 1 403 ? 60.617 -23.777 53.449 1.00 28.19 425 LYS B CA 1
ATOM 6126 C C . LYS B 1 403 ? 61.393 -25.055 53.163 1.00 29.57 425 LYS B C 1
ATOM 6127 O O . LYS B 1 403 ? 62.191 -25.475 53.997 1.00 30.56 425 LYS B O 1
ATOM 6133 N N . ASN B 1 404 ? 61.220 -25.644 51.979 1.00 29.93 426 ASN B N 1
ATOM 6134 C CA . ASN B 1 404 ? 61.939 -26.873 51.628 1.00 31.09 426 ASN B CA 1
ATOM 6135 C C . ASN B 1 404 ? 63.384 -26.640 51.150 1.00 32.22 426 ASN B C 1
ATOM 6136 O O . ASN B 1 404 ? 64.067 -27.604 50.849 1.00 33.43 426 ASN B O 1
ATOM 6141 N N . ASP B 1 405 ? 63.825 -25.382 51.007 1.00 32.12 427 ASP B N 1
ATOM 6142 C CA . ASP B 1 405 ? 65.160 -25.020 50.498 1.00 33.16 427 ASP B CA 1
ATOM 6143 C C . ASP B 1 405 ? 65.972 -24.193 51.506 1.00 32.75 427 ASP B C 1
ATOM 6144 O O . ASP B 1 405 ? 66.897 -23.488 51.100 1.00 33.08 427 ASP B O 1
ATOM 6149 N N . VAL B 1 406 ? 65.606 -24.217 52.795 1.00 32.32 428 VAL B N 1
ATOM 6150 C CA . VAL B 1 406 ? 66.280 -23.421 53.815 1.00 32.33 428 VAL B CA 1
ATOM 6151 C C . VAL B 1 406 ? 67.709 -23.838 54.021 1.00 31.59 428 VAL B C 1
ATOM 6152 O O . VAL B 1 406 ? 68.009 -25.018 54.136 1.00 31.35 428 VAL B O 1
ATOM 6156 N N . LYS B 1 407 ? 68.604 -22.857 54.040 1.00 30.93 429 LYS B N 1
ATOM 6157 C CA . LYS B 1 407 ? 70.006 -23.097 54.301 1.00 29.94 429 LYS B CA 1
ATOM 6158 C C . LYS B 1 407 ? 70.552 -21.981 55.171 1.00 28.52 429 LYS B C 1
ATOM 6159 O O . LYS B 1 407 ? 69.997 -20.872 55.214 1.00 28.69 429 LYS B O 1
ATOM 6165 N N . THR B 1 408 ? 71.598 -22.290 55.930 1.00 27.16 430 THR B N 1
ATOM 6166 C CA . THR B 1 408 ? 72.238 -21.280 56.766 1.00 26.29 430 THR B CA 1
ATOM 6167 C C . THR B 1 408 ? 73.137 -20.494 55.785 1.00 25.87 430 THR B C 1
ATOM 6168 O O . THR B 1 408 ? 73.875 -21.090 55.010 1.00 25.44 430 THR B O 1
ATOM 6172 N N . PRO B 1 409 ? 73.031 -19.167 55.760 1.00 25.84 431 PRO B N 1
ATOM 6173 C CA . PRO B 1 409 ? 73.869 -18.379 54.837 1.00 25.90 431 PRO B CA 1
ATOM 6174 C C . PRO B 1 409 ? 75.361 -18.580 55.134 1.00 25.49 431 PRO B C 1
ATOM 6175 O O . PRO B 1 409 ? 75.745 -18.717 56.291 1.00 25.56 431 PRO B O 1
ATOM 6179 N N . PHE B 1 410 ? 76.197 -18.649 54.099 1.00 24.86 432 PHE B N 1
ATOM 6180 C CA . PHE B 1 410 ? 77.631 -18.900 54.249 1.00 23.77 432 PHE B CA 1
ATOM 6181 C C . PHE B 1 410 ? 78.338 -18.056 55.309 1.00 24.51 432 PHE B C 1
ATOM 6182 O O . PHE B 1 410 ? 79.236 -18.560 55.978 1.00 25.52 432 PHE B O 1
ATOM 6190 N N . TRP B 1 411 ? 77.979 -16.784 55.447 1.00 24.39 433 TRP B N 1
ATOM 6191 C CA . TRP B 1 411 ? 78.703 -15.900 56.367 1.00 25.37 433 TRP B CA 1
ATOM 6192 C C . TRP B 1 411 ? 78.444 -16.228 57.839 1.00 26.44 433 TRP B C 1
ATOM 6193 O O . TRP B 1 411 ? 79.164 -15.765 58.704 1.00 26.21 433 TRP B O 1
ATOM 6204 N N . LYS B 1 412 ? 77.394 -16.999 58.124 1.00 27.66 434 LYS B N 1
ATOM 6205 C CA . LYS B 1 412 ? 77.082 -17.435 59.474 1.00 28.37 434 LYS B CA 1
ATOM 6206 C C . LYS B 1 412 ? 77.902 -18.688 59.854 1.00 28.55 434 LYS B C 1
ATOM 6207 O O . LYS B 1 412 ? 77.993 -18.987 61.040 1.00 29.02 434 LYS B O 1
ATOM 6213 N N . LYS B 1 413 ? 78.462 -19.439 58.870 1.00 28.06 435 LYS B N 1
ATOM 6214 C CA . LYS B 1 413 ? 79.196 -20.658 59.179 1.00 29.12 435 LYS B CA 1
ATOM 6215 C C . LYS B 1 413 ? 80.604 -20.714 58.600 1.00 30.01 435 LYS B C 1
ATOM 6216 O O . LYS B 1 413 ? 81.257 -21.744 58.722 1.00 31.01 435 LYS B O 1
ATOM 6222 N N . GLU B 1 414 ? 81.093 -19.623 57.996 1.00 29.09 436 GLU B N 1
ATOM 6223 C CA . GLU B 1 414 ? 82.454 -19.584 57.469 1.00 28.68 436 GLU B CA 1
ATOM 6224 C C . GLU B 1 414 ? 83.169 -18.349 57.959 1.00 27.27 436 GLU B C 1
ATOM 6225 O O . GLU B 1 414 ? 82.549 -17.313 58.170 1.00 26.96 436 GLU B O 1
ATOM 6231 N N . LYS B 1 415 ? 84.477 -18.448 58.106 1.00 26.99 437 LYS B N 1
ATOM 6232 C CA . LYS B 1 415 ? 85.303 -17.320 58.478 1.00 27.30 437 LYS B CA 1
ATOM 6233 C C . LYS B 1 415 ? 85.467 -16.481 57.215 1.00 26.73 437 LYS B C 1
ATOM 6234 O O . LYS B 1 415 ? 85.839 -17.011 56.174 1.00 27.36 437 LYS B O 1
ATOM 6240 N N . ILE B 1 416 ? 85.146 -15.199 57.288 1.00 26.13 438 ILE B N 1
ATOM 6241 C CA . ILE B 1 416 ? 85.280 -14.294 56.146 1.00 26.11 438 ILE B CA 1
ATOM 6242 C C . ILE B 1 416 ? 86.306 -13.243 56.546 1.00 26.36 438 ILE B C 1
ATOM 6243 O O . ILE B 1 416 ? 86.252 -12.724 57.657 1.00 26.05 438 ILE B O 1
ATOM 6248 N N . GLY B 1 417 ? 87.242 -12.954 55.653 1.00 26.37 439 GLY B N 1
ATOM 6249 C CA . GLY B 1 417 ? 88.311 -12.025 55.963 1.00 27.23 439 GLY B CA 1
ATOM 6250 C C . GLY B 1 417 ? 89.442 -12.740 56.681 1.00 27.89 439 GLY B C 1
ATOM 6251 O O . GLY B 1 417 ? 89.406 -13.961 56.871 1.00 27.88 439 GLY B O 1
ATOM 6252 N N . PRO B 1 418 ? 90.481 -11.999 57.099 1.00 28.88 440 PRO B N 1
ATOM 6253 C CA . PRO B 1 418 ? 91.650 -12.662 57.710 1.00 29.62 440 PRO B CA 1
ATOM 6254 C C . PRO B 1 418 ? 91.334 -13.502 58.941 1.00 30.76 440 PRO B C 1
ATOM 6255 O O . PRO B 1 418 ? 90.564 -13.082 59.790 1.00 29.98 440 PRO B O 1
ATOM 6259 N N . GLU B 1 419 ? 91.929 -14.695 59.011 1.00 32.09 441 GLU B N 1
ATOM 6260 C CA . GLU B 1 419 ? 91.761 -15.657 60.102 1.00 33.61 441 GLU B CA 1
ATOM 6261 C C . GLU B 1 419 ? 92.239 -15.113 61.451 1.00 35.19 441 GLU B C 1
ATOM 6262 O O . GLU B 1 419 ? 91.714 -15.513 62.491 1.00 35.92 441 GLU B O 1
ATOM 6265 N N . TRP B 1 420 ? 93.211 -14.196 61.440 1.00 35.31 442 TRP B N 1
ATOM 6266 C CA . TRP B 1 420 ? 93.724 -13.601 62.666 1.00 36.23 442 TRP B CA 1
ATOM 6267 C C . TRP B 1 420 ? 92.821 -12.450 63.192 1.00 39.01 442 TRP B C 1
ATOM 6268 O O . TRP B 1 420 ? 93.109 -11.893 64.246 1.00 39.37 442 TRP B O 1
ATOM 6279 N N . ASN B 1 421 ? 91.783 -12.046 62.437 1.00 40.63 443 ASN B N 1
ATOM 6280 C CA . ASN B 1 421 ? 90.919 -10.938 62.820 1.00 42.68 443 ASN B CA 1
ATOM 6281 C C . ASN B 1 421 ? 89.593 -11.473 63.320 1.00 43.99 443 ASN B C 1
ATOM 6282 O O . ASN B 1 421 ? 88.901 -12.153 62.570 1.00 44.51 443 ASN B O 1
#

InterPro domains:
  IPR006626 Parallel beta-helix repeat [SM00710] (162-184)
  IPR006626 Parallel beta-helix repeat [SM00710] (249-270)
  IPR006626 Parallel beta-helix repeat [SM00710] (271-296)
  IPR006626 Parallel beta-helix repeat [SM00710] (335-356)
  IPR006626 Parallel beta-helix repeat [SM00710] (366-396)
  IPR011050 Pectin lyase fold/virulence factor [SSF51126] (53-422)
  IPR012334 Pectin lyase fold [G3DSA:2.160.20.10] (43-448)
  IPR039513 PL-6 family [PF14592] (53-375)
  IPR039513 PL-6 family [cd14251] (44-402)

Radius of gyration: 30.49 Å; Cα contacts (8 Å, |Δi|>4): 2857; chains: 2; bounding box: 87×51×88 Å

Foldseek 3Di:
DEAEAEEAALVVQVPDQDEFQYEYEHEFDEAEPGEHEQAHEYDPVGAYEYEYPDAQRYEYAAAYAYEHHYERYEYYRYEYDNYAHPAEARYEYDQRYENYEYASYEYELREDPDQAHDHENYEAHHAAYEYFQAEYEEYQHAAANYEYEDDQAAHLYEYELAEYEAYDANVDPHQAPYEYYDLVAQAAAHQYEAEHYERYNSANDQANYEYRHENYEDAQYEQELYQHEHEPQGHEHYEYAQYEDENLLHPNRAAYEDFDEDYEYANYQQENEEDDQRRANYEYAFAADDDRSNGTHAAEAYAAAHYEYEHYAEHYEWHRPDDPGRQHTHEAHEHEHYEHENYNHDYHYPHDYYRYHQAHYAYCDPDADVRYDHDDQDFDADPNTGHRVVPDDDRSVVPDNRHRPVDD/DEEAEEAAQVSQVPDQDEFQYEYEHEFDEAEQGAHEAAHEYDPVGAYEYEYNAAQRYEYAAAYAYEHHYERYEYGRYEYDNYAHPAEARYEYDQRYENYEYASYEYELREDPDQAHDYENYEAHHAAYEYFQAEYEEYRHAAAHYEYEDDQAARLYEYELAEYEAYAASPDPHQEPYEYYDLVAQAAAHNYEAEHYEHYNSAHDQANYEYRHANYEDAQYEQELYQHEHEPQGHEHYEYALYEQENLLHPNRAAYADFDEDYEYANYFQENEEDDQRRANYEYAFFADDDRSNGTHAAEAYAAAHYEYEHYAHHYEWHGPDDPGRQHTHEHHEHEHYEHENYNYDYHYPHDYYHYHQAHYEYCDPDDDPRYDHDDFDWDQPPNTTGGPVPDDDRSPVPDNGHRPSD

Nearest PDB structures (foldseek):
  7o7a-assembly1_B  TM=1.001E+00  e=2.330E-67  Pseudopedobacter saltans DSM 12145
  5gkd-assembly3_C  TM=9.138E-01  e=2.186E-32  Paraglaciecola chathamensis
  8bwk-assembly3_C  TM=9.394E-01  e=2.680E-30  uncultured bacterium
  7o77-assembly1_A  TM=9.412E-01  e=1.822E-28  Paraglaciecola sp. T6c
  7o7t-assembly1_A  TM=9.564E-01  e=5.663E-28  Paraglaciecola sp. T6c

Solvent-accessible surface area: 30214 Å² total; per-residue (Å²): 178,33,78,108,64,87,4,29,24,8,112,70,7,94,90,47,82,27,106,48,22,3,82,0,34,0,87,101,25,93,74,144,80,25,86,4,56,0,128,11,86,9,54,145,145,91,47,0,35,1,9,12,97,48,24,15,76,0,21,3,13,22,32,0,16,6,62,0,25,5,50,65,0,26,0,41,2,2,5,0,75,102,14,58,0,115,120,48,30,0,1,49,0,22,117,47,0,26,52,1,75,0,7,27,1,1,0,53,90,0,31,26,108,68,57,109,58,71,2,21,0,0,0,0,13,18,77,72,1,70,0,0,40,0,16,4,24,9,2,64,0,36,2,1,7,0,0,0,90,13,70,96,76,44,5,89,1,61,0,4,39,0,56,1,2,55,6,63,77,27,71,96,83,16,2,11,4,0,30,0,1,30,26,11,27,1,92,42,62,0,89,1,48,0,50,12,0,25,0,21,67,2,26,4,27,48,20,4,0,0,0,37,0,5,58,1,44,0,27,32,0,9,1,75,29,5,38,0,0,0,0,1,24,12,6,32,118,1,22,0,3,44,0,2,4,22,1,101,54,61,151,55,1,1,0,0,11,0,1,3,50,31,0,94,0,77,20,0,14,0,7,11,3,47,1,55,13,52,44,0,0,0,0,0,1,0,0,34,119,116,28,114,59,110,47,48,45,26,0,42,47,0,33,0,45,28,0,8,0,0,60,7,65,6,0,0,0,1,0,0,15,38,81,177,63,44,97,32,12,0,67,64,14,58,0,40,74,1,12,0,8,102,15,92,53,14,37,72,72,71,32,130,15,96,66,17,87,42,68,79,0,33,2,87,29,108,99,92,31,96,28,14,54,71,57,67,46,66,24,39,64,35,76,71,1,83,1,63,52,139,73,67,88,64,0,8,47,116,135,69,98,24,1,1,67,96,58,134,90,91,103,64,94,7,34,27,7,116,72,6,88,89,47,100,31,48,59,25,8,74,0,31,0,104,32,30,90,51,57,90,27,89,5,59,0,124,9,90,10,56,147,138,80,43,0,35,2,9,12,99,61,27,14,96,0,27,4,11,22,28,0,14,7,62,0,26,6,51,71,0,27,0,43,1,2,4,1,72,107,12,62,0,115,122,57,26,0,0,44,0,23,113,50,0,28,55,1,78,0,7,18,0,1,0,47,89,0,31,29,110,68,121,107,63,69,2,20,0,0,0,0,13,22,78,66,1,68,0,0,38,0,13,4,26,10,2,56,0,36,2,1,6,0,0,0,92,10,60,90,78,43,5,90,1,62,0,2,36,0,58,1,2,53,6,63,74,5,72,93,126,16,1,10,4,0,30,0,1,31,28,12,28,1,91,42,59,0,89,1,45,0,48,14,0,26,0,21,66,2,25,4,22,41,17,3,0,0,0,37,0,5,56,1,43,0,26,36,0,8,1,73,32,4,40,0,0,0,0,1,26,12,4,34,118,1,25,0,3,41,0,3,4,21,0,102,53,59,89,63,1,1,0,0,12,0,1,3,50,36,1,100,0,79,18,0,17,0,9,12,4,49,3,48,13,56,47,0,0,0,0,0,0,0,0,31,148,94,32,116,60,112,46,49,44,31,0,52,44,0,45,0,44,30,0,9,0,0,55,8,67,7,0,0,0,3,0,0,15,56,70,95,69,39,116,46,14,0,14,70,13,51,0,43,70,1,12,1,15,105,15,94,50,15,36,74,80,63,26,74,36,101,66,17,81,37,59,82,0,34,1,87,33,122,91,87,37,119,18,14,66,74,50,69,34,100,36,52,120,35,70,53,2,68,1,54,126,126,76,62,84,59,0,7,56,125,137,65,107,28,1,3,83,82,110

Sequence (814 aa):
TGNIYNISSANELNALKLQPGDKVIFKKGNWKNQQINFKANGTKEKPVVLAAEKGGETIFSGNSNLKIDGNWLVVDGFVFKDGFSEKADVILFTKSTSNSRITNSSIINYNHPDKTFDYKWLSLNGENNRVDHCDFTGKTHQGTTLVVWLDEKPNHHQIDHNYFGPRPALGVNGGETIRIGTSSTWSMHDSYTLVENNIFDKCDGEMEIISLKSGHNTVNNNLFYECDGTVTFRHGNYNTVSNNYILGNGKKNTGGIRIIGENHKVFGNYLQGLDGSGLRAAISIMSALEKPQLHEYFQVINPQIVGNIIADSKEGIDIGAGKNEKRMLPPKDDGFLKNNYVINTRTVIKTENEPEGLLIENNQTDASSLPKGFTKVGSDLVKSDGIWQKKNDVKTPFWKKEKIGPEWNNGNIYNISSANELNALKLQPGDKVIFKKGNWKNQQINFKANGTKEKPVVLAAEKGGETIFSGNSNLKIDGNWLVVDGFVFKDGFSEKADVILFTKSTSNSRITNSSIINYNHPDKTFDYKWLSLNGENNRVDHCDFTGKTHQGTTLVVWLDEKPNHHQIDHNYFGPRPALGVNGGETIRIGTSSTWSMHDSYTLVENNIFDKCDGEMEIISLKSGHNTVNNNLFYECDGTVTFRHGNYNTVSNNYILGNGKKNTGGIRIIGENHKVFGNYLQGLDGSGLRAAISIMSALEKPQLHEYFQVINPQIVGNIIADSKEGIDIGAGKNEKRMLPPKDDGFLKNNYVINTRTVIKTENEPEGLLIENNQTDASSLPKGFTKVGSDLVKSDGIWQKKNDVKTPFWKKEKIGPEWN

Secondary structure (DSSP, 8-state):
---EEEESSHHHHHH----TT-EEEEPSEEEES-EEEEE----SSS-EEEEESSTT-EEEEES-EEEEESBSEEEESEEEEEE--SSS-SEEE-TT-BS-EEES-EEES---SSTT----SEEE-SBS-EEES-EEE---SSS-SEEE---SS----EEES-EE--B---SSS---SEEEE-GGGTTSB---EEES-EEESB-SSSEEEEEESBS-EEES-EEES-SSEEEEEE-SS-EEES-EEE-TT-TT---EEE-SBS-EEES-EEES----GGGSSEEEE-B-SS--TTS----BS-EEES-EEES-SEEEEEEET-SSS--BPPBSSEEES-EEES-SEEEEESS--BS-EEE-EEE--SSPPTTEEE--S-EEEETTEEEEGGG----HHHHS--S-TT--/--EEEESSHHHHHT----TT-EEEEPSEEEES-EEEEE----SSS-EEEEESSTT-EEEEES-EEEEESBSEEEESEEEEEE--SSS-SEEE-TT-BS-EEES-EEES---SSTT----SEEE-SBS-EEES-EEE---SSS-SEEE---SS----EEES-EE--B---SSS---SEEEE-GGGTTSB---EEES-EEESB-SSSEEEEEESBS-EEES-EEES-SSEEEEEE-SS-EEES-EEE-TT-TT---EEE-SBS-EEES-EEES----GGGSSEEE--B-SS--TTS----BS-EEES-EEES-SEEEEETTT--SS--BPPBSSEEES-EEES-SEEEEESS--BS-EEESEEE--SSPPTTEEE--S-EEEETTEEEEGGG----HHHHS--S-TT-

Organism: Pseudopedobacter saltans (strain ATCC 51119 / DSM 12145 / JCM 21818 / CCUG 39354 / LMG 10337 / NBRC 100064 / NCIMB 13643) (NCBI:txid762903)